Protein AF-0000000077059558 (afdb_homodimer)

Solvent-accessible surface area (backbone atoms only — not comparable to full-atom values): 51022 Å² total; per-residue (Å²): 130,69,37,33,35,37,26,33,56,51,40,51,47,21,34,26,40,52,25,42,34,49,65,66,68,50,71,65,43,84,39,86,35,49,63,92,79,44,44,34,67,33,67,66,40,24,75,73,60,31,78,82,40,58,65,29,32,37,37,53,89,90,45,66,40,44,49,44,67,25,50,49,53,38,53,24,60,75,68,68,37,75,42,48,50,79,54,63,68,56,27,29,54,43,41,23,50,48,48,42,26,61,52,48,52,34,58,54,34,43,52,33,35,43,35,49,38,50,28,46,76,72,72,46,71,59,55,63,69,60,52,61,64,41,46,64,58,40,50,53,55,46,48,55,52,18,51,44,23,57,74,46,67,59,27,75,60,73,64,95,58,72,34,49,50,50,40,55,57,42,26,50,46,71,51,37,75,69,22,61,56,81,49,85,84,29,63,46,42,49,53,34,52,53,55,52,58,66,33,67,36,45,51,72,46,42,62,50,28,38,62,71,70,34,70,49,57,80,41,40,47,68,34,65,42,20,15,24,75,80,63,78,85,56,65,34,40,48,68,57,53,94,49,88,75,71,57,94,62,40,57,77,44,75,36,67,42,79,41,63,34,28,42,33,69,90,50,41,85,73,41,31,46,54,54,35,10,28,28,68,44,82,43,78,69,87,62,60,75,86,50,71,82,36,65,68,53,38,60,68,56,37,43,58,52,50,40,53,47,46,30,68,75,70,59,33,77,41,63,45,76,79,50,57,32,37,25,36,64,87,25,47,84,48,63,91,55,52,78,86,52,70,38,46,37,42,85,54,63,40,40,25,22,77,29,34,93,64,40,45,60,49,48,44,37,70,75,35,61,92,52,24,70,68,52,65,72,36,48,36,31,30,40,32,43,38,30,36,58,38,61,33,41,38,52,50,64,32,38,32,31,28,82,41,49,60,73,83,39,48,45,69,29,37,36,36,48,93,88,47,75,47,46,23,25,30,29,43,84,57,91,66,50,43,31,33,26,57,83,63,37,40,43,54,33,28,36,40,38,24,29,31,35,68,46,83,90,36,34,30,58,22,40,32,25,27,35,67,52,79,81,38,55,94,83,42,58,70,40,28,33,38,38,36,36,31,40,34,32,87,131,72,38,34,36,38,25,33,57,50,42,51,48,20,34,27,41,53,24,41,33,49,66,66,68,52,71,67,44,83,39,86,36,48,64,92,79,43,44,33,66,32,66,67,40,25,74,73,61,32,78,82,39,58,67,28,34,35,37,54,87,90,45,66,39,44,48,43,68,25,49,48,52,39,52,24,60,75,70,65,35,75,41,46,50,80,52,62,68,56,28,32,55,42,40,24,50,49,49,42,28,60,53,47,51,34,59,55,34,44,52,33,37,41,34,49,39,50,28,47,76,71,73,47,72,61,54,64,69,59,50,61,65,41,45,64,58,41,50,53,56,46,47,55,52,18,50,44,23,58,73,45,66,60,28,75,60,72,62,94,58,74,35,51,50,49,41,56,57,43,27,50,47,72,49,38,73,68,23,59,57,83,48,85,84,30,64,45,44,50,52,35,51,52,56,51,60,65,33,67,36,45,50,69,46,42,62,48,28,37,63,70,70,33,70,47,58,80,40,39,48,67,35,65,41,23,16,23,74,80,66,77,85,56,65,35,40,47,69,56,52,94,50,88,74,69,58,92,64,40,58,76,43,73,36,69,42,77,41,63,35,28,44,36,70,90,50,42,85,73,40,30,46,54,54,35,11,27,29,68,43,83,44,78,68,88,61,61,74,86,49,72,84,38,66,67,53,38,60,68,57,37,43,56,53,51,40,53,48,46,31,68,74,71,60,32,77,43,62,46,77,80,48,59,32,37,24,38,67,87,26,48,82,50,65,93,56,54,78,89,54,71,37,46,37,43,85,55,61,41,38,26,23,77,29,34,93,65,41,45,60,50,48,44,35,69,76,35,61,92,53,25,70,68,52,64,72,37,48,35,32,29,40,32,44,36,30,37,59,36,60,33,41,39,54,50,62,32,38,32,31,28,83,41,47,61,74,85,38,48,44,68,30,38,39,36,48,93,88,47,76,47,46,23,26,30,30,43,84,58,90,65,48,43,32,35,28,56,83,65,38,42,44,54,34,29,36,40,37,23,29,31,35,69,46,81,91,34,34,30,58,23,40,32,27,29,34,68,54,78,82,39,57,94,80,42,57,70,39,29,32,38,37,36,37,32,40,34,33,85

Foldseek 3Di:
DAKEKEAQLQALLNVLLQLLCVVQVGGHHYDYQDVVVQRLVDPCNCVPANVVSDDIWIDDPVDTDDDSVVSSQVRCVVSVHPLQPPPPVLNVLLVVLLVCLVPQLLVLLVLLCCQQFVQVVVVHHHDVVSVVVSQVSNVVVLVVQLVQLVVQVAENRRDDDHHSSLSSNLSSCVPVPSSVRPCPVRVSSVRRNVVVCPDPSSVVSVVSNCVPTVVCVVFKFKFKAQFFDDPPPAAAEDELDDDPVPPPHRHGRPDIDIAIAGACPVVQVVDDCFFQNKHKDFDDFPPALVPVVDPVCCVVRVVVSVQVVCCVPPVFPGKDFDDKAKEAPVADPDDPSDPPCRRYHHFFRAWWFQADPPQVLVVLCVVPVVCSVVQLVAKKWKKKKKFWSAFDQWQFKKKWGLVQADPVQWDWYWYDYPVDIGIIIGGHDDRSTHIYTHHRDGRSMIMIGTRAIPDPSTRGHMTMGGTGGPPHDPPDHDIIMMMIIMMGGD/DAKEKEAQLQALLNVLLQLLCVVQVGGHHYDYQDVVVQSLVDPCNCVPANVVSDDIWIDDPVDTDDDSVVSSQVRCVVSVHPLQPPPPVLNVLLVVLLVCLVPQLLVLLVLLCCQQFVQVVVVHHHDVVSVVVSQVSNVVVLVVQLVQLVVQVAENRRDDDHHSSLSSNLSSCVPVPSSVRPCPVRVSSVRRNVVVCPDPSSVVSVVSNCVPGVVCVVFKFKFKAQFFDDPPPAAAEDELDDDPVPPPHRHGRPDIDIAIAGACPVVQVVDDCFFQNKHKDFDDFPPALVPVVDVVCCVVRVVVSVQVVCCVPPVFPGKDFDDKAKEAPVADPDDPSDPPCRRYHHFFRAWWFQADPPQVLVVLCVVPVVCSVVQLVAKKWKKKKKFWSAFDQWQFKKKWGLVQADPVQWDWYWYDYPVDIGIIIGGHDDRSTHIYTHHRDGRSMIMIGTRAIPDPSTRGHMTMGGTGGPPHDPPDHDIIMMMIIMMGGD

pLDDT: mean 92.4, std 8.96, range [49.38, 98.94]

Radius of gyration: 44.28 Å; Cα contacts (8 Å, |Δi|>4): 1927; chains: 2; bounding box: 68×135×94 Å

Secondary structure (DSSP, 8-state):
-PEEEEE-TTSHHHHHHHHHHHHTT--EEEEE--TTTTGGGSHHHHHHT-TT--S-EEEETTEEE-SHHHHHHHHHHHHT-TTS--SHHHHHHHHHHHHHIIIIIHHHHHHHHIIIIIHHHTT----HHHHHHHHHHHHHHHHHHHHHHHHHSSSSSSSSS--HHHHHHHGGGTTHHHHT--GGG-HHHHHHHHHHHTSHHHHTTHHHHHHHH-TTTTTEEEEEEEE----TTSPEEEESS--TT-SS-B-S--EEEEEEEEE-GGGGGG--TTTTSEEEEE---SS-TT-TT-HHHIIIIIHHHHHHHHHHHH--SEEEEEEEEEE-GGGTTS-TT--S-TTB-----S-EES--TTHHHHHHHHHSTTTHHHHHTS-EEEEEEEEESS---SS-EEEE-GGGS-GGGEEEEEEE-SS-EEEEEEE---TT--EEE-TT--TTEEEEEEEEES-TTS-----EEE---TTS-TTPPPP-EEEEEEEEE-/-PEEEEE-TTSHHHHHHHHHHHHTT--EEEEE--TTTTGGGSHHHHHHT-TT--S-EEEETTEEE-SHHHHHHHHHHHHT-TTS--SHHHHHHHHHHHHHIIIIIHHHHHHHHIIIIIHHHTT----HHHHHHHHHHHHHHHHHHHHHHHHHSSSSSSSSS--HHHHHHHGGGTTHHHHT--GGG-HHHHHHHHHHHTSHHHHTTHHHHHHHH-TTTTTEEEEEEEE----TTSPEEEESS--GGGSS-B-S--EEEEEEEEE-GGGGGG--TTTTSEEEEE---SS-TT-TT-HHHIIIIIHHHHHHHHHHHH--SEEEEEEEEEE-GGGTTS-TT--S-TTB-----S-EES--TTHHHHHHHHHSTTTHHHHHTS-EEEEEEEEESS---SS-EEEE-GGGS-GGGEEEEEEE-SS-EEEEEEE---TT--EEE-TT--TTEEEEEEEEES-TTS-----EEE---TTS-TTPPPP-EEEEEEEEE-

Organism: Zymoseptoria tritici (strain CBS 115943 / IPO323) (NCBI:txid336722)

InterPro domains:
  IPR004045 Glutathione S-transferase, N-terminal [PF02798] (13-76)
  IPR004045 Glutathione S-transferase, N-terminal [PS50404] (1-83)
  IPR004046 Glutathione S-transferase, C-terminal [PF00043] (125-200)
  IPR010987 Glutathione S-transferase, C-terminal-like [PS50405] (87-225)
  IPR036249 Thioredoxin-like superfamily [SSF52833] (2-82)
  IPR036282 Glutathione S-transferase, C-terminal domain superfamily [SSF47616] (84-210)
  IPR040079 Glutathione transferase family [SFLDS00019] (5-198)
  IPR044053 Hydroxylase/desaturase AsaB-like [NF041278] (223-490)
  IPR044053 Hydroxylase/desaturase AsaB-like [PTHR34598] (217-490)

Sequence (980 aa):
MVLQVYLDPCTINCRKVLAGLDMMDVKYEEHFVSFFKGEQKGEDYVKNINPHATVPAAVDGDLKLTESNSILMYAADVAGSDAYPKDLKLRADANRWLLWEASVWFGTNYTYLVENVVKELMGGQPDQSVLSAEEPKWNKAASILDARLGETGKWIIPGPNPTIVDIAVASPMHLHGAAKVPLDQHRNLKRWIADVEALPAWQKTQPAVDSALLPNKGKEVRASFNYTKDLGSKLTEIYFYEDPKAVNIHEPGDDPFEVAVHNGWDRVADFSVDKEGFAVKDFNPSFPNNAFNDDSAVREKFYPEVVEFLKKELGAKRVLVFDHTIRTKANQAKPITDQSNTSQRAPVALVHCDYTAESGPVRVKQLLPDEADDLLARRTAFINVWKPLNKVEEYPLAMCDVTSSPPEDFFKLYLRYQDRTGENYVMRRNEKHDWVYFPDMTPDKSILLKTYDSDKQRAQFVGHSAFVDPTSKPDAPARESVEIRTICFFMVLQVYLDPCTINCRKVLAGLDMMDVKYEEHFVSFFKGEQKGEDYVKNINPHATVPAAVDGDLKLTESNSILMYAADVAGSDAYPKDLKLRADANRWLLWEASVWFGTNYTYLVENVVKELMGGQPDQSVLSAEEPKWNKAASILDARLGETGKWIIPGPNPTIVDIAVASPMHLHGAAKVPLDQHRNLKRWIADVEALPAWQKTQPAVDSALLPNKGKEVRASFNYTKDLGSKLTEIYFYEDPKAVNIHEPGDDPFEVAVHNGWDRVADFSVDKEGFAVKDFNPSFPNNAFNDDSAVREKFYPEVVEFLKKELGAKRVLVFDHTIRTKANQAKPITDQSNTSQRAPVALVHCDYTAESGPVRVKQLLPDEADDLLARRTAFINVWKPLNKVEEYPLAMCDVTSSPPEDFFKLYLRYQDRTGENYVMRRNEKHDWVYFPDMTPDKSILLKTYDSDKQRAQFVGHSAFVDPTSKPDAPARESVEIRTICFF

Structure (mmCIF, N/CA/C/O backbone):
data_AF-0000000077059558-model_v1
#
loop_
_entity.id
_entity.type
_entity.pdbx_description
1 polymer 'Glutathione S-transferase'
#
loop_
_atom_site.group_PDB
_atom_site.id
_atom_site.type_symbol
_atom_site.label_atom_id
_atom_site.label_alt_id
_atom_site.label_comp_id
_atom_site.label_asym_id
_atom_site.label_entity_id
_atom_site.label_seq_id
_atom_site.pdbx_PDB_ins_code
_atom_site.Cartn_x
_atom_site.Cartn_y
_atom_site.Cartn_z
_atom_site.occupancy
_atom_site.B_iso_or_equiv
_atom_site.auth_seq_id
_atom_site.auth_comp_id
_atom_site.auth_asym_id
_atom_site.auth_atom_id
_atom_site.pdbx_PDB_model_num
ATOM 1 N N . MET A 1 1 ? 30.359 -14.133 12.047 1 67.38 1 MET A N 1
ATOM 2 C CA . MET A 1 1 ? 29.312 -15.047 12.5 1 67.38 1 MET A CA 1
ATOM 3 C C . MET A 1 1 ? 28.312 -15.344 11.391 1 67.38 1 MET A C 1
ATOM 5 O O . MET A 1 1 ? 28.188 -14.57 10.438 1 67.38 1 MET A O 1
ATOM 9 N N . VAL A 1 2 ? 27.781 -16.562 11.422 1 90.44 2 VAL A N 1
ATOM 10 C CA . VAL A 1 2 ? 26.844 -17.031 10.406 1 90.44 2 VAL A CA 1
ATOM 11 C C . VAL A 1 2 ? 25.516 -16.297 10.547 1 90.44 2 VAL A C 1
ATOM 13 O O . VAL A 1 2 ? 25.016 -16.109 11.656 1 90.44 2 VAL A O 1
ATOM 16 N N . LEU A 1 3 ? 25.016 -15.727 9.445 1 96.94 3 LEU A N 1
ATOM 17 C CA . LEU A 1 3 ? 23.75 -15 9.406 1 96.94 3 LEU A CA 1
ATOM 18 C C . LEU A 1 3 ? 22.594 -15.875 9.883 1 96.94 3 LEU A C 1
ATOM 20 O O . LEU A 1 3 ? 22.438 -17 9.398 1 96.94 3 LEU A O 1
ATOM 24 N N . GLN A 1 4 ? 21.906 -15.406 10.969 1 98.25 4 GLN A N 1
ATOM 25 C CA . GLN A 1 4 ? 20.703 -16.094 11.445 1 98.25 4 GLN A CA 1
ATOM 26 C C . GLN A 1 4 ? 19.453 -15.539 10.758 1 98.25 4 GLN A C 1
ATOM 28 O O . GLN A 1 4 ? 19.188 -14.344 10.812 1 98.25 4 GLN A O 1
ATOM 33 N N . VAL A 1 5 ? 18.703 -16.438 10.102 1 98.62 5 VAL A N 1
ATOM 34 C CA . VAL A 1 5 ? 17.531 -15.984 9.352 1 98.62 5 VAL A CA 1
ATOM 35 C C . VAL A 1 5 ? 16.266 -16.609 9.945 1 98.62 5 VAL A C 1
ATOM 37 O O . VAL A 1 5 ? 16.156 -17.828 10.047 1 98.62 5 VAL A O 1
ATOM 40 N N . TYR A 1 6 ? 15.336 -15.805 10.383 1 98.69 6 TYR A N 1
ATOM 41 C CA . TYR A 1 6 ? 14.039 -16.203 10.922 1 98.69 6 TYR A CA 1
ATOM 42 C C . TYR A 1 6 ? 12.945 -16.047 9.867 1 98.69 6 TYR A C 1
ATOM 44 O O . TYR A 1 6 ? 12.68 -14.945 9.391 1 98.69 6 TYR A O 1
ATOM 52 N N . LEU A 1 7 ? 12.312 -17.203 9.5 1 98.25 7 LEU A N 1
ATOM 53 C CA . LEU A 1 7 ? 11.438 -17.109 8.336 1 98.25 7 LEU A CA 1
ATOM 54 C C . LEU A 1 7 ? 10.523 -18.312 8.242 1 98.25 7 LEU A C 1
ATOM 56 O O . LEU A 1 7 ? 10.688 -19.297 8.977 1 98.25 7 LEU A O 1
ATOM 60 N N . ASP A 1 8 ? 9.492 -18.219 7.484 1 97.25 8 ASP A N 1
ATOM 61 C CA . ASP A 1 8 ? 8.68 -19.266 6.898 1 97.25 8 ASP A CA 1
ATOM 62 C C . ASP A 1 8 ? 8.945 -19.406 5.402 1 97.25 8 ASP A C 1
ATOM 64 O O . ASP A 1 8 ? 8.523 -18.562 4.613 1 97.25 8 ASP A O 1
ATOM 68 N N . PRO A 1 9 ? 9.57 -20.391 5 1 95.62 9 PRO A N 1
ATOM 69 C CA . PRO A 1 9 ? 10.117 -20.469 3.645 1 95.62 9 PRO A CA 1
ATOM 70 C C . PRO A 1 9 ? 9.039 -20.344 2.568 1 95.62 9 PRO A C 1
ATOM 72 O O . PRO A 1 9 ? 9.344 -20.047 1.412 1 95.62 9 PRO A O 1
ATOM 75 N N . CYS A 1 10 ? 7.82 -20.516 2.924 1 93.88 10 CYS A N 1
ATOM 76 C CA . CYS A 1 10 ? 6.766 -20.547 1.915 1 93.88 10 CYS A CA 1
ATOM 77 C C . CYS A 1 10 ? 6.293 -19.125 1.582 1 93.88 10 CYS A C 1
ATOM 79 O O . CYS A 1 10 ? 5.605 -18.922 0.581 1 93.88 10 CYS A O 1
ATOM 81 N N . THR A 1 11 ? 6.641 -18.141 2.439 1 96.69 11 THR A N 1
ATOM 82 C CA . THR A 1 11 ? 6.129 -16.797 2.219 1 96.69 11 THR A CA 1
ATOM 83 C C . THR A 1 11 ? 6.969 -16.062 1.179 1 96.69 11 THR A C 1
ATOM 85 O O . THR A 1 11 ? 8.148 -16.375 0.994 1 96.69 11 THR A O 1
ATOM 88 N N . ILE A 1 12 ? 6.426 -15.07 0.521 1 97.94 12 ILE A N 1
ATOM 89 C CA . ILE A 1 12 ? 7.012 -14.367 -0.617 1 97.94 12 ILE A CA 1
ATOM 90 C C . ILE A 1 12 ? 8.383 -13.828 -0.237 1 97.94 12 ILE A C 1
ATOM 92 O O . ILE A 1 12 ? 9.383 -14.141 -0.889 1 97.94 12 ILE A O 1
ATOM 96 N N . ASN A 1 13 ? 8.438 -13.062 0.844 1 98.56 13 ASN A N 1
ATOM 97 C CA . ASN A 1 13 ? 9.664 -12.352 1.194 1 98.56 13 ASN A CA 1
ATOM 98 C C . ASN A 1 13 ? 10.688 -13.281 1.83 1 98.56 13 ASN A C 1
ATOM 100 O O . ASN A 1 13 ? 11.891 -13.039 1.739 1 98.56 13 ASN A O 1
ATOM 104 N N . CYS A 1 14 ? 10.227 -14.359 2.426 1 98.44 14 CYS A N 1
ATOM 105 C CA . CYS A 1 14 ? 11.148 -15.352 2.953 1 98.44 14 CYS A CA 1
ATOM 106 C C . CYS A 1 14 ? 11.828 -16.125 1.823 1 98.44 14 CYS A C 1
ATOM 108 O O . CYS A 1 14 ? 13.039 -16.344 1.854 1 98.44 14 CYS A O 1
ATOM 110 N N . ARG A 1 15 ? 11 -16.516 0.871 1 97.94 15 ARG A N 1
ATOM 111 C CA . ARG A 1 15 ? 11.555 -17.156 -0.315 1 97.94 15 ARG A CA 1
ATOM 112 C C . ARG A 1 15 ? 12.586 -16.266 -0.99 1 97.94 15 ARG A C 1
ATOM 114 O O . ARG A 1 15 ? 13.625 -16.734 -1.457 1 97.94 15 ARG A O 1
ATOM 121 N N . LYS A 1 16 ? 12.32 -15 -1.058 1 98.62 16 LYS A N 1
ATOM 122 C CA . LYS A 1 16 ? 13.211 -13.984 -1.609 1 98.62 16 LYS A CA 1
ATOM 123 C C . LYS A 1 16 ? 14.586 -14.039 -0.944 1 98.62 16 LYS A C 1
ATOM 125 O O . LYS A 1 16 ? 15.609 -14.117 -1.627 1 98.62 16 LYS A O 1
ATOM 130 N N . VAL A 1 17 ? 14.57 -14.031 0.316 1 98.81 17 VAL A N 1
ATOM 131 C CA . VAL A 1 17 ? 15.812 -13.984 1.08 1 98.81 17 VAL A CA 1
ATOM 132 C C . VAL A 1 17 ? 16.578 -15.297 0.916 1 98.81 17 VAL A C 1
ATOM 134 O O . VAL A 1 17 ? 17.781 -15.297 0.681 1 98.81 17 VAL A O 1
ATOM 137 N N . LEU A 1 18 ? 15.859 -16.422 0.957 1 98.56 18 LEU A N 1
ATOM 138 C CA . LEU A 1 18 ? 16.516 -17.719 0.819 1 98.56 18 LEU A CA 1
ATOM 139 C C . LEU A 1 18 ? 17.141 -17.875 -0.564 1 98.56 18 LEU A C 1
ATOM 141 O O . LEU A 1 18 ? 18.312 -18.25 -0.684 1 98.56 18 LEU A O 1
ATOM 145 N N . ALA A 1 19 ? 16.375 -17.562 -1.565 1 98.62 19 ALA A N 1
ATOM 146 C CA . ALA A 1 19 ? 16.875 -17.688 -2.934 1 98.62 19 ALA A CA 1
ATOM 147 C C . ALA A 1 19 ? 18.047 -16.734 -3.168 1 98.62 19 ALA A C 1
ATOM 149 O O . ALA A 1 19 ? 19.031 -17.094 -3.809 1 98.62 19 ALA A O 1
ATOM 150 N N . GLY A 1 20 ? 17.938 -15.484 -2.643 1 98.81 20 GLY A N 1
ATOM 151 C CA . GLY A 1 20 ? 19.016 -14.523 -2.787 1 98.81 20 GLY A CA 1
ATOM 152 C C . GLY A 1 20 ? 20.297 -14.961 -2.102 1 98.81 20 GLY A C 1
ATOM 153 O O . GLY A 1 20 ? 21.391 -14.852 -2.678 1 98.81 20 GLY A O 1
ATOM 154 N N . LEU A 1 21 ? 20.188 -15.43 -0.905 1 98.69 21 LEU A N 1
ATOM 155 C CA . LEU A 1 21 ? 21.359 -15.891 -0.164 1 98.69 21 LEU A CA 1
ATOM 156 C C . LEU A 1 21 ? 22.016 -17.078 -0.868 1 98.69 21 LEU A C 1
ATOM 158 O O . LEU A 1 21 ? 23.234 -17.125 -0.987 1 98.69 21 LEU A O 1
ATO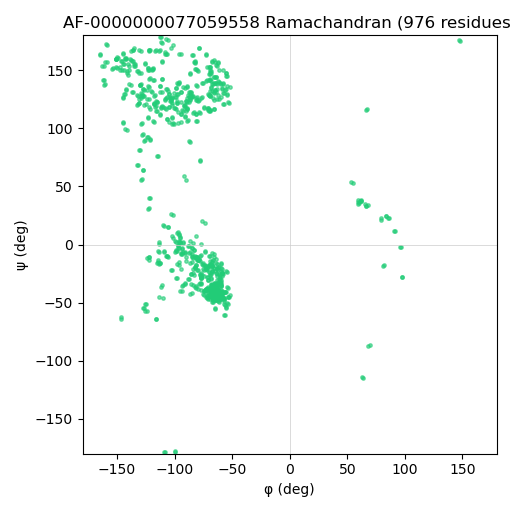M 162 N N . ASP A 1 22 ? 21.188 -18 -1.363 1 97.88 22 ASP A N 1
ATOM 163 C CA . ASP A 1 22 ? 21.719 -19.172 -2.061 1 97.88 22 ASP A CA 1
ATOM 164 C C . ASP A 1 22 ? 22.391 -18.781 -3.371 1 97.88 22 ASP A C 1
ATOM 166 O O . ASP A 1 22 ? 23.438 -19.328 -3.727 1 97.88 22 ASP A O 1
ATOM 170 N N . MET A 1 23 ? 21.766 -17.844 -4.043 1 98.25 23 MET A N 1
ATOM 171 C CA . MET A 1 23 ? 22.344 -17.375 -5.301 1 98.25 23 MET A CA 1
ATOM 172 C C . MET A 1 23 ? 23.719 -16.781 -5.074 1 98.25 23 MET A C 1
ATOM 174 O O . MET A 1 23 ? 24.594 -16.906 -5.93 1 98.25 23 MET A O 1
ATOM 178 N N . MET A 1 24 ? 23.938 -16.219 -3.896 1 98.06 24 MET A N 1
ATOM 179 C CA . MET A 1 24 ? 25.203 -15.555 -3.58 1 98.06 24 MET A CA 1
ATOM 180 C C . MET A 1 24 ? 26.125 -16.484 -2.812 1 98.06 24 MET A C 1
ATOM 182 O O . MET A 1 24 ? 27.234 -16.094 -2.414 1 98.06 24 MET A O 1
ATOM 186 N N . ASP A 1 25 ? 25.703 -17.656 -2.545 1 96.88 25 ASP A N 1
ATOM 187 C CA . ASP A 1 25 ? 26.453 -18.656 -1.801 1 96.88 25 ASP A CA 1
ATOM 188 C C . ASP A 1 25 ? 26.797 -18.156 -0.403 1 96.88 25 ASP A C 1
ATOM 190 O O . ASP A 1 25 ? 27.938 -18.312 0.052 1 96.88 25 ASP A O 1
ATOM 194 N N . VAL A 1 26 ? 25.906 -17.438 0.174 1 97.62 26 VAL A N 1
ATOM 195 C CA . VAL A 1 26 ? 26.062 -16.969 1.545 1 97.62 26 VAL A CA 1
ATOM 196 C C . VAL A 1 26 ? 25.547 -18.031 2.521 1 97.62 26 VAL A C 1
ATOM 198 O O . VAL A 1 26 ? 24.438 -18.516 2.373 1 97.62 26 VAL A O 1
ATOM 201 N N . LYS A 1 27 ? 26.359 -18.344 3.461 1 96.44 27 LYS A N 1
ATOM 202 C CA . LYS A 1 27 ? 25.953 -19.297 4.484 1 96.44 27 LYS A CA 1
ATOM 203 C C . LYS A 1 27 ? 25 -18.656 5.496 1 96.44 27 LYS A C 1
ATOM 205 O O . LYS A 1 27 ? 25.188 -17.5 5.879 1 96.44 27 LYS A O 1
ATOM 210 N N . TYR A 1 28 ? 24 -19.406 5.871 1 97.81 28 TYR A N 1
ATOM 211 C CA . TYR A 1 28 ? 23.031 -18.922 6.848 1 97.81 28 TYR A CA 1
ATOM 212 C C . TYR A 1 28 ? 22.438 -20.078 7.645 1 97.81 28 TYR A C 1
ATOM 214 O O . TYR A 1 28 ? 22.562 -21.234 7.258 1 97.81 28 TYR A O 1
ATOM 222 N N . GLU A 1 29 ? 21.891 -19.781 8.789 1 97.31 29 GLU A N 1
ATOM 223 C CA . GLU A 1 29 ? 21.109 -20.703 9.617 1 97.31 29 GLU A CA 1
ATOM 224 C C . GLU A 1 29 ? 19.641 -20.312 9.656 1 97.31 29 GLU A C 1
ATOM 226 O O . GLU A 1 29 ? 19.312 -19.141 9.898 1 97.31 29 GLU A O 1
ATOM 231 N N . GLU A 1 30 ? 18.828 -21.281 9.422 1 96.69 30 GLU A N 1
ATOM 232 C CA . GLU A 1 30 ? 17.391 -21.016 9.359 1 96.69 30 GLU A CA 1
ATOM 233 C C . GLU A 1 30 ? 16.719 -21.281 10.711 1 96.69 30 GLU A C 1
ATOM 235 O O . GLU A 1 30 ? 17.047 -22.266 11.383 1 96.69 30 GLU A O 1
ATOM 240 N N . HIS A 1 31 ? 15.93 -20.344 11.141 1 97 31 HIS A N 1
ATOM 241 C CA . HIS A 1 31 ? 15.016 -20.484 12.266 1 97 31 HIS A CA 1
ATOM 242 C C . HIS A 1 31 ? 13.562 -20.359 11.805 1 97 31 HIS A C 1
ATOM 244 O O . HIS A 1 31 ? 13.117 -19.281 11.422 1 97 31 HIS A O 1
ATOM 250 N N . PHE A 1 32 ? 12.883 -21.453 11.953 1 96.31 32 PHE A N 1
ATOM 251 C CA . PHE A 1 32 ? 11.523 -21.5 11.43 1 96.31 32 PHE A CA 1
ATOM 252 C C . PHE A 1 32 ? 10.562 -20.734 12.336 1 96.31 32 PHE A C 1
ATOM 254 O O . PHE A 1 32 ? 10.555 -20.938 13.547 1 96.31 32 PHE A O 1
ATOM 261 N N . VAL A 1 33 ? 9.836 -19.812 11.727 1 97.06 33 VAL A N 1
ATOM 262 C CA . VAL A 1 33 ? 8.734 -19.062 12.328 1 97.06 33 VAL A CA 1
ATOM 263 C C . VAL A 1 33 ? 7.469 -19.25 11.5 1 97.06 33 VAL A C 1
ATOM 265 O O . VAL A 1 33 ? 7.32 -18.656 10.43 1 97.06 33 VAL A O 1
ATOM 268 N N . SER A 1 34 ? 6.492 -19.969 12 1 92.44 34 SER A N 1
ATOM 269 C CA . SER A 1 34 ? 5.289 -20.266 11.234 1 92.44 34 SER A CA 1
ATOM 270 C C . SER A 1 34 ? 4.43 -19.031 11.039 1 92.44 34 SER A C 1
ATOM 272 O O . SER A 1 34 ? 3.916 -18.469 12.008 1 92.44 34 SER A O 1
ATOM 274 N N . PHE A 1 35 ? 4.301 -18.625 9.836 1 94.81 35 PHE A N 1
ATOM 275 C CA . PHE A 1 35 ? 3.48 -17.469 9.516 1 94.81 35 PHE A CA 1
ATOM 276 C C . PHE A 1 35 ? 2.002 -17.766 9.734 1 94.81 35 PHE A C 1
ATOM 278 O O . PHE A 1 35 ? 1.28 -16.969 10.336 1 94.81 35 PHE A O 1
ATOM 285 N N . PHE A 1 36 ? 1.571 -18.859 9.312 1 85.94 36 PHE A N 1
ATOM 286 C CA . PHE A 1 36 ? 0.155 -19.203 9.289 1 85.94 36 PHE A CA 1
ATOM 287 C C . PHE A 1 36 ? -0.345 -19.547 10.688 1 85.94 36 PHE A C 1
ATOM 289 O O . PHE A 1 36 ? -1.542 -19.453 10.961 1 85.94 36 PHE A O 1
ATOM 296 N N . LYS A 1 37 ? 0.563 -19.906 11.562 1 90.88 37 LYS A N 1
ATOM 297 C CA . LYS A 1 37 ? 0.182 -20.125 12.953 1 90.88 37 LYS A CA 1
ATOM 298 C C . LYS A 1 37 ? 0.328 -18.844 13.773 1 90.88 37 LYS A C 1
ATOM 300 O O . LYS A 1 37 ? 0.025 -18.828 14.969 1 90.88 37 LYS A O 1
ATOM 305 N N . GLY A 1 38 ? 0.869 -17.859 13.195 1 94.38 38 GLY A N 1
ATOM 306 C CA . GLY A 1 38 ? 0.961 -16.562 13.852 1 94.38 38 GLY A CA 1
ATOM 307 C C . GLY A 1 38 ? 2.154 -16.438 14.781 1 94.38 38 GLY A C 1
ATOM 308 O O . GLY A 1 38 ? 2.18 -15.586 15.664 1 94.38 38 GLY A O 1
ATOM 309 N N . GLU A 1 39 ? 3.17 -17.172 14.578 1 94.88 39 GLU A N 1
ATOM 310 C CA . GLU A 1 39 ? 4.32 -17.188 15.477 1 94.88 39 GLU A CA 1
ATOM 311 C C . GLU A 1 39 ? 5.094 -15.875 15.406 1 94.88 39 GLU A C 1
ATOM 313 O O . GLU A 1 39 ? 5.762 -15.484 16.359 1 94.88 39 GLU A O 1
ATOM 318 N N . GLN A 1 40 ? 5.027 -15.156 14.289 1 96.25 40 GLN A N 1
ATOM 319 C CA . GLN A 1 40 ? 5.707 -13.875 14.133 1 96.25 40 GLN A CA 1
ATOM 320 C C . GLN A 1 40 ? 5.062 -12.805 15.016 1 96.25 40 GLN A C 1
ATOM 322 O O . GLN A 1 40 ? 5.641 -11.734 15.219 1 96.25 40 GLN A O 1
ATOM 327 N N . LYS A 1 41 ? 3.9 -13.094 15.617 1 96.69 41 LYS A N 1
ATOM 328 C CA . LYS A 1 41 ? 3.199 -12.164 16.5 1 96.69 41 LYS A CA 1
ATOM 329 C C . LYS A 1 41 ? 3.475 -12.477 17.969 1 96.69 41 LYS A C 1
ATOM 331 O O . LYS A 1 41 ? 3.057 -11.727 18.859 1 96.69 41 LYS A O 1
ATOM 336 N N . GLY A 1 42 ? 4.168 -13.523 18.172 1 96.06 42 GLY A N 1
ATOM 337 C CA . GLY A 1 42 ? 4.48 -13.914 19.547 1 96.06 42 GLY A CA 1
ATOM 338 C C . GLY A 1 42 ? 5.352 -12.898 20.266 1 96.06 42 GLY A C 1
ATOM 339 O O . GLY A 1 42 ? 6.188 -12.242 19.641 1 96.06 42 GLY A O 1
ATOM 340 N N . GLU A 1 43 ? 5.285 -12.844 21.516 1 95.62 43 GLU A N 1
ATOM 341 C CA . GLU A 1 43 ? 5.965 -11.844 22.344 1 95.62 43 GLU A CA 1
ATOM 342 C C . GLU A 1 43 ? 7.48 -11.969 22.219 1 95.62 43 GLU A C 1
ATOM 344 O O . GLU A 1 43 ? 8.18 -10.961 22.109 1 95.62 43 GLU A O 1
ATOM 349 N N . ASP A 1 44 ? 7.945 -13.102 22.281 1 95.56 44 ASP A N 1
ATOM 350 C CA . ASP A 1 44 ? 9.391 -13.336 22.234 1 95.56 44 ASP A CA 1
ATOM 351 C C . ASP A 1 44 ? 9.969 -12.891 20.891 1 95.56 44 ASP A C 1
ATOM 353 O O . ASP A 1 44 ? 11.016 -12.242 20.844 1 95.56 44 ASP A O 1
ATOM 357 N N . TYR A 1 45 ? 9.281 -13.258 19.781 1 97.62 45 TYR A N 1
ATOM 358 C CA . TYR A 1 45 ? 9.742 -12.867 18.453 1 97.62 45 TYR A CA 1
ATOM 359 C C . TYR A 1 45 ? 9.711 -11.352 18.281 1 97.62 45 TYR A C 1
ATOM 361 O O . TYR A 1 45 ? 10.68 -10.75 17.828 1 97.62 45 TYR A O 1
ATOM 369 N N . VAL A 1 46 ? 8.641 -10.734 18.719 1 97.12 46 VAL A N 1
ATOM 370 C CA . VAL A 1 46 ? 8.453 -9.297 18.578 1 97.12 46 VAL A CA 1
ATOM 371 C C . VAL A 1 46 ? 9.469 -8.547 19.438 1 97.12 46 VAL A C 1
ATOM 373 O O . VAL A 1 46 ? 10.078 -7.578 18.969 1 97.12 46 VAL A O 1
ATOM 376 N N . LYS A 1 47 ? 9.758 -8.977 20.562 1 95.25 47 LYS A N 1
ATOM 377 C CA . LYS A 1 47 ? 10.648 -8.297 21.5 1 95.25 47 LYS A CA 1
ATOM 378 C C . LYS A 1 47 ? 12.109 -8.492 21.109 1 95.25 47 LYS A C 1
ATOM 380 O O . LYS A 1 47 ? 12.914 -7.559 21.219 1 95.25 47 LYS A O 1
ATOM 385 N N . ASN A 1 48 ? 12.406 -9.648 20.547 1 95.69 48 ASN A N 1
ATOM 386 C CA . ASN A 1 48 ? 13.82 -9.992 20.469 1 95.69 48 ASN A CA 1
ATOM 387 C C . ASN A 1 48 ? 14.312 -10.023 19.016 1 95.69 48 ASN A C 1
ATOM 389 O O . ASN A 1 48 ? 15.516 -9.992 18.766 1 95.69 48 ASN A O 1
ATOM 393 N N . ILE A 1 49 ? 13.336 -10.086 18.078 1 97.19 49 ILE A N 1
ATOM 394 C CA . ILE A 1 49 ? 13.781 -10.305 16.703 1 97.19 49 ILE A CA 1
ATOM 395 C C . ILE A 1 49 ? 13.25 -9.188 15.805 1 97.19 49 ILE A C 1
ATOM 397 O O . ILE A 1 49 ? 14.031 -8.461 15.18 1 97.19 49 ILE A O 1
ATOM 401 N N . ASN A 1 50 ? 11.93 -9.039 15.789 1 97.75 50 ASN A N 1
ATOM 402 C CA . ASN A 1 50 ? 11.328 -8.109 14.836 1 97.75 50 ASN A CA 1
ATOM 403 C C . ASN A 1 50 ? 10.102 -7.426 15.43 1 97.75 50 ASN A C 1
ATOM 405 O O . ASN A 1 50 ? 9 -7.977 15.391 1 97.75 50 ASN A O 1
ATOM 409 N N . PRO A 1 51 ? 10.203 -6.223 15.789 1 96.62 51 PRO A N 1
ATOM 410 C CA . PRO A 1 51 ? 9.086 -5.512 16.406 1 96.62 51 PRO A CA 1
ATOM 411 C C . PRO A 1 51 ? 7.922 -5.285 15.445 1 96.62 51 PRO A C 1
ATOM 413 O O . PRO A 1 51 ? 6.816 -4.945 15.875 1 96.62 51 PRO A O 1
ATOM 416 N N . HIS A 1 52 ? 8.148 -5.477 14.172 1 96.81 52 HIS A N 1
ATOM 417 C CA . HIS A 1 52 ? 7.094 -5.297 13.18 1 96.81 52 HIS A CA 1
ATOM 418 C C . HIS A 1 52 ? 6.207 -6.535 13.086 1 96.81 52 HIS A C 1
ATOM 420 O O . HIS A 1 52 ? 5.176 -6.512 12.414 1 96.81 52 HIS A O 1
ATOM 426 N N . ALA A 1 53 ? 6.605 -7.66 13.719 1 97.56 53 ALA A N 1
ATOM 427 C CA . ALA A 1 53 ? 5.852 -8.906 13.75 1 97.56 53 ALA A CA 1
ATOM 428 C C . ALA A 1 53 ? 5.676 -9.469 12.336 1 97.56 53 ALA A C 1
ATOM 430 O O . ALA A 1 53 ? 4.598 -9.961 11.992 1 97.56 53 ALA A O 1
ATOM 431 N N . THR A 1 54 ? 6.703 -9.312 11.523 1 97.38 54 THR A N 1
ATOM 432 C CA . THR A 1 54 ? 6.699 -9.859 10.172 1 97.38 54 THR A CA 1
ATOM 433 C C . THR A 1 54 ? 7.871 -10.812 9.969 1 97.38 54 THR A C 1
ATOM 435 O O . THR A 1 54 ? 8.742 -10.93 10.836 1 97.38 54 THR A O 1
ATOM 438 N N . VAL A 1 55 ? 7.887 -11.562 8.953 1 97.62 55 VAL A N 1
ATOM 439 C CA . VAL A 1 55 ? 9 -12.367 8.453 1 97.62 55 VAL A CA 1
ATOM 440 C C . VAL A 1 55 ? 9.312 -11.969 7.008 1 97.62 55 VAL A C 1
ATOM 442 O O . VAL A 1 55 ? 8.438 -11.508 6.277 1 97.62 55 VAL A O 1
ATOM 445 N N . PRO A 1 56 ? 10.586 -12.086 6.562 1 98.31 56 PRO A N 1
ATOM 446 C CA . PRO A 1 56 ? 11.75 -12.602 7.301 1 98.31 56 PRO A CA 1
ATOM 447 C C . PRO A 1 56 ? 12.414 -11.531 8.164 1 98.31 56 PRO A C 1
ATOM 449 O O . PRO A 1 56 ? 12.109 -10.344 8.023 1 98.31 56 PRO A O 1
ATOM 452 N N . ALA A 1 57 ? 13.234 -11.969 9.109 1 98.75 57 ALA A N 1
ATOM 453 C CA . ALA A 1 57 ? 14.211 -11.156 9.82 1 98.75 57 ALA A CA 1
ATOM 454 C C . ALA A 1 57 ? 15.555 -11.875 9.922 1 98.75 57 ALA A C 1
ATOM 456 O O . ALA A 1 57 ? 15.625 -13.094 9.789 1 98.75 57 ALA A O 1
ATOM 457 N N . ALA A 1 58 ? 16.578 -11.109 10.062 1 98.69 58 ALA A N 1
ATOM 458 C CA . ALA A 1 58 ? 17.922 -11.68 10.195 1 98.69 58 ALA A CA 1
ATOM 459 C C . ALA A 1 58 ? 18.672 -11.055 11.359 1 98.69 58 ALA A C 1
ATOM 461 O O . ALA A 1 58 ? 18.422 -9.906 11.727 1 98.69 58 ALA A O 1
ATOM 462 N N . VAL A 1 59 ? 19.531 -11.844 11.945 1 98.06 59 VAL A N 1
ATOM 463 C CA . VAL A 1 59 ? 20.359 -11.383 13.055 1 98.06 59 VAL A CA 1
ATOM 464 C C . VAL A 1 59 ? 21.828 -11.711 12.781 1 98.06 59 VAL A C 1
ATOM 466 O O . VAL A 1 59 ? 22.156 -12.836 12.391 1 98.06 59 VAL A O 1
ATOM 469 N N . ASP A 1 60 ? 22.688 -10.75 12.875 1 97.25 60 ASP A N 1
ATOM 470 C CA . ASP A 1 60 ? 24.141 -10.883 12.805 1 97.25 60 ASP A CA 1
ATOM 471 C C . ASP A 1 60 ? 24.812 -10.195 14 1 97.25 60 ASP A C 1
ATOM 473 O O . ASP A 1 60 ? 25.125 -9.008 13.938 1 97.25 60 ASP A O 1
ATOM 477 N N . GLY A 1 61 ? 25.078 -10.938 15.008 1 94.25 61 GLY A N 1
ATOM 478 C CA . GLY A 1 61 ? 25.578 -10.336 16.234 1 94.25 61 GLY A CA 1
ATOM 479 C C . GLY A 1 61 ? 24.562 -9.398 16.875 1 94.25 61 GLY A C 1
ATOM 480 O O . GLY A 1 61 ? 23.438 -9.805 17.188 1 94.25 61 GLY A O 1
ATOM 481 N N . ASP A 1 62 ? 24.875 -8.156 16.922 1 92.06 62 ASP A N 1
ATOM 482 C CA . ASP A 1 62 ? 24.016 -7.172 17.578 1 92.06 62 ASP A CA 1
ATOM 483 C C . ASP A 1 62 ? 23.062 -6.523 16.578 1 92.06 62 ASP A C 1
ATOM 485 O O . ASP A 1 62 ? 22.156 -5.785 16.953 1 92.06 62 ASP A O 1
ATOM 489 N N . LEU A 1 63 ? 23.234 -6.891 15.336 1 95.31 63 LEU A N 1
ATOM 490 C CA . LEU A 1 63 ? 22.391 -6.32 14.297 1 95.31 63 LEU A CA 1
ATOM 491 C C . LEU A 1 63 ? 21.125 -7.152 14.102 1 95.31 63 LEU A C 1
ATOM 493 O O . LEU A 1 63 ? 21.203 -8.352 13.828 1 95.31 63 LEU A O 1
ATOM 497 N N . LYS A 1 64 ? 20 -6.566 14.352 1 96.69 64 LYS A N 1
ATOM 498 C CA . LYS A 1 64 ? 18.703 -7.117 13.984 1 96.69 64 LYS A CA 1
ATOM 499 C C . LYS A 1 64 ? 18.141 -6.422 12.742 1 96.69 64 LYS A C 1
ATOM 501 O O . LYS A 1 64 ? 17.938 -5.203 12.75 1 96.69 64 LYS A O 1
ATOM 506 N N . LEU A 1 65 ? 17.906 -7.207 11.766 1 97.56 65 LEU A N 1
ATOM 507 C CA . LEU A 1 65 ? 17.609 -6.629 10.461 1 97.56 65 LEU A CA 1
ATOM 508 C C . LEU A 1 65 ? 16.266 -7.125 9.938 1 97.56 65 LEU A C 1
ATOM 510 O O . LEU A 1 65 ? 16.031 -8.328 9.883 1 97.56 65 LEU A O 1
ATOM 514 N N . THR A 1 66 ? 15.461 -6.129 9.633 1 97.5 66 THR A N 1
ATOM 515 C CA . THR A 1 66 ? 14.188 -6.414 8.992 1 97.5 66 THR A CA 1
ATOM 516 C C . THR A 1 66 ? 14.203 -5.969 7.531 1 97.5 66 THR A C 1
ATOM 518 O O . THR A 1 66 ? 15.234 -5.516 7.027 1 97.5 66 THR A O 1
ATOM 521 N N . GLU A 1 67 ? 13.078 -6.148 6.824 1 97.81 67 GLU A N 1
ATOM 522 C CA . GLU A 1 67 ? 12.969 -5.855 5.398 1 97.81 67 GLU A CA 1
ATOM 523 C C . GLU A 1 67 ? 13.828 -6.809 4.57 1 97.81 67 GLU A C 1
ATOM 525 O O . GLU A 1 67 ? 15.055 -6.773 4.648 1 97.81 67 GLU A O 1
ATOM 530 N N . SER A 1 68 ? 13.242 -7.578 3.773 1 98.69 68 SER A N 1
ATOM 531 C CA . SER A 1 68 ? 13.906 -8.633 3.014 1 98.69 68 SER A CA 1
ATOM 532 C C . SER A 1 68 ? 14.984 -8.062 2.1 1 98.69 68 SER A C 1
ATOM 534 O O . SER A 1 68 ? 16.078 -8.609 2.004 1 98.69 68 SER A O 1
ATOM 536 N N . ASN A 1 69 ? 14.719 -6.887 1.455 1 98.81 69 ASN A N 1
ATOM 537 C CA . ASN A 1 69 ? 15.703 -6.297 0.558 1 98.81 69 ASN A CA 1
ATOM 538 C C . ASN A 1 69 ? 16.922 -5.793 1.322 1 98.81 69 ASN A C 1
ATOM 540 O O . ASN A 1 69 ? 18.047 -5.84 0.81 1 98.81 69 ASN A O 1
ATOM 544 N N . SER A 1 70 ? 16.719 -5.293 2.541 1 98.75 70 SER A N 1
ATOM 545 C CA . SER A 1 70 ? 17.844 -4.863 3.361 1 98.75 70 SER A CA 1
ATOM 546 C C . SER A 1 70 ? 18.719 -6.047 3.758 1 98.75 70 SER A C 1
ATOM 548 O O . SER A 1 70 ? 19.953 -5.93 3.789 1 98.75 70 SER A O 1
ATOM 550 N N . ILE A 1 71 ? 18.125 -7.18 4.027 1 98.75 71 ILE A N 1
ATOM 551 C CA . ILE A 1 71 ? 18.859 -8.398 4.363 1 98.75 71 ILE A CA 1
ATOM 552 C C . ILE A 1 71 ? 19.734 -8.812 3.184 1 98.75 71 ILE A C 1
ATOM 554 O O . ILE A 1 71 ? 20.906 -9.109 3.355 1 98.75 71 ILE A O 1
ATOM 558 N N . LEU A 1 72 ? 19.172 -8.758 2.012 1 98.81 72 LEU A N 1
ATOM 559 C CA . LEU A 1 72 ? 19.906 -9.172 0.824 1 98.81 72 LEU A CA 1
ATOM 560 C C . LEU A 1 72 ? 21.047 -8.195 0.522 1 98.81 72 LEU A C 1
ATOM 562 O O . LEU A 1 72 ? 22.141 -8.609 0.167 1 98.81 72 LEU A O 1
ATOM 566 N N . MET A 1 73 ? 20.781 -6.895 0.637 1 98.81 73 MET A N 1
ATOM 567 C CA . MET A 1 73 ? 21.812 -5.887 0.429 1 98.81 73 MET A CA 1
ATOM 568 C C . MET A 1 73 ? 22.984 -6.105 1.378 1 98.81 73 MET A C 1
ATOM 570 O O . MET A 1 73 ? 24.141 -6.09 0.954 1 98.81 73 MET A O 1
ATOM 574 N N . TYR A 1 74 ? 22.656 -6.344 2.641 1 98.62 74 TYR A N 1
ATOM 575 C CA . TYR A 1 74 ? 23.672 -6.539 3.674 1 98.62 74 TYR A CA 1
ATOM 576 C C . TYR A 1 74 ? 24.5 -7.789 3.4 1 98.62 74 TYR A C 1
ATOM 578 O O . TYR A 1 74 ? 25.734 -7.738 3.42 1 98.62 74 TYR A O 1
ATOM 586 N N . ALA A 1 75 ? 23.844 -8.891 3.08 1 98.62 75 ALA A N 1
ATOM 587 C CA . ALA A 1 75 ? 24.531 -10.148 2.811 1 98.62 75 ALA A CA 1
ATOM 588 C C . ALA A 1 75 ? 25.453 -10.023 1.603 1 98.62 75 ALA A C 1
ATOM 590 O O . ALA A 1 75 ? 26.578 -10.531 1.618 1 98.62 75 ALA A O 1
ATOM 591 N N . ALA A 1 76 ? 24.953 -9.375 0.595 1 98.5 76 ALA A N 1
ATOM 592 C CA . ALA A 1 76 ? 25.766 -9.195 -0.612 1 98.5 76 ALA A CA 1
ATOM 593 C C . ALA A 1 76 ? 27.031 -8.391 -0.32 1 98.5 76 ALA A C 1
ATOM 595 O O . ALA A 1 76 ? 28.109 -8.734 -0.778 1 98.5 76 ALA A O 1
ATOM 596 N N . ASP A 1 77 ? 26.844 -7.293 0.43 1 97.88 77 ASP A N 1
ATOM 597 C CA . ASP A 1 77 ? 27.969 -6.418 0.749 1 97.88 77 ASP A CA 1
ATOM 598 C C . ASP A 1 77 ? 29 -7.141 1.616 1 97.88 77 ASP A C 1
ATOM 600 O O . ASP A 1 77 ? 30.203 -7.035 1.375 1 97.88 77 ASP A O 1
ATOM 604 N N . VAL A 1 78 ? 28.547 -7.863 2.562 1 97.38 78 VAL A N 1
ATOM 605 C CA . VAL A 1 78 ? 29.438 -8.586 3.471 1 97.38 78 VAL A CA 1
ATOM 606 C C . VAL A 1 78 ? 30.188 -9.672 2.703 1 97.38 78 VAL A C 1
ATOM 608 O O . VAL A 1 78 ? 31.391 -9.875 2.918 1 97.38 78 VAL A O 1
ATOM 611 N N . ALA A 1 79 ? 29.531 -10.328 1.777 1 97 79 ALA A N 1
ATOM 612 C CA . ALA A 1 79 ? 30.125 -11.422 1.01 1 97 79 ALA A CA 1
ATOM 613 C C . ALA A 1 79 ? 30.969 -10.883 -0.137 1 97 79 ALA A C 1
ATOM 615 O O . ALA A 1 79 ? 31.75 -11.625 -0.747 1 97 79 ALA A O 1
ATOM 616 N N . GLY A 1 80 ? 30.828 -9.578 -0.386 1 96.75 80 GLY A N 1
ATOM 617 C CA . GLY A 1 80 ? 31.5 -9.016 -1.55 1 96.75 80 GLY A CA 1
ATOM 618 C C . GLY A 1 80 ? 30.953 -9.539 -2.863 1 96.75 80 GLY A C 1
ATOM 619 O O . GLY A 1 80 ? 31.688 -9.703 -3.832 1 96.75 80 GLY A O 1
ATOM 620 N N . SER A 1 81 ? 29.672 -9.82 -2.891 1 97.25 81 SER A N 1
ATOM 621 C CA . SER A 1 81 ? 29.047 -10.422 -4.059 1 97.25 81 SER A CA 1
ATOM 622 C C . SER A 1 81 ? 28.75 -9.375 -5.129 1 97.25 81 SER A C 1
ATOM 624 O O . SER A 1 81 ? 28.344 -8.25 -4.812 1 97.25 81 SER A O 1
ATOM 626 N N . ASP A 1 82 ? 28.766 -9.773 -6.355 1 96.88 82 ASP A N 1
ATOM 627 C CA . ASP A 1 82 ? 28.453 -8.883 -7.473 1 96.88 82 ASP A CA 1
ATOM 628 C C . ASP A 1 82 ? 26.953 -8.875 -7.758 1 96.88 82 ASP A C 1
ATOM 630 O O . ASP A 1 82 ? 26.484 -8.117 -8.609 1 96.88 82 ASP A O 1
ATOM 634 N N . ALA A 1 83 ? 26.234 -9.656 -7 1 98.19 83 ALA A N 1
ATOM 635 C CA . ALA A 1 83 ? 24.781 -9.672 -7.152 1 98.19 83 ALA A CA 1
ATOM 636 C C . ALA A 1 83 ? 24.156 -8.359 -6.66 1 98.19 83 ALA A C 1
ATOM 638 O O . ALA A 1 83 ? 23 -8.078 -6.938 1 98.19 83 ALA A O 1
ATOM 639 N N . TYR A 1 84 ? 24.875 -7.66 -5.926 1 98.44 84 TYR A N 1
ATOM 640 C CA . TYR A 1 84 ? 24.578 -6.273 -5.598 1 98.44 84 TYR A CA 1
ATOM 641 C C . TYR A 1 84 ? 25.672 -5.344 -6.094 1 98.44 84 TYR A C 1
ATOM 643 O O . TYR A 1 84 ? 26.766 -5.285 -5.504 1 98.44 84 TYR A O 1
ATOM 651 N N . PRO A 1 85 ? 25.406 -4.613 -7.152 1 97.75 85 PRO A N 1
ATOM 652 C CA . PRO A 1 85 ? 26.484 -3.9 -7.852 1 97.75 85 PRO A CA 1
ATOM 653 C C . PRO A 1 85 ? 27.281 -2.975 -6.934 1 97.75 85 PRO A C 1
ATOM 655 O O . PRO A 1 85 ? 26.703 -2.344 -6.043 1 97.75 85 PRO A O 1
ATOM 658 N N . LYS A 1 86 ? 28.562 -2.871 -7.27 1 96.06 86 LYS A N 1
ATOM 659 C CA . LYS A 1 86 ? 29.453 -1.988 -6.516 1 96.06 86 LYS A CA 1
ATOM 660 C C . LYS A 1 86 ? 29.625 -0.65 -7.227 1 96.06 86 LYS A C 1
ATOM 662 O O . LYS A 1 86 ? 29.922 0.364 -6.59 1 96.06 86 LYS A O 1
ATOM 667 N N . ASP A 1 87 ? 29.5 -0.708 -8.57 1 97 87 ASP A N 1
ATOM 668 C CA . ASP A 1 87 ? 29.469 0.546 -9.312 1 97 87 ASP A CA 1
ATOM 669 C C . ASP A 1 87 ? 28.328 1.438 -8.828 1 97 87 ASP A C 1
ATOM 671 O O . ASP A 1 87 ? 27.188 0.992 -8.727 1 97 87 ASP A O 1
ATOM 675 N N . LEU A 1 88 ? 28.578 2.66 -8.547 1 96.81 88 LEU A N 1
ATOM 676 C CA . LEU A 1 88 ? 27.625 3.523 -7.871 1 96.81 88 LEU A CA 1
ATOM 677 C C . LEU A 1 88 ? 26.391 3.744 -8.734 1 96.81 88 LEU A C 1
ATOM 679 O O . LEU A 1 88 ? 25.266 3.83 -8.219 1 96.81 88 LEU A O 1
ATOM 683 N N . LYS A 1 89 ? 26.516 3.883 -10.008 1 97.25 89 LYS A N 1
ATOM 684 C CA . LYS A 1 89 ? 25.359 4.098 -10.883 1 97.25 89 LYS A CA 1
ATOM 685 C C . LYS A 1 89 ? 24.516 2.832 -11 1 97.25 89 LYS A C 1
ATOM 687 O O . LYS A 1 89 ? 23.297 2.895 -10.938 1 97.25 89 LYS A O 1
ATOM 692 N N . LEU A 1 90 ? 25.156 1.676 -11.133 1 97.62 90 LEU A N 1
ATOM 693 C CA . LEU A 1 90 ? 24.422 0.412 -11.195 1 97.62 90 LEU A CA 1
ATOM 694 C C . LEU A 1 90 ? 23.75 0.107 -9.859 1 97.62 90 LEU A C 1
ATOM 696 O O . LEU A 1 90 ? 22.656 -0.453 -9.828 1 97.62 90 LEU A O 1
ATOM 700 N N . ARG A 1 91 ? 24.453 0.465 -8.828 1 98.25 91 ARG A N 1
ATOM 701 C CA . ARG A 1 91 ? 23.875 0.261 -7.504 1 98.25 91 ARG A CA 1
ATOM 702 C C . ARG A 1 91 ? 22.641 1.139 -7.301 1 98.25 91 ARG A C 1
ATOM 704 O O . ARG A 1 91 ? 21.656 0.7 -6.719 1 98.25 91 ARG A O 1
ATOM 711 N N . ALA A 1 92 ? 22.719 2.377 -7.762 1 98.38 92 ALA A N 1
ATOM 712 C CA . ALA A 1 92 ? 21.562 3.266 -7.703 1 98.38 92 ALA A CA 1
ATOM 713 C C . ALA A 1 92 ? 20.391 2.697 -8.5 1 98.38 92 ALA A C 1
ATOM 715 O O . ALA A 1 92 ? 19.234 2.768 -8.062 1 98.38 92 ALA A O 1
ATOM 716 N N . ASP A 1 93 ? 20.703 2.186 -9.609 1 97.94 93 ASP A N 1
ATOM 717 C CA . ASP A 1 93 ? 19.703 1.535 -10.453 1 97.94 93 ASP A CA 1
ATOM 718 C C . ASP A 1 93 ? 19.094 0.329 -9.742 1 97.94 93 ASP A C 1
ATOM 720 O O . ASP A 1 93 ? 17.875 0.136 -9.773 1 97.94 93 ASP A O 1
ATOM 724 N N . ALA A 1 94 ? 19.906 -0.441 -9.125 1 98.69 94 ALA A N 1
ATOM 725 C CA . ALA A 1 94 ? 19.422 -1.573 -8.336 1 98.69 94 ALA A CA 1
ATOM 726 C C . ALA A 1 94 ? 18.516 -1.105 -7.207 1 98.69 94 ALA A C 1
ATOM 728 O O . ALA A 1 94 ? 17.438 -1.673 -6.988 1 98.69 94 ALA A O 1
ATOM 729 N N . ASN A 1 95 ? 18.938 -0.059 -6.535 1 98.75 95 ASN A N 1
ATOM 730 C CA . ASN A 1 95 ? 18.188 0.447 -5.391 1 98.75 95 ASN A CA 1
ATOM 731 C C . ASN A 1 95 ? 16.797 0.94 -5.797 1 98.75 95 ASN A C 1
ATOM 733 O O . ASN A 1 95 ? 15.828 0.727 -5.074 1 98.75 95 ASN A O 1
ATOM 737 N N . ARG A 1 96 ? 16.703 1.615 -6.93 1 98.19 96 ARG A N 1
ATOM 738 C CA . ARG A 1 96 ? 15.383 2.107 -7.32 1 98.19 96 ARG A CA 1
ATOM 739 C C . ARG A 1 96 ? 14.422 0.954 -7.602 1 98.19 96 ARG A C 1
ATOM 741 O O . ARG A 1 96 ? 13.234 1.041 -7.301 1 98.19 96 ARG A O 1
ATOM 748 N N . TRP A 1 97 ? 14.93 -0.164 -8.133 1 98.69 97 TRP A N 1
ATOM 749 C CA . TRP A 1 97 ? 14.078 -1.314 -8.422 1 98.69 97 TRP A CA 1
ATOM 750 C C . TRP A 1 97 ? 13.695 -2.037 -7.133 1 98.69 97 TRP A C 1
ATOM 752 O O . TRP A 1 97 ? 12.57 -2.529 -7.004 1 98.69 97 TRP A O 1
ATOM 762 N N . LEU A 1 98 ? 14.656 -2.146 -6.211 1 98.81 98 LEU A N 1
ATOM 763 C CA . LEU A 1 98 ? 14.359 -2.777 -4.93 1 98.81 98 LEU A CA 1
ATOM 764 C C . LEU A 1 98 ? 13.297 -1.988 -4.172 1 98.81 98 LEU A C 1
ATOM 766 O O . LEU A 1 98 ? 12.391 -2.574 -3.582 1 98.81 98 LEU A O 1
ATOM 770 N N . LEU A 1 99 ? 13.43 -0.69 -4.215 1 98.62 99 LEU A N 1
ATOM 771 C CA . LEU A 1 99 ? 12.461 0.176 -3.553 1 98.62 99 LEU A CA 1
ATOM 772 C C . LEU A 1 99 ? 11.109 0.117 -4.262 1 98.62 99 LEU A C 1
ATOM 774 O O . LEU A 1 99 ? 10.062 0.064 -3.607 1 98.62 99 LEU A O 1
ATOM 778 N N . TRP A 1 100 ? 11.109 0.163 -5.574 1 98.44 100 TRP A N 1
ATOM 779 C CA . TRP A 1 100 ? 9.883 0.067 -6.363 1 98.44 100 TRP A CA 1
ATOM 780 C C . TRP A 1 100 ? 9.172 -1.254 -6.102 1 98.44 100 TRP A C 1
ATOM 782 O O . TRP A 1 100 ? 7.945 -1.288 -5.969 1 98.44 100 TRP A O 1
ATOM 792 N N . GLU A 1 101 ? 9.977 -2.324 -6.07 1 98.56 101 GLU A N 1
ATOM 793 C CA . GLU A 1 101 ? 9.398 -3.631 -5.777 1 98.56 101 GLU A CA 1
ATOM 794 C C . GLU A 1 101 ? 8.664 -3.623 -4.441 1 98.56 101 GLU A C 1
ATOM 796 O O . GLU A 1 101 ? 7.527 -4.098 -4.348 1 98.56 101 GLU A O 1
ATOM 801 N N . ALA A 1 102 ? 9.242 -3.098 -3.434 1 97.69 102 ALA A N 1
ATOM 802 C CA . ALA A 1 102 ? 8.703 -3.125 -2.076 1 97.69 102 ALA A CA 1
ATOM 803 C C . ALA A 1 102 ? 7.484 -2.215 -1.95 1 97.69 102 ALA A C 1
ATOM 805 O O . ALA A 1 102 ? 6.551 -2.512 -1.198 1 97.69 102 ALA A O 1
ATOM 806 N N . SER A 1 103 ? 7.473 -1.146 -2.74 1 96.25 103 SER A N 1
ATOM 807 C CA . SER A 1 103 ? 6.473 -0.115 -2.486 1 96.25 103 SER A CA 1
ATOM 808 C C . SER A 1 103 ? 5.324 -0.2 -3.488 1 96.25 103 SER A C 1
ATOM 810 O O . SER A 1 103 ? 4.23 0.311 -3.232 1 96.25 103 SER A O 1
ATOM 812 N N . VAL A 1 104 ? 5.559 -0.802 -4.637 1 96.44 104 VAL A N 1
ATOM 813 C CA . VAL A 1 104 ? 4.547 -0.786 -5.688 1 96.44 104 VAL A CA 1
ATOM 814 C C . VAL A 1 104 ? 4.262 -2.213 -6.156 1 96.44 104 VAL A C 1
ATOM 816 O O . VAL A 1 104 ? 3.143 -2.707 -6.012 1 96.44 104 VAL A O 1
ATOM 819 N N . TRP A 1 105 ? 5.293 -2.91 -6.547 1 98.31 105 TRP A N 1
ATOM 820 C CA . TRP A 1 105 ? 5.188 -4.184 -7.254 1 98.31 105 TRP A CA 1
ATOM 821 C C . TRP A 1 105 ? 4.648 -5.273 -6.332 1 98.31 105 TRP A C 1
ATOM 823 O O . TRP A 1 105 ? 3.795 -6.07 -6.734 1 98.31 105 TRP A O 1
ATOM 833 N N . PHE A 1 106 ? 5.07 -5.234 -5.09 1 98.19 106 PHE A N 1
ATOM 834 C CA . PHE A 1 106 ? 4.641 -6.242 -4.129 1 98.19 106 PHE A CA 1
ATOM 835 C C . PHE A 1 106 ? 3.125 -6.211 -3.955 1 98.19 106 PHE A C 1
ATOM 837 O O . PHE A 1 106 ? 2.461 -7.246 -4.055 1 98.19 106 PHE A O 1
ATOM 844 N N . GLY A 1 107 ? 2.582 -5.047 -3.781 1 97 107 GLY A N 1
ATOM 845 C CA . GLY A 1 107 ? 1.17 -4.91 -3.463 1 97 107 GLY A CA 1
ATOM 846 C C . GLY A 1 107 ? 0.258 -5.398 -4.57 1 97 107 GLY A C 1
ATOM 847 O O . GLY A 1 107 ? -0.718 -6.105 -4.312 1 97 107 GLY A O 1
ATOM 848 N N . THR A 1 108 ? 0.565 -5.012 -5.789 1 97.25 108 THR A N 1
ATOM 849 C CA . THR A 1 108 ? -0.297 -5.367 -6.91 1 97.25 108 THR A CA 1
ATOM 850 C C . THR A 1 108 ? -0.259 -6.871 -7.168 1 97.25 108 THR A C 1
ATOM 852 O O . THR A 1 108 ? -1.277 -7.473 -7.516 1 97.25 108 THR A O 1
ATOM 855 N N . ASN A 1 109 ? 0.877 -7.531 -6.965 1 98.06 109 ASN A N 1
ATOM 856 C CA . ASN A 1 109 ? 0.966 -8.977 -7.102 1 98.06 109 ASN A CA 1
ATOM 857 C C . ASN A 1 109 ? 0.288 -9.695 -5.938 1 98.06 109 ASN A C 1
ATOM 859 O O . ASN A 1 109 ? -0.352 -10.734 -6.125 1 98.06 109 ASN A O 1
ATOM 863 N N . TYR A 1 110 ? 0.464 -9.148 -4.812 1 97.62 110 TYR A N 1
ATOM 864 C CA . TYR A 1 110 ? -0.12 -9.742 -3.613 1 97.62 110 TYR A CA 1
ATOM 865 C C . TYR A 1 110 ? -1.638 -9.82 -3.729 1 97.62 110 TYR A C 1
ATOM 867 O O . TYR A 1 110 ? -2.256 -10.773 -3.252 1 97.62 110 TYR A O 1
ATOM 875 N N . THR A 1 111 ? -2.23 -8.852 -4.375 1 97.81 111 THR A N 1
ATOM 876 C CA . THR A 1 111 ? -3.672 -8.852 -4.594 1 97.81 111 THR A CA 1
ATOM 877 C C . THR A 1 111 ? -4.098 -10.086 -5.387 1 97.81 111 THR A C 1
ATOM 879 O O . THR A 1 111 ? -5.059 -10.766 -5.023 1 97.81 111 THR A O 1
ATOM 882 N N . TYR A 1 112 ? -3.377 -10.43 -6.391 1 96.81 112 TYR A N 1
ATOM 883 C CA . TYR A 1 112 ? -3.68 -11.609 -7.191 1 96.81 112 TYR A CA 1
ATOM 884 C C . TYR A 1 112 ? -3.457 -12.883 -6.391 1 96.81 112 TYR A C 1
ATOM 886 O O . TYR A 1 112 ? -4.242 -13.828 -6.488 1 96.81 112 TYR A O 1
ATOM 894 N N . LEU A 1 113 ? -2.424 -12.938 -5.629 1 96.88 113 LEU A N 1
ATOM 895 C CA . LEU A 1 113 ? -2.109 -14.102 -4.809 1 96.88 113 LEU A CA 1
ATOM 896 C C . LEU A 1 113 ? -3.207 -14.352 -3.781 1 96.88 113 LEU A C 1
ATOM 898 O O . LEU A 1 113 ? -3.639 -15.492 -3.594 1 96.88 113 LEU A O 1
ATOM 902 N N . VAL A 1 114 ? -3.637 -13.312 -3.145 1 96.31 114 VAL A N 1
ATOM 903 C CA . VAL A 1 114 ? -4.652 -13.438 -2.107 1 96.31 114 VAL A CA 1
ATOM 904 C C . VAL A 1 114 ? -5.973 -13.898 -2.73 1 96.31 114 VAL A C 1
ATOM 906 O O . VAL A 1 114 ? -6.605 -14.836 -2.24 1 96.31 114 VAL A O 1
ATOM 909 N N . GLU A 1 115 ? -6.32 -13.305 -3.801 1 96.25 115 GLU A N 1
ATOM 910 C CA . GLU A 1 115 ? -7.621 -13.578 -4.406 1 96.25 115 GLU A CA 1
ATOM 911 C C . GLU A 1 115 ? -7.66 -14.977 -5.023 1 96.25 115 GLU A C 1
ATOM 913 O O . GLU A 1 115 ? -8.641 -15.703 -4.867 1 96.25 115 GLU A O 1
ATOM 918 N N . ASN A 1 116 ? -6.504 -15.367 -5.637 1 93.62 116 ASN A N 1
ATOM 919 C CA . ASN A 1 116 ? -6.605 -16.547 -6.484 1 93.62 116 ASN A CA 1
ATOM 920 C C . ASN A 1 116 ? -5.934 -17.766 -5.836 1 93.62 116 ASN A C 1
ATOM 922 O O . ASN A 1 116 ? -6.121 -18.891 -6.285 1 93.62 116 ASN A O 1
ATOM 926 N N . VAL A 1 117 ? -5.191 -17.547 -4.727 1 92.62 117 VAL A N 1
ATOM 927 C CA . VAL A 1 117 ? -4.508 -18.688 -4.109 1 92.62 117 VAL A CA 1
ATOM 928 C C . VAL A 1 117 ? -4.895 -18.781 -2.637 1 92.62 117 VAL A C 1
ATOM 930 O O . VAL A 1 117 ? -5.426 -19.797 -2.195 1 92.62 117 VAL A O 1
ATOM 933 N N . VAL A 1 118 ? -4.793 -17.75 -1.894 1 92.62 118 VAL A N 1
ATOM 934 C CA . VAL A 1 118 ? -4.941 -17.781 -0.443 1 92.62 118 VAL A CA 1
ATOM 935 C C . VAL A 1 118 ? -6.41 -18 -0.078 1 92.62 118 VAL A C 1
ATOM 937 O O . VAL A 1 118 ? -6.73 -18.812 0.79 1 92.62 118 VAL A O 1
ATOM 940 N N . LYS A 1 119 ? -7.27 -17.281 -0.729 1 92 119 LYS A N 1
ATOM 941 C CA . LYS A 1 119 ? -8.695 -17.406 -0.427 1 92 119 LYS A CA 1
ATOM 942 C C . LYS A 1 119 ? -9.172 -18.844 -0.68 1 92 119 LYS A C 1
ATOM 944 O O . LYS A 1 119 ? -9.961 -19.375 0.101 1 92 119 LYS A O 1
ATOM 949 N N . GLU A 1 120 ? -8.711 -19.375 -1.725 1 84.62 120 GLU A N 1
ATOM 950 C CA . GLU A 1 120 ? -9.086 -20.75 -2.012 1 84.62 120 GLU A CA 1
ATOM 951 C C . GLU A 1 120 ? -8.609 -21.703 -0.91 1 84.62 120 GLU A C 1
ATOM 953 O O . GLU A 1 120 ? -9.336 -22.609 -0.504 1 84.62 120 GLU A O 1
ATOM 958 N N . LEU A 1 121 ? -7.457 -21.5 -0.421 1 83.31 121 LEU A N 1
ATOM 959 C CA . LEU A 1 121 ? -6.895 -22.312 0.652 1 83.31 121 LEU A CA 1
ATOM 960 C C . LEU A 1 121 ? -7.707 -22.156 1.933 1 83.31 121 LEU A C 1
ATOM 962 O O . LEU A 1 121 ? -7.77 -23.078 2.746 1 83.31 121 LEU A O 1
ATOM 966 N N . MET A 1 122 ? -8.352 -21.047 1.996 1 85.06 122 MET A N 1
ATOM 967 C CA . MET A 1 122 ? -9.133 -20.766 3.195 1 85.06 122 MET A CA 1
ATOM 968 C C . MET A 1 122 ? -10.609 -21.078 2.963 1 85.06 122 MET A C 1
ATOM 970 O O . MET A 1 122 ? -11.453 -20.766 3.805 1 85.06 122 MET A O 1
ATOM 974 N N . GLY A 1 123 ? -10.906 -21.594 1.766 1 80.62 123 GLY A N 1
ATOM 975 C CA . GLY A 1 123 ? -12.266 -22.016 1.463 1 80.62 123 GLY A CA 1
ATOM 976 C C . GLY A 1 123 ? -13.109 -20.922 0.845 1 80.62 123 GLY A C 1
ATOM 977 O O . GLY A 1 123 ? -14.336 -21.031 0.778 1 80.62 123 GLY A O 1
ATOM 978 N N . GLY A 1 124 ? -12.445 -19.906 0.483 1 88.44 124 GLY A N 1
ATOM 979 C CA . GLY A 1 124 ? -13.141 -18.781 -0.138 1 88.44 124 GLY A CA 1
ATOM 980 C C . GLY A 1 124 ? -13.031 -18.781 -1.65 1 88.44 124 GLY A C 1
ATOM 981 O O . GLY A 1 124 ? -12.523 -19.734 -2.244 1 88.44 124 GLY A O 1
ATOM 982 N N . GLN A 1 125 ? -13.727 -17.594 -2.215 1 89.38 125 GLN A N 1
ATOM 983 C CA . GLN A 1 125 ? -13.68 -17.391 -3.658 1 89.38 125 GLN A CA 1
ATOM 984 C C . GLN A 1 125 ? -13.086 -16.031 -4 1 89.38 125 GLN A C 1
ATOM 986 O O . GLN A 1 125 ? -13.188 -15.086 -3.213 1 89.38 125 GLN A O 1
ATOM 991 N N . PRO A 1 126 ? -12.492 -16.031 -5.16 1 92.25 126 PRO A N 1
ATOM 992 C CA . PRO A 1 126 ? -11.945 -14.727 -5.562 1 92.25 126 PRO A CA 1
ATOM 993 C C . PRO A 1 126 ? -13.031 -13.664 -5.754 1 92.25 126 PRO A C 1
ATOM 995 O O . PRO A 1 126 ? -14.148 -13.992 -6.16 1 92.25 126 PRO A O 1
ATOM 998 N N . ASP A 1 127 ? -12.742 -12.477 -5.406 1 96 127 ASP A N 1
ATOM 999 C CA . ASP A 1 127 ? -13.594 -11.32 -5.691 1 96 127 ASP A CA 1
ATOM 1000 C C . ASP A 1 127 ? -13.211 -10.68 -7.023 1 96 127 ASP A C 1
ATOM 1002 O O . ASP A 1 127 ? -12.234 -9.938 -7.105 1 96 127 ASP A O 1
ATOM 1006 N N . GLN A 1 128 ? -14.055 -10.836 -7.934 1 93.5 128 GLN A N 1
ATOM 1007 C CA . GLN A 1 128 ? -13.75 -10.398 -9.289 1 93.5 128 GLN A CA 1
ATOM 1008 C C . GLN A 1 128 ? -13.672 -8.875 -9.375 1 93.5 128 GLN A C 1
ATOM 1010 O O . GLN A 1 128 ? -12.93 -8.328 -10.188 1 93.5 128 GLN A O 1
ATOM 1015 N N . SER A 1 129 ? -14.383 -8.234 -8.562 1 96.69 129 SER A N 1
ATOM 1016 C CA . SER A 1 129 ? -14.344 -6.777 -8.57 1 96.69 129 SER A CA 1
ATOM 1017 C C . SER A 1 129 ? -12.984 -6.258 -8.125 1 96.69 129 SER A C 1
ATOM 1019 O O . SER A 1 129 ? -12.484 -5.266 -8.656 1 96.69 129 SER A O 1
ATOM 1021 N N . VAL A 1 130 ? -12.406 -6.949 -7.195 1 96.19 130 VAL A N 1
ATOM 1022 C CA . VAL A 1 130 ? -11.078 -6.594 -6.707 1 96.19 130 VAL A CA 1
ATOM 1023 C C . VAL A 1 130 ? -10.047 -6.84 -7.805 1 96.19 130 VAL A C 1
ATOM 1025 O O . VAL A 1 130 ? -9.18 -5.996 -8.047 1 96.19 130 VAL A O 1
ATOM 1028 N N . LEU A 1 131 ? -10.148 -7.902 -8.445 1 95.94 131 LEU A N 1
ATOM 1029 C CA . LEU A 1 131 ? -9.219 -8.266 -9.508 1 95.94 131 LEU A CA 1
ATOM 1030 C C . LEU A 1 131 ? -9.344 -7.316 -10.695 1 95.94 131 LEU A C 1
ATOM 1032 O O . LEU A 1 131 ? -8.344 -6.883 -11.258 1 95.94 131 LEU A O 1
ATOM 1036 N N . SER A 1 132 ? -10.562 -6.941 -11.008 1 96.56 132 SER A N 1
ATOM 1037 C CA . SER A 1 132 ? -10.805 -6.035 -12.125 1 96.56 132 SER A CA 1
ATOM 1038 C C . SER A 1 132 ? -10.25 -4.645 -11.836 1 96.56 132 SER A C 1
ATOM 1040 O O . SER A 1 132 ? -9.734 -3.977 -12.742 1 96.56 132 SER A O 1
ATOM 1042 N N . ALA A 1 133 ? -10.375 -4.305 -10.648 1 96.75 133 ALA A N 1
ATOM 1043 C CA . ALA A 1 133 ? -9.859 -2.996 -10.25 1 96.75 133 ALA A CA 1
ATOM 1044 C C . ALA A 1 133 ? -8.336 -2.986 -10.242 1 96.75 133 ALA A C 1
ATOM 1046 O O . ALA A 1 133 ? -7.711 -1.958 -10.516 1 96.75 133 ALA A O 1
ATOM 1047 N N . GLU A 1 134 ? -7.746 -4.125 -10.008 1 97.19 134 GLU A N 1
ATOM 1048 C CA . GLU A 1 134 ? -6.297 -4.223 -9.867 1 97.19 134 GLU A CA 1
ATOM 1049 C C . GLU A 1 134 ? -5.617 -4.379 -11.219 1 97.19 134 GLU A C 1
ATOM 1051 O O . GLU A 1 134 ? -4.457 -3.994 -11.391 1 97.19 134 GLU A O 1
ATOM 1056 N N . GLU A 1 135 ? -6.262 -4.863 -12.125 1 96.62 135 GLU A N 1
ATOM 1057 C CA . GLU A 1 135 ? -5.676 -5.27 -13.406 1 96.62 135 GLU A CA 1
ATOM 1058 C C . GLU A 1 135 ? -4.992 -4.094 -14.094 1 96.62 135 GLU A C 1
ATOM 1060 O O . GLU A 1 135 ? -3.855 -4.215 -14.555 1 96.62 135 GLU A O 1
ATOM 1065 N N . PRO A 1 136 ? -5.656 -2.893 -14.164 1 96.62 136 PRO A N 1
ATOM 1066 C CA . PRO A 1 136 ? -4.961 -1.782 -14.82 1 96.62 136 PRO A CA 1
ATOM 1067 C C . PRO A 1 136 ? -3.688 -1.369 -14.086 1 96.62 136 PRO A C 1
ATOM 1069 O O . PRO A 1 136 ? -2.703 -0.979 -14.719 1 96.62 136 PRO A O 1
ATOM 1072 N N . LYS A 1 137 ? -3.678 -1.467 -12.82 1 96.56 137 LYS A N 1
ATOM 1073 C CA . LYS A 1 137 ? -2.506 -1.122 -12.023 1 96.56 137 LYS A CA 1
ATOM 1074 C C . LYS A 1 137 ? -1.365 -2.107 -12.273 1 96.56 137 LYS A C 1
ATOM 1076 O O . LYS A 1 137 ? -0.217 -1.7 -12.461 1 96.56 137 LYS A O 1
ATOM 1081 N N . TRP A 1 138 ? -1.727 -3.336 -12.289 1 97.69 138 TRP A N 1
ATOM 1082 C CA . TRP A 1 138 ? -0.735 -4.383 -12.523 1 97.69 138 TRP A CA 1
ATOM 1083 C C . TRP A 1 138 ? -0.129 -4.258 -13.914 1 97.69 138 TRP A C 1
ATOM 1085 O O . TRP A 1 138 ? 1.092 -4.336 -14.078 1 97.69 138 TRP A O 1
ATOM 1095 N N . ASN A 1 139 ? -0.953 -4.023 -14.852 1 97.62 139 ASN A N 1
ATOM 1096 C CA . ASN A 1 139 ? -0.488 -3.926 -16.234 1 97.62 139 ASN A CA 1
ATOM 1097 C C . ASN A 1 139 ? 0.429 -2.723 -16.438 1 97.62 139 ASN A C 1
ATOM 1099 O O . ASN A 1 139 ? 1.395 -2.793 -17.188 1 97.62 139 ASN A O 1
ATOM 1103 N N . LYS A 1 140 ? 0.097 -1.672 -15.781 1 96.94 140 LYS A N 1
ATOM 1104 C CA . LYS A 1 140 ? 0.962 -0.498 -15.859 1 96.94 140 LYS A CA 1
ATOM 1105 C C . LYS A 1 140 ? 2.354 -0.802 -15.312 1 96.94 140 LYS A C 1
ATOM 1107 O O . LYS A 1 140 ? 3.359 -0.505 -15.953 1 96.94 140 LYS A O 1
ATOM 1112 N N . ALA A 1 141 ? 2.393 -1.367 -14.18 1 98 141 ALA A N 1
ATOM 1113 C CA . ALA A 1 141 ? 3.664 -1.73 -13.555 1 98 141 ALA A CA 1
ATOM 1114 C C . ALA A 1 141 ? 4.406 -2.77 -14.391 1 98 141 ALA A C 1
ATOM 1116 O O . ALA A 1 141 ? 5.613 -2.656 -14.609 1 98 141 ALA A O 1
ATOM 1117 N N . ALA A 1 142 ? 3.701 -3.734 -14.906 1 98.38 142 ALA A N 1
ATOM 1118 C CA . ALA A 1 142 ? 4.277 -4.805 -15.711 1 98.38 142 ALA A CA 1
ATOM 1119 C C . ALA A 1 142 ? 4.852 -4.254 -17.016 1 98.38 142 ALA A C 1
ATOM 1121 O O . ALA A 1 142 ? 5.887 -4.727 -17.5 1 98.38 142 ALA A O 1
ATOM 1122 N N . SER A 1 143 ? 4.176 -3.295 -17.531 1 98 143 SER A N 1
ATOM 1123 C CA . SER A 1 143 ? 4.637 -2.705 -18.781 1 98 143 SER A CA 1
ATOM 1124 C C . SER A 1 143 ? 5.973 -1.991 -18.594 1 98 143 SER A C 1
ATOM 1126 O O . SER A 1 143 ? 6.828 -2.031 -19.484 1 98 143 SER A O 1
ATOM 1128 N N . ILE A 1 144 ? 6.102 -1.338 -17.531 1 98 144 ILE A N 1
ATOM 1129 C CA . ILE A 1 144 ? 7.348 -0.639 -17.234 1 98 144 ILE A CA 1
ATOM 1130 C C . ILE A 1 144 ? 8.484 -1.648 -17.078 1 98 144 ILE A C 1
ATOM 1132 O O . ILE A 1 144 ? 9.57 -1.46 -17.641 1 98 144 ILE A O 1
ATOM 1136 N N . LEU A 1 145 ? 8.227 -2.713 -16.359 1 98.44 145 LEU A N 1
ATOM 1137 C CA . LEU A 1 145 ? 9.211 -3.773 -16.172 1 98.44 145 LEU A CA 1
ATOM 1138 C C . LEU A 1 145 ? 9.516 -4.461 -17.5 1 98.44 145 LEU A C 1
ATOM 1140 O O . LEU A 1 145 ? 10.672 -4.77 -17.797 1 98.44 145 LEU A O 1
ATOM 1144 N N . ASP A 1 146 ? 8.484 -4.707 -18.25 1 98.44 146 ASP A N 1
ATOM 1145 C CA . ASP A 1 146 ? 8.633 -5.336 -19.562 1 98.44 146 ASP A CA 1
ATOM 1146 C C . ASP A 1 146 ? 9.531 -4.508 -20.469 1 98.44 146 ASP A C 1
ATOM 1148 O O . ASP A 1 146 ? 10.398 -5.051 -21.156 1 98.44 146 ASP A O 1
ATOM 1152 N N . ALA A 1 147 ? 9.297 -3.227 -20.469 1 97.62 147 ALA A N 1
ATOM 1153 C CA . ALA A 1 147 ? 10.117 -2.32 -21.266 1 97.62 147 ALA A CA 1
ATOM 1154 C C . ALA A 1 147 ? 11.57 -2.35 -20.812 1 97.62 147 ALA A C 1
ATOM 1156 O O . ALA A 1 147 ? 12.484 -2.375 -21.641 1 97.62 147 ALA A O 1
ATOM 1157 N N . ARG A 1 148 ? 11.797 -2.359 -19.547 1 97.62 148 ARG A N 1
ATOM 1158 C CA . ARG A 1 148 ? 13.141 -2.428 -19 1 97.62 148 ARG A CA 1
ATOM 1159 C C . ARG A 1 148 ? 13.844 -3.711 -19.422 1 97.62 148 ARG A C 1
ATOM 1161 O O . ARG A 1 148 ? 15.023 -3.684 -19.797 1 97.62 148 ARG A O 1
ATOM 1168 N N . LEU A 1 149 ? 13.156 -4.777 -19.328 1 98.31 149 LEU A N 1
ATOM 1169 C CA . LEU A 1 149 ? 13.719 -6.074 -19.688 1 98.31 149 LEU A CA 1
ATOM 1170 C C . LEU A 1 149 ? 14.016 -6.137 -21.188 1 98.31 149 LEU A C 1
ATOM 1172 O O . LEU A 1 149 ? 14.961 -6.805 -21.609 1 98.31 149 LEU A O 1
ATOM 1176 N N . GLY A 1 150 ? 13.188 -5.465 -21.922 1 97.25 150 GLY A N 1
ATOM 1177 C CA . GLY A 1 150 ? 13.492 -5.332 -23.344 1 97.25 150 GLY A CA 1
ATOM 1178 C C . GLY A 1 150 ? 14.766 -4.559 -23.609 1 97.25 150 GLY A C 1
ATOM 1179 O O . GLY A 1 150 ? 15.547 -4.922 -24.5 1 97.25 150 GLY A O 1
ATOM 1180 N N . GLU A 1 151 ? 15 -3.547 -22.875 1 95.62 151 GLU A N 1
ATOM 1181 C CA . GLU A 1 151 ? 16.172 -2.688 -23.016 1 95.62 151 GLU A CA 1
ATOM 1182 C C . GLU A 1 151 ? 17.453 -3.428 -22.625 1 95.62 151 GLU A C 1
ATOM 1184 O O . GLU A 1 151 ? 18.484 -3.289 -23.297 1 95.62 151 GLU A O 1
ATOM 1189 N N . THR A 1 152 ? 17.375 -4.207 -21.562 1 95.88 152 THR A N 1
ATOM 1190 C CA . THR A 1 152 ? 18.578 -4.828 -21 1 95.88 152 THR A CA 1
ATOM 1191 C C . THR A 1 152 ? 18.844 -6.18 -21.672 1 95.88 152 THR A C 1
ATOM 1193 O O . THR A 1 152 ? 19.969 -6.68 -21.641 1 95.88 152 THR A O 1
ATOM 1196 N N . GLY A 1 153 ? 17.734 -6.797 -22.094 1 93.81 153 GLY A N 1
ATOM 1197 C CA . GLY A 1 153 ? 17.859 -8.023 -22.875 1 93.81 153 GLY A CA 1
ATOM 1198 C C . GLY A 1 153 ? 17.703 -9.273 -22.031 1 93.81 153 GLY A C 1
ATOM 1199 O O . GLY A 1 153 ? 17.391 -10.344 -22.562 1 93.81 153 GLY A O 1
ATOM 1200 N N . LYS A 1 154 ? 18.016 -9.273 -20.797 1 95 154 LYS A N 1
ATOM 1201 C CA . LYS A 1 154 ? 17.906 -10.516 -20.047 1 95 154 LYS A CA 1
ATOM 1202 C C . LYS A 1 154 ? 17.5 -10.25 -18.594 1 95 154 LYS A C 1
ATOM 1204 O O . LYS A 1 154 ? 16.406 -10.641 -18.172 1 95 154 LYS A O 1
ATOM 1209 N N . TRP A 1 155 ? 18.375 -9.523 -17.891 1 98.25 155 TRP A N 1
ATOM 1210 C CA . TRP A 1 155 ? 18.141 -9.258 -16.469 1 98.25 155 TRP A CA 1
ATOM 1211 C C . TRP A 1 155 ? 17.766 -7.793 -16.25 1 98.25 155 TRP A C 1
ATOM 1213 O O . TRP A 1 155 ? 17.906 -6.965 -17.156 1 98.25 155 TRP A O 1
ATOM 1223 N N . ILE A 1 156 ? 17.234 -7.457 -15.125 1 98.62 156 ILE A N 1
ATOM 1224 C CA . ILE A 1 156 ? 16.734 -6.113 -14.867 1 98.62 156 ILE A CA 1
ATOM 1225 C C . ILE A 1 156 ? 17.891 -5.121 -14.844 1 98.62 156 ILE A C 1
ATOM 1227 O O . ILE A 1 156 ? 17.812 -4.047 -15.445 1 98.62 156 ILE A O 1
ATOM 1231 N N . ILE A 1 157 ? 18.922 -5.504 -14.07 1 98.19 157 ILE A N 1
ATOM 1232 C CA . ILE A 1 157 ? 20.172 -4.754 -14.133 1 98.19 157 ILE A CA 1
ATOM 1233 C C . ILE A 1 157 ? 21.031 -5.289 -15.266 1 98.19 157 ILE A C 1
ATOM 1235 O O . ILE A 1 157 ? 21.25 -6.5 -15.375 1 98.19 157 ILE A O 1
ATOM 1239 N N . PRO A 1 158 ? 21.531 -4.422 -16.109 1 96.31 158 PRO A N 1
ATOM 1240 C CA . PRO A 1 158 ? 22.328 -4.914 -17.234 1 96.31 158 PRO A CA 1
ATOM 1241 C C . PRO A 1 158 ? 23.547 -5.734 -16.781 1 96.31 158 PRO A C 1
ATOM 1243 O O . PRO A 1 158 ? 24.203 -5.383 -15.805 1 96.31 158 PRO A O 1
ATOM 1246 N N . GLY A 1 159 ? 23.828 -6.871 -17.484 1 94.5 159 GLY A N 1
ATOM 1247 C CA . GLY A 1 159 ? 24.953 -7.75 -17.188 1 94.5 159 GLY A CA 1
ATOM 1248 C C . GLY A 1 159 ? 24.656 -9.211 -17.5 1 94.5 159 GLY A C 1
ATOM 1249 O O . GLY A 1 159 ? 23.531 -9.562 -17.844 1 94.5 159 GLY A O 1
ATOM 1250 N N . PRO A 1 160 ? 25.594 -10 -17.359 1 95 160 PRO A N 1
ATOM 1251 C CA . PRO A 1 160 ? 25.453 -11.406 -17.734 1 95 160 PRO A CA 1
ATOM 1252 C C . PRO A 1 160 ? 24.781 -12.258 -16.656 1 95 160 PRO A C 1
ATOM 1254 O O . PRO A 1 160 ? 24.312 -13.359 -16.938 1 95 160 PRO A O 1
ATOM 1257 N N . ASN A 1 161 ? 24.828 -11.727 -15.453 1 97.19 161 ASN A N 1
ATOM 1258 C CA . ASN A 1 161 ? 24.312 -12.5 -14.328 1 97.19 161 ASN A CA 1
ATOM 1259 C C . ASN A 1 161 ? 23.141 -11.789 -13.648 1 97.19 161 ASN A C 1
ATOM 1261 O O . ASN A 1 161 ? 23.047 -10.562 -13.695 1 97.19 161 ASN A O 1
ATOM 1265 N N . PRO A 1 162 ? 22.219 -12.578 -13.039 1 98.31 162 PRO A N 1
ATOM 1266 C CA . PRO A 1 162 ? 21.156 -11.945 -12.25 1 98.31 162 PRO A CA 1
ATOM 1267 C C . PRO A 1 162 ? 21.672 -11.297 -10.969 1 98.31 162 PRO A C 1
ATOM 1269 O O . PRO A 1 162 ? 22.75 -11.672 -10.469 1 98.31 162 PRO A O 1
ATOM 1272 N N . THR A 1 163 ? 21.016 -10.336 -10.531 1 98.69 163 THR A N 1
ATOM 1273 C CA . THR A 1 163 ? 21.312 -9.664 -9.273 1 98.69 163 THR A CA 1
ATOM 1274 C C . THR A 1 163 ? 20.219 -9.922 -8.242 1 98.69 163 THR A C 1
ATOM 1276 O O . THR A 1 163 ? 19.234 -10.594 -8.539 1 98.69 163 THR A O 1
ATOM 1279 N N . ILE A 1 164 ? 20.375 -9.398 -7.039 1 98.81 164 ILE A N 1
ATOM 1280 C CA . ILE A 1 164 ? 19.344 -9.531 -6.004 1 98.81 164 ILE A CA 1
ATOM 1281 C C . ILE A 1 164 ? 18.062 -8.836 -6.449 1 98.81 164 ILE A C 1
ATOM 1283 O O . ILE A 1 164 ? 16.984 -9.133 -5.941 1 98.81 164 ILE A O 1
ATOM 1287 N N . VAL A 1 165 ? 18.172 -7.918 -7.41 1 98.94 165 VAL A N 1
ATOM 1288 C CA . VAL A 1 165 ? 17 -7.227 -7.945 1 98.94 165 VAL A CA 1
ATOM 1289 C C . VAL A 1 165 ? 16.078 -8.227 -8.641 1 98.94 165 VAL A C 1
ATOM 1291 O O . VAL A 1 165 ? 14.859 -8.172 -8.477 1 98.94 165 VAL A O 1
ATOM 1294 N N . ASP A 1 166 ? 16.672 -9.117 -9.375 1 98.88 166 ASP A N 1
ATOM 1295 C CA . ASP A 1 166 ? 15.883 -10.109 -10.086 1 98.88 166 ASP A CA 1
ATOM 1296 C C . ASP A 1 166 ? 15.125 -11.008 -9.109 1 98.88 166 ASP A C 1
ATOM 1298 O O . ASP A 1 166 ? 13.945 -11.297 -9.312 1 98.88 166 ASP A O 1
ATOM 1302 N N . ILE A 1 167 ? 15.758 -11.398 -8.102 1 98.88 167 ILE A N 1
ATOM 1303 C CA . ILE A 1 167 ? 15.141 -12.242 -7.086 1 98.88 167 ILE A CA 1
ATOM 1304 C C . ILE A 1 167 ? 14.023 -11.469 -6.387 1 98.88 167 ILE A C 1
ATOM 1306 O O . ILE A 1 167 ? 12.922 -12 -6.188 1 98.88 167 ILE A O 1
ATOM 1310 N N . ALA A 1 168 ? 14.312 -10.25 -6.012 1 98.88 168 ALA A N 1
ATOM 1311 C CA . ALA A 1 168 ? 13.359 -9.422 -5.281 1 98.88 168 ALA A CA 1
ATOM 1312 C C . ALA A 1 168 ? 12.102 -9.172 -6.105 1 98.88 168 ALA A C 1
ATOM 1314 O O . ALA A 1 168 ? 10.984 -9.281 -5.598 1 98.88 168 ALA A O 1
ATOM 1315 N N . VAL A 1 169 ? 12.266 -8.875 -7.359 1 98.81 169 VAL A N 1
ATOM 1316 C CA . VAL A 1 169 ? 11.141 -8.516 -8.227 1 98.81 169 VAL A CA 1
ATOM 1317 C C . VAL A 1 169 ? 10.375 -9.773 -8.617 1 98.81 169 VAL A C 1
ATOM 1319 O O . VAL A 1 169 ? 9.148 -9.742 -8.766 1 98.81 169 VAL A O 1
ATOM 1322 N N . ALA A 1 170 ? 11.016 -10.922 -8.68 1 98.69 170 ALA A N 1
ATOM 1323 C CA . ALA A 1 170 ? 10.367 -12.172 -9.062 1 98.69 170 ALA A CA 1
ATOM 1324 C C . ALA A 1 170 ? 9.531 -12.734 -7.918 1 98.69 170 ALA A C 1
ATOM 1326 O O . ALA A 1 170 ? 8.523 -13.406 -8.148 1 98.69 170 ALA A O 1
ATOM 1327 N N . SER A 1 171 ? 9.898 -12.461 -6.75 1 98.5 171 SER A N 1
ATOM 1328 C CA . SER A 1 171 ? 9.336 -13.125 -5.574 1 98.5 171 SER A CA 1
ATOM 1329 C C . SER A 1 171 ? 7.844 -12.836 -5.438 1 98.5 171 SER A C 1
ATOM 1331 O O . SER A 1 171 ? 7.051 -13.742 -5.199 1 98.5 171 SER A O 1
ATOM 1333 N N . PRO A 1 172 ? 7.422 -11.609 -5.625 1 98.12 172 PRO A N 1
ATOM 1334 C CA . PRO A 1 172 ? 5.98 -11.367 -5.539 1 98.12 172 PRO A CA 1
ATOM 1335 C C . PRO A 1 172 ? 5.195 -12.109 -6.617 1 98.12 172 PRO A C 1
ATOM 1337 O O . PRO A 1 172 ? 3.992 -12.344 -6.461 1 98.12 172 PRO A O 1
ATOM 1340 N N . MET A 1 173 ? 5.84 -12.578 -7.656 1 96.31 173 MET A N 1
ATOM 1341 C CA . MET A 1 173 ? 5.191 -13.258 -8.773 1 96.31 173 MET A CA 1
ATOM 1342 C C . MET A 1 173 ? 5.441 -14.758 -8.719 1 96.31 173 MET A C 1
ATOM 1344 O O . MET A 1 173 ? 5.191 -15.469 -9.695 1 96.31 173 MET A O 1
ATOM 1348 N N . HIS A 1 174 ? 5.871 -15.242 -7.668 1 93.94 174 HIS A N 1
ATOM 1349 C CA . HIS A 1 174 ? 6.41 -16.594 -7.582 1 93.94 174 HIS A CA 1
ATOM 1350 C C . HIS A 1 174 ? 5.352 -17.641 -7.93 1 93.94 174 HIS A C 1
ATOM 1352 O O . HIS A 1 174 ? 5.68 -18.766 -8.305 1 93.94 174 HIS A O 1
ATOM 1358 N N . LEU A 1 175 ? 4.082 -17.328 -7.879 1 94.94 175 LEU A N 1
ATOM 1359 C CA . LEU A 1 175 ? 2.973 -18.188 -8.25 1 94.94 175 LEU A CA 1
ATOM 1360 C C . LEU A 1 175 ? 2.125 -17.562 -9.344 1 94.94 175 LEU A C 1
ATOM 1362 O O . LEU A 1 175 ? 0.894 -17.609 -9.297 1 94.94 175 LEU A O 1
ATOM 1366 N N . HIS A 1 176 ? 2.832 -16.953 -10.258 1 95.31 176 HIS A N 1
ATOM 1367 C CA . HIS A 1 176 ? 2.145 -16.188 -11.289 1 95.31 176 HIS A CA 1
ATOM 1368 C C . HIS A 1 176 ? 1.094 -17.031 -12 1 95.31 176 HIS A C 1
ATOM 1370 O O . HIS A 1 176 ? 0.02 -16.531 -12.344 1 95.31 176 HIS A O 1
ATOM 1376 N N . GLY A 1 177 ? 1.317 -18.312 -12.258 1 90.81 177 GLY A N 1
ATOM 1377 C CA . GLY A 1 177 ? 0.334 -19.188 -12.883 1 90.81 177 GLY A CA 1
ATOM 1378 C C . GLY A 1 177 ? -0.897 -19.406 -12.023 1 90.81 177 GLY A C 1
ATOM 1379 O O . GLY A 1 177 ? -2.02 -19.141 -12.453 1 90.81 177 GLY A O 1
ATOM 1380 N N . ALA A 1 178 ? -0.669 -19.859 -10.789 1 89.5 178 ALA A N 1
ATOM 1381 C CA . ALA A 1 178 ? -1.758 -20.141 -9.859 1 89.5 178 ALA A CA 1
ATOM 1382 C C . ALA A 1 178 ? -2.525 -18.859 -9.523 1 89.5 178 ALA A C 1
ATOM 1384 O O . ALA A 1 178 ? -3.744 -18.891 -9.336 1 89.5 178 ALA A O 1
ATOM 1385 N N . ALA A 1 179 ? -1.804 -17.75 -9.461 1 94.94 179 ALA A N 1
ATOM 1386 C CA . ALA A 1 179 ? -2.414 -16.469 -9.117 1 94.94 179 ALA A CA 1
ATOM 1387 C C . ALA A 1 179 ? -3.107 -15.844 -10.328 1 94.94 179 ALA A C 1
ATOM 1389 O O . ALA A 1 179 ? -3.836 -14.859 -10.195 1 94.94 179 ALA A O 1
ATOM 1390 N N . LYS A 1 180 ? -2.887 -16.406 -11.516 1 92.44 180 LYS A N 1
ATOM 1391 C CA . LYS A 1 180 ? -3.537 -16.016 -12.758 1 92.44 180 LYS A CA 1
ATOM 1392 C C . LYS A 1 180 ? -3.217 -14.562 -13.102 1 92.44 180 LYS A C 1
ATOM 1394 O O . LYS A 1 180 ? -4.109 -13.797 -13.469 1 92.44 180 LYS A O 1
ATOM 1399 N N . VAL A 1 181 ? -1.954 -14.133 -12.828 1 94.88 181 VAL A N 1
ATOM 1400 C CA . VAL A 1 181 ? -1.569 -12.797 -13.25 1 94.88 181 VAL A CA 1
ATOM 1401 C C . VAL A 1 181 ? -1.557 -12.719 -14.781 1 94.88 181 VAL A C 1
ATOM 1403 O O . VAL A 1 181 ? -1.241 -13.703 -15.453 1 94.88 181 VAL A O 1
ATOM 1406 N N . PRO A 1 182 ? -1.936 -11.609 -15.359 1 93.38 182 PRO A N 1
ATOM 1407 C CA . PRO A 1 182 ? -2.039 -11.492 -16.812 1 93.38 182 PRO A CA 1
ATOM 1408 C C . PRO A 1 182 ? -0.682 -11.297 -17.484 1 93.38 182 PRO A C 1
ATOM 1410 O O . PRO A 1 182 ? -0.453 -10.273 -18.141 1 93.38 182 PRO A O 1
ATOM 1413 N N . LEU A 1 183 ? 0.057 -12.281 -17.531 1 93.38 183 LEU A N 1
ATOM 1414 C CA . LEU A 1 183 ? 1.449 -12.258 -17.969 1 93.38 183 LEU A CA 1
ATOM 1415 C C . LEU A 1 183 ? 1.54 -12.266 -19.484 1 93.38 183 LEU A C 1
ATOM 1417 O O . LEU A 1 183 ? 2.547 -11.836 -20.062 1 93.38 183 LEU A O 1
ATOM 1421 N N . ASP A 1 184 ? 0.589 -12.695 -20.203 1 90.44 184 ASP A N 1
ATOM 1422 C CA . ASP A 1 184 ? 0.646 -12.992 -21.625 1 90.44 184 ASP A CA 1
ATOM 1423 C C . ASP A 1 184 ? 0.844 -11.719 -22.453 1 90.44 184 ASP A C 1
ATOM 1425 O O . ASP A 1 184 ? 1.396 -11.766 -23.547 1 90.44 184 ASP A O 1
ATOM 1429 N N . GLN A 1 185 ? 0.484 -10.609 -21.891 1 90.81 185 GLN A N 1
ATOM 1430 C CA . GLN A 1 185 ? 0.598 -9.359 -22.625 1 90.81 185 GLN A CA 1
ATOM 1431 C C . GLN A 1 185 ? 1.999 -8.766 -22.5 1 90.81 185 GLN A C 1
ATOM 1433 O O . GLN A 1 185 ? 2.326 -7.773 -23.141 1 90.81 185 GLN A O 1
ATOM 1438 N N . HIS A 1 186 ? 2.873 -9.375 -21.734 1 97.25 186 HIS A N 1
ATOM 1439 C CA . HIS A 1 186 ? 4.203 -8.859 -21.438 1 97.25 186 HIS A CA 1
ATOM 1440 C C . HIS A 1 186 ? 5.281 -9.883 -21.766 1 97.25 186 HIS A C 1
ATOM 1442 O O . HIS A 1 186 ? 5.75 -10.609 -20.891 1 97.25 186 HIS A O 1
ATOM 1448 N N . ARG A 1 187 ? 5.75 -9.852 -22.953 1 96.25 187 ARG A N 1
ATOM 1449 C CA . ARG A 1 187 ? 6.578 -10.914 -23.531 1 96.25 187 ARG A CA 1
ATOM 1450 C C . ARG A 1 187 ? 7.93 -10.992 -22.828 1 96.25 187 ARG A C 1
ATOM 1452 O O . ARG A 1 187 ? 8.406 -12.086 -22.516 1 96.25 187 ARG A O 1
ATOM 1459 N N . ASN A 1 188 ? 8.57 -9.844 -22.625 1 98.06 188 ASN A N 1
ATOM 1460 C CA . ASN A 1 188 ? 9.883 -9.844 -21.984 1 98.06 188 ASN A CA 1
ATOM 1461 C C . ASN A 1 188 ? 9.789 -10.281 -20.531 1 98.06 188 ASN A C 1
ATOM 1463 O O . ASN A 1 188 ? 10.688 -10.961 -20.016 1 98.06 188 ASN A O 1
ATOM 1467 N N . LEU A 1 189 ? 8.727 -9.875 -19.953 1 98.19 189 LEU A N 1
ATOM 1468 C CA . LEU A 1 189 ? 8.484 -10.266 -18.562 1 98.19 189 LEU A CA 1
ATOM 1469 C C . LEU A 1 189 ? 8.273 -11.766 -18.438 1 98.19 189 LEU A C 1
ATOM 1471 O O . LEU A 1 189 ? 8.789 -12.406 -17.516 1 98.19 189 LEU A O 1
ATOM 1475 N N . LYS A 1 190 ? 7.5 -12.328 -19.344 1 96.31 190 LYS A N 1
ATOM 1476 C CA . LYS A 1 190 ? 7.242 -13.766 -19.375 1 96.31 190 LYS A CA 1
ATOM 1477 C C . LYS A 1 190 ? 8.539 -14.547 -19.578 1 96.31 190 LYS A C 1
ATOM 1479 O O . LYS A 1 190 ? 8.781 -15.539 -18.891 1 96.31 190 LYS A O 1
ATOM 1484 N N . ARG A 1 191 ? 9.32 -14.117 -20.469 1 96.56 191 ARG A N 1
ATOM 1485 C CA . ARG A 1 191 ? 10.617 -14.742 -20.688 1 96.56 191 ARG A CA 1
ATOM 1486 C C . ARG A 1 191 ? 11.5 -14.648 -19.438 1 96.56 191 ARG A C 1
ATOM 1488 O O . ARG A 1 191 ? 12.117 -15.633 -19.031 1 96.56 191 ARG A O 1
ATOM 1495 N N . TRP A 1 192 ? 11.57 -13.484 -18.875 1 98.19 192 TRP A N 1
ATOM 1496 C CA . TRP A 1 192 ? 12.422 -13.188 -17.719 1 98.19 192 TRP A CA 1
ATOM 1497 C C . TRP A 1 192 ? 12.055 -14.055 -16.531 1 98.19 192 TRP A C 1
ATOM 1499 O O . TRP A 1 192 ? 12.93 -14.602 -15.852 1 98.19 192 TRP A O 1
ATOM 1509 N N . ILE A 1 193 ? 10.773 -14.195 -16.266 1 97.94 193 ILE A N 1
ATOM 1510 C CA . ILE A 1 193 ? 10.375 -14.977 -15.102 1 97.94 193 ILE A CA 1
ATOM 1511 C C . ILE A 1 193 ? 10.727 -16.438 -15.312 1 97.94 193 ILE A C 1
ATOM 1513 O O . ILE A 1 193 ? 11.078 -17.141 -14.359 1 97.94 193 ILE A O 1
ATOM 1517 N N . ALA A 1 194 ? 10.641 -16.906 -16.5 1 94.81 194 ALA A N 1
ATOM 1518 C CA . ALA A 1 194 ? 11.086 -18.266 -16.812 1 94.81 194 ALA A CA 1
ATOM 1519 C C . ALA A 1 194 ? 12.578 -18.422 -16.562 1 94.81 194 ALA A C 1
ATOM 1521 O O . ALA A 1 194 ? 13.023 -19.469 -16.078 1 94.81 194 ALA A O 1
ATOM 1522 N N . ASP A 1 195 ? 13.375 -17.422 -16.891 1 96.69 195 ASP A N 1
ATOM 1523 C CA . ASP A 1 195 ? 14.812 -17.422 -16.641 1 96.69 195 ASP A CA 1
ATOM 1524 C C . ASP A 1 195 ? 15.102 -17.5 -15.148 1 96.69 195 ASP A C 1
ATOM 1526 O O . ASP A 1 195 ? 16.016 -18.203 -14.719 1 96.69 195 ASP A O 1
ATOM 1530 N N . VAL A 1 196 ? 14.375 -16.75 -14.375 1 98.06 196 VAL A N 1
ATOM 1531 C CA . VAL A 1 196 ? 14.562 -16.75 -12.93 1 98.06 196 VAL A CA 1
ATOM 1532 C C . VAL A 1 196 ? 14.188 -18.125 -12.359 1 98.06 196 VAL A C 1
ATOM 1534 O O . VAL A 1 196 ? 14.891 -18.656 -11.5 1 98.06 196 VAL A O 1
ATOM 1537 N N . GLU A 1 197 ? 13.109 -18.688 -12.875 1 95.44 197 GLU A N 1
ATOM 1538 C CA . GLU A 1 197 ? 12.617 -19.969 -12.398 1 95.44 197 GLU A CA 1
ATOM 1539 C C . GLU A 1 197 ? 13.602 -21.094 -12.711 1 95.44 197 GLU A C 1
ATOM 1541 O O . GLU A 1 197 ? 13.602 -22.125 -12.047 1 95.44 197 GLU A O 1
ATOM 1546 N N . ALA A 1 198 ? 14.453 -20.859 -13.641 1 95.06 198 ALA A N 1
ATOM 1547 C CA . ALA A 1 198 ? 15.445 -21.859 -14.039 1 95.06 198 ALA A CA 1
ATOM 1548 C C . ALA A 1 198 ? 16.672 -21.797 -13.141 1 95.06 198 ALA A C 1
ATOM 1550 O O . ALA A 1 198 ? 17.5 -22.703 -13.148 1 95.06 198 ALA A O 1
ATOM 1551 N N . LEU A 1 199 ? 16.797 -20.781 -12.32 1 96.62 199 LEU A N 1
ATOM 1552 C CA . LEU A 1 199 ? 17.938 -20.656 -11.422 1 96.62 199 LEU A CA 1
ATOM 1553 C C . LEU A 1 199 ? 17.891 -21.719 -10.336 1 96.62 199 LEU A C 1
ATOM 1555 O O . LEU A 1 199 ? 16.859 -21.922 -9.703 1 96.62 199 LEU A O 1
ATOM 1559 N N . PRO A 1 200 ? 19.016 -22.422 -10.094 1 96.31 200 PRO A N 1
ATOM 1560 C CA . PRO A 1 200 ? 19.047 -23.438 -9.047 1 96.31 200 PRO A CA 1
ATOM 1561 C C . PRO A 1 200 ? 18.641 -22.906 -7.68 1 96.31 200 PRO A C 1
ATOM 1563 O O . PRO A 1 200 ? 17.906 -23.562 -6.941 1 96.31 200 PRO A O 1
ATOM 1566 N N . ALA A 1 201 ? 19.094 -21.719 -7.348 1 97.06 201 ALA A N 1
ATOM 1567 C CA . ALA A 1 201 ? 18.781 -21.094 -6.062 1 97.06 201 ALA A CA 1
ATOM 1568 C C . ALA A 1 201 ? 17.281 -20.891 -5.902 1 97.06 201 ALA A C 1
ATOM 1570 O O . ALA A 1 201 ? 16.75 -21 -4.793 1 97.06 201 ALA A O 1
ATOM 1571 N N . TRP A 1 202 ? 16.578 -20.625 -6.996 1 97.69 202 TRP A N 1
ATOM 1572 C CA . TRP A 1 202 ? 15.133 -20.438 -6.988 1 97.69 202 TRP A CA 1
ATOM 1573 C C . TRP A 1 202 ? 14.414 -21.766 -6.852 1 97.69 202 TRP A C 1
ATOM 1575 O O . TRP A 1 202 ? 13.492 -21.906 -6.043 1 97.69 202 TRP A O 1
ATOM 1585 N N . GLN A 1 203 ? 14.875 -22.734 -7.551 1 94.31 203 GLN A N 1
ATOM 1586 C CA . GLN A 1 203 ? 14.258 -24.047 -7.555 1 94.31 203 GLN A CA 1
ATOM 1587 C C . GLN A 1 203 ? 14.352 -24.703 -6.18 1 94.31 203 GLN A C 1
ATOM 1589 O O . GLN A 1 203 ? 13.438 -25.422 -5.762 1 94.31 203 GLN A O 1
ATOM 1594 N N . LYS A 1 204 ? 15.398 -24.438 -5.527 1 92.94 204 LYS A N 1
ATOM 1595 C CA . LYS A 1 204 ? 15.648 -25.016 -4.211 1 92.94 204 LYS A CA 1
ATOM 1596 C C . LYS A 1 204 ? 14.57 -24.594 -3.217 1 92.94 204 LYS A C 1
ATOM 1598 O O . LYS A 1 204 ? 14.273 -25.328 -2.27 1 92.94 204 LYS A O 1
ATOM 1603 N N . THR A 1 205 ? 13.906 -23.438 -3.436 1 95.81 205 THR A N 1
ATOM 1604 C CA . THR A 1 205 ? 12.953 -22.891 -2.479 1 95.81 205 THR A CA 1
ATOM 1605 C C . THR A 1 205 ? 11.531 -23.328 -2.822 1 95.81 205 THR A C 1
ATOM 1607 O O . THR A 1 205 ? 10.609 -23.125 -2.035 1 95.81 205 THR A O 1
ATOM 1610 N N . GLN A 1 206 ? 11.312 -23.969 -3.92 1 92.12 206 GLN A N 1
ATOM 1611 C CA . GLN A 1 206 ? 9.992 -24.219 -4.477 1 92.12 206 GLN A CA 1
ATOM 1612 C C . GLN A 1 206 ? 9.242 -25.266 -3.654 1 92.12 206 GLN A C 1
ATOM 1614 O O . GLN A 1 206 ? 8.023 -25.156 -3.463 1 92.12 206 GLN A O 1
ATOM 1619 N N . PRO A 1 207 ? 9.914 -26.281 -3.146 1 87.88 207 PRO A N 1
ATOM 1620 C CA . PRO A 1 207 ? 9.18 -27.328 -2.434 1 87.88 207 PRO A CA 1
ATOM 1621 C C . PRO A 1 207 ? 8.391 -26.797 -1.241 1 87.88 207 PRO A C 1
ATOM 1623 O O . PRO A 1 207 ? 7.258 -27.219 -1.009 1 87.88 207 PRO A O 1
ATOM 1626 N N . ALA A 1 208 ? 8.977 -25.875 -0.487 1 89.75 208 ALA A N 1
ATOM 1627 C CA . ALA A 1 208 ? 8.281 -25.297 0.663 1 89.75 208 ALA A CA 1
ATOM 1628 C C . ALA A 1 208 ? 7.023 -24.547 0.228 1 89.75 208 ALA A C 1
ATOM 1630 O O . ALA A 1 208 ? 6 -24.594 0.911 1 89.75 208 ALA A O 1
ATOM 1631 N N . VAL A 1 209 ? 7.09 -23.875 -0.853 1 93.44 209 VAL A N 1
ATOM 1632 C CA . VAL A 1 209 ? 5.961 -23.141 -1.402 1 93.44 209 VAL A CA 1
ATOM 1633 C C . VAL A 1 209 ? 4.863 -24.109 -1.842 1 93.44 209 VAL A C 1
ATOM 1635 O O . VAL A 1 209 ? 3.695 -23.922 -1.491 1 93.44 209 VAL A O 1
ATOM 1638 N N . ASP A 1 210 ? 5.285 -25.109 -2.566 1 87.31 210 ASP A N 1
ATOM 1639 C CA . ASP A 1 210 ? 4.336 -26.094 -3.074 1 87.31 210 ASP A CA 1
ATOM 1640 C C . ASP A 1 210 ? 3.578 -26.766 -1.932 1 87.31 210 ASP A C 1
ATOM 1642 O O . ASP A 1 210 ? 2.359 -26.938 -1.998 1 87.31 210 ASP A O 1
ATOM 1646 N N . SER A 1 211 ? 4.289 -27.125 -0.988 1 82.62 211 SER A N 1
ATOM 1647 C CA . SER A 1 211 ? 3.713 -27.844 0.145 1 82.62 211 SER A CA 1
ATOM 1648 C C . SER A 1 211 ? 2.695 -26.984 0.884 1 82.62 211 SER A C 1
ATOM 1650 O O . SER A 1 211 ? 1.65 -27.484 1.312 1 82.62 211 SER A O 1
ATOM 1652 N N . ALA A 1 212 ? 2.955 -25.719 0.952 1 87 212 ALA A N 1
ATOM 1653 C CA . ALA A 1 212 ? 2.125 -24.844 1.781 1 87 212 ALA A CA 1
ATOM 1654 C C . ALA A 1 212 ? 0.997 -24.219 0.964 1 87 212 ALA A C 1
ATOM 1656 O O . ALA A 1 212 ? -0.114 -24.031 1.467 1 87 212 ALA A O 1
ATOM 1657 N N . LEU A 1 213 ? 1.315 -23.938 -0.264 1 89.56 213 LEU A N 1
ATOM 1658 C CA . LEU A 1 213 ? 0.388 -23.062 -0.979 1 89.56 213 LEU A CA 1
ATOM 1659 C C . LEU A 1 213 ? -0.266 -23.812 -2.141 1 89.56 213 LEU A C 1
ATOM 1661 O O . LEU A 1 213 ? -1.273 -23.344 -2.686 1 89.56 213 LEU A O 1
ATOM 1665 N N . LEU A 1 214 ? 0.277 -24.891 -2.496 1 83.12 214 LEU A N 1
ATOM 1666 C CA . LEU A 1 214 ? -0.279 -25.703 -3.58 1 83.12 214 LEU A CA 1
ATOM 1667 C C . LEU A 1 214 ? -0.456 -27.156 -3.148 1 83.12 214 LEU A C 1
ATOM 1669 O O . LEU A 1 214 ? 0.078 -28.062 -3.783 1 83.12 214 LEU A O 1
ATOM 1673 N N . PRO A 1 215 ? -1.191 -27.328 -2.084 1 69.62 215 PRO A N 1
ATOM 1674 C CA . PRO A 1 215 ? -1.289 -28.688 -1.523 1 69.62 215 PRO A CA 1
ATOM 1675 C C . PRO A 1 215 ? -1.843 -29.703 -2.521 1 69.62 215 PRO A C 1
ATOM 1677 O O . PRO A 1 215 ? -1.553 -30.891 -2.418 1 69.62 215 PRO A O 1
ATOM 1680 N N . ASN A 1 216 ? -2.561 -29.203 -3.424 1 63.94 216 ASN A N 1
ATOM 1681 C CA . ASN A 1 216 ? -3.15 -30.109 -4.398 1 63.94 216 ASN A CA 1
ATOM 1682 C C . ASN A 1 216 ? -2.27 -30.266 -5.633 1 63.94 216 ASN A C 1
ATOM 1684 O O . ASN A 1 216 ? -2.6 -31.016 -6.551 1 63.94 216 ASN A O 1
ATOM 1688 N N . LYS A 1 217 ? -1.178 -29.547 -5.469 1 64.38 217 LYS A N 1
ATOM 1689 C CA . LYS A 1 217 ? -0.26 -29.625 -6.602 1 64.38 217 LYS A CA 1
ATOM 1690 C C . LYS A 1 217 ? 0.263 -31.047 -6.801 1 64.38 217 LYS A C 1
ATOM 1692 O O . LYS A 1 217 ? 0.745 -31.672 -5.855 1 64.38 217 LYS A O 1
ATOM 1697 N N . GLY A 1 218 ? 0.238 -31.438 -7.891 1 61.03 218 GLY A N 1
ATOM 1698 C CA . GLY A 1 218 ? 0.634 -32.812 -8.234 1 61.03 218 GLY A CA 1
ATOM 1699 C C . GLY A 1 218 ? -0.454 -33.812 -7.973 1 61.03 218 GLY A C 1
ATOM 1700 O O . GLY A 1 218 ? -0.426 -34.938 -8.531 1 61.03 218 GLY A O 1
ATOM 1701 N N . LYS A 1 219 ? -1.436 -33.312 -7.086 1 71.38 219 LYS A N 1
ATOM 1702 C CA . LYS A 1 219 ? -2.5 -34.25 -6.758 1 71.38 219 LYS A CA 1
ATOM 1703 C C . LYS A 1 219 ? -3.672 -34.125 -7.727 1 71.38 219 LYS A C 1
ATOM 1705 O O . LYS A 1 219 ? -4.371 -35.094 -7.996 1 71.38 219 LYS A O 1
ATOM 1710 N N . GLU A 1 220 ? -3.818 -32.938 -8.117 1 80.69 220 GLU A N 1
ATOM 1711 C CA . GLU A 1 220 ? -4.898 -32.719 -9.07 1 80.69 220 GLU A CA 1
ATOM 1712 C C . GLU A 1 220 ? -4.625 -31.484 -9.93 1 80.69 220 GLU A C 1
ATOM 1714 O O . GLU A 1 220 ? -3.766 -30.672 -9.594 1 80.69 220 GLU A O 1
ATOM 1719 N N . VAL A 1 221 ? -5.098 -31.438 -11.094 1 84.38 221 VAL A N 1
ATOM 1720 C CA . VAL A 1 221 ? -5.129 -30.25 -11.945 1 84.38 221 VAL A CA 1
ATOM 1721 C C . VAL A 1 221 ? -6.574 -29.891 -12.289 1 84.38 221 VAL A C 1
ATOM 1723 O O . VAL A 1 221 ? -7.465 -30.75 -12.211 1 84.38 221 VAL A O 1
ATOM 1726 N N . ARG A 1 222 ? -6.824 -28.656 -12.5 1 85.5 222 ARG A N 1
ATOM 1727 C CA . ARG A 1 222 ? -8.133 -28.234 -12.984 1 85.5 222 ARG A CA 1
ATOM 1728 C C . ARG A 1 222 ? -8.094 -27.922 -14.477 1 85.5 222 ARG A C 1
ATOM 1730 O O . ARG A 1 222 ? -7.172 -27.25 -14.945 1 85.5 222 ARG A O 1
ATOM 1737 N N . ALA A 1 223 ? -8.977 -28.547 -15.242 1 88.06 223 ALA A N 1
ATOM 1738 C CA . ALA A 1 223 ? -9 -28.375 -16.688 1 88.06 223 ALA A CA 1
ATOM 1739 C C . ALA A 1 223 ? -10.43 -28.391 -17.234 1 88.06 223 ALA A C 1
ATOM 1741 O O . ALA A 1 223 ? -11.336 -28.891 -16.562 1 88.06 223 ALA A O 1
ATOM 1742 N N . SER A 1 224 ? -10.594 -27.781 -18.344 1 91.12 224 SER A N 1
ATOM 1743 C CA . SER A 1 224 ? -11.898 -27.75 -19.016 1 91.12 224 SER A CA 1
ATOM 1744 C C . SER A 1 224 ? -12.141 -29.031 -19.797 1 91.12 224 SER A C 1
ATOM 1746 O O . SER A 1 224 ? -11.312 -29.453 -20.609 1 91.12 224 SER A O 1
ATOM 1748 N N . PHE A 1 225 ? -13.25 -29.672 -19.547 1 95.38 225 PHE A N 1
ATOM 1749 C CA . PHE A 1 225 ? -13.68 -30.875 -20.25 1 95.38 225 PHE A CA 1
ATOM 1750 C C . PHE A 1 225 ? -14.93 -30.578 -21.078 1 95.38 225 PHE A C 1
ATOM 1752 O O . PHE A 1 225 ? -15.836 -29.875 -20.625 1 95.38 225 PHE A O 1
ATOM 1759 N N . ASN A 1 226 ? -14.938 -31.078 -22.312 1 94.31 226 ASN A N 1
ATOM 1760 C CA . ASN A 1 226 ? -16.031 -30.797 -23.25 1 94.31 226 ASN A CA 1
ATOM 1761 C C . ASN A 1 226 ? -17.172 -31.797 -23.078 1 94.31 226 ASN A C 1
ATOM 1763 O O . ASN A 1 226 ? -17.266 -32.781 -23.828 1 94.31 226 ASN A O 1
ATOM 1767 N N . TYR A 1 227 ? -18.078 -31.422 -22.156 1 96.56 227 TYR A N 1
ATOM 1768 C CA . TYR A 1 227 ? -19.312 -32.188 -21.984 1 96.56 227 TYR A CA 1
ATOM 1769 C C . TYR A 1 227 ? -20.328 -31.844 -23.062 1 96.56 227 TYR A C 1
ATOM 1771 O O . TYR A 1 227 ? -20.094 -30.953 -23.875 1 96.56 227 TYR A O 1
ATOM 1779 N N . THR A 1 228 ? -21.406 -32.656 -23.125 1 95.62 228 THR A N 1
ATOM 1780 C CA . THR A 1 228 ? -22.469 -32.438 -24.109 1 95.62 228 THR A CA 1
ATOM 1781 C C . THR A 1 228 ? -23.812 -32.188 -23.406 1 95.62 228 THR A C 1
ATOM 1783 O O . THR A 1 228 ? -24.156 -32.875 -22.453 1 95.62 228 THR A O 1
ATOM 1786 N N . LYS A 1 229 ? -24.516 -31.141 -23.812 1 95.38 229 LYS A N 1
ATOM 1787 C CA . LYS A 1 229 ? -25.859 -30.891 -23.297 1 95.38 229 LYS A CA 1
ATOM 1788 C C . LYS A 1 229 ? -26.844 -31.938 -23.797 1 95.38 229 LYS A C 1
ATOM 1790 O O . LYS A 1 229 ? -26.844 -32.312 -24.969 1 95.38 229 LYS A O 1
ATOM 1795 N N . ASP A 1 230 ? -27.547 -32.5 -22.844 1 93.69 230 ASP A N 1
ATOM 1796 C CA . ASP A 1 230 ? -28.656 -33.375 -23.234 1 93.69 230 ASP A CA 1
ATOM 1797 C C . ASP A 1 230 ? -29.906 -32.562 -23.578 1 93.69 230 ASP A C 1
ATOM 1799 O O . ASP A 1 230 ? -30.547 -32 -22.703 1 93.69 230 ASP A O 1
ATOM 1803 N N . LEU A 1 231 ? -30.25 -32.594 -24.797 1 91.69 231 LEU A N 1
ATOM 1804 C CA . LEU A 1 231 ? -31.375 -31.766 -25.25 1 91.69 231 LEU A CA 1
ATOM 1805 C C . LEU A 1 231 ? -32.656 -32.562 -25.312 1 91.69 231 LEU A C 1
ATOM 1807 O O . LEU A 1 231 ? -33.656 -32.156 -25.922 1 91.69 231 LEU A O 1
ATOM 1811 N N . GLY A 1 232 ? -32.625 -33.719 -24.781 1 86.69 232 GLY A N 1
ATOM 1812 C CA . GLY A 1 232 ? -33.812 -34.562 -24.703 1 86.69 232 GLY A CA 1
ATOM 1813 C C . GLY A 1 232 ? -34.281 -35.062 -26.062 1 86.69 232 GLY A C 1
ATOM 1814 O O . GLY A 1 232 ? -33.781 -36.094 -26.547 1 86.69 232 GLY A O 1
ATOM 1815 N N . SER A 1 233 ? -35.125 -34.25 -26.75 1 86.31 233 SER A N 1
ATOM 1816 C CA . SER A 1 233 ? -35.781 -34.75 -27.969 1 86.31 233 SER A CA 1
ATOM 1817 C C . SER A 1 233 ? -34.875 -34.594 -29.188 1 86.31 233 SER A C 1
ATOM 1819 O O . SER A 1 233 ? -35.031 -35.312 -30.172 1 86.31 233 SER A O 1
ATOM 1821 N N . LYS A 1 234 ? -34 -33.688 -29.109 1 90.56 234 LYS A N 1
ATOM 1822 C CA . LYS A 1 234 ? -33.094 -33.5 -30.234 1 90.56 234 LYS A CA 1
ATOM 1823 C C . LYS A 1 234 ? -31.891 -34.406 -30.141 1 90.56 234 LYS A C 1
ATOM 1825 O O . LYS A 1 234 ? -31.188 -34.406 -29.125 1 90.56 234 LYS A O 1
ATOM 1830 N N . LEU A 1 235 ? -31.641 -35.188 -31.172 1 90.75 235 LEU A N 1
ATOM 1831 C CA . LEU A 1 235 ? -30.562 -36.156 -31.188 1 90.75 235 LEU A CA 1
ATOM 1832 C C . LEU A 1 235 ? -29.203 -35.438 -31.312 1 90.75 235 LEU A C 1
ATOM 1834 O O . LEU A 1 235 ? -29.078 -34.438 -32.031 1 90.75 235 LEU A O 1
ATOM 1838 N N . THR A 1 236 ? -28.266 -35.938 -30.609 1 94.06 236 THR A N 1
ATOM 1839 C CA . THR A 1 236 ? -26.875 -35.531 -30.797 1 94.06 236 THR A CA 1
ATOM 1840 C C . THR A 1 236 ? -26.203 -36.375 -31.891 1 94.06 236 THR A C 1
ATOM 1842 O O . THR A 1 236 ? -26.219 -37.594 -31.828 1 94.06 236 THR A O 1
ATOM 1845 N N . GLU A 1 237 ? -25.688 -35.75 -32.906 1 93.25 237 GLU A N 1
ATOM 1846 C CA . GLU A 1 237 ? -25.172 -36.5 -34.062 1 93.25 237 GLU A CA 1
ATOM 1847 C C . GLU A 1 237 ? -24 -35.812 -34.719 1 93.25 237 GLU A C 1
ATOM 1849 O O . GLU A 1 237 ? -23.828 -34.594 -34.531 1 93.25 237 GLU A O 1
ATOM 1854 N N . ILE A 1 238 ? -23.156 -36.562 -35.281 1 87.56 238 ILE A N 1
ATOM 1855 C CA . ILE A 1 238 ? -22.047 -36.094 -36.125 1 87.56 238 ILE A CA 1
ATOM 1856 C C . ILE A 1 238 ? -22.125 -36.75 -37.469 1 87.56 238 ILE A C 1
ATOM 1858 O O . ILE A 1 238 ? -22.312 -37.969 -37.594 1 87.56 238 ILE A O 1
ATOM 1862 N N . TYR A 1 239 ? -21.984 -35.938 -38.5 1 85.5 239 TYR A N 1
ATOM 1863 C CA . TYR A 1 239 ? -21.969 -36.469 -39.875 1 85.5 239 TYR A CA 1
ATOM 1864 C C . TYR A 1 239 ? -20.562 -36.469 -40.438 1 85.5 239 TYR A C 1
ATOM 1866 O O . TYR A 1 239 ? -19.844 -35.469 -40.375 1 85.5 239 TYR A O 1
ATOM 1874 N N . PHE A 1 240 ? -20.109 -37.625 -41 1 78.88 240 PHE A N 1
ATOM 1875 C CA . PHE A 1 240 ? -18.781 -37.781 -41.562 1 78.88 240 PHE A CA 1
ATOM 1876 C C . PHE A 1 240 ? -18.828 -37.688 -43.094 1 78.88 240 PHE A C 1
ATOM 1878 O O . PHE A 1 240 ? -17.859 -38.031 -43.75 1 78.88 240 PHE A O 1
ATOM 1885 N N . TYR A 1 241 ? -20 -37.375 -43.594 1 78.12 241 TYR A N 1
ATOM 1886 C CA . TYR A 1 241 ? -20.234 -37.156 -45.031 1 78.12 241 TYR A CA 1
ATOM 1887 C C . TYR A 1 241 ? -21.219 -36.031 -45.25 1 78.12 241 TYR A C 1
ATOM 1889 O O . TYR A 1 241 ? -21.875 -35.562 -44.281 1 78.12 241 TYR A O 1
ATOM 1897 N N . GLU A 1 242 ? -21.141 -35.5 -46.5 1 77.38 242 GLU A N 1
ATOM 1898 C CA . GLU A 1 242 ? -22.062 -34.438 -46.812 1 77.38 242 GLU A CA 1
ATOM 1899 C C . GLU A 1 242 ? -23.5 -34.969 -46.938 1 77.38 242 GLU A C 1
ATOM 1901 O O . GLU A 1 242 ? -23.75 -35.938 -47.656 1 77.38 242 GLU A O 1
ATOM 1906 N N . ASP A 1 243 ? -24.312 -34.531 -46.094 1 80.12 243 ASP A N 1
ATOM 1907 C CA . ASP A 1 243 ? -25.719 -34.906 -46.094 1 80.12 243 ASP A CA 1
ATOM 1908 C C . ASP A 1 243 ? -26.609 -33.688 -45.844 1 80.12 243 ASP A C 1
ATOM 1910 O O . ASP A 1 243 ? -26.297 -32.844 -45.031 1 80.12 243 ASP A O 1
ATOM 1914 N N . PRO A 1 244 ? -27.641 -33.531 -46.688 1 78.25 244 PRO A N 1
ATOM 1915 C CA . PRO A 1 244 ? -28.562 -32.406 -46.469 1 78.25 244 PRO A CA 1
ATOM 1916 C C . PRO A 1 244 ? -29.156 -32.375 -45.062 1 78.25 244 PRO A C 1
ATOM 1918 O O . PRO A 1 244 ? -29.578 -31.297 -44.594 1 78.25 244 PRO A O 1
ATOM 1921 N N . LYS A 1 245 ? -29.188 -33.438 -44.438 1 77.31 245 LYS A N 1
ATOM 1922 C CA . LYS A 1 245 ? -29.75 -33.531 -43.094 1 77.31 245 LYS A CA 1
ATOM 1923 C C . LYS A 1 245 ? -28.781 -33 -42.031 1 77.31 245 LYS A C 1
ATOM 1925 O O . LYS A 1 245 ? -29.141 -32.812 -40.875 1 77.31 245 LYS A O 1
ATOM 1930 N N . ALA A 1 246 ? -27.625 -32.844 -42.406 1 78.44 246 ALA A N 1
ATOM 1931 C CA . ALA A 1 246 ? -26.578 -32.375 -41.5 1 78.44 246 ALA A CA 1
ATOM 1932 C C . ALA A 1 246 ? -26.734 -30.875 -41.188 1 78.44 246 ALA A C 1
ATOM 1934 O O . ALA A 1 246 ? -25.734 -30.188 -40.938 1 78.44 246 ALA A O 1
ATOM 1935 N N . VAL A 1 247 ? -27.969 -30.344 -41.438 1 77.69 247 VAL A N 1
ATOM 1936 C CA . VAL A 1 247 ? -28.234 -28.938 -41.156 1 77.69 247 VAL A CA 1
ATOM 1937 C C . VAL A 1 247 ? -28.938 -28.781 -39.812 1 77.69 247 VAL A C 1
ATOM 1939 O O . VAL A 1 247 ? -29.828 -29.578 -39.5 1 77.69 247 VAL A O 1
ATOM 1942 N N . ASN A 1 248 ? -28.562 -27.875 -38.969 1 84.5 248 ASN A N 1
ATOM 1943 C CA . ASN A 1 248 ? -29.125 -27.547 -37.656 1 84.5 248 ASN A CA 1
ATOM 1944 C C . ASN A 1 248 ? -29.062 -28.75 -36.688 1 84.5 248 ASN A C 1
ATOM 1946 O O . ASN A 1 248 ? -30.047 -29.047 -36 1 84.5 248 ASN A O 1
ATOM 1950 N N . ILE A 1 249 ? -28 -29.594 -36.75 1 88.31 249 ILE A N 1
ATOM 1951 C CA . ILE A 1 249 ? -27.844 -30.734 -35.844 1 88.31 249 ILE A CA 1
ATOM 1952 C C . ILE A 1 249 ? -27.234 -30.281 -34.531 1 88.31 249 ILE A C 1
ATOM 1954 O O . ILE A 1 249 ? -26.703 -29.172 -34.406 1 88.31 249 ILE A O 1
ATOM 1958 N N . HIS A 1 250 ? -27.5 -31.109 -33.531 1 92.88 250 HIS A N 1
ATOM 1959 C CA . HIS A 1 250 ? -26.844 -30.922 -32.25 1 92.88 250 HIS A CA 1
ATOM 1960 C C . HIS A 1 250 ? -25.516 -31.672 -32.188 1 92.88 250 HIS A C 1
ATOM 1962 O O . HIS A 1 250 ? -25.484 -32.906 -32.062 1 92.88 250 HIS A O 1
ATOM 1968 N N . GLU A 1 251 ? -24.422 -30.969 -32.25 1 90.75 251 GLU A N 1
ATOM 1969 C CA . GLU A 1 251 ? -23.094 -31.547 -32.188 1 90.75 251 GLU A CA 1
ATOM 1970 C C . GLU A 1 251 ? -22.625 -31.719 -30.75 1 90.75 251 GLU A C 1
ATOM 1972 O O . GLU A 1 251 ? -22.984 -30.938 -29.875 1 90.75 251 GLU A O 1
ATOM 1977 N N . PRO A 1 252 ? -21.906 -32.688 -30.516 1 93.25 252 PRO A N 1
ATOM 1978 C CA . PRO A 1 252 ? -21.438 -32.938 -29.141 1 93.25 252 PRO A CA 1
ATOM 1979 C C . PRO A 1 252 ? -20.359 -31.938 -28.719 1 93.25 252 PRO A C 1
ATOM 1981 O O . PRO A 1 252 ? -19.781 -31.234 -29.562 1 93.25 252 PRO A O 1
ATOM 1984 N N . GLY A 1 253 ? -20.078 -31.828 -27.391 1 92.75 253 GLY A N 1
ATOM 1985 C CA . GLY A 1 253 ? -19 -31.031 -26.844 1 92.75 253 GLY A CA 1
ATOM 1986 C C . GLY A 1 253 ? -19.375 -29.578 -26.625 1 92.75 253 GLY A C 1
ATOM 1987 O O . GLY A 1 253 ? -18.5 -28.719 -26.484 1 92.75 253 GLY A O 1
ATOM 1988 N N . ASP A 1 254 ? -20.625 -29.266 -26.5 1 91.31 254 ASP A N 1
ATOM 1989 C CA . ASP A 1 254 ? -21.094 -27.891 -26.453 1 91.31 254 ASP A CA 1
ATOM 1990 C C . ASP A 1 254 ? -21.25 -27.406 -25.016 1 91.31 254 ASP A C 1
ATOM 1992 O O . ASP A 1 254 ? -21.797 -26.328 -24.766 1 91.31 254 ASP A O 1
ATOM 1996 N N . ASP A 1 255 ? -20.844 -28.203 -24.047 1 93.25 255 ASP A N 1
ATOM 1997 C CA . ASP A 1 255 ? -20.984 -27.828 -22.641 1 93.25 255 ASP A CA 1
ATOM 1998 C C . ASP A 1 255 ? -19.641 -27.953 -21.906 1 93.25 255 ASP A C 1
ATOM 2000 O O . ASP A 1 255 ? -19.516 -28.75 -20.984 1 93.25 255 ASP A O 1
ATOM 2004 N N . PRO A 1 256 ? -18.656 -27.125 -22.312 1 92.75 256 PRO A N 1
ATOM 2005 C CA . PRO A 1 256 ? -17.391 -27.156 -21.594 1 92.75 256 PRO A CA 1
ATOM 2006 C C . PRO A 1 256 ? -17.531 -26.844 -20.109 1 92.75 256 PRO A C 1
ATOM 2008 O O . PRO A 1 256 ? -18.344 -26 -19.734 1 92.75 256 PRO A O 1
ATOM 2011 N N . PHE A 1 257 ? -16.906 -27.594 -19.281 1 92.06 257 PHE A N 1
ATOM 2012 C CA . PHE A 1 257 ? -17 -27.484 -17.844 1 92.06 257 PHE A CA 1
ATOM 2013 C C . PHE A 1 257 ? -15.656 -27.75 -17.172 1 92.06 257 PHE A C 1
ATOM 2015 O O . PHE A 1 257 ? -14.961 -28.703 -17.547 1 92.06 257 PHE A O 1
ATOM 2022 N N . GLU A 1 258 ? -15.242 -26.906 -16.219 1 90.56 258 GLU A N 1
ATOM 2023 C CA . GLU A 1 258 ? -13.984 -27.094 -15.516 1 90.56 258 GLU A CA 1
ATOM 2024 C C . GLU A 1 258 ? -14.117 -28.156 -14.422 1 90.56 258 GLU A C 1
ATOM 2026 O O . GLU A 1 258 ? -15.016 -28.078 -13.586 1 90.56 258 GLU A O 1
ATOM 2031 N N . VAL A 1 259 ? -13.273 -29.156 -14.516 1 91.94 259 VAL A N 1
ATOM 2032 C CA . VAL A 1 259 ? -13.305 -30.234 -13.531 1 91.94 259 VAL A CA 1
ATOM 2033 C C . VAL A 1 259 ? -11.914 -30.406 -12.914 1 91.94 259 VAL A C 1
ATOM 2035 O O . VAL A 1 259 ? -10.914 -29.969 -13.492 1 91.94 259 VAL A O 1
ATOM 2038 N N . ALA A 1 260 ? -11.93 -31 -11.633 1 89.25 260 ALA A N 1
ATOM 2039 C CA . ALA A 1 260 ? -10.68 -31.438 -11.023 1 89.25 260 ALA A CA 1
ATOM 2040 C C . ALA A 1 260 ? -10.258 -32.812 -11.562 1 89.25 260 ALA A C 1
ATOM 2042 O O . ALA A 1 260 ? -11.055 -33.75 -11.594 1 89.25 260 ALA A O 1
ATOM 2043 N N . VAL A 1 261 ? -9.062 -32.906 -12.086 1 93.56 261 VAL A N 1
ATOM 2044 C CA . VAL A 1 261 ? -8.5 -34.156 -12.547 1 93.56 261 VAL A CA 1
ATOM 2045 C C . VAL A 1 261 ? -7.402 -34.625 -11.586 1 93.56 261 VAL A C 1
ATOM 2047 O O . VAL A 1 261 ? -6.363 -33.969 -11.469 1 93.56 261 VAL A O 1
ATOM 2050 N N . HIS A 1 262 ? -7.602 -35.688 -10.992 1 92.94 262 HIS A N 1
ATOM 2051 C CA . HIS A 1 262 ? -6.727 -36.156 -9.922 1 92.94 262 HIS A CA 1
ATOM 2052 C C . HIS A 1 262 ? -5.574 -37 -10.469 1 92.94 262 HIS A C 1
ATOM 2054 O O . HIS A 1 262 ? -5.762 -37.781 -11.398 1 92.94 262 HIS A O 1
ATOM 2060 N N . ASN A 1 263 ? -4.402 -36.75 -9.984 1 91.62 263 ASN A N 1
ATOM 2061 C CA . ASN A 1 263 ? -3.258 -37.625 -10.219 1 91.62 263 ASN A CA 1
ATOM 2062 C C . ASN A 1 263 ? -3.451 -39 -9.57 1 91.62 263 ASN A C 1
ATOM 2064 O O . ASN A 1 263 ? -3.492 -39.094 -8.344 1 91.62 263 ASN A O 1
ATOM 2068 N N . GLY A 1 264 ? -3.496 -40.031 -10.406 1 92.62 264 GLY A N 1
ATOM 2069 C CA . GLY A 1 264 ? -3.871 -41.344 -9.922 1 92.62 264 GLY A CA 1
ATOM 2070 C C . GLY A 1 264 ? -2.678 -42.219 -9.562 1 92.62 264 GLY A C 1
ATOM 2071 O O . GLY A 1 264 ? -2.842 -43.375 -9.125 1 92.62 264 GLY A O 1
ATOM 2072 N N . TRP A 1 265 ? -1.462 -41.719 -9.672 1 90.94 265 TRP A N 1
ATOM 2073 C CA . TRP A 1 265 ? -0.285 -42.562 -9.492 1 90.94 265 TRP A CA 1
ATOM 2074 C C . TRP A 1 265 ? -0.226 -43.125 -8.078 1 90.94 265 TRP A C 1
ATOM 2076 O O . TRP A 1 265 ? 0.141 -44.281 -7.871 1 90.94 265 TRP A O 1
ATOM 2086 N N . ASP A 1 266 ? -0.675 -42.375 -7.094 1 85.44 266 ASP A N 1
ATOM 2087 C CA . ASP A 1 266 ? -0.599 -42.781 -5.695 1 85.44 266 ASP A CA 1
ATOM 2088 C C . ASP A 1 266 ? -1.555 -43.938 -5.406 1 85.44 266 ASP A C 1
ATOM 2090 O O . ASP A 1 266 ? -1.363 -44.688 -4.441 1 85.44 266 ASP A O 1
ATOM 2094 N N . ARG A 1 267 ? -2.549 -44.031 -6.234 1 89.06 267 ARG A N 1
ATOM 2095 C CA . ARG A 1 267 ? -3.539 -45.094 -6.047 1 89.06 267 ARG A CA 1
ATOM 2096 C C . ARG A 1 267 ? -3.648 -45.969 -7.289 1 89.06 267 ARG A C 1
ATOM 2098 O O . ARG A 1 267 ? -4.723 -46.5 -7.59 1 89.06 267 ARG A O 1
ATOM 2105 N N . VAL A 1 268 ? -2.553 -46.031 -7.922 1 92.94 268 VAL A N 1
ATOM 2106 C CA . VAL A 1 268 ? -2.574 -46.719 -9.227 1 92.94 268 VAL A CA 1
ATOM 2107 C C . VAL A 1 268 ? -3.023 -48.156 -9.062 1 92.94 268 VAL A C 1
ATOM 2109 O O . VAL A 1 268 ? -3.727 -48.688 -9.922 1 92.94 268 VAL A O 1
ATOM 2112 N N . ALA A 1 269 ? -2.746 -48.812 -7.977 1 90.62 269 ALA A N 1
ATOM 2113 C CA . ALA A 1 269 ? -3.053 -50.219 -7.734 1 90.62 269 ALA A CA 1
ATOM 2114 C C . ALA A 1 269 ? -4.535 -50.406 -7.426 1 90.62 269 ALA A C 1
ATOM 2116 O O . ALA A 1 269 ? -5.059 -51.5 -7.535 1 90.62 269 ALA A O 1
ATOM 2117 N N . ASP A 1 270 ? -5.184 -49.312 -7.086 1 91.38 270 ASP A N 1
ATOM 2118 C CA . ASP A 1 270 ? -6.582 -49.406 -6.672 1 91.38 270 ASP A CA 1
ATOM 2119 C C . ASP A 1 270 ? -7.512 -49.469 -7.883 1 91.38 270 ASP A C 1
ATOM 2121 O O . ASP A 1 270 ? -8.672 -49.875 -7.762 1 91.38 270 ASP A O 1
ATOM 2125 N N . PHE A 1 271 ? -7.043 -49.094 -8.984 1 95.44 271 PHE A N 1
ATOM 2126 C CA . PHE A 1 271 ? -7.914 -49 -10.148 1 95.44 271 PHE A CA 1
ATOM 2127 C C . PHE A 1 271 ? -8.008 -50.344 -10.867 1 95.44 271 PHE A C 1
ATOM 2129 O O . PHE A 1 271 ? -6.988 -50.938 -11.203 1 95.44 271 PHE A O 1
ATOM 2136 N N . SER A 1 272 ? -9.242 -50.75 -11.148 1 96.38 272 SER A N 1
ATOM 2137 C CA . SER A 1 272 ? -9.484 -51.969 -11.875 1 96.38 272 SER A CA 1
ATOM 2138 C C . SER A 1 272 ? -10.531 -51.781 -12.969 1 96.38 272 SER A C 1
ATOM 2140 O O . SER A 1 272 ? -11.43 -50.938 -12.836 1 96.38 272 SER A O 1
ATOM 2142 N N . VAL A 1 273 ? -10.414 -52.625 -13.977 1 97 273 VAL A N 1
ATOM 2143 C CA . VAL A 1 273 ? -11.336 -52.531 -15.102 1 97 273 VAL A CA 1
ATOM 2144 C C . VAL A 1 273 ? -12.742 -52.906 -14.656 1 97 273 VAL A C 1
ATOM 2146 O O . VAL A 1 273 ? -13.734 -52.469 -15.266 1 97 273 VAL A O 1
ATOM 2149 N N . A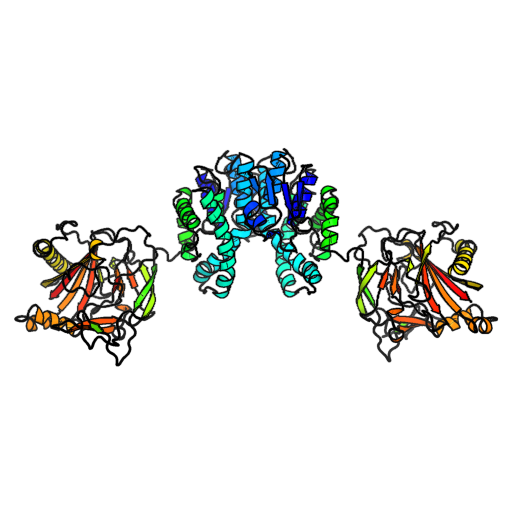SP A 1 274 ? -12.867 -53.562 -13.562 1 96.25 274 ASP A N 1
ATOM 2150 C CA . ASP A 1 274 ? -14.164 -54.125 -13.156 1 96.25 274 ASP A CA 1
ATOM 2151 C C . ASP A 1 274 ? -14.852 -53.188 -12.164 1 96.25 274 ASP A C 1
ATOM 2153 O O . ASP A 1 274 ? -16.062 -53.312 -11.922 1 96.25 274 ASP A O 1
ATOM 2157 N N . LYS A 1 275 ? -14.203 -52.281 -11.562 1 96.62 275 LYS A N 1
ATOM 2158 C CA . LYS A 1 275 ? -14.805 -51.406 -10.578 1 96.62 275 LYS A CA 1
ATOM 2159 C C . LYS A 1 275 ? -14.781 -49.938 -11.062 1 96.62 275 LYS A C 1
ATOM 2161 O O . LYS A 1 275 ? -15.805 -49.406 -11.484 1 96.62 275 LYS A O 1
ATOM 2166 N N . GLU A 1 276 ? -13.602 -49.406 -11.227 1 97 276 GLU A N 1
ATOM 2167 C CA . GLU A 1 276 ? -13.484 -48.031 -11.695 1 97 276 GLU A CA 1
ATOM 2168 C C . GLU A 1 276 ? -13.609 -47.938 -13.219 1 97 276 GLU A C 1
ATOM 2170 O O . GLU A 1 276 ? -13.844 -46.875 -13.773 1 97 276 GLU A O 1
ATOM 2175 N N . GLY A 1 277 ? -13.391 -49.094 -13.883 1 97.56 277 GLY A N 1
ATOM 2176 C CA . GLY A 1 277 ? -13.57 -49.188 -15.328 1 97.56 277 GLY A CA 1
ATOM 2177 C C . GLY A 1 277 ? -12.273 -49.031 -16.094 1 97.56 277 GLY A C 1
ATOM 2178 O O . GLY A 1 277 ? -12.258 -49.125 -17.328 1 97.56 277 GLY A O 1
ATOM 2179 N N . PHE A 1 278 ? -11.172 -48.781 -15.375 1 98.12 278 PHE A N 1
ATOM 2180 C CA . PHE A 1 278 ? -9.867 -48.656 -16 1 98.12 278 PHE A CA 1
ATOM 2181 C C . PHE A 1 278 ? -8.758 -49.125 -15.062 1 98.12 278 PHE A C 1
ATOM 2183 O O . PHE A 1 278 ? -8.969 -49.219 -13.852 1 98.12 278 PHE A O 1
ATOM 2190 N N . ALA A 1 279 ? -7.617 -49.438 -15.625 1 97.81 279 ALA A N 1
ATOM 2191 C CA . ALA A 1 279 ? -6.445 -49.875 -14.867 1 97.81 279 ALA A CA 1
ATOM 2192 C C . ALA A 1 279 ? -5.156 -49.469 -15.586 1 97.81 279 ALA A C 1
ATOM 2194 O O . ALA A 1 279 ? -5.152 -49.281 -16.797 1 97.81 279 ALA A O 1
ATOM 2195 N N . VAL A 1 280 ? -4.148 -49.281 -14.836 1 97.25 280 VAL A N 1
ATOM 2196 C CA . VAL A 1 280 ? -2.814 -49.062 -15.391 1 97.25 280 VAL A CA 1
ATOM 2197 C C . VAL A 1 280 ? -1.961 -50.312 -15.18 1 97.25 280 VAL A C 1
ATOM 2199 O O . VAL A 1 280 ? -1.918 -50.875 -14.07 1 97.25 280 VAL A O 1
ATOM 2202 N N . LYS A 1 281 ? -1.378 -50.812 -16.281 1 96.81 281 LYS A N 1
ATOM 2203 C CA . LYS A 1 281 ? -0.57 -52.031 -16.219 1 96.81 281 LYS A CA 1
ATOM 2204 C C . LYS A 1 281 ? 0.777 -51.844 -16.906 1 96.81 281 LYS A C 1
ATOM 2206 O O . LYS A 1 281 ? 0.888 -51.031 -17.844 1 96.81 281 LYS A O 1
ATOM 2211 N N . ASP A 1 282 ? 1.765 -52.531 -16.375 1 95.31 282 ASP A N 1
ATOM 2212 C CA . ASP A 1 282 ? 3.033 -52.625 -17.078 1 95.31 282 ASP A CA 1
ATOM 2213 C C . ASP A 1 282 ? 2.881 -53.406 -18.391 1 95.31 282 ASP A C 1
ATOM 2215 O O . ASP A 1 282 ? 2.299 -54.469 -18.406 1 95.31 282 ASP A O 1
ATOM 2219 N N . PHE A 1 283 ? 3.246 -52.844 -19.469 1 94.69 283 PHE A N 1
ATOM 2220 C CA . PHE A 1 283 ? 3.148 -53.469 -20.781 1 94.69 283 PHE A CA 1
ATOM 2221 C C . PHE A 1 283 ? 4.359 -53.125 -21.641 1 94.69 283 PHE A C 1
ATOM 2223 O O . PHE A 1 283 ? 4.418 -52.031 -22.234 1 94.69 283 PHE A O 1
ATOM 2230 N N . ASN A 1 284 ? 5.312 -54.031 -21.703 1 91.06 284 ASN A N 1
ATOM 2231 C CA . ASN A 1 284 ? 6.543 -53.875 -22.469 1 91.06 284 ASN A CA 1
ATOM 2232 C C . ASN A 1 284 ? 6.629 -54.875 -23.609 1 91.06 284 ASN A C 1
ATOM 2234 O O . ASN A 1 284 ? 7.387 -55.844 -23.531 1 91.06 284 ASN A O 1
ATOM 2238 N N . PRO A 1 285 ? 5.871 -54.594 -24.641 1 89.12 285 PRO A N 1
ATOM 2239 C CA . PRO A 1 285 ? 5.887 -55.531 -25.766 1 89.12 285 PRO A CA 1
ATOM 2240 C C . PRO A 1 285 ? 7.23 -55.562 -26.5 1 89.12 285 PRO A C 1
ATOM 2242 O O . PRO A 1 285 ? 8.031 -54.625 -26.359 1 89.12 285 PRO A O 1
ATOM 2245 N N . SER A 1 286 ? 7.492 -56.688 -27.219 1 89.44 286 SER A N 1
ATOM 2246 C CA . SER A 1 286 ? 8.703 -56.812 -28.031 1 89.44 286 SER A CA 1
ATOM 2247 C C . SER A 1 286 ? 8.648 -55.938 -29.266 1 89.44 286 SER A C 1
ATOM 2249 O O . SER A 1 286 ? 9.68 -55.562 -29.828 1 89.44 286 SER A O 1
ATOM 2251 N N . PHE A 1 287 ? 7.414 -55.594 -29.656 1 90.06 287 PHE A N 1
ATOM 2252 C CA . PHE A 1 287 ? 7.238 -54.75 -30.812 1 90.06 287 PHE A CA 1
ATOM 2253 C C . PHE A 1 287 ? 7.867 -53.375 -30.594 1 90.06 287 PHE A C 1
ATOM 2255 O O . PHE A 1 287 ? 7.586 -52.719 -29.578 1 90.06 287 PHE A O 1
ATOM 2262 N N . PRO A 1 288 ? 8.75 -52.938 -31.469 1 86.62 288 PRO A N 1
ATOM 2263 C CA . PRO A 1 288 ? 9.492 -51.719 -31.219 1 86.62 288 PRO A CA 1
ATOM 2264 C C . PRO A 1 288 ? 8.609 -50.469 -31.312 1 86.62 288 PRO A C 1
ATOM 2266 O O . PRO A 1 288 ? 7.711 -50.406 -32.156 1 86.62 288 PRO A O 1
ATOM 2269 N N . ASN A 1 289 ? 8.93 -49.5 -30.516 1 81.31 289 ASN A N 1
ATOM 2270 C CA . ASN A 1 289 ? 8.117 -48.281 -30.406 1 81.31 289 ASN A CA 1
ATOM 2271 C C . ASN A 1 289 ? 8.203 -47.438 -31.672 1 81.31 289 ASN A C 1
ATOM 2273 O O . ASN A 1 289 ? 7.344 -46.594 -31.922 1 81.31 289 ASN A O 1
ATOM 2277 N N . ASN A 1 290 ? 9.156 -47.594 -32.5 1 80.56 290 ASN A N 1
ATOM 2278 C CA . ASN A 1 290 ? 9.328 -46.781 -33.688 1 80.56 290 ASN A CA 1
ATOM 2279 C C . ASN A 1 290 ? 8.727 -47.469 -34.906 1 80.56 290 ASN A C 1
ATOM 2281 O O . ASN A 1 290 ? 8.867 -46.969 -36.031 1 80.56 290 ASN A O 1
ATOM 2285 N N . ALA A 1 291 ? 7.98 -48.594 -34.75 1 82.94 291 ALA A N 1
ATOM 2286 C CA . ALA A 1 291 ? 7.516 -49.375 -35.875 1 82.94 291 ALA A CA 1
ATOM 2287 C C . ALA A 1 291 ? 6.008 -49.25 -36.062 1 82.94 291 ALA A C 1
ATOM 2289 O O . ALA A 1 291 ? 5.402 -49.969 -36.875 1 82.94 291 ALA A O 1
ATOM 2290 N N . PHE A 1 292 ? 5.441 -48.281 -35.469 1 85.62 292 PHE A N 1
ATOM 2291 C CA . PHE A 1 292 ? 3.984 -48.219 -35.469 1 85.62 292 PHE A CA 1
ATOM 2292 C C . PHE A 1 292 ? 3.475 -47.5 -36.719 1 85.62 292 PHE A C 1
ATOM 2294 O O . PHE A 1 292 ? 2.264 -47.406 -36.906 1 85.62 292 PHE A O 1
ATOM 2301 N N . ASN A 1 293 ? 4.367 -47.156 -37.531 1 80.06 293 ASN A N 1
ATOM 2302 C CA . ASN A 1 293 ? 3.975 -46.562 -38.812 1 80.06 293 ASN A CA 1
ATOM 2303 C C . ASN A 1 293 ? 3.555 -47.625 -39.812 1 80.06 293 ASN A C 1
ATOM 2305 O O . ASN A 1 293 ? 2.938 -47.312 -40.844 1 80.06 293 ASN A O 1
ATOM 2309 N N . ASP A 1 294 ? 3.826 -48.812 -39.562 1 83.19 294 ASP A N 1
ATOM 2310 C CA . ASP A 1 294 ? 3.482 -49.938 -40.406 1 83.19 294 ASP A CA 1
ATOM 2311 C C . ASP A 1 294 ? 2.27 -50.688 -39.875 1 83.19 294 ASP A C 1
ATOM 2313 O O . ASP A 1 294 ? 2.398 -51.531 -39 1 83.19 294 ASP A O 1
ATOM 2317 N N . ASP A 1 295 ? 1.185 -50.5 -40.5 1 86.5 295 ASP A N 1
ATOM 2318 C CA . ASP A 1 295 ? -0.08 -51.094 -40.062 1 86.5 295 ASP A CA 1
ATOM 2319 C C . ASP A 1 295 ? -0.028 -52.625 -40.094 1 86.5 295 ASP A C 1
ATOM 2321 O O . ASP A 1 295 ? -0.542 -53.281 -39.188 1 86.5 295 ASP A O 1
ATOM 2325 N N . SER A 1 296 ? 0.555 -53.094 -41.156 1 89.81 296 SER A N 1
ATOM 2326 C CA . SER A 1 296 ? 0.624 -54.562 -41.312 1 89.81 296 SER A CA 1
ATOM 2327 C C . SER A 1 296 ? 1.483 -55.188 -40.219 1 89.81 296 SER A C 1
ATOM 2329 O O . SER A 1 296 ? 1.129 -56.219 -39.656 1 89.81 296 SER A O 1
ATOM 2331 N N . ALA A 1 297 ? 2.529 -54.5 -39.938 1 90.12 297 ALA A N 1
ATOM 2332 C CA . ALA A 1 297 ? 3.418 -55 -38.875 1 90.12 297 ALA A CA 1
ATOM 2333 C C . ALA A 1 297 ? 2.729 -54.969 -37.531 1 90.12 297 ALA A C 1
ATOM 2335 O O . ALA A 1 297 ? 2.914 -55.875 -36.688 1 90.12 297 ALA A O 1
ATOM 2336 N N . VAL A 1 298 ? 1.955 -53.969 -37.25 1 91.81 298 VAL A N 1
ATOM 2337 C CA . VAL A 1 298 ? 1.227 -53.875 -36 1 91.81 298 VAL A CA 1
ATOM 2338 C C . VAL A 1 298 ? 0.254 -55.031 -35.844 1 91.81 298 VAL A C 1
ATOM 2340 O O . VAL A 1 298 ? 0.201 -55.688 -34.812 1 91.81 298 VAL A O 1
ATOM 2343 N N . ARG A 1 299 ? -0.458 -55.344 -36.906 1 92.69 299 ARG A N 1
ATOM 2344 C CA . ARG A 1 299 ? -1.462 -56.406 -36.875 1 92.69 299 ARG A CA 1
ATOM 2345 C C . ARG A 1 299 ? -0.811 -57.781 -36.688 1 92.69 299 ARG A C 1
ATOM 2347 O O . ARG A 1 299 ? -1.297 -58.625 -35.938 1 92.69 299 ARG A O 1
ATOM 2354 N N . GLU A 1 300 ? 0.3 -57.906 -37.375 1 93.06 300 GLU A N 1
ATOM 2355 C CA . GLU A 1 300 ? 0.917 -59.219 -37.406 1 93.06 300 GLU A CA 1
ATOM 2356 C C . GLU A 1 300 ? 1.744 -59.5 -36.156 1 93.06 300 GLU A C 1
ATOM 2358 O O . GLU A 1 300 ? 1.77 -60.625 -35.656 1 93.06 300 GLU A O 1
ATOM 2363 N N . LYS A 1 301 ? 2.35 -58.469 -35.688 1 93.31 301 LYS A N 1
ATOM 2364 C CA . LYS A 1 301 ? 3.34 -58.719 -34.656 1 93.31 301 LYS A CA 1
ATOM 2365 C C . LYS A 1 301 ? 2.883 -58.156 -33.312 1 93.31 301 LYS A C 1
ATOM 2367 O O . LYS A 1 301 ? 3.152 -58.719 -32.281 1 93.31 301 LYS A O 1
ATOM 2372 N N . PHE A 1 302 ? 2.24 -57.062 -33.344 1 94.81 302 PHE A N 1
ATOM 2373 C CA . PHE A 1 302 ? 1.87 -56.406 -32.094 1 94.81 302 PHE A CA 1
ATOM 2374 C C . PHE A 1 302 ? 0.567 -56.969 -31.547 1 94.81 302 PHE A C 1
ATOM 2376 O O . PHE A 1 302 ? 0.435 -57.156 -30.344 1 94.81 302 PHE A O 1
ATOM 2383 N N . TYR A 1 303 ? -0.441 -57.219 -32.344 1 96.19 303 TYR A N 1
ATOM 2384 C CA . TYR A 1 303 ? -1.755 -57.688 -31.922 1 96.19 303 TYR A CA 1
ATOM 2385 C C . TYR A 1 303 ? -1.636 -58.938 -31.078 1 96.19 303 TYR A C 1
ATOM 2387 O O . TYR A 1 303 ? -2.242 -59.031 -30 1 96.19 303 TYR A O 1
ATOM 2395 N N . PRO A 1 304 ? -0.788 -59.875 -31.562 1 96.5 304 PRO A N 1
ATOM 2396 C CA . PRO A 1 304 ? -0.682 -61.094 -30.75 1 96.5 304 PRO A CA 1
ATOM 2397 C C . PRO A 1 304 ? -0.167 -60.812 -29.344 1 96.5 304 PRO A C 1
ATOM 2399 O O . PRO A 1 304 ? -0.592 -61.469 -28.391 1 96.5 304 PRO A O 1
ATOM 2402 N N . GLU A 1 305 ? 0.66 -59.906 -29.172 1 96.31 305 GLU A N 1
ATOM 2403 C CA . GLU A 1 305 ? 1.183 -59.562 -27.859 1 96.31 305 GLU A CA 1
ATOM 2404 C C . GLU A 1 305 ? 0.102 -58.938 -26.984 1 96.31 305 GLU A C 1
ATOM 2406 O O . GLU A 1 305 ? 0.055 -59.188 -25.766 1 96.31 305 GLU A O 1
ATOM 2411 N N . VAL A 1 306 ? -0.706 -58.188 -27.609 1 97.25 306 VAL A N 1
ATOM 2412 C CA . VAL A 1 306 ? -1.818 -57.562 -26.891 1 97.25 306 VAL A CA 1
ATOM 2413 C C . VAL A 1 306 ? -2.777 -58.656 -26.406 1 97.25 306 VAL A C 1
ATOM 2415 O O . VAL A 1 306 ? -3.252 -58.625 -25.266 1 97.25 306 VAL A O 1
ATOM 2418 N N . VAL A 1 307 ? -3.092 -59.594 -27.266 1 97.44 307 VAL A N 1
ATOM 2419 C CA . VAL A 1 307 ? -4.008 -60.688 -26.953 1 97.44 307 VAL A CA 1
ATOM 2420 C C . VAL A 1 307 ? -3.492 -61.438 -25.734 1 97.44 307 VAL A C 1
ATOM 2422 O O . VAL A 1 307 ? -4.23 -61.656 -24.766 1 97.44 307 VAL A O 1
ATOM 2425 N N . GLU A 1 308 ? -2.207 -61.781 -25.766 1 96.81 308 GLU A N 1
ATOM 2426 C CA . GLU A 1 308 ? -1.626 -62.531 -24.656 1 96.81 308 GLU A CA 1
ATOM 2427 C C . GLU A 1 308 ? -1.634 -61.688 -23.375 1 96.81 308 GLU A C 1
ATOM 2429 O O . GLU A 1 308 ? -1.886 -62.219 -22.281 1 96.81 308 GLU A O 1
ATOM 2434 N N . PHE A 1 309 ? -1.344 -60.5 -23.531 1 96.19 309 PHE A N 1
ATOM 2435 C CA . PHE A 1 309 ? -1.329 -59.562 -22.406 1 96.19 309 PHE A CA 1
ATOM 2436 C C . PHE A 1 309 ? -2.688 -59.531 -21.719 1 96.19 309 PHE A C 1
ATOM 2438 O O . PHE A 1 309 ? -2.768 -59.656 -20.5 1 96.19 309 PHE A O 1
ATOM 2445 N N . LEU A 1 310 ? -3.768 -59.344 -22.453 1 97.62 310 LEU A N 1
ATOM 2446 C CA . LEU A 1 310 ? -5.109 -59.219 -21.891 1 97.62 310 LEU A CA 1
ATOM 2447 C C . LEU A 1 310 ? -5.578 -60.531 -21.312 1 97.62 310 LEU A C 1
ATOM 2449 O O . LEU A 1 310 ? -6.289 -60.562 -20.297 1 97.62 310 LEU A O 1
ATOM 2453 N N . LYS A 1 311 ? -5.227 -61.656 -21.984 1 97.38 311 LYS A N 1
ATOM 2454 C CA . LYS A 1 311 ? -5.547 -62.969 -21.406 1 97.38 311 LYS A CA 1
ATOM 2455 C C . LYS A 1 311 ? -4.91 -63.125 -20.031 1 97.38 311 LYS A C 1
ATOM 2457 O O . LYS A 1 311 ? -5.559 -63.594 -19.094 1 97.38 311 LYS A O 1
ATOM 2462 N N . LYS A 1 312 ? -3.725 -62.688 -19.953 1 96.06 312 LYS A N 1
ATOM 2463 C CA . LYS A 1 312 ? -2.986 -62.812 -18.688 1 96.06 312 LYS A CA 1
ATOM 2464 C C . LYS A 1 312 ? -3.539 -61.875 -17.641 1 96.06 312 LYS A C 1
ATOM 2466 O O . LYS A 1 312 ? -3.793 -62.25 -16.5 1 96.06 312 LYS A O 1
ATOM 2471 N N . GLU A 1 313 ? -3.76 -60.625 -18 1 95.44 313 GLU A N 1
ATOM 2472 C CA . GLU A 1 313 ? -4.105 -59.594 -17.031 1 95.44 313 GLU A CA 1
ATOM 2473 C C . GLU A 1 313 ? -5.566 -59.688 -16.609 1 95.44 313 GLU A C 1
ATOM 2475 O O . GLU A 1 313 ? -5.91 -59.375 -15.469 1 95.44 313 GLU A O 1
ATOM 2480 N N . LEU A 1 314 ? -6.418 -60.125 -17.562 1 96.06 314 LEU A N 1
ATOM 2481 C CA . LEU A 1 314 ? -7.848 -60.031 -17.266 1 96.06 314 LEU A CA 1
ATOM 2482 C C . LEU A 1 314 ? -8.453 -61.438 -17.172 1 96.06 314 LEU A C 1
ATOM 2484 O O . LEU A 1 314 ? -9.609 -61.594 -16.75 1 96.06 314 LEU A O 1
ATOM 2488 N N . GLY A 1 315 ? -7.766 -62.469 -17.609 1 94.62 315 GLY A N 1
ATOM 2489 C CA . GLY A 1 315 ? -8.297 -63.812 -17.562 1 94.62 315 GLY A CA 1
ATOM 2490 C C . GLY A 1 315 ? -9.281 -64.125 -18.672 1 94.62 315 GLY A C 1
ATOM 2491 O O . GLY A 1 315 ? -10.164 -64.938 -18.531 1 94.62 315 GLY A O 1
ATOM 2492 N N . ALA A 1 316 ? -9.242 -63.406 -19.734 1 96.12 316 ALA A N 1
ATOM 2493 C CA . ALA A 1 316 ? -10.117 -63.656 -20.891 1 96.12 316 ALA A CA 1
ATOM 2494 C C . ALA A 1 316 ? -9.758 -64.938 -21.578 1 96.12 316 ALA A C 1
ATOM 2496 O O . ALA A 1 316 ? -8.578 -65.312 -21.688 1 96.12 316 ALA A O 1
ATOM 2497 N N . LYS A 1 317 ? -10.695 -65.688 -22.016 1 96.19 317 LYS A N 1
ATOM 2498 C CA . LYS A 1 317 ? -10.484 -66.938 -22.719 1 96.19 317 LYS A CA 1
ATOM 2499 C C . LYS A 1 317 ? -10.125 -66.688 -24.188 1 96.19 317 LYS A C 1
ATOM 2501 O O . LYS A 1 317 ? -9.336 -67.438 -24.766 1 96.19 317 LYS A O 1
ATOM 2506 N N . ARG A 1 318 ? -10.742 -65.75 -24.734 1 96.75 318 ARG A N 1
ATOM 2507 C CA . ARG A 1 318 ? -10.508 -65.312 -26.109 1 96.75 318 ARG A CA 1
ATOM 2508 C C . ARG A 1 318 ? -10.492 -63.812 -26.25 1 96.75 318 ARG A C 1
ATOM 2510 O O . ARG A 1 318 ? -11.273 -63.125 -25.594 1 96.75 318 ARG A O 1
ATOM 2517 N N . VAL A 1 319 ? -9.547 -63.344 -27.016 1 97.75 319 VAL A N 1
ATOM 2518 C CA . VAL A 1 319 ? -9.438 -61.906 -27.266 1 97.75 319 VAL A CA 1
ATOM 2519 C C . VAL A 1 319 ? -9.367 -61.656 -28.766 1 97.75 319 VAL A C 1
ATOM 2521 O O . VAL A 1 319 ? -8.594 -62.312 -29.484 1 97.75 319 VAL A O 1
ATOM 2524 N N . LEU A 1 320 ? -10.172 -60.781 -29.234 1 97.44 320 LEU A N 1
ATOM 2525 C CA . LEU A 1 320 ? -10.141 -60.344 -30.625 1 97.44 320 LEU A CA 1
ATOM 2526 C C . LEU A 1 320 ? -9.688 -58.906 -30.719 1 97.44 320 LEU A C 1
ATOM 2528 O O . LEU A 1 320 ? -10.305 -58 -30.141 1 97.44 320 LEU A O 1
ATOM 2532 N N . VAL A 1 321 ? -8.57 -58.656 -31.391 1 97.06 321 VAL A N 1
ATOM 2533 C CA . VAL A 1 321 ? -8.188 -57.281 -31.75 1 97.06 321 VAL A CA 1
ATOM 2534 C C . VAL A 1 321 ? -8.797 -56.938 -33.094 1 97.06 321 VAL A C 1
ATOM 2536 O O . VAL A 1 321 ? -8.586 -57.625 -34.094 1 97.06 321 VAL A O 1
ATOM 2539 N N . PHE A 1 322 ? -9.531 -55.812 -33.125 1 94.12 322 PHE A N 1
ATOM 2540 C CA . PHE A 1 322 ? -10.25 -55.594 -34.344 1 94.12 322 PHE A CA 1
ATOM 2541 C C . PHE A 1 322 ? -9.875 -54.219 -34.938 1 94.12 322 PHE A C 1
ATOM 2543 O O . PHE A 1 322 ? -10.211 -53.938 -36.094 1 94.12 322 PHE A O 1
ATOM 2550 N N . ASP A 1 323 ? -9.203 -53.406 -34.188 1 91.56 323 ASP A N 1
ATOM 2551 C CA . ASP A 1 323 ? -8.836 -52.094 -34.719 1 91.56 323 ASP A CA 1
ATOM 2552 C C . ASP A 1 323 ? -7.723 -51.469 -33.875 1 91.56 323 ASP A C 1
ATOM 2554 O O . ASP A 1 323 ? -7.473 -51.875 -32.75 1 91.56 323 ASP A O 1
ATOM 2558 N N . HIS A 1 324 ? -6.949 -50.594 -34.531 1 92.06 324 HIS A N 1
ATOM 2559 C CA . HIS A 1 324 ? -5.988 -49.75 -33.812 1 92.06 324 HIS A CA 1
ATOM 2560 C C . HIS A 1 324 ? -5.934 -48.344 -34.375 1 92.06 324 HIS A C 1
ATOM 2562 O O . HIS A 1 324 ? -6.266 -48.125 -35.531 1 92.06 324 HIS A O 1
ATOM 2568 N N . THR A 1 325 ? -5.715 -47.375 -33.5 1 89.56 325 THR A N 1
ATOM 2569 C CA . THR A 1 325 ? -5.527 -45.969 -33.875 1 89.56 325 THR A CA 1
ATOM 2570 C C . THR A 1 325 ? -4.207 -45.438 -33.312 1 89.56 325 THR A C 1
ATOM 2572 O O . THR A 1 325 ? -3.934 -45.562 -32.125 1 89.56 325 THR A O 1
ATOM 2575 N N . ILE A 1 326 ? -3.367 -45 -34.188 1 86.5 326 ILE A N 1
ATOM 2576 C CA . ILE A 1 326 ? -2.107 -44.406 -33.812 1 86.5 326 ILE A CA 1
ATOM 2577 C C . ILE A 1 326 ? -2.234 -42.875 -33.875 1 86.5 326 ILE A C 1
ATOM 2579 O O . ILE A 1 326 ? -2.703 -42.344 -34.906 1 86.5 326 ILE A O 1
ATOM 2583 N N . ARG A 1 327 ? -1.889 -42.219 -32.812 1 84.5 327 ARG A N 1
ATOM 2584 C CA . ARG A 1 327 ? -1.958 -40.781 -32.75 1 84.5 327 ARG A CA 1
ATOM 2585 C C . ARG A 1 327 ? -0.565 -40.156 -32.656 1 84.5 327 ARG A C 1
ATOM 2587 O O . ARG A 1 327 ? 0.162 -40.438 -31.688 1 84.5 327 ARG A O 1
ATOM 2594 N N . THR A 1 328 ? -0.124 -39.5 -33.625 1 78 328 THR A N 1
ATOM 2595 C CA . THR A 1 328 ? 1.176 -38.812 -33.688 1 78 328 THR A CA 1
ATOM 2596 C C . THR A 1 328 ? 1.021 -37.375 -34.125 1 78 328 THR A C 1
ATOM 2598 O O . THR A 1 328 ? -0.064 -36.938 -34.531 1 78 328 THR A O 1
ATOM 2601 N N . LYS A 1 329 ? 2.156 -36.5 -33.938 1 70.69 329 LYS A N 1
ATOM 2602 C CA . LYS A 1 329 ? 2.189 -35.125 -34.375 1 70.69 329 LYS A CA 1
ATOM 2603 C C . LYS A 1 329 ? 1.799 -35 -35.844 1 70.69 329 LYS A C 1
ATOM 2605 O O . LYS A 1 329 ? 1.07 -34.094 -36.25 1 70.69 329 LYS A O 1
ATOM 2610 N N . ALA A 1 330 ? 2.332 -35.875 -36.562 1 64.25 330 ALA A N 1
ATOM 2611 C CA . ALA A 1 330 ? 2.107 -35.844 -38.031 1 64.25 330 ALA A CA 1
ATOM 2612 C C . ALA A 1 330 ? 0.626 -36.031 -38.344 1 64.25 330 ALA A C 1
ATOM 2614 O O . ALA A 1 330 ? 0.131 -35.469 -39.312 1 64.25 330 ALA A O 1
ATOM 2615 N N . ASN A 1 331 ? -0.151 -36.594 -37.469 1 64.31 331 ASN A N 1
ATOM 2616 C CA . ASN A 1 331 ? -1.559 -36.875 -37.719 1 64.31 331 ASN A CA 1
ATOM 2617 C C . ASN A 1 331 ? -2.467 -35.812 -37.094 1 64.31 331 ASN A C 1
ATOM 2619 O O . ASN A 1 331 ? -3.686 -35.875 -37.281 1 64.31 331 ASN A O 1
ATOM 2623 N N . GLN A 1 332 ? -1.966 -34.906 -36.344 1 61.75 332 GLN A N 1
ATOM 2624 C CA . GLN A 1 332 ? -2.746 -33.875 -35.625 1 61.75 332 GLN A CA 1
ATOM 2625 C C . GLN A 1 332 ? -3.441 -32.938 -36.625 1 61.75 332 GLN A C 1
ATOM 2627 O O . GLN A 1 332 ? -4.473 -32.344 -36.281 1 61.75 332 GLN A O 1
ATOM 2632 N N . ALA A 1 333 ? -2.885 -32.875 -37.844 1 58.59 333 ALA A N 1
ATOM 2633 C CA . ALA A 1 333 ? -3.41 -31.922 -38.812 1 58.59 333 ALA A CA 1
ATOM 2634 C C . ALA A 1 333 ? -4.66 -32.469 -39.5 1 58.59 333 ALA A C 1
ATOM 2636 O O . ALA A 1 333 ? -5.363 -31.719 -40.188 1 58.59 333 ALA A O 1
ATOM 2637 N N . LYS A 1 334 ? -5.18 -33.625 -39.031 1 57.94 334 LYS A N 1
ATOM 2638 C CA . LYS A 1 334 ? -6.305 -34.219 -39.75 1 57.94 334 LYS A CA 1
ATOM 2639 C C . LYS A 1 334 ? -7.609 -34.031 -39 1 57.94 334 LYS A C 1
ATOM 2641 O O . LYS A 1 334 ? -7.621 -34.094 -37.75 1 57.94 334 LYS A O 1
ATOM 2646 N N . PRO A 1 335 ? -8.633 -33.594 -39.688 1 55.59 335 PRO A N 1
ATOM 2647 C CA . PRO A 1 335 ? -9.914 -33.438 -39 1 55.59 335 PRO A CA 1
ATOM 2648 C C . PRO A 1 335 ? -10.461 -34.75 -38.438 1 55.59 335 PRO A C 1
ATOM 2650 O O . PRO A 1 335 ? -10.195 -35.812 -39 1 55.59 335 PRO A O 1
ATOM 2653 N N . ILE A 1 336 ? -11.203 -34.719 -37.375 1 57.97 336 ILE A N 1
ATOM 2654 C CA . ILE A 1 336 ? -11.789 -35.875 -36.719 1 57.97 336 ILE A CA 1
ATOM 2655 C C . ILE A 1 336 ? -12.695 -36.625 -37.656 1 57.97 336 ILE A C 1
ATOM 2657 O O . ILE A 1 336 ? -12.852 -37.844 -37.562 1 57.97 336 ILE A O 1
ATOM 2661 N N . THR A 1 337 ? -13.188 -36.062 -38.719 1 53.41 337 THR A N 1
ATOM 2662 C CA . THR A 1 337 ? -14.172 -36.625 -39.625 1 53.41 337 THR A CA 1
ATOM 2663 C C . THR A 1 337 ? -13.484 -37.281 -40.844 1 53.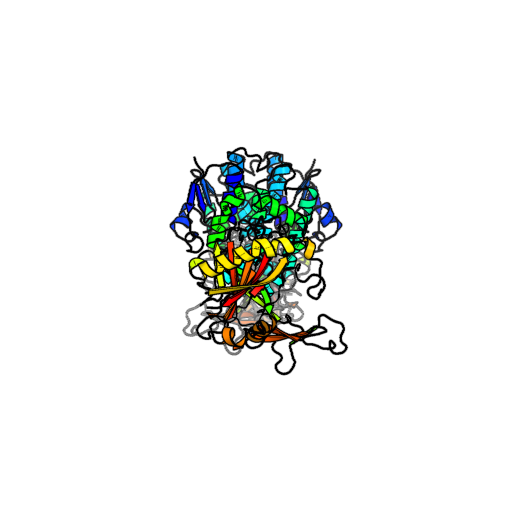41 337 THR A C 1
ATOM 2665 O O . THR A 1 337 ? -14.156 -37.781 -41.719 1 53.41 337 THR A O 1
ATOM 2668 N N . ASP A 1 338 ? -12.211 -37.281 -40.875 1 54.06 338 ASP A N 1
ATOM 2669 C CA . ASP A 1 338 ? -11.508 -37.844 -42 1 54.06 338 ASP A CA 1
ATOM 2670 C C . ASP A 1 338 ? -11.633 -39.375 -42.031 1 54.06 338 ASP A C 1
ATOM 2672 O O . ASP A 1 338 ? -11.18 -40.031 -41.094 1 54.06 338 ASP A O 1
ATOM 2676 N N . GLN A 1 339 ? -12.289 -40 -43.062 1 52.16 339 GLN A N 1
ATOM 2677 C CA . GLN A 1 339 ? -12.594 -41.438 -43.125 1 52.16 339 GLN A CA 1
ATOM 2678 C C . GLN A 1 339 ? -11.453 -42.188 -43.812 1 52.16 339 GLN A C 1
ATOM 2680 O O . GLN A 1 339 ? -11.445 -43.438 -43.812 1 52.16 339 GLN A O 1
ATOM 2685 N N . SER A 1 340 ? -10.492 -41.594 -44.438 1 50.22 340 SER A N 1
ATOM 2686 C CA . SER A 1 340 ? -9.539 -42.312 -45.312 1 50.22 340 SER A CA 1
ATOM 2687 C C . SER A 1 340 ? -8.492 -43.062 -44.469 1 50.22 340 SER A C 1
ATOM 2689 O O . SER A 1 340 ? -7.977 -44.062 -44.906 1 50.22 340 SER A O 1
ATOM 2691 N N . ASN A 1 341 ? -8.07 -42.406 -43.406 1 50.88 341 ASN A N 1
ATOM 2692 C CA . ASN A 1 341 ? -7.082 -43.094 -42.594 1 50.88 341 ASN A CA 1
ATOM 2693 C C . ASN A 1 341 ? -7.465 -43.062 -41.094 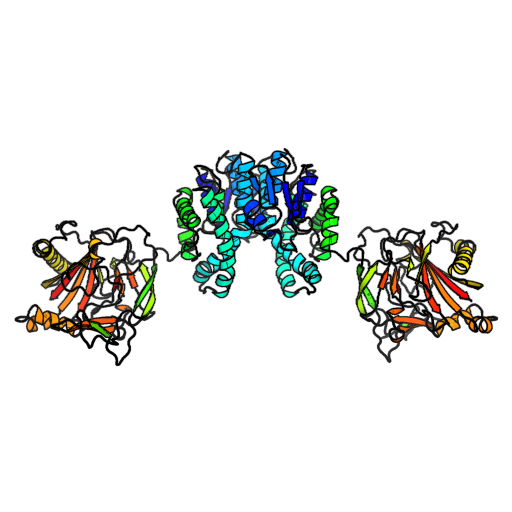1 50.88 341 ASN A C 1
ATOM 2695 O O . ASN A 1 341 ? -7.016 -42.188 -40.375 1 50.88 341 ASN A O 1
ATOM 2699 N N . THR A 1 342 ? -8.297 -43.906 -40.688 1 53.09 342 THR A N 1
ATOM 2700 C CA . THR A 1 342 ? -8.914 -43.938 -39.375 1 53.09 342 THR A CA 1
ATOM 2701 C C . THR A 1 342 ? -7.922 -44.406 -38.312 1 53.09 342 THR A C 1
ATOM 2703 O O . THR A 1 342 ? -8.188 -44.281 -37.125 1 53.09 342 THR A O 1
ATOM 2706 N N . SER A 1 343 ? -6.785 -44.781 -38.812 1 52.75 343 SER A N 1
ATOM 2707 C CA . SER A 1 343 ? -5.82 -45.312 -37.875 1 52.75 343 SER A CA 1
ATOM 2708 C C . SER A 1 343 ? -4.879 -44.219 -37.375 1 52.75 343 SER A C 1
ATOM 2710 O O . SER A 1 343 ? -4.105 -44.438 -36.438 1 52.75 343 SER A O 1
ATOM 2712 N N . GLN A 1 344 ? -4.902 -43.062 -37.906 1 54.25 344 GLN A N 1
ATOM 2713 C CA . GLN A 1 344 ? -4.004 -42 -37.5 1 54.25 344 GLN A CA 1
ATOM 2714 C C . GLN A 1 344 ? -4.781 -40.719 -37.188 1 54.25 344 GLN A C 1
ATOM 2716 O O . GLN A 1 344 ? -5.328 -40.094 -38.094 1 54.25 344 GLN A O 1
ATOM 2721 N N . ARG A 1 345 ? -4.992 -40.312 -35.906 1 66.38 345 ARG A N 1
ATOM 2722 C CA . ARG A 1 345 ? -5.855 -39.219 -35.5 1 66.38 345 ARG A CA 1
ATOM 2723 C C . ARG A 1 345 ? -5.227 -38.406 -34.375 1 66.38 345 ARG A C 1
ATOM 2725 O O . ARG A 1 345 ? -4.262 -38.844 -33.75 1 66.38 345 ARG A O 1
ATOM 2732 N N . ALA A 1 346 ? -5.602 -37.094 -34.25 1 72.69 346 ALA A N 1
ATOM 2733 C CA . ALA A 1 346 ? -5.262 -36.25 -33.125 1 72.69 346 ALA A CA 1
ATOM 2734 C C . ALA A 1 346 ? -6.027 -36.688 -31.875 1 72.69 346 ALA A C 1
ATOM 2736 O O . ALA A 1 346 ? -7.066 -37.344 -31.969 1 72.69 346 ALA A O 1
ATOM 2737 N N . PRO A 1 347 ? -5.469 -36.438 -30.672 1 76.69 347 PRO A N 1
ATOM 2738 C CA . PRO A 1 347 ? -6.211 -36.688 -29.438 1 76.69 347 PRO A CA 1
ATOM 2739 C C . PRO A 1 347 ? -7.586 -36.031 -29.422 1 76.69 347 PRO A C 1
ATOM 2741 O O . PRO A 1 347 ? -7.734 -34.906 -29.906 1 76.69 347 PRO A O 1
ATOM 2744 N N . VAL A 1 348 ? -8.594 -36.719 -29 1 81.81 348 VAL A N 1
ATOM 2745 C CA . VAL A 1 348 ? -9.977 -36.25 -29.016 1 81.81 348 VAL A CA 1
ATOM 2746 C C . VAL A 1 348 ? -10.32 -35.625 -27.656 1 81.81 348 VAL A C 1
ATOM 2748 O O . VAL A 1 348 ? -10.375 -36.344 -26.641 1 81.81 348 VAL A O 1
ATOM 2751 N N . ALA A 1 349 ? -10.523 -34.375 -27.609 1 89.75 349 ALA A N 1
ATOM 2752 C CA . ALA A 1 349 ? -10.906 -33.656 -26.391 1 89.75 349 ALA A CA 1
ATOM 2753 C C . ALA A 1 349 ? -12.422 -33.594 -26.25 1 89.75 349 ALA A C 1
ATOM 2755 O O . ALA A 1 349 ? -12.992 -32.5 -26.234 1 89.75 349 ALA A O 1
ATOM 2756 N N . LEU A 1 350 ? -13.102 -34.688 -26.266 1 93.75 350 LEU A N 1
ATOM 2757 C CA . LEU A 1 350 ? -14.539 -34.875 -26.094 1 93.75 350 LEU A CA 1
ATOM 2758 C C . LEU A 1 350 ? -14.828 -35.938 -25.031 1 93.75 350 LEU A C 1
ATOM 2760 O O . LEU A 1 350 ? -14.281 -37.031 -25.078 1 93.75 350 LEU A O 1
ATOM 2764 N N . VAL A 1 351 ? -15.617 -35.531 -24.094 1 97.12 351 VAL A N 1
ATOM 2765 C CA . VAL A 1 351 ? -16.031 -36.5 -23.078 1 97.12 351 VAL A CA 1
ATOM 2766 C C . VAL A 1 351 ? -16.969 -37.531 -23.703 1 97.12 351 VAL A C 1
ATOM 2768 O O . VAL A 1 351 ? -18.078 -37.188 -24.125 1 97.12 351 VAL A O 1
ATOM 2771 N N . HIS A 1 352 ? -16.516 -38.812 -23.734 1 96.94 352 HIS A N 1
ATOM 2772 C CA . HIS A 1 352 ? -17.328 -39.812 -24.422 1 96.94 352 HIS A CA 1
ATOM 2773 C C . HIS A 1 352 ? -16.969 -41.219 -23.953 1 96.94 352 HIS A C 1
ATOM 2775 O O . HIS A 1 352 ? -16.078 -41.375 -23.109 1 96.94 352 HIS A O 1
ATOM 2781 N N . CYS A 1 353 ? -17.719 -42.156 -24.375 1 97.38 353 CYS A N 1
ATOM 2782 C CA . CYS A 1 353 ? -17.469 -43.594 -24.328 1 97.38 353 CYS A CA 1
ATOM 2783 C C . CYS A 1 353 ? -17.703 -44.219 -25.703 1 97.38 353 CYS A C 1
ATOM 2785 O O . CYS A 1 353 ? -18.672 -43.906 -26.375 1 97.38 353 CYS A O 1
ATOM 2787 N N . ASP A 1 354 ? -16.906 -45.062 -26.125 1 95.06 354 ASP A N 1
ATOM 2788 C CA . ASP A 1 354 ? -16.812 -45.5 -27.516 1 95.06 354 ASP A CA 1
ATOM 2789 C C . ASP A 1 354 ? -18 -46.406 -27.891 1 95.06 354 ASP A C 1
ATOM 2791 O O . ASP A 1 354 ? -18.281 -46.594 -29.078 1 95.06 354 ASP A O 1
ATOM 2795 N N . TYR A 1 355 ? -18.688 -46.969 -26.953 1 96.69 355 TYR A N 1
ATOM 2796 C CA . TYR A 1 355 ? -19.781 -47.875 -27.25 1 96.69 355 TYR A CA 1
ATOM 2797 C C . TYR A 1 355 ? -20.969 -47.625 -26.328 1 96.69 355 TYR A C 1
ATOM 2799 O O . TYR A 1 355 ? -20.812 -47.062 -25.234 1 96.69 355 TYR A O 1
ATOM 2807 N N . THR A 1 356 ? -22.109 -48.062 -26.766 1 96.31 356 THR A N 1
ATOM 2808 C CA . THR A 1 356 ? -23.328 -48.062 -25.969 1 96.31 356 THR A CA 1
ATOM 2809 C C . THR A 1 356 ? -23.75 -49.5 -25.641 1 96.31 356 THR A C 1
ATOM 2811 O O . THR A 1 356 ? -23.125 -50.469 -26.109 1 96.31 356 THR A O 1
ATOM 2814 N N . ALA A 1 357 ? -24.781 -49.562 -24.812 1 95.06 357 ALA A N 1
ATOM 2815 C CA . ALA A 1 357 ? -25.344 -50.875 -24.484 1 95.06 357 ALA A CA 1
ATOM 2816 C C . ALA A 1 357 ? -25.828 -51.594 -25.75 1 95.06 357 ALA A C 1
ATOM 2818 O O . ALA A 1 357 ? -25.812 -52.812 -25.812 1 95.06 357 ALA A O 1
ATOM 2819 N N . GLU A 1 358 ? -26.156 -50.812 -26.797 1 94.19 358 GLU A N 1
ATOM 2820 C CA . GLU A 1 358 ? -26.688 -51.375 -28.047 1 94.19 358 GLU A CA 1
ATOM 2821 C C . GLU A 1 358 ? -25.578 -51.625 -29.062 1 94.19 358 GLU A C 1
ATOM 2823 O O . GLU A 1 358 ? -25.562 -52.625 -29.75 1 94.19 358 GLU A O 1
ATOM 2828 N N . SER A 1 359 ? -24.703 -50.75 -29.109 1 95.5 359 SER A N 1
ATOM 2829 C CA . SER A 1 359 ? -23.719 -50.812 -30.188 1 95.5 359 SER A CA 1
ATOM 2830 C C . SER A 1 359 ? -22.656 -51.875 -29.875 1 95.5 359 SER A C 1
ATOM 2832 O O . SER A 1 359 ? -22.062 -52.438 -30.797 1 95.5 359 SER A O 1
ATOM 2834 N N . GLY A 1 360 ? -22.375 -52.219 -28.656 1 95.31 360 GLY A N 1
ATOM 2835 C CA . GLY A 1 360 ? -21.422 -53.25 -28.297 1 95.31 360 GLY A CA 1
ATOM 2836 C C . GLY A 1 360 ? -21.75 -54.594 -28.906 1 95.31 360 GLY A C 1
ATOM 2837 O O . GLY A 1 360 ? -21 -55.094 -29.75 1 95.31 360 GLY A O 1
ATOM 2838 N N . PRO A 1 361 ? -22.906 -55.062 -28.547 1 95.69 361 PRO A N 1
ATOM 2839 C CA . PRO A 1 361 ? -23.312 -56.344 -29.109 1 95.69 361 PRO A CA 1
ATOM 2840 C C . PRO A 1 361 ? -23.406 -56.344 -30.625 1 95.69 361 PRO A C 1
ATOM 2842 O O . PRO A 1 361 ? -23.047 -57.312 -31.281 1 95.69 361 PRO A O 1
ATOM 2845 N N . VAL A 1 362 ? -23.828 -55.25 -31.188 1 94.25 362 VAL A N 1
ATOM 2846 C CA . VAL A 1 362 ? -23.938 -55.125 -32.625 1 94.25 362 VAL A CA 1
ATOM 2847 C C . VAL A 1 362 ? -22.562 -55.281 -33.281 1 94.25 362 VAL A C 1
ATOM 2849 O O . VAL A 1 362 ? -22.422 -55.938 -34.312 1 94.25 362 VAL A O 1
ATOM 2852 N N . ARG A 1 363 ? -21.625 -54.75 -32.688 1 94.62 363 ARG A N 1
ATOM 2853 C CA . ARG A 1 363 ? -20.281 -54.812 -33.25 1 94.62 363 ARG A CA 1
ATOM 2854 C C . ARG A 1 363 ? -19.766 -56.25 -33.219 1 94.62 363 ARG A C 1
ATOM 2856 O O . ARG A 1 363 ? -19.078 -56.688 -34.156 1 94.62 363 ARG A O 1
ATOM 2863 N N . VAL A 1 364 ? -20.078 -56.969 -32.156 1 95.94 364 VAL A N 1
ATOM 2864 C CA . VAL A 1 364 ? -19.688 -58.375 -32.094 1 95.94 364 VAL A CA 1
ATOM 2865 C C . VAL A 1 364 ? -20.312 -59.125 -33.25 1 95.94 364 VAL A C 1
ATOM 2867 O O . VAL A 1 364 ? -19.641 -59.938 -33.906 1 95.94 364 VAL A O 1
ATOM 2870 N N . LYS A 1 365 ? -21.516 -58.844 -33.562 1 95.19 365 LYS A N 1
ATOM 2871 C CA . LYS A 1 365 ? -22.219 -59.5 -34.656 1 95.19 365 LYS A CA 1
ATOM 2872 C C . LYS A 1 365 ? -21.609 -59.156 -36 1 95.19 365 LYS A C 1
ATOM 2874 O O . LYS A 1 365 ? -21.562 -59.969 -36.906 1 95.19 365 LYS A O 1
ATOM 2879 N N . GLN A 1 366 ? -21.156 -58 -36.094 1 92.94 366 GLN A N 1
ATOM 2880 C CA . GLN A 1 366 ? -20.547 -57.562 -37.344 1 92.94 366 GLN A CA 1
ATOM 2881 C C . GLN A 1 366 ? -19.188 -58.219 -37.531 1 92.94 366 GLN A C 1
ATOM 2883 O O . GLN A 1 366 ? -18.844 -58.594 -38.656 1 92.94 366 GLN A O 1
ATOM 2888 N N . LEU A 1 367 ? -18.438 -58.375 -36.531 1 93.81 367 LEU A N 1
ATOM 2889 C CA . LEU A 1 367 ? -17.078 -58.875 -36.625 1 93.81 367 LEU A CA 1
ATOM 2890 C C . LEU A 1 367 ? -17.047 -60.406 -36.656 1 93.81 367 LEU A C 1
ATOM 2892 O O . LEU A 1 367 ? -16.188 -61 -37.312 1 93.81 367 LEU A O 1
ATOM 2896 N N . LEU A 1 368 ? -17.984 -60.938 -35.906 1 94.69 368 LEU A N 1
ATOM 2897 C CA . LEU A 1 368 ? -18.062 -62.406 -35.812 1 94.69 368 LEU A CA 1
ATOM 2898 C C . LEU A 1 368 ? -19.484 -62.875 -36.031 1 94.69 368 LEU A C 1
ATOM 2900 O O . LEU A 1 368 ? -20.094 -63.469 -35.125 1 94.69 368 LEU A O 1
ATOM 2904 N N . PRO A 1 369 ? -19.938 -62.719 -37.25 1 93.19 369 PRO A N 1
ATOM 2905 C CA . PRO A 1 369 ? -21.359 -63 -37.531 1 93.19 369 PRO A CA 1
ATOM 2906 C C . PRO A 1 369 ? -21.75 -64.438 -37.219 1 93.19 369 PRO A C 1
ATOM 2908 O O . PRO A 1 369 ? -22.844 -64.688 -36.719 1 93.19 369 PRO A O 1
ATOM 2911 N N . ASP A 1 370 ? -20.906 -65.375 -37.562 1 94.75 370 ASP A N 1
ATOM 2912 C CA . ASP A 1 370 ? -21.266 -66.812 -37.469 1 94.75 370 ASP A CA 1
ATOM 2913 C C . ASP A 1 370 ? -21.25 -67.25 -36 1 94.75 370 ASP A C 1
ATOM 2915 O O . ASP A 1 370 ? -21.922 -68.25 -35.656 1 94.75 370 ASP A O 1
ATOM 2919 N N . GLU A 1 371 ? -20.484 -66.625 -35.125 1 94.62 371 GLU A N 1
ATOM 2920 C CA . GLU A 1 371 ? -20.297 -67.062 -33.781 1 94.62 371 GLU A CA 1
ATOM 2921 C C . GLU A 1 371 ? -20.891 -66.062 -32.781 1 94.62 371 GLU A C 1
ATOM 2923 O O . GLU A 1 371 ? -20.828 -66.312 -31.562 1 94.62 371 GLU A O 1
ATOM 2928 N N . ALA A 1 372 ? -21.469 -65.062 -33.156 1 94.25 372 ALA A N 1
ATOM 2929 C CA . ALA A 1 372 ? -21.844 -63.938 -32.344 1 94.25 372 ALA A CA 1
ATOM 2930 C C . ALA A 1 372 ? -22.828 -64.312 -31.25 1 94.25 372 ALA A C 1
ATOM 2932 O O . ALA A 1 372 ? -22.688 -63.938 -30.078 1 94.25 372 ALA A O 1
ATOM 2933 N N . ASP A 1 373 ? -23.797 -65.062 -31.562 1 93.31 373 ASP A N 1
ATOM 2934 C CA . ASP A 1 373 ? -24.844 -65.438 -30.609 1 93.31 373 ASP A CA 1
ATOM 2935 C C . ASP A 1 373 ? -24.266 -66.25 -29.453 1 93.31 373 ASP A C 1
ATOM 2937 O O . ASP A 1 373 ? -24.625 -66.062 -28.297 1 93.31 373 ASP A O 1
ATOM 2941 N N . ASP A 1 374 ? -23.453 -67.125 -29.781 1 94.38 374 ASP A N 1
ATOM 2942 C CA . ASP A 1 374 ? -22.812 -67.938 -28.75 1 94.38 374 ASP A CA 1
ATOM 2943 C C . ASP A 1 374 ? -21.891 -67.062 -27.875 1 94.38 374 ASP A C 1
ATOM 2945 O O . ASP A 1 374 ? -21.875 -67.25 -26.656 1 94.38 374 ASP A O 1
ATOM 2949 N N . LEU A 1 375 ? -21.156 -66.25 -28.484 1 94.19 375 LEU A N 1
ATOM 2950 C CA . LEU A 1 375 ? -20.188 -65.375 -27.781 1 94.19 375 LEU A CA 1
ATOM 2951 C C . LEU A 1 375 ? -20.906 -64.375 -26.875 1 94.19 375 LEU A C 1
ATOM 2953 O O . LEU A 1 375 ? -20.453 -64.125 -25.766 1 94.19 375 LEU A O 1
ATOM 2957 N N . LEU A 1 376 ? -22.031 -63.906 -27.312 1 94.75 376 LEU A N 1
ATOM 2958 C CA . LEU A 1 376 ? -22.781 -62.906 -26.578 1 94.75 376 LEU A CA 1
ATOM 2959 C C . LEU A 1 376 ? -23.578 -63.5 -25.438 1 94.75 376 LEU A C 1
ATOM 2961 O O . LEU A 1 376 ? -24.094 -62.812 -24.578 1 94.75 376 LEU A O 1
ATOM 2965 N N . ALA A 1 377 ? -23.641 -64.812 -25.531 1 93 377 ALA A N 1
ATOM 2966 C CA . ALA A 1 377 ? -24.297 -65.5 -24.422 1 93 377 ALA A CA 1
ATOM 2967 C C . ALA A 1 377 ? -23.422 -65.562 -23.188 1 93 377 ALA A C 1
ATOM 2969 O O . ALA A 1 377 ? -23.891 -65.812 -22.078 1 93 377 ALA A O 1
ATOM 2970 N N . ARG A 1 378 ? -22.172 -65.312 -23.359 1 93.31 378 ARG A N 1
ATOM 2971 C CA . ARG A 1 378 ? -21.219 -65.188 -22.266 1 93.31 378 ARG A CA 1
ATOM 2972 C C . ARG A 1 378 ? -20.812 -63.75 -22.016 1 93.31 378 ARG A C 1
ATOM 2974 O O . ARG A 1 378 ? -21.266 -62.844 -22.703 1 93.31 378 ARG A O 1
ATOM 2981 N N . ARG A 1 379 ? -20.031 -63.625 -21 1 96.5 379 ARG A N 1
ATOM 2982 C CA . ARG A 1 379 ? -19.578 -62.25 -20.719 1 96.5 379 ARG A CA 1
ATOM 2983 C C . ARG A 1 379 ? -18.625 -61.75 -21.797 1 96.5 379 ARG A C 1
ATOM 2985 O O . ARG A 1 379 ? -17.656 -62.438 -22.141 1 96.5 379 ARG A O 1
ATOM 2992 N N . THR A 1 380 ? -18.922 -60.656 -22.297 1 97.44 380 THR A N 1
ATOM 2993 C CA . THR A 1 380 ? -18.141 -59.969 -23.328 1 97.44 380 THR A CA 1
ATOM 2994 C C . THR A 1 380 ? -17.828 -58.562 -22.906 1 97.44 380 THR A C 1
ATOM 2996 O O . THR A 1 380 ? -18.703 -57.812 -22.453 1 97.44 380 THR A O 1
ATOM 2999 N N . ALA A 1 381 ? -16.578 -58.25 -22.984 1 98 381 ALA A N 1
ATOM 3000 C CA . ALA A 1 381 ? -16.172 -56.906 -22.625 1 98 381 ALA A CA 1
ATOM 3001 C C . ALA A 1 381 ? -15.281 -56.281 -23.703 1 98 381 ALA A C 1
ATOM 3003 O O . ALA A 1 381 ? -14.438 -56.969 -24.281 1 98 381 ALA A O 1
ATOM 3004 N N . PHE A 1 382 ? -15.508 -55.031 -24.031 1 98.12 382 PHE A N 1
ATOM 3005 C CA . PHE A 1 382 ? -14.633 -54.25 -24.906 1 98.12 382 PHE A CA 1
ATOM 3006 C C . PHE A 1 382 ? -13.578 -53.5 -24.094 1 98.12 382 PHE A C 1
ATOM 3008 O O . PHE A 1 382 ? -13.914 -52.688 -23.25 1 98.12 382 PHE A O 1
ATOM 3015 N N . ILE A 1 383 ? -12.32 -53.781 -24.297 1 98.38 383 ILE A N 1
ATOM 3016 C CA . ILE A 1 383 ? -11.203 -53.188 -23.578 1 98.38 383 ILE A CA 1
ATOM 3017 C C . ILE A 1 383 ? -10.273 -52.5 -24.578 1 98.38 383 ILE A C 1
ATOM 3019 O O . ILE A 1 383 ? -9.727 -53.156 -25.484 1 98.38 383 ILE A O 1
ATOM 3023 N N . ASN A 1 384 ? -10.133 -51.188 -24.469 1 97.62 384 ASN A N 1
ATOM 3024 C CA . ASN A 1 384 ? -9.102 -50.469 -25.203 1 97.62 384 ASN A CA 1
ATOM 3025 C C . ASN A 1 384 ? -7.766 -50.5 -24.453 1 97.62 384 ASN A C 1
ATOM 3027 O O . ASN A 1 384 ? -7.707 -50.188 -23.266 1 97.62 384 ASN A O 1
ATOM 3031 N N . VAL A 1 385 ? -6.762 -50.906 -25.094 1 97.75 385 VAL A N 1
ATOM 3032 C CA . VAL A 1 385 ? -5.402 -50.812 -24.562 1 97.75 385 VAL A CA 1
ATOM 3033 C C . VAL A 1 385 ? -4.73 -49.562 -25.109 1 97.75 385 VAL A C 1
ATOM 3035 O O . VAL A 1 385 ? -4.371 -49.5 -26.281 1 97.75 385 VAL A O 1
ATOM 3038 N N . TRP A 1 386 ? -4.641 -48.594 -24.234 1 97.06 386 TRP A N 1
ATOM 3039 C CA . TRP A 1 386 ? -4.008 -47.312 -24.594 1 97.06 386 TRP A CA 1
ATOM 3040 C C . TRP A 1 386 ? -2.555 -47.281 -24.125 1 97.06 386 TRP A C 1
ATOM 3042 O O . TRP A 1 386 ? -2.273 -47.469 -22.938 1 97.06 386 TRP A O 1
ATOM 3052 N N . LYS A 1 387 ? -1.639 -47.094 -25.047 1 95.5 387 LYS A N 1
ATOM 3053 C CA . LYS A 1 387 ? -0.207 -47.125 -24.75 1 95.5 387 LYS A CA 1
ATOM 3054 C C . LYS A 1 387 ? 0.495 -45.906 -25.344 1 95.5 387 LYS A C 1
ATOM 3056 O O . LYS A 1 387 ? 0.417 -45.656 -26.547 1 95.5 387 LYS A O 1
ATOM 3061 N N . PRO A 1 388 ? 1.131 -45.156 -24.422 1 94.56 388 PRO A N 1
ATOM 3062 C CA . PRO A 1 388 ? 1.962 -44.094 -24.969 1 94.56 388 PRO A CA 1
ATOM 3063 C C . PRO A 1 388 ? 3.205 -44.594 -25.688 1 94.56 388 PRO A C 1
ATOM 3065 O O . PRO A 1 388 ? 3.795 -45.594 -25.266 1 94.56 388 PRO A O 1
ATOM 3068 N N . LEU A 1 389 ? 3.553 -43.969 -26.766 1 91.88 389 LEU A N 1
ATOM 3069 C CA . LEU A 1 389 ? 4.75 -44.312 -27.531 1 91.88 389 LEU A CA 1
ATOM 3070 C C . LEU A 1 389 ? 5.93 -43.438 -27.109 1 91.88 389 LEU A C 1
ATOM 3072 O O . LEU A 1 389 ? 7.082 -43.781 -27.406 1 91.88 389 LEU A O 1
ATOM 3076 N N . ASN A 1 390 ? 5.727 -42.344 -26.531 1 91.69 390 ASN A N 1
ATOM 3077 C CA . ASN A 1 390 ? 6.672 -41.5 -25.812 1 91.69 390 ASN A CA 1
ATOM 3078 C C . ASN A 1 390 ? 6.086 -41 -24.516 1 91.69 390 ASN A C 1
ATOM 3080 O O . ASN A 1 390 ? 4.922 -41.25 -24.203 1 91.69 390 ASN A O 1
ATOM 3084 N N . LYS A 1 391 ? 6.945 -40.438 -23.656 1 93.5 391 LYS A N 1
ATOM 3085 C CA . LYS A 1 391 ? 6.449 -39.875 -22.406 1 93.5 391 LYS A CA 1
ATOM 3086 C C . LYS A 1 391 ? 5.336 -38.844 -22.656 1 93.5 391 LYS A C 1
ATOM 3088 O O . LYS A 1 391 ? 5.48 -37.969 -23.484 1 93.5 391 LYS A O 1
ATOM 3093 N N . VAL A 1 392 ? 4.219 -38.969 -22 1 93.81 392 VAL A N 1
ATOM 3094 C CA . VAL A 1 392 ? 3.07 -38.094 -22.203 1 93.81 392 VAL A CA 1
ATOM 3095 C C . VAL A 1 392 ? 3.299 -36.75 -21.484 1 93.81 392 VAL A C 1
ATOM 3097 O O . VAL A 1 392 ? 3.328 -36.719 -20.25 1 93.81 392 VAL A O 1
ATOM 3100 N N . GLU A 1 393 ? 3.432 -35.719 -22.25 1 91.31 393 GLU A N 1
ATOM 3101 C CA . GLU A 1 393 ? 3.689 -34.406 -21.672 1 91.31 393 GLU A CA 1
ATOM 3102 C C . GLU A 1 393 ? 2.611 -33.406 -22.078 1 91.31 393 GLU A C 1
ATOM 3104 O O . GLU A 1 393 ? 2.543 -32.312 -21.516 1 91.31 393 GLU A O 1
ATOM 3109 N N . GLU A 1 394 ? 1.836 -33.844 -23 1 90.44 394 GLU A N 1
ATOM 3110 C CA . GLU A 1 394 ? 0.677 -33.031 -23.391 1 90.44 394 GLU A CA 1
ATOM 3111 C C . GLU A 1 394 ? -0.504 -33.938 -23.766 1 90.44 394 GLU A C 1
ATOM 3113 O O . GLU A 1 394 ? -0.319 -35.062 -24.188 1 90.44 394 GLU A O 1
ATOM 3118 N N . TYR A 1 395 ? -1.708 -33.406 -23.531 1 91.5 395 TYR A N 1
ATOM 3119 C CA . TYR A 1 395 ? -2.977 -34.062 -23.859 1 91.5 395 TYR A CA 1
ATOM 3120 C C . TYR A 1 395 ? -3.045 -35.438 -23.234 1 91.5 395 TYR A C 1
ATOM 3122 O O . TYR A 1 395 ? -3.35 -36.406 -23.938 1 91.5 395 TYR A O 1
ATOM 3130 N N . PRO A 1 396 ? -2.822 -35.5 -21.984 1 94.62 396 PRO A N 1
ATOM 3131 C CA . PRO A 1 396 ? -3.006 -36.812 -21.344 1 94.62 396 PRO A CA 1
ATOM 3132 C C . PRO A 1 396 ? -4.445 -37.312 -21.438 1 94.62 396 PRO A C 1
ATOM 3134 O O . PRO A 1 396 ? -5.352 -36.531 -21.766 1 94.62 396 PRO A O 1
ATOM 3137 N N . LEU A 1 397 ? -4.559 -38.594 -21.344 1 96.31 397 LEU A N 1
ATOM 3138 C CA . LEU A 1 397 ? -5.871 -39.219 -21.297 1 96.31 397 LEU A CA 1
ATOM 3139 C C . LEU A 1 397 ? -6.426 -39.219 -19.875 1 96.31 397 LEU A C 1
ATOM 3141 O O . LEU A 1 397 ? -5.715 -39.562 -18.922 1 96.31 397 LEU A O 1
ATOM 3145 N N . ALA A 1 398 ? -7.582 -38.75 -19.719 1 97.38 398 ALA A N 1
ATOM 3146 C CA . ALA A 1 398 ? -8.281 -38.781 -18.438 1 97.38 398 ALA A CA 1
ATOM 3147 C C . ALA A 1 398 ? -9.469 -39.75 -18.484 1 97.38 398 ALA A C 1
ATOM 3149 O O . ALA A 1 398 ? -10.172 -39.812 -19.5 1 97.38 398 ALA A O 1
ATOM 3150 N N . MET A 1 399 ? -9.695 -40.438 -17.438 1 98 399 MET A N 1
ATOM 3151 C CA . MET A 1 399 ? -10.82 -41.375 -17.297 1 98 399 MET A CA 1
ATOM 3152 C C . MET A 1 399 ? -11.742 -40.938 -16.156 1 98 399 MET A C 1
ATOM 3154 O O . MET A 1 399 ? -11.273 -40.438 -15.133 1 98 399 MET A O 1
ATOM 3158 N N . CYS A 1 400 ? -12.945 -41.094 -16.359 1 97.88 400 CYS A N 1
ATOM 3159 C CA . CYS A 1 400 ? -13.938 -40.844 -15.32 1 97.88 400 CYS A CA 1
ATOM 3160 C C . CYS A 1 400 ? -14.258 -42.094 -14.539 1 97.88 400 CYS A C 1
ATOM 3162 O O . CYS A 1 400 ? -14.781 -43.062 -15.094 1 97.88 400 CYS A O 1
ATOM 3164 N N . ASP A 1 401 ? -13.93 -42.094 -13.297 1 96.5 401 ASP A N 1
ATOM 3165 C CA . ASP A 1 401 ? -14.211 -43.25 -12.43 1 96.5 401 ASP A CA 1
ATOM 3166 C C . ASP A 1 401 ? -15.688 -43.625 -12.5 1 96.5 401 ASP A C 1
ATOM 3168 O O . ASP A 1 401 ? -16.562 -42.812 -12.164 1 96.5 401 ASP A O 1
ATOM 3172 N N . VAL A 1 402 ? -15.953 -44.844 -12.875 1 96.44 402 VAL A N 1
ATOM 3173 C CA . VAL A 1 402 ? -17.312 -45.312 -13.109 1 96.44 402 VAL A CA 1
ATOM 3174 C C . VAL A 1 402 ? -18.125 -45.25 -11.812 1 96.44 402 VAL A C 1
ATOM 3176 O O . VAL A 1 402 ? -19.328 -45 -11.844 1 96.44 402 VAL A O 1
ATOM 3179 N N . THR A 1 403 ? -17.516 -45.344 -10.703 1 95.06 403 THR A N 1
ATOM 3180 C CA . THR A 1 403 ? -18.203 -45.281 -9.422 1 95.06 403 THR A CA 1
ATOM 3181 C C . THR A 1 403 ? -18.75 -43.875 -9.156 1 95.06 403 THR A C 1
ATOM 3183 O O . THR A 1 403 ? -19.609 -43.688 -8.289 1 95.06 403 THR A O 1
ATOM 3186 N N . SER A 1 404 ? -18.297 -42.938 -9.906 1 95.69 404 SER A N 1
ATOM 3187 C CA . SER A 1 404 ? -18.734 -41.531 -9.742 1 95.69 404 SER A CA 1
ATOM 3188 C C . SER A 1 404 ? -19.609 -41.094 -10.898 1 95.69 404 SER A C 1
ATOM 3190 O O . SER A 1 404 ? -20.094 -39.969 -10.922 1 95.69 404 SER A O 1
ATOM 3192 N N . SER A 1 405 ? -19.766 -41.906 -11.906 1 95.31 405 SER A N 1
ATOM 3193 C CA . SER A 1 405 ? -20.484 -41.531 -13.117 1 95.31 405 SER A CA 1
ATOM 3194 C C . SER A 1 405 ? -21.656 -42.469 -13.375 1 95.31 405 SER A C 1
ATOM 3196 O O . SER A 1 405 ? -21.531 -43.438 -14.156 1 95.31 405 SER A O 1
ATOM 3198 N N . PRO A 1 406 ? -22.766 -42.156 -12.875 1 94 406 PRO A N 1
ATOM 3199 C CA . PRO A 1 406 ? -23.938 -43.031 -13.055 1 94 406 PRO A CA 1
ATOM 3200 C C . PRO A 1 406 ? -24.375 -43.125 -14.508 1 94 406 PRO A C 1
ATOM 3202 O O . PRO A 1 406 ? -24.109 -42.219 -15.297 1 94 406 PRO A O 1
ATOM 3205 N N . PRO A 1 407 ? -25.094 -44.219 -14.859 1 93.44 407 PRO A N 1
ATOM 3206 C CA . PRO A 1 407 ? -25.516 -44.469 -16.234 1 93.44 407 PRO A CA 1
ATOM 3207 C C . PRO A 1 407 ? -26.391 -43.344 -16.797 1 93.44 407 PRO A C 1
ATOM 3209 O O . PRO A 1 407 ? -26.375 -43.094 -18 1 93.44 407 PRO A O 1
ATOM 3212 N N . GLU A 1 408 ? -27.078 -42.656 -15.945 1 93.88 408 GLU A N 1
ATOM 3213 C CA . GLU A 1 408 ? -28 -41.625 -16.375 1 93.88 408 GLU A CA 1
ATOM 3214 C C . GLU A 1 408 ? -27.234 -40.438 -16.953 1 93.88 408 GLU A C 1
ATOM 3216 O O . GLU A 1 408 ? -27.812 -39.562 -17.609 1 93.88 408 GLU A O 1
ATOM 3221 N N . ASP A 1 409 ? -25.984 -40.406 -16.656 1 96.44 409 ASP A N 1
ATOM 3222 C CA . ASP A 1 409 ? -25.188 -39.281 -17.156 1 96.44 409 ASP A CA 1
ATOM 3223 C C . ASP A 1 409 ? -24.766 -39.5 -18.609 1 96.44 409 ASP A C 1
ATOM 3225 O O . ASP A 1 409 ? -24.25 -38.594 -19.25 1 96.44 409 ASP A O 1
ATOM 3229 N N . PHE A 1 410 ? -24.969 -40.688 -19.078 1 96.56 410 PHE A N 1
ATOM 3230 C CA . PHE A 1 410 ? -24.609 -41.062 -20.453 1 96.56 410 PHE A CA 1
ATOM 3231 C C . PHE A 1 410 ? -25.828 -40.969 -21.359 1 96.56 410 PHE A C 1
ATOM 3233 O O . PHE A 1 410 ? -26.938 -41.312 -20.969 1 96.56 410 PHE A O 1
ATOM 3240 N N . PHE A 1 411 ? -25.609 -40.438 -22.531 1 96.12 411 PHE A N 1
ATOM 3241 C CA . PHE A 1 411 ? -26.641 -40.469 -23.562 1 96.12 411 PHE A CA 1
ATOM 3242 C C . PHE A 1 411 ? -26 -40.625 -24.938 1 96.12 411 PHE A C 1
ATOM 3244 O O . PHE A 1 411 ? -24.797 -40.438 -25.109 1 96.12 411 PHE A O 1
ATOM 3251 N N . LYS A 1 412 ? -26.797 -40.969 -25.906 1 96.06 412 LYS A N 1
ATOM 3252 C CA . LYS A 1 412 ? -26.297 -41.469 -27.172 1 96.06 412 LYS A CA 1
ATOM 3253 C C . LYS A 1 412 ? -25.844 -40.344 -28.094 1 96.06 412 LYS A C 1
ATOM 3255 O O . LYS A 1 412 ? -26.469 -39.281 -28.156 1 96.06 412 LYS A O 1
ATOM 3260 N N . LEU A 1 413 ? -24.734 -40.594 -28.672 1 95.88 413 LEU A N 1
ATOM 3261 C CA . LEU A 1 413 ? -24.219 -39.844 -29.812 1 95.88 413 LEU A CA 1
ATOM 3262 C C . LEU A 1 413 ? -24.297 -40.688 -31.078 1 95.88 413 LEU A C 1
ATOM 3264 O O . LEU A 1 413 ? -23.766 -41.812 -31.125 1 95.88 413 LEU A O 1
ATOM 3268 N N . TYR A 1 414 ? -24.922 -40.156 -32.062 1 93.94 414 TYR A N 1
ATOM 3269 C CA . TYR A 1 414 ? -25.062 -40.906 -33.312 1 93.94 414 TYR A CA 1
ATOM 3270 C C . TYR A 1 414 ? -23.984 -40.469 -34.312 1 93.94 414 TYR A C 1
ATOM 3272 O O . TYR A 1 414 ? -23.828 -39.281 -34.594 1 93.94 414 TYR A O 1
ATOM 3280 N N . LEU A 1 415 ? -23.234 -41.469 -34.75 1 91.31 415 LEU A N 1
ATOM 3281 C CA . LEU A 1 415 ? -22.234 -41.25 -35.781 1 91.31 415 LEU A CA 1
ATOM 3282 C C . LEU A 1 415 ? -22.766 -41.656 -37.125 1 91.31 415 LEU A C 1
ATOM 3284 O O . LEU A 1 415 ? -22.969 -42.844 -37.406 1 91.31 415 LEU A O 1
ATOM 3288 N N . ARG A 1 416 ? -22.859 -40.656 -37.969 1 89.94 416 ARG A N 1
ATOM 3289 C CA . ARG A 1 416 ? -23.5 -40.906 -39.25 1 89.94 416 ARG A CA 1
ATOM 3290 C C . ARG A 1 416 ? -22.453 -41.062 -40.344 1 89.94 416 ARG A C 1
ATOM 3292 O O . ARG A 1 416 ? -21.812 -40.062 -40.75 1 89.94 416 ARG A O 1
ATOM 3299 N N . TYR A 1 417 ? -22.328 -42.25 -40.781 1 83.75 417 TYR A N 1
ATOM 3300 C CA . TYR A 1 417 ? -21.5 -42.531 -41.969 1 83.75 417 TYR A CA 1
ATOM 3301 C C . TYR A 1 417 ? -22.359 -42.719 -43.219 1 83.75 417 TYR A C 1
ATOM 3303 O O . TYR A 1 417 ? -23.578 -42.812 -43.125 1 83.75 417 TYR A O 1
ATOM 3311 N N . GLN A 1 418 ? -21.703 -42.812 -44.406 1 81.19 418 GLN A N 1
ATOM 3312 C CA . GLN A 1 418 ? -22.453 -42.938 -45.656 1 81.19 418 GLN A CA 1
ATOM 3313 C C . GLN A 1 418 ? -23.234 -44.25 -45.688 1 81.19 418 GLN A C 1
ATOM 3315 O O . GLN A 1 418 ? -24.375 -44.312 -46.125 1 81.19 418 GLN A O 1
ATOM 3320 N N . ASP A 1 419 ? -22.656 -45.281 -45.125 1 83.38 419 ASP A N 1
ATOM 3321 C CA . ASP A 1 419 ? -23.219 -46.594 -45.281 1 83.38 419 ASP A CA 1
ATOM 3322 C C . ASP A 1 419 ? -23.75 -47.156 -43.969 1 83.38 419 ASP A C 1
ATOM 3324 O O . ASP A 1 419 ? -24.375 -48.219 -43.938 1 83.38 419 ASP A O 1
ATOM 3328 N N . ARG A 1 420 ? -23.484 -46.406 -42.844 1 84.94 420 ARG A N 1
ATOM 3329 C CA . ARG A 1 420 ? -23.906 -46.938 -41.562 1 84.94 420 ARG A CA 1
ATOM 3330 C C . ARG A 1 420 ? -24.031 -45.844 -40.5 1 84.94 420 ARG A C 1
ATOM 3332 O O . ARG A 1 420 ? -23.5 -44.75 -40.688 1 84.94 420 ARG A O 1
ATOM 3339 N N . THR A 1 421 ? -24.844 -46.188 -39.531 1 89.19 421 THR A N 1
ATOM 3340 C CA . THR A 1 421 ? -24.938 -45.344 -38.344 1 89.19 421 THR A CA 1
ATOM 3341 C C . THR A 1 421 ? -24.328 -46.031 -37.125 1 89.19 421 THR A C 1
ATOM 3343 O O . THR A 1 421 ? -24.656 -47.188 -36.812 1 89.19 421 THR A O 1
ATOM 3346 N N . GLY A 1 422 ? -23.312 -45.406 -36.594 1 89.69 422 GLY A N 1
ATOM 3347 C CA . GLY A 1 422 ? -22.734 -45.875 -35.312 1 89.69 422 GLY A CA 1
ATOM 3348 C C . GLY A 1 422 ? -23.297 -45.156 -34.125 1 89.69 422 GLY A C 1
ATOM 3349 O O . GLY A 1 422 ? -23.969 -44.125 -34.25 1 89.69 422 GLY A O 1
ATOM 3350 N N . GLU A 1 423 ? -23.094 -45.719 -32.938 1 94.31 423 GLU A N 1
ATOM 3351 C CA . GLU A 1 423 ? -23.547 -45.125 -31.688 1 94.31 423 GLU A CA 1
ATOM 3352 C C . GLU A 1 423 ? -22.453 -45.125 -30.641 1 94.31 423 GLU A C 1
ATOM 3354 O O . GLU A 1 423 ? -21.797 -46.156 -30.422 1 94.31 423 GLU A O 1
ATOM 3359 N N . ASN A 1 424 ? -22.188 -44 -30.047 1 95.56 424 ASN A N 1
ATOM 3360 C CA . ASN A 1 424 ? -21.344 -43.844 -28.859 1 95.56 424 ASN A CA 1
ATOM 3361 C C . ASN A 1 424 ? -22.109 -43.188 -27.719 1 95.56 424 ASN A C 1
ATOM 3363 O O . ASN A 1 424 ? -23.25 -42.75 -27.891 1 95.56 424 ASN A O 1
ATOM 3367 N N . TYR A 1 425 ? -21.562 -43.219 -26.547 1 97.06 425 TYR A N 1
ATOM 3368 C CA . TYR A 1 425 ? -22.094 -42.406 -25.469 1 97.06 425 TYR A CA 1
ATOM 3369 C C . TYR A 1 425 ? -21.328 -41.094 -25.344 1 97.06 425 TYR A C 1
ATOM 3371 O O . TYR A 1 425 ? -20.125 -41.031 -25.562 1 97.06 425 TYR A O 1
ATOM 3379 N N . VAL A 1 426 ? -22.016 -40.031 -25.109 1 97.31 426 VAL A N 1
ATOM 3380 C CA . VAL A 1 426 ? -21.469 -38.781 -24.547 1 97.31 426 VAL A CA 1
ATOM 3381 C C . VAL A 1 426 ? -22.047 -38.562 -23.156 1 97.31 426 VAL A C 1
ATOM 3383 O O . VAL A 1 426 ? -22.953 -39.281 -22.719 1 97.31 426 VAL A O 1
ATOM 3386 N N . MET A 1 427 ? -21.469 -37.656 -22.438 1 97.19 427 MET A N 1
ATOM 3387 C CA . MET A 1 427 ? -21.891 -37.469 -21.047 1 97.19 427 MET A CA 1
ATOM 3388 C C . MET A 1 427 ? -22.359 -36.062 -20.797 1 97.19 427 MET A C 1
ATOM 3390 O O . MET A 1 427 ? -21.797 -35.094 -21.344 1 97.19 427 MET A O 1
ATOM 3394 N N . ARG A 1 428 ? -23.375 -35.875 -20 1 96.44 428 ARG A N 1
ATOM 3395 C CA . ARG A 1 428 ? -23.734 -34.594 -19.453 1 96.44 428 ARG A CA 1
ATOM 3396 C C . ARG A 1 428 ? -22.875 -34.25 -18.234 1 96.44 428 ARG A C 1
ATOM 3398 O O . ARG A 1 428 ? -22.391 -35.125 -17.547 1 96.44 428 ARG A O 1
ATOM 3405 N N . ARG A 1 429 ? -22.656 -32.969 -18 1 94.56 429 ARG A N 1
ATOM 3406 C CA . ARG A 1 429 ? -21.781 -32.531 -16.906 1 94.56 429 ARG A CA 1
ATOM 3407 C C . ARG A 1 429 ? -22.375 -32.906 -15.555 1 94.56 429 ARG A C 1
ATOM 3409 O O . ARG A 1 429 ? -23.594 -32.906 -15.375 1 94.56 429 ARG A O 1
ATOM 3416 N N . ASN A 1 430 ? -21.609 -33.344 -14.688 1 94.38 430 ASN A N 1
ATOM 3417 C CA . ASN A 1 430 ? -21.906 -33.656 -13.297 1 94.38 430 ASN A CA 1
ATOM 3418 C C . ASN A 1 430 ? -20.734 -33.344 -12.375 1 94.38 430 ASN A C 1
ATOM 3420 O O . ASN A 1 430 ? -19.625 -33.844 -12.602 1 94.38 430 ASN A O 1
ATOM 3424 N N . GLU A 1 431 ? -20.984 -32.594 -11.352 1 89.81 431 GLU A N 1
ATOM 3425 C CA . GLU A 1 431 ? -19.953 -32.156 -10.43 1 89.81 431 GLU A CA 1
ATOM 3426 C C . GLU A 1 431 ? -19.375 -33.312 -9.633 1 89.81 431 GLU A C 1
ATOM 3428 O O . GLU A 1 431 ? -18.266 -33.219 -9.094 1 89.81 431 GLU A O 1
ATOM 3433 N N . LYS A 1 432 ? -20.062 -34.344 -9.602 1 91.44 432 LYS A N 1
ATOM 3434 C CA . LYS A 1 432 ? -19.641 -35.5 -8.805 1 91.44 432 LYS A CA 1
ATOM 3435 C C . LYS A 1 432 ? -18.672 -36.375 -9.586 1 91.44 432 LYS A C 1
ATOM 3437 O O . LYS A 1 432 ? -18.078 -37.312 -9.023 1 91.44 432 LYS A O 1
ATOM 3442 N N . HIS A 1 433 ? -18.5 -36.125 -10.852 1 95.88 433 HIS A N 1
ATOM 3443 C CA . HIS A 1 433 ? -17.578 -36.906 -11.656 1 95.88 433 HIS A CA 1
ATOM 3444 C C . HIS A 1 433 ? -16.156 -36.812 -11.109 1 95.88 433 HIS A C 1
ATOM 3446 O O . HIS A 1 433 ? -15.648 -35.719 -10.867 1 95.88 433 HIS A O 1
ATOM 3452 N N . ASP A 1 434 ? -15.539 -37.969 -10.867 1 95.62 434 ASP A N 1
ATOM 3453 C CA . ASP A 1 434 ? -14.148 -38.062 -10.422 1 95.62 434 ASP A CA 1
ATOM 3454 C C . ASP A 1 434 ? -13.219 -38.406 -11.57 1 95.62 434 ASP A C 1
ATOM 3456 O O . ASP A 1 434 ? -13.18 -39.562 -12.008 1 95.62 434 ASP A O 1
ATOM 3460 N N . TRP A 1 435 ? -12.531 -37.438 -12.039 1 97 435 TRP A N 1
ATOM 3461 C CA . TRP A 1 435 ? -11.609 -37.625 -13.156 1 97 435 TRP A CA 1
ATOM 3462 C C . TRP A 1 435 ? -10.203 -37.969 -12.648 1 97 435 TRP A C 1
ATOM 3464 O O . TRP A 1 435 ? -9.703 -37.344 -11.719 1 97 435 TRP A O 1
ATOM 3474 N N . VAL A 1 436 ? -9.602 -38.969 -13.289 1 96.81 436 VAL A N 1
ATOM 3475 C CA . VAL A 1 436 ? -8.258 -39.438 -12.93 1 96.81 436 VAL A CA 1
ATOM 3476 C C . VAL A 1 436 ? -7.375 -39.469 -14.172 1 96.81 436 VAL A C 1
ATOM 3478 O O . VAL A 1 436 ? -7.82 -39.875 -15.25 1 96.81 436 VAL A O 1
ATOM 3481 N N . TYR A 1 437 ? -6.219 -38.969 -14.055 1 96.19 437 TYR A N 1
ATOM 3482 C CA . TYR A 1 437 ? -5.207 -39.125 -15.094 1 96.19 437 TYR A CA 1
ATOM 3483 C C . TYR A 1 437 ? -3.854 -39.469 -14.492 1 96.19 437 TYR A C 1
ATOM 3485 O O . TYR A 1 437 ? -3.703 -39.531 -13.266 1 96.19 437 TYR A O 1
ATOM 3493 N N . PHE A 1 438 ? -2.924 -39.875 -15.281 1 95.5 438 PHE A N 1
ATOM 3494 C CA . PHE A 1 438 ? -1.593 -40.281 -14.852 1 95.5 438 PHE A CA 1
ATOM 3495 C C . PHE A 1 438 ? -0.52 -39.469 -15.547 1 95.5 438 PHE A C 1
ATOM 3497 O O . PHE A 1 438 ? -0.07 -39.812 -16.641 1 95.5 438 PHE A O 1
ATOM 3504 N N . PRO A 1 439 ? -0.163 -38.375 -14.82 1 92.06 439 PRO A N 1
ATOM 3505 C CA . PRO A 1 439 ? 0.803 -37.469 -15.438 1 92.06 439 PRO A CA 1
ATOM 3506 C C . PRO A 1 439 ? 2.146 -38.125 -15.719 1 92.06 439 PRO A C 1
ATOM 3508 O O . PRO A 1 439 ? 2.59 -39 -14.945 1 92.06 439 PRO A O 1
ATOM 3511 N N . ASP A 1 440 ? 2.811 -37.844 -16.891 1 91.31 440 ASP A N 1
ATOM 3512 C CA . ASP A 1 440 ? 4.156 -38.25 -17.281 1 91.31 440 ASP A CA 1
ATOM 3513 C C . ASP A 1 440 ? 4.238 -39.75 -17.5 1 91.31 440 ASP A C 1
ATOM 3515 O O . ASP A 1 440 ? 5.242 -40.375 -17.156 1 91.31 440 ASP A O 1
ATOM 3519 N N . MET A 1 441 ? 3.156 -40.25 -17.984 1 94.31 441 MET A N 1
ATOM 3520 C CA . MET A 1 441 ? 3.148 -41.688 -18.234 1 94.31 441 MET A CA 1
ATOM 3521 C C . MET A 1 441 ? 4.176 -42.062 -19.297 1 94.31 441 MET A C 1
ATOM 3523 O O . MET A 1 441 ? 4.328 -41.375 -20.297 1 94.31 441 MET A O 1
ATOM 3527 N N . THR A 1 442 ? 4.871 -43.156 -19.062 1 94.12 442 THR A N 1
ATOM 3528 C CA . THR A 1 442 ? 5.93 -43.594 -19.969 1 94.12 442 THR A CA 1
ATOM 3529 C C . THR A 1 442 ? 5.484 -44.844 -20.766 1 94.12 442 THR A C 1
ATOM 3531 O O . THR A 1 442 ? 4.5 -45.469 -20.406 1 94.12 442 THR A O 1
ATOM 3534 N N . PRO A 1 443 ? 6.215 -45.125 -21.844 1 93.94 443 PRO A N 1
ATOM 3535 C CA . PRO A 1 443 ? 5.801 -46.188 -22.781 1 93.94 443 PRO A CA 1
ATOM 3536 C C . PRO A 1 443 ? 5.832 -47.562 -22.172 1 93.94 443 PRO A C 1
ATOM 3538 O O . PRO A 1 443 ? 5.371 -48.531 -22.781 1 93.94 443 PRO A O 1
ATOM 3541 N N . ASP A 1 444 ? 6.34 -47.688 -21.016 1 93.62 444 ASP A N 1
ATOM 3542 C CA . ASP A 1 444 ? 6.359 -49 -20.359 1 93.62 444 ASP A CA 1
ATOM 3543 C C . ASP A 1 444 ? 5.027 -49.281 -19.672 1 93.62 444 ASP A C 1
ATOM 3545 O O . ASP A 1 444 ? 4.82 -50.375 -19.125 1 93.62 444 ASP A O 1
ATOM 3549 N N . LYS A 1 445 ? 4.137 -48.312 -19.688 1 96.06 445 LYS A N 1
ATOM 3550 C CA . LYS A 1 445 ? 2.818 -48.438 -19.078 1 96.06 445 LYS A CA 1
ATOM 3551 C C . LYS A 1 445 ? 1.719 -48.469 -20.141 1 96.06 445 LYS A C 1
ATOM 3553 O O . LYS A 1 445 ? 1.934 -48.062 -21.266 1 96.06 445 LYS A O 1
ATOM 3558 N N . SER A 1 446 ? 0.622 -49 -19.812 1 97.12 446 SER A N 1
ATOM 3559 C CA . SER A 1 446 ? -0.589 -48.969 -20.625 1 97.12 446 SER A CA 1
ATOM 3560 C C . SER A 1 446 ? -1.827 -48.75 -19.766 1 97.12 446 SER A C 1
ATOM 3562 O O . SER A 1 446 ? -1.811 -49.031 -18.562 1 97.12 446 SER A O 1
ATOM 3564 N N . ILE A 1 447 ? -2.768 -48.156 -20.297 1 98.06 447 ILE A N 1
ATOM 3565 C CA . ILE A 1 447 ? -4.074 -48 -19.672 1 98.06 447 ILE A CA 1
ATOM 3566 C C . ILE A 1 447 ? -5.062 -48.969 -20.312 1 98.06 447 ILE A C 1
ATOM 3568 O O . ILE A 1 447 ? -5.191 -49.031 -21.547 1 98.06 447 ILE A O 1
ATOM 3572 N N . LEU A 1 448 ? -5.68 -49.812 -19.531 1 98.38 448 LEU A N 1
ATOM 3573 C CA . LEU A 1 448 ? -6.832 -50.625 -19.938 1 98.38 448 LEU A CA 1
ATOM 3574 C C . LEU A 1 448 ? -8.133 -49.875 -19.656 1 98.38 448 LEU A C 1
ATOM 3576 O O . LEU A 1 448 ? -8.438 -49.562 -18.516 1 98.38 448 LEU A O 1
ATOM 3580 N N . LEU A 1 449 ? -8.797 -49.562 -20.656 1 97.31 449 LEU A N 1
ATOM 3581 C CA . LEU A 1 449 ? -10.016 -48.781 -20.578 1 97.31 449 LEU A CA 1
ATOM 3582 C C . LEU A 1 449 ? -11.219 -49.594 -21.047 1 97.31 449 LEU A C 1
ATOM 3584 O O . LEU A 1 449 ? -11.266 -50.031 -22.188 1 97.31 449 LEU A O 1
ATOM 3588 N N . LYS A 1 450 ? -12.242 -49.75 -20.172 1 97.81 450 LYS A N 1
ATOM 3589 C CA . LYS A 1 450 ? -13.422 -50.531 -20.547 1 97.81 450 LYS A CA 1
ATOM 3590 C C . LYS A 1 450 ? -14.5 -49.656 -21.172 1 97.81 450 LYS A C 1
ATOM 3592 O O . LYS A 1 450 ? -15.031 -48.75 -20.5 1 97.81 450 LYS A O 1
ATOM 3597 N N . THR A 1 451 ? -14.805 -50.031 -22.422 1 97.5 451 THR A N 1
ATOM 3598 C CA . THR A 1 451 ? -15.781 -49.188 -23.125 1 97.5 451 THR A CA 1
ATOM 3599 C C . THR A 1 451 ? -17.125 -49.906 -23.234 1 97.5 451 THR A C 1
ATOM 3601 O O . THR A 1 451 ? -18.125 -49.312 -23.609 1 97.5 451 THR A O 1
ATOM 3604 N N . TYR A 1 452 ? -17.172 -51.219 -22.891 1 97.62 452 TYR A N 1
ATOM 3605 C CA . TYR A 1 452 ? -18.391 -52 -22.812 1 97.62 452 TYR A CA 1
ATOM 3606 C C . TYR A 1 452 ? -18.188 -53.25 -22 1 97.62 452 TYR A C 1
ATOM 3608 O O . TYR A 1 452 ? -17.125 -53.906 -22.094 1 97.62 452 TYR A O 1
ATOM 3616 N N . ASP A 1 453 ? -19.125 -53.625 -21.234 1 97.5 453 ASP A N 1
ATOM 3617 C CA . ASP A 1 453 ? -19.188 -54.906 -20.547 1 97.5 453 ASP A CA 1
ATOM 3618 C C . ASP A 1 453 ? -20.625 -55.438 -20.484 1 97.5 453 ASP A C 1
ATOM 3620 O O . ASP A 1 453 ? -21.531 -54.688 -20.125 1 97.5 453 ASP A O 1
ATOM 3624 N N . SER A 1 454 ? -20.766 -56.656 -20.891 1 96.44 454 SER A N 1
ATOM 3625 C CA . SER A 1 454 ? -22.094 -57.25 -20.859 1 96.44 454 SER A CA 1
ATOM 3626 C C . SER A 1 454 ? -22.531 -57.562 -19.422 1 96.44 454 SER A C 1
ATOM 3628 O O . SER A 1 454 ? -23.719 -57.781 -19.172 1 96.44 454 SER A O 1
ATOM 3630 N N . ASP A 1 455 ? -21.625 -57.625 -18.5 1 95.94 455 ASP A N 1
ATOM 3631 C CA . ASP A 1 455 ? -21.922 -57.875 -17.078 1 95.94 455 ASP A CA 1
ATOM 3632 C C . ASP A 1 455 ? -22.297 -56.594 -16.375 1 95.94 455 ASP A C 1
ATOM 3634 O O . ASP A 1 455 ? -21.438 -55.75 -16.078 1 95.94 455 ASP A O 1
ATOM 3638 N N . LYS A 1 456 ? -23.484 -56.469 -15.961 1 93.38 456 LYS A N 1
ATOM 3639 C CA . LYS A 1 456 ? -24.031 -55.25 -15.367 1 93.38 456 LYS A CA 1
ATOM 3640 C C . LYS A 1 456 ? -23.562 -55.094 -13.922 1 93.38 456 LYS A C 1
ATOM 3642 O O . LYS A 1 456 ? -23.719 -54 -13.336 1 93.38 456 LYS A O 1
ATOM 3647 N N . GLN A 1 457 ? -22.938 -56.062 -13.352 1 93.19 457 GLN A N 1
ATOM 3648 C CA . GLN A 1 457 ? -22.438 -56 -11.984 1 93.19 457 GLN A CA 1
ATOM 3649 C C . GLN A 1 457 ? -21.031 -55.406 -11.938 1 93.19 457 GLN A C 1
ATOM 3651 O O . GLN A 1 457 ? -20.484 -55.188 -10.859 1 93.19 457 GLN A O 1
ATOM 3656 N N . ARG A 1 458 ? -20.453 -55.188 -13.062 1 95.5 458 ARG A N 1
ATOM 3657 C CA . ARG A 1 458 ? -19.125 -54.562 -13.203 1 95.5 458 ARG A CA 1
ATOM 3658 C C . ARG A 1 458 ? -19.219 -53.25 -13.93 1 95.5 458 ARG A C 1
ATOM 3660 O O . ARG A 1 458 ? -20.266 -52.875 -14.453 1 95.5 458 ARG A O 1
ATOM 3667 N N . ALA A 1 459 ? -18.141 -52.531 -13.859 1 96.75 459 ALA A N 1
ATOM 3668 C CA . ALA A 1 459 ? -18.094 -51.281 -14.648 1 96.75 459 ALA A CA 1
ATOM 3669 C C . ALA A 1 459 ? -18.344 -51.562 -16.125 1 96.75 459 ALA A C 1
ATOM 3671 O O . ALA A 1 459 ? -17.719 -52.469 -16.719 1 96.75 459 ALA A O 1
ATOM 3672 N N . GLN A 1 460 ? -19.203 -50.781 -16.703 1 96.62 460 GLN A N 1
ATOM 3673 C CA . GLN A 1 460 ? -19.609 -51.094 -18.062 1 96.62 460 GLN A CA 1
ATOM 3674 C C . GLN A 1 460 ? -19.062 -50.094 -19.062 1 96.62 460 GLN A C 1
ATOM 3676 O O . GLN A 1 460 ? -18.625 -50.438 -20.156 1 96.62 460 GLN A O 1
ATOM 3681 N N . PHE A 1 461 ? -19.203 -48.812 -18.688 1 97.06 461 PHE A N 1
ATOM 3682 C CA . PHE A 1 461 ? -18.875 -47.75 -19.609 1 97.06 461 PHE A CA 1
ATOM 3683 C C . PHE A 1 461 ? -18 -46.688 -18.938 1 97.06 461 PHE A C 1
ATOM 3685 O O . PHE A 1 461 ? -18.406 -46.094 -17.953 1 97.06 461 PHE A O 1
ATOM 3692 N N . VAL A 1 462 ? -16.859 -46.5 -19.453 1 97.5 462 VAL A N 1
ATOM 3693 C CA . VAL A 1 462 ? -15.945 -45.531 -18.875 1 97.5 462 VAL A CA 1
ATOM 3694 C C . VAL A 1 462 ? -15.922 -44.281 -19.766 1 97.5 462 VAL A C 1
ATOM 3696 O O . VAL A 1 462 ? -15.562 -44.344 -20.938 1 97.5 462 VAL A O 1
ATOM 3699 N N . GLY A 1 463 ? -16.359 -43.125 -19.141 1 97.62 463 GLY A N 1
ATOM 3700 C CA . GLY A 1 463 ? -16.109 -41.875 -19.812 1 97.62 463 GLY A CA 1
ATOM 3701 C C . GLY A 1 463 ? -14.633 -41.5 -19.859 1 97.62 463 GLY A C 1
ATOM 3702 O O . GLY A 1 463 ? -13.906 -41.719 -18.891 1 97.62 463 GLY A O 1
ATOM 3703 N N . HIS A 1 464 ? -14.148 -41.062 -20.984 1 97.81 464 HIS A N 1
ATOM 3704 C CA . HIS A 1 464 ? -12.75 -40.656 -21.094 1 97.81 464 HIS A CA 1
ATOM 3705 C C . HIS A 1 464 ? -12.594 -39.469 -22.078 1 97.81 464 HIS A C 1
ATOM 3707 O O . HIS A 1 464 ? -13.5 -39.188 -22.859 1 97.81 464 HIS A O 1
ATOM 3713 N N . SER A 1 465 ? -11.516 -38.719 -21.938 1 96.56 465 SER A N 1
ATOM 3714 C CA . SER A 1 465 ? -11.211 -37.562 -22.781 1 96.56 465 SER A CA 1
ATOM 3715 C C . SER A 1 465 ? -9.734 -37.219 -22.703 1 96.56 465 SER A C 1
ATOM 3717 O O . SER A 1 465 ? -9.133 -37.281 -21.625 1 96.56 465 SER A O 1
ATOM 3719 N N . ALA A 1 466 ? -9.18 -36.906 -23.844 1 94.44 466 ALA A N 1
ATOM 3720 C CA . ALA A 1 466 ? -7.953 -36.125 -23.766 1 94.44 466 ALA A CA 1
ATOM 3721 C C . ALA A 1 466 ? -8.242 -34.719 -23.281 1 94.44 466 ALA A C 1
ATOM 3723 O O . ALA A 1 466 ? -9.375 -34.219 -23.375 1 94.44 466 ALA A O 1
ATOM 3724 N N . PHE A 1 467 ? -7.301 -34.125 -22.562 1 93.5 467 PHE A N 1
ATOM 3725 C CA . PHE A 1 467 ? -7.531 -32.75 -22.078 1 93.5 467 PHE A CA 1
ATOM 3726 C C . PHE A 1 467 ? -6.246 -31.953 -22.125 1 93.5 467 PHE A C 1
ATOM 3728 O O . PHE A 1 467 ? -5.152 -32.5 -22.25 1 93.5 467 PHE A O 1
ATOM 3735 N N . VAL A 1 468 ? -6.469 -30.688 -22.109 1 90.56 468 VAL A N 1
ATOM 3736 C CA . VAL A 1 468 ? -5.336 -29.766 -22.031 1 90.56 468 VAL A CA 1
ATOM 3737 C C . VAL A 1 468 ? -4.871 -29.656 -20.578 1 90.56 468 VAL A C 1
ATOM 3739 O O . VAL A 1 468 ? -5.543 -29.031 -19.75 1 90.56 468 VAL A O 1
ATOM 3742 N N . ASP A 1 469 ? -3.785 -30.25 -20.281 1 87.94 469 ASP A N 1
ATOM 3743 C CA . ASP A 1 469 ? -3.186 -30.156 -18.953 1 87.94 469 ASP A CA 1
ATOM 3744 C C . ASP A 1 469 ? -2.545 -28.797 -18.734 1 87.94 469 ASP A C 1
ATOM 3746 O O . ASP A 1 469 ? -1.627 -28.406 -19.453 1 87.94 469 ASP A O 1
ATOM 3750 N N . PRO A 1 470 ? -3.088 -28.125 -17.75 1 81.94 470 PRO A N 1
ATOM 3751 C CA . PRO A 1 470 ? -2.551 -26.781 -17.531 1 81.94 470 PRO A CA 1
ATOM 3752 C C . PRO A 1 470 ? -1.09 -26.797 -17.078 1 81.94 470 PRO A C 1
ATOM 3754 O O . PRO A 1 470 ? -0.411 -25.766 -17.141 1 81.94 470 PRO A O 1
ATOM 3757 N N . THR A 1 471 ? -0.608 -27.984 -16.75 1 78.38 471 THR A N 1
ATOM 3758 C CA . THR A 1 471 ? 0.759 -28.094 -16.25 1 78.38 471 THR A CA 1
ATOM 3759 C C . THR A 1 471 ? 1.713 -28.484 -17.375 1 78.38 471 THR A C 1
ATOM 3761 O O . THR A 1 471 ? 2.926 -28.562 -17.156 1 78.38 471 THR A O 1
ATOM 3764 N N . SER A 1 472 ? 1.181 -28.719 -18.547 1 82.38 472 SER A N 1
ATOM 3765 C CA . SER A 1 472 ? 2.025 -29.047 -19.688 1 82.38 472 SER A CA 1
ATOM 3766 C C . SER A 1 472 ? 2.893 -27.844 -20.094 1 82.38 472 SER A C 1
ATOM 3768 O O . SER A 1 472 ? 2.428 -26.703 -20.094 1 82.38 472 SER A O 1
ATOM 3770 N N . LYS A 1 473 ? 4.129 -28.125 -20.391 1 74.88 473 LYS A N 1
ATOM 3771 C CA . LYS A 1 473 ? 5.031 -27.094 -20.891 1 74.88 473 LYS A CA 1
ATOM 3772 C C . LYS A 1 473 ? 4.633 -26.625 -22.281 1 74.88 473 LYS A C 1
ATOM 3774 O O . LYS A 1 473 ? 4.121 -27.422 -23.078 1 74.88 473 LYS A O 1
ATOM 3779 N N . PRO A 1 474 ? 4.895 -25.359 -22.625 1 73.94 474 PRO A N 1
ATOM 3780 C CA . PRO A 1 474 ? 4.531 -24.875 -23.953 1 73.94 474 PRO A CA 1
ATOM 3781 C C . PRO A 1 474 ? 5.258 -25.625 -25.078 1 73.94 474 PRO A C 1
ATOM 3783 O O . PRO A 1 474 ? 4.715 -25.781 -26.172 1 73.94 474 PRO A O 1
ATOM 3786 N N . ASP A 1 475 ? 6.449 -26.031 -24.75 1 78.25 475 ASP A N 1
ATOM 3787 C CA . ASP A 1 475 ? 7.246 -26.719 -25.766 1 78.25 475 ASP A CA 1
ATOM 3788 C C . ASP A 1 475 ? 7.234 -28.234 -25.547 1 78.25 475 ASP A C 1
ATOM 3790 O O . ASP A 1 475 ? 8.133 -28.938 -26.016 1 78.25 475 ASP A O 1
ATOM 3794 N N . ALA A 1 476 ? 6.234 -28.703 -24.938 1 85.19 476 ALA A N 1
ATOM 3795 C CA . ALA A 1 476 ? 6.148 -30.141 -24.688 1 85.19 476 ALA A CA 1
ATOM 3796 C C . ALA A 1 476 ? 6.043 -30.922 -25.984 1 85.19 476 ALA A C 1
ATOM 3798 O O . ALA A 1 476 ? 5.32 -30.516 -26.906 1 85.19 476 ALA A O 1
ATOM 3799 N N . PRO A 1 477 ? 6.836 -31.969 -26.109 1 87.06 477 PRO A N 1
ATOM 3800 C CA . PRO A 1 477 ? 6.688 -32.812 -27.281 1 87.06 477 PRO A CA 1
ATOM 3801 C C . PRO A 1 477 ? 5.262 -33.344 -27.469 1 87.06 477 PRO A C 1
ATOM 3803 O O . PRO A 1 477 ? 4.582 -33.625 -26.484 1 87.06 477 PRO A O 1
ATOM 3806 N N . ALA A 1 478 ? 4.922 -33.438 -28.734 1 86.94 478 ALA A N 1
ATOM 3807 C CA . ALA A 1 478 ? 3.584 -33.938 -29.031 1 86.94 478 ALA A CA 1
ATOM 3808 C C . ALA A 1 478 ? 3.398 -35.344 -28.5 1 86.94 478 ALA A C 1
ATOM 3810 O O . ALA A 1 478 ? 4.305 -36.188 -28.609 1 86.94 478 ALA A O 1
ATOM 3811 N N . ARG A 1 479 ? 2.277 -35.562 -27.969 1 90.12 479 ARG A N 1
ATOM 3812 C CA . ARG A 1 479 ? 1.942 -36.906 -27.484 1 90.12 479 ARG A CA 1
ATOM 3813 C C . ARG A 1 479 ? 1.841 -37.906 -28.641 1 90.12 479 ARG A C 1
ATOM 3815 O O . ARG A 1 479 ? 1.229 -37.594 -29.672 1 90.12 479 ARG A O 1
ATOM 3822 N N . GLU A 1 480 ? 2.475 -39 -28.547 1 89.62 480 GLU A N 1
ATOM 3823 C CA . GLU A 1 480 ? 2.314 -40.125 -29.438 1 89.62 480 GLU A CA 1
ATOM 3824 C C . GLU A 1 480 ? 1.78 -41.344 -28.672 1 89.62 480 GLU A C 1
ATOM 3826 O O . GLU A 1 480 ? 2.285 -41.688 -27.594 1 89.62 480 GLU A O 1
ATOM 3831 N N . SER A 1 481 ? 0.754 -41.875 -29.203 1 93 481 SER A N 1
ATOM 3832 C CA . SER A 1 481 ? 0.145 -43 -28.531 1 93 481 SER A CA 1
ATOM 3833 C C . SER A 1 481 ? -0.532 -43.938 -29.516 1 93 481 SER A C 1
ATOM 3835 O O . SER A 1 481 ? -0.771 -43.594 -30.672 1 93 481 SER A O 1
ATOM 3837 N N . VAL A 1 482 ? -0.747 -45.125 -29.141 1 92.5 482 VAL A N 1
ATOM 3838 C CA . VAL A 1 482 ? -1.533 -46.125 -29.875 1 92.5 482 VAL A CA 1
ATOM 3839 C C . VAL A 1 482 ? -2.682 -46.625 -29.016 1 92.5 482 VAL A C 1
ATOM 3841 O O . VAL A 1 482 ? -2.52 -46.812 -27.797 1 92.5 482 VAL A O 1
ATOM 3844 N N . GLU A 1 483 ? -3.787 -46.719 -29.578 1 94.81 483 GLU A N 1
ATOM 3845 C CA . GLU A 1 483 ? -4.953 -47.312 -28.938 1 94.81 483 GLU A CA 1
ATOM 3846 C C . GLU A 1 483 ? -5.402 -48.562 -29.688 1 94.81 483 GLU A C 1
ATOM 3848 O O . GLU A 1 483 ? -5.742 -48.5 -30.875 1 94.81 483 GLU A O 1
ATOM 3853 N N . ILE A 1 484 ? -5.363 -49.656 -29.016 1 95.62 484 ILE A N 1
ATOM 3854 C CA . ILE A 1 484 ? -5.793 -50.938 -29.578 1 95.62 484 ILE A CA 1
ATOM 3855 C C . ILE A 1 484 ? -7.172 -51.312 -29.031 1 95.62 484 ILE A C 1
ATOM 3857 O O . ILE A 1 484 ? -7.371 -51.375 -27.828 1 95.62 484 ILE A O 1
ATOM 3861 N N . ARG A 1 485 ? -8.062 -51.531 -29.906 1 96.62 485 ARG A N 1
ATOM 3862 C CA . ARG A 1 485 ? -9.422 -51.906 -29.516 1 96.62 485 ARG A CA 1
ATOM 3863 C C . ARG A 1 485 ? -9.625 -53.406 -29.562 1 96.62 485 ARG A C 1
ATOM 3865 O O . ARG A 1 485 ? -9.32 -54.031 -30.578 1 96.62 485 ARG A O 1
ATOM 3872 N N . THR A 1 486 ? -10.141 -53.938 -28.5 1 97.75 486 THR A N 1
ATOM 3873 C CA . THR A 1 486 ? -10.242 -55.375 -28.375 1 97.75 486 THR A CA 1
ATOM 3874 C C . THR A 1 486 ? -11.602 -55.781 -27.812 1 97.75 486 THR A C 1
ATOM 3876 O O . THR A 1 486 ? -12.297 -54.969 -27.219 1 97.75 486 THR A O 1
ATOM 3879 N N . ILE A 1 487 ? -11.961 -57.031 -28.094 1 97.81 487 ILE A N 1
ATOM 3880 C CA . ILE A 1 487 ? -13.094 -57.688 -27.438 1 97.81 487 ILE A CA 1
ATOM 3881 C C . ILE A 1 487 ? -12.594 -58.875 -26.625 1 97.81 487 ILE A C 1
ATOM 3883 O O . ILE A 1 487 ? -11.93 -59.781 -27.172 1 97.81 487 ILE A O 1
ATOM 3887 N N . CYS A 1 488 ? -12.891 -58.875 -25.406 1 98 488 CYS A N 1
ATOM 3888 C CA . CYS A 1 488 ? -12.547 -60 -24.516 1 98 488 CYS A CA 1
ATOM 3889 C C . CYS A 1 488 ? -13.758 -60.844 -24.219 1 98 488 CYS A C 1
ATOM 3891 O O . CYS A 1 488 ? -14.797 -60.344 -23.781 1 98 488 CYS A O 1
ATOM 3893 N N . PHE A 1 489 ? -13.562 -62.094 -24.5 1 97.38 489 PHE A N 1
ATOM 3894 C CA . PHE A 1 489 ? -14.602 -63.062 -24.172 1 97.38 489 PHE A CA 1
ATOM 3895 C C . PHE A 1 489 ? -14.195 -63.906 -22.984 1 97.38 489 PHE A C 1
ATOM 3897 O O . PHE A 1 489 ? -13.07 -64.375 -22.922 1 97.38 489 PHE A O 1
ATOM 3904 N N . PHE A 1 490 ? -15.117 -64.062 -22.078 1 95.81 490 PHE A N 1
ATOM 3905 C CA . PHE A 1 490 ? -14.789 -64.75 -20.844 1 95.81 490 PHE A CA 1
ATOM 3906 C C . PHE A 1 490 ? -15.547 -66.062 -20.734 1 95.81 490 PHE A C 1
ATOM 3908 O O . PHE A 1 490 ? -16.656 -66.188 -21.25 1 95.81 490 PHE A O 1
ATOM 3915 N N . MET B 1 1 ? 29.188 15.656 -13.305 1 67.69 1 MET B N 1
ATOM 3916 C CA . MET B 1 1 ? 28.078 16.5 -13.727 1 67.69 1 MET B CA 1
ATOM 3917 C C . MET B 1 1 ? 27.109 16.75 -12.578 1 67.69 1 MET B C 1
ATOM 3919 O O . MET B 1 1 ? 27.047 15.961 -11.625 1 67.69 1 MET B O 1
ATOM 3923 N N . VAL B 1 2 ? 26.5 17.938 -12.586 1 90.44 2 VAL B N 1
ATOM 3924 C CA . VAL B 1 2 ? 25.594 18.359 -11.539 1 90.44 2 VAL B CA 1
ATOM 3925 C C . VAL B 1 2 ? 24.297 17.562 -11.625 1 90.44 2 VAL B C 1
ATOM 3927 O O . VAL B 1 2 ? 23.766 17.344 -12.719 1 90.44 2 VAL B O 1
ATOM 3930 N N . LEU B 1 3 ? 23.859 16.984 -10.508 1 96.94 3 LEU B N 1
ATOM 3931 C CA . LEU B 1 3 ? 22.641 16.188 -10.43 1 96.94 3 LEU B CA 1
ATOM 3932 C C . LEU B 1 3 ? 21.422 17 -10.859 1 96.94 3 LEU B C 1
ATOM 3934 O O . LEU B 1 3 ? 21.219 18.125 -10.367 1 96.94 3 LEU B O 1
ATOM 3938 N N . GLN B 1 4 ? 20.719 16.5 -11.93 1 98.25 4 GLN B N 1
ATOM 3939 C CA . GLN B 1 4 ? 19.469 17.125 -12.359 1 98.25 4 GLN B CA 1
ATOM 3940 C C . GLN B 1 4 ? 18.266 16.516 -11.633 1 98.25 4 GLN B C 1
ATOM 3942 O O . GLN B 1 4 ? 18.062 15.305 -11.68 1 98.25 4 GLN B O 1
ATOM 3947 N N . VAL B 1 5 ? 17.5 17.375 -10.945 1 98.62 5 VAL B N 1
ATOM 3948 C CA . VAL B 1 5 ? 16.391 16.859 -10.148 1 98.62 5 VAL B CA 1
ATOM 3949 C C . VAL B 1 5 ? 15.07 17.422 -10.695 1 98.62 5 VAL B C 1
ATOM 3951 O O . VAL B 1 5 ? 14.898 18.641 -10.789 1 98.62 5 VAL B O 1
ATOM 3954 N N . TYR B 1 6 ? 14.164 16.578 -11.109 1 98.69 6 TYR B N 1
ATOM 3955 C CA . TYR B 1 6 ? 12.828 16.906 -11.602 1 98.69 6 TYR B CA 1
ATOM 3956 C C . TYR B 1 6 ? 11.781 16.703 -10.508 1 98.69 6 TYR B C 1
ATOM 3958 O O . TYR B 1 6 ? 11.594 15.594 -10.016 1 98.69 6 TYR B O 1
ATOM 3966 N N . LEU B 1 7 ? 11.109 17.828 -10.117 1 98.25 7 LEU B N 1
ATOM 3967 C CA . LEU B 1 7 ? 10.281 17.672 -8.93 1 98.25 7 LEU B CA 1
ATOM 3968 C C . LEU B 1 7 ? 9.312 18.844 -8.797 1 98.25 7 LEU B C 1
ATOM 3970 O O . LEU B 1 7 ? 9.398 19.828 -9.547 1 98.25 7 LEU B O 1
ATOM 3974 N N . ASP B 1 8 ? 8.312 18.703 -7.996 1 97.25 8 ASP B N 1
ATOM 3975 C CA . ASP B 1 8 ? 7.469 19.719 -7.379 1 97.25 8 ASP B CA 1
ATOM 3976 C C . ASP B 1 8 ? 7.781 19.859 -5.891 1 97.25 8 ASP B C 1
ATOM 3978 O O . ASP B 1 8 ? 7.422 19 -5.09 1 97.25 8 ASP B O 1
ATOM 3982 N N . PRO B 1 9 ? 8.367 20.875 -5.516 1 95.5 9 PRO B N 1
ATOM 3983 C CA . PRO B 1 9 ? 8.961 20.984 -4.18 1 95.5 9 PRO B CA 1
ATOM 3984 C C . PRO B 1 9 ? 7.93 20.812 -3.066 1 95.5 9 PRO B C 1
ATOM 3986 O O . PRO B 1 9 ? 8.297 20.531 -1.923 1 95.5 9 PRO B O 1
ATOM 3989 N N . CYS B 1 10 ? 6.695 20.906 -3.379 1 93.69 10 CYS B N 1
ATOM 3990 C CA . CYS B 1 10 ? 5.68 20.891 -2.33 1 93.69 10 CYS B CA 1
ATOM 3991 C C . CYS B 1 10 ? 5.289 19.453 -1.984 1 93.69 10 CYS B C 1
ATOM 3993 O O . CYS B 1 10 ? 4.652 19.203 -0.956 1 93.69 10 CYS B O 1
ATOM 3995 N N . THR B 1 11 ? 5.641 18.484 -2.85 1 96.62 11 THR B N 1
ATOM 3996 C CA . THR B 1 11 ? 5.203 17.125 -2.611 1 96.62 11 THR B CA 1
ATOM 3997 C C . THR B 1 11 ? 6.113 16.422 -1.602 1 96.62 11 THR B C 1
ATOM 3999 O O . THR B 1 11 ? 7.285 16.797 -1.463 1 96.62 11 THR B O 1
ATOM 4002 N N . ILE B 1 12 ? 5.641 15.406 -0.933 1 97.94 12 ILE B N 1
ATOM 4003 C CA . ILE B 1 12 ? 6.301 14.734 0.184 1 97.94 12 ILE B CA 1
ATOM 4004 C C . ILE B 1 12 ? 7.688 14.258 -0.243 1 97.94 12 ILE B C 1
ATOM 4006 O O . ILE B 1 12 ? 8.688 14.617 0.378 1 97.94 12 ILE B O 1
ATOM 4010 N N . ASN B 1 13 ? 7.75 13.508 -1.316 1 98.56 13 ASN B N 1
ATOM 4011 C CA . ASN B 1 13 ? 8.992 12.859 -1.707 1 98.56 13 ASN B CA 1
ATOM 4012 C C . ASN B 1 13 ? 9.953 13.836 -2.385 1 98.56 13 ASN B C 1
ATOM 4014 O O . ASN B 1 13 ? 11.172 13.648 -2.34 1 98.56 13 ASN B O 1
ATOM 4018 N N . CYS B 1 14 ? 9.414 14.891 -2.975 1 98.44 14 CYS B N 1
ATOM 4019 C CA . CYS B 1 14 ? 10.273 15.922 -3.535 1 98.44 14 CYS B CA 1
ATOM 4020 C C . CYS B 1 14 ? 10.945 16.734 -2.432 1 98.44 14 CYS B C 1
ATOM 4022 O O . CYS B 1 14 ? 12.141 17.016 -2.508 1 98.44 14 CYS B O 1
ATOM 4024 N N . ARG B 1 15 ? 10.133 17.078 -1.448 1 97.94 15 ARG B N 1
ATOM 4025 C CA . ARG B 1 15 ? 10.695 17.75 -0.283 1 97.94 15 ARG B CA 1
ATOM 4026 C C . ARG B 1 15 ? 11.797 16.906 0.355 1 97.94 15 ARG B C 1
ATOM 4028 O O . ARG B 1 15 ? 12.82 17.438 0.784 1 97.94 15 ARG B O 1
ATOM 4035 N N . LYS B 1 16 ? 11.594 15.633 0.428 1 98.62 16 LYS B N 1
ATOM 4036 C CA . LYS B 1 16 ? 12.555 14.672 0.95 1 98.62 16 LYS B CA 1
ATOM 4037 C C . LYS B 1 16 ? 13.898 14.789 0.237 1 98.62 16 LYS B C 1
ATOM 4039 O O . LYS B 1 16 ? 14.938 14.914 0.883 1 98.62 16 LYS B O 1
ATOM 4044 N N . VAL B 1 17 ? 13.836 14.773 -1.018 1 98.81 17 VAL B N 1
ATOM 4045 C CA . VAL B 1 17 ? 15.055 14.789 -1.823 1 98.81 17 VAL B CA 1
ATOM 4046 C C . VAL B 1 17 ? 15.75 16.141 -1.687 1 98.81 17 VAL B C 1
ATOM 4048 O O . VAL B 1 17 ? 16.969 16.203 -1.496 1 98.81 17 VAL B O 1
ATOM 4051 N N . LEU B 1 18 ? 14.992 17.234 -1.705 1 98.56 18 LEU B N 1
ATOM 4052 C CA . LEU B 1 18 ? 15.586 18.562 -1.589 1 98.56 18 LEU B CA 1
ATOM 4053 C C . LEU B 1 18 ? 16.25 18.75 -0.229 1 98.56 18 LEU B C 1
ATOM 4055 O O . LEU B 1 18 ? 17.406 19.188 -0.15 1 98.56 18 LEU B O 1
ATOM 4059 N N . ALA B 1 19 ? 15.531 18.391 0.799 1 98.62 19 ALA B N 1
ATOM 4060 C CA . ALA B 1 19 ? 16.078 18.531 2.148 1 98.62 19 ALA B CA 1
ATOM 4061 C C . ALA B 1 19 ? 17.297 17.641 2.34 1 98.62 19 ALA B C 1
ATOM 4063 O O . ALA B 1 19 ? 18.297 18.062 2.945 1 98.62 19 ALA B O 1
ATOM 4064 N N . GLY B 1 20 ? 17.25 16.391 1.818 1 98.81 20 GLY B N 1
ATOM 4065 C CA . GLY B 1 20 ? 18.375 15.492 1.923 1 98.81 20 GLY B CA 1
ATOM 4066 C C . GLY B 1 20 ? 19.609 15.984 1.19 1 98.81 20 GLY B C 1
ATOM 4067 O O . GLY B 1 20 ? 20.719 15.938 1.727 1 98.81 20 GLY B O 1
ATOM 4068 N N . LEU B 1 21 ? 19.422 16.453 0.001 1 98.69 21 LEU B N 1
ATOM 4069 C CA . LEU B 1 21 ? 20.547 16.969 -0.781 1 98.69 21 LEU B CA 1
ATOM 4070 C C . LEU B 1 21 ? 21.156 18.188 -0.098 1 98.69 21 LEU B C 1
ATOM 4072 O O . LEU B 1 21 ? 22.391 18.297 -0.027 1 98.69 21 LEU B O 1
ATOM 4076 N N . ASP B 1 22 ? 20.312 19.062 0.422 1 97.81 22 ASP B N 1
ATOM 4077 C CA . ASP B 1 22 ? 20.797 20.266 1.103 1 97.81 22 ASP B CA 1
ATOM 4078 C C . ASP B 1 22 ? 21.547 19.906 2.389 1 97.81 22 ASP B C 1
ATOM 4080 O O . ASP B 1 22 ? 22.578 20.5 2.705 1 97.81 22 ASP B O 1
ATOM 4084 N N . MET B 1 23 ? 20.984 18.938 3.084 1 98.25 23 MET B N 1
ATOM 4085 C CA . MET B 1 23 ? 21.625 18.5 4.32 1 98.25 23 MET B CA 1
ATOM 4086 C C . MET B 1 23 ? 23.031 17.984 4.043 1 98.25 23 MET B C 1
ATOM 4088 O O . MET B 1 23 ? 23.938 18.141 4.867 1 98.25 23 MET B O 1
ATOM 4092 N N . MET B 1 24 ? 23.234 17.422 2.857 1 98.06 24 MET B N 1
ATOM 4093 C CA . MET B 1 24 ? 24.516 16.812 2.498 1 98.06 24 MET B CA 1
ATOM 4094 C C . MET B 1 24 ? 25.375 17.797 1.699 1 98.06 24 MET B C 1
ATOM 4096 O O . MET B 1 24 ? 26.484 17.453 1.263 1 98.06 24 MET B O 1
ATOM 4100 N N . ASP B 1 25 ? 24.875 18.938 1.451 1 96.88 25 ASP B N 1
ATOM 4101 C CA . ASP B 1 25 ? 25.562 19.984 0.68 1 96.88 25 ASP B CA 1
ATOM 4102 C C . ASP B 1 25 ? 25.891 19.484 -0.729 1 96.88 25 ASP B C 1
ATOM 4104 O O . ASP B 1 25 ? 27 19.703 -1.223 1 96.88 25 ASP B O 1
ATOM 4108 N N . VAL B 1 26 ? 24.984 18.734 -1.278 1 97.62 26 VAL B N 1
ATOM 4109 C CA . VAL B 1 26 ? 25.125 18.266 -2.654 1 97.62 26 VAL B CA 1
ATOM 4110 C C . VAL B 1 26 ? 24.531 19.297 -3.609 1 97.62 26 VAL B C 1
ATOM 4112 O O . VAL B 1 26 ? 23.391 19.734 -3.424 1 97.62 26 VAL B O 1
ATOM 4115 N N . LYS B 1 27 ? 25.281 19.672 -4.574 1 96.38 27 LYS B N 1
ATOM 4116 C CA . LYS B 1 27 ? 24.797 20.594 -5.586 1 96.38 27 LYS B CA 1
ATOM 4117 C C . LYS B 1 27 ? 23.844 19.906 -6.559 1 96.38 27 LYS B C 1
ATOM 4119 O O . LYS B 1 27 ? 24.078 18.766 -6.945 1 96.38 27 LYS B O 1
ATOM 4124 N N . TYR B 1 28 ? 22.797 20.594 -6.898 1 97.81 28 TYR B N 1
ATOM 4125 C CA . TYR B 1 28 ? 21.812 20.062 -7.84 1 97.81 28 TYR B CA 1
ATOM 4126 C C . TYR B 1 28 ? 21.141 21.188 -8.617 1 97.81 28 TYR B C 1
ATOM 4128 O O . TYR B 1 28 ? 21.234 22.359 -8.234 1 97.81 28 TYR B O 1
ATOM 4136 N N . GLU B 1 29 ? 20.562 20.859 -9.742 1 97.25 29 GLU B N 1
ATOM 4137 C CA . GLU B 1 29 ? 19.734 21.75 -10.539 1 97.25 29 GLU B CA 1
ATOM 4138 C C . GLU B 1 29 ? 18.281 21.281 -10.531 1 97.25 29 GLU B C 1
ATOM 4140 O O . GLU B 1 29 ? 18 20.109 -10.766 1 97.25 29 GLU B O 1
ATOM 4145 N N . GLU B 1 30 ? 17.422 22.219 -10.266 1 96.62 30 GLU B N 1
ATOM 4146 C CA . GLU B 1 30 ? 16 21.891 -10.156 1 96.62 30 GLU B CA 1
ATOM 4147 C C . GLU B 1 30 ? 15.281 22.109 -11.477 1 96.62 30 GLU B C 1
ATOM 4149 O O . GLU B 1 30 ? 15.531 23.094 -12.164 1 96.62 30 GLU B O 1
ATOM 4154 N N . HIS B 1 31 ? 14.516 21.125 -11.875 1 96.94 31 HIS B N 1
A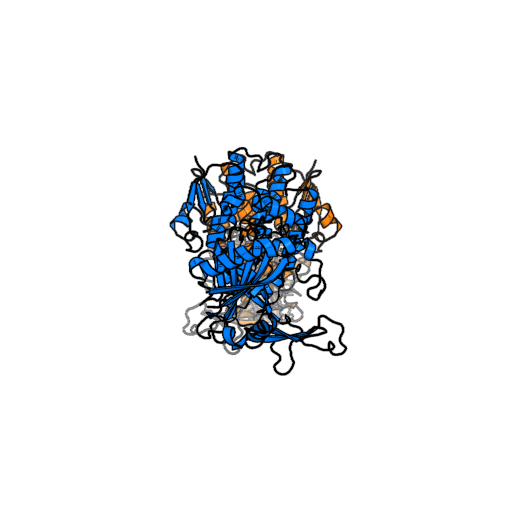TOM 4155 C CA . HIS B 1 31 ? 13.555 21.219 -12.961 1 96.94 31 HIS B CA 1
ATOM 4156 C C . HIS B 1 31 ? 12.125 21.047 -12.453 1 96.94 31 HIS B C 1
ATOM 4158 O O . HIS B 1 31 ? 11.75 19.938 -12.047 1 96.94 31 HIS B O 1
ATOM 4164 N N . PHE B 1 32 ? 11.383 22.094 -12.586 1 96.19 32 PHE B N 1
ATOM 4165 C CA . PHE B 1 32 ? 10.039 22.078 -12.016 1 96.19 32 PHE B CA 1
ATOM 4166 C C . PHE B 1 32 ? 9.094 21.266 -12.883 1 96.19 32 PHE B C 1
ATOM 4168 O O . PHE B 1 32 ? 9.023 21.469 -14.094 1 96.19 32 PHE B O 1
ATOM 4175 N N . VAL B 1 33 ? 8.43 20.297 -12.25 1 97 33 VAL B N 1
ATOM 4176 C CA . VAL B 1 33 ? 7.352 19.5 -12.812 1 97 33 VAL B CA 1
ATOM 4177 C C . VAL B 1 33 ? 6.105 19.625 -11.945 1 97 33 VAL B C 1
ATOM 4179 O O . VAL B 1 33 ? 6.027 19.016 -10.867 1 97 33 VAL B O 1
ATOM 4182 N N . SER B 1 34 ? 5.078 20.297 -12.406 1 92.12 34 SER B N 1
ATOM 4183 C CA . SER B 1 34 ? 3.889 20.531 -11.602 1 92.12 34 SER B CA 1
ATOM 4184 C C . SER B 1 34 ? 3.102 19.25 -11.375 1 92.12 34 SER B C 1
ATOM 4186 O O . SER B 1 34 ? 2.588 18.656 -12.328 1 92.12 34 SER B O 1
ATOM 4188 N N . PHE B 1 35 ? 3.029 18.828 -10.164 1 94.88 35 PHE B N 1
ATOM 4189 C CA . PHE B 1 35 ? 2.281 17.625 -9.82 1 94.88 35 PHE B CA 1
ATOM 4190 C C . PHE B 1 35 ? 0.783 17.859 -9.984 1 94.88 35 PHE B C 1
ATOM 4192 O O . PHE B 1 35 ? 0.082 17.031 -10.562 1 94.88 35 PHE B O 1
ATOM 4199 N N . PHE B 1 36 ? 0.308 18.922 -9.531 1 85.56 36 PHE B N 1
ATOM 4200 C CA . PHE B 1 36 ? -1.122 19.203 -9.453 1 85.56 36 PHE B CA 1
ATOM 4201 C C . PHE B 1 36 ? -1.689 19.516 -10.836 1 85.56 36 PHE B C 1
ATOM 4203 O O . PHE B 1 36 ? -2.889 19.359 -11.07 1 85.56 36 PHE B O 1
ATOM 4210 N N . LYS B 1 37 ? -0.833 19.922 -11.742 1 90.62 37 LYS B N 1
ATOM 4211 C CA . LYS B 1 37 ? -1.275 20.125 -13.125 1 90.62 37 LYS B CA 1
ATOM 4212 C C . LYS B 1 37 ? -1.093 18.859 -13.953 1 90.62 37 LYS B C 1
ATOM 4214 O O . LYS B 1 37 ? -1.439 18.828 -15.133 1 90.62 37 LYS B O 1
ATOM 4219 N N . GLY B 1 38 ? -0.482 17.891 -13.391 1 94.25 38 GLY B N 1
ATOM 4220 C CA . GLY B 1 38 ? -0.347 16.594 -14.055 1 94.25 38 GLY B CA 1
ATOM 4221 C C . GLY B 1 38 ? 0.818 16.547 -15.023 1 94.25 38 GLY B C 1
ATOM 4222 O O . GLY B 1 38 ? 0.858 15.688 -15.906 1 94.25 38 GLY B O 1
ATOM 4223 N N . GLU B 1 39 ? 1.801 17.344 -14.859 1 94.75 39 GLU B N 1
ATOM 4224 C CA . GLU B 1 39 ? 2.918 17.406 -15.797 1 94.75 39 GLU B CA 1
ATOM 4225 C C . GLU B 1 39 ? 3.76 16.141 -15.75 1 94.75 39 GLU B C 1
ATOM 4227 O O . GLU B 1 39 ? 4.406 15.773 -16.734 1 94.75 39 GLU B O 1
ATOM 4232 N N . GLN B 1 40 ? 3.768 15.406 -14.633 1 96.25 40 GLN B N 1
ATOM 4233 C CA . GLN B 1 40 ? 4.516 14.164 -14.508 1 96.25 40 GLN B CA 1
ATOM 4234 C C . GLN B 1 40 ? 3.898 13.055 -15.359 1 96.25 40 GLN B C 1
ATOM 4236 O O . GLN B 1 40 ? 4.52 12.016 -15.586 1 96.25 40 GLN B O 1
ATOM 4241 N N . LYS B 1 41 ? 2.701 13.297 -15.914 1 96.69 41 LYS B N 1
ATOM 4242 C CA . LYS B 1 41 ? 2.016 12.328 -16.766 1 96.69 41 LYS B CA 1
ATOM 4243 C C . LYS B 1 41 ? 2.223 12.648 -18.25 1 96.69 41 LYS B C 1
ATOM 4245 O O . LYS B 1 41 ? 1.807 11.883 -19.109 1 96.69 41 LYS B O 1
ATOM 4250 N N . GLY B 1 42 ? 2.85 13.734 -18.484 1 96 42 GLY B N 1
ATOM 4251 C CA . GLY B 1 42 ? 3.094 14.133 -19.859 1 96 42 GLY B CA 1
ATOM 4252 C C . GLY B 1 42 ? 3.984 13.164 -20.609 1 96 42 GLY B C 1
ATOM 4253 O O . GLY B 1 42 ? 4.875 12.547 -20.031 1 96 42 GLY B O 1
ATOM 4254 N N . GLU B 1 43 ? 3.879 13.086 -21.875 1 95.62 43 GLU B N 1
ATOM 4255 C CA . GLU B 1 43 ? 4.578 12.125 -22.719 1 95.62 43 GLU B CA 1
ATOM 4256 C C . GLU B 1 43 ? 6.09 12.32 -22.656 1 95.62 43 GLU B C 1
ATOM 4258 O O . GLU B 1 43 ? 6.844 11.352 -22.562 1 95.62 43 GLU B O 1
ATOM 4263 N N . ASP B 1 44 ? 6.496 13.484 -22.719 1 95.5 44 ASP B N 1
ATOM 4264 C CA . ASP B 1 44 ? 7.926 13.781 -22.734 1 95.5 44 ASP B CA 1
ATOM 4265 C C . ASP B 1 44 ? 8.578 13.367 -21.406 1 95.5 44 ASP B C 1
ATOM 4267 O O . ASP B 1 44 ? 9.656 12.773 -21.406 1 95.5 44 ASP B O 1
ATOM 4271 N N . TYR B 1 45 ? 7.914 13.711 -20.281 1 97.62 45 TYR B N 1
ATOM 4272 C CA . TYR B 1 45 ? 8.445 13.344 -18.969 1 97.62 45 TYR B CA 1
ATOM 4273 C C . TYR B 1 45 ? 8.492 11.828 -18.797 1 97.62 45 TYR B C 1
ATOM 4275 O O . TYR B 1 45 ? 9.508 11.281 -18.375 1 97.62 45 TYR B O 1
ATOM 4283 N N . VAL B 1 46 ? 7.441 11.164 -19.203 1 97.19 46 VAL B N 1
ATOM 4284 C CA . VAL B 1 46 ? 7.328 9.719 -19.047 1 97.19 46 VAL B CA 1
ATOM 4285 C C . VAL B 1 46 ? 8.344 9.016 -19.938 1 97.19 46 VAL B C 1
ATOM 4287 O O . VAL B 1 46 ? 9.023 8.078 -19.5 1 97.19 46 VAL B O 1
ATOM 4290 N N . LYS B 1 47 ? 8.57 9.461 -21.078 1 95.25 47 LYS B N 1
ATOM 4291 C CA . LYS B 1 47 ? 9.453 8.82 -22.047 1 95.25 47 LYS B CA 1
ATOM 4292 C C . LYS B 1 47 ? 10.922 9.086 -21.703 1 95.25 47 LYS B C 1
ATOM 4294 O O . LYS B 1 47 ? 11.758 8.195 -21.844 1 95.25 47 LYS B O 1
ATOM 4299 N N . ASN B 1 48 ? 11.188 10.258 -21.156 1 95.75 48 ASN B N 1
ATOM 4300 C CA . ASN B 1 48 ? 12.586 10.672 -21.125 1 95.75 48 ASN B CA 1
ATOM 4301 C C . ASN B 1 48 ? 13.125 10.727 -19.703 1 95.75 48 ASN B C 1
ATOM 4303 O O . ASN B 1 48 ? 14.336 10.758 -19.5 1 95.75 48 ASN B O 1
ATOM 4307 N N . ILE B 1 49 ? 12.188 10.734 -18.719 1 97.19 49 ILE B N 1
ATOM 4308 C CA . ILE B 1 49 ? 12.672 10.977 -17.375 1 97.19 49 ILE B CA 1
ATOM 4309 C C . ILE B 1 49 ? 12.219 9.844 -16.453 1 97.19 49 ILE B C 1
ATOM 4311 O O . ILE B 1 49 ? 13.055 9.148 -15.859 1 97.19 49 ILE B O 1
ATOM 4315 N N . ASN B 1 50 ? 10.906 9.625 -16.375 1 97.81 50 ASN B N 1
ATOM 4316 C CA . ASN B 1 50 ? 10.383 8.672 -15.406 1 97.81 50 ASN B CA 1
ATOM 4317 C C . ASN B 1 50 ? 9.164 7.93 -15.953 1 97.81 50 ASN B C 1
ATOM 4319 O O . ASN B 1 50 ? 8.039 8.43 -15.883 1 97.81 50 ASN B O 1
ATOM 4323 N N . PRO B 1 51 ? 9.32 6.73 -16.328 1 96.69 51 PRO B N 1
ATOM 4324 C CA . PRO B 1 51 ? 8.211 5.965 -16.906 1 96.69 51 PRO B CA 1
ATOM 4325 C C . PRO B 1 51 ? 7.098 5.68 -15.898 1 96.69 51 PRO B C 1
ATOM 4327 O O . PRO B 1 51 ? 6 5.281 -16.297 1 96.69 51 PRO B O 1
ATOM 4330 N N . HIS B 1 52 ? 7.348 5.887 -14.633 1 96.75 52 HIS B N 1
ATOM 4331 C CA . HIS B 1 52 ? 6.34 5.656 -13.609 1 96.75 52 HIS B CA 1
ATOM 4332 C C . HIS B 1 52 ? 5.398 6.848 -13.477 1 96.75 52 HIS B C 1
ATOM 4334 O O . HIS B 1 52 ? 4.395 6.777 -12.766 1 96.75 52 HIS B O 1
ATOM 4340 N N . ALA B 1 53 ? 5.723 7.996 -14.125 1 97.5 53 ALA B N 1
ATOM 4341 C CA . ALA B 1 53 ? 4.906 9.211 -14.125 1 97.5 53 ALA B CA 1
ATOM 4342 C C . ALA B 1 53 ? 4.762 9.766 -12.711 1 97.5 53 ALA B C 1
ATOM 4344 O O . ALA B 1 53 ? 3.674 10.195 -12.312 1 97.5 53 ALA B O 1
ATOM 4345 N N . THR B 1 54 ? 5.836 9.664 -11.938 1 97.44 54 THR B N 1
ATOM 4346 C CA . THR B 1 54 ? 5.855 10.203 -10.586 1 97.44 54 THR B CA 1
ATOM 4347 C C . THR B 1 54 ? 6.984 11.219 -10.43 1 97.44 54 THR B C 1
ATOM 4349 O O . THR B 1 54 ? 7.812 11.375 -11.328 1 97.44 54 THR B O 1
ATOM 4352 N N . VAL B 1 55 ? 6.992 11.984 -9.406 1 97.69 55 VAL B N 1
ATOM 4353 C CA . VAL B 1 55 ? 8.078 12.836 -8.945 1 97.69 55 VAL B CA 1
ATOM 4354 C C . VAL B 1 55 ? 8.469 12.469 -7.516 1 97.69 55 VAL B C 1
ATOM 4356 O O . VAL B 1 55 ? 7.637 11.961 -6.754 1 97.69 55 VAL B O 1
ATOM 4359 N N . PRO B 1 56 ? 9.742 12.648 -7.109 1 98.31 56 PRO B N 1
ATOM 4360 C CA . PRO B 1 56 ? 10.852 13.211 -7.891 1 98.31 56 PRO B CA 1
ATOM 4361 C C . PRO B 1 56 ? 11.531 12.172 -8.781 1 98.31 56 PRO B C 1
ATOM 4363 O O . PRO B 1 56 ? 11.289 10.969 -8.641 1 98.31 56 PRO B O 1
ATOM 4366 N N . ALA B 1 57 ? 12.289 12.641 -9.758 1 98.75 57 ALA B N 1
ATOM 4367 C CA . ALA B 1 57 ? 13.281 11.875 -10.508 1 98.75 57 ALA B CA 1
ATOM 4368 C C . ALA B 1 57 ? 14.586 12.656 -10.656 1 98.75 57 ALA B C 1
ATOM 4370 O O . ALA B 1 57 ? 14.594 13.883 -10.516 1 98.75 57 ALA B O 1
ATOM 4371 N N . ALA B 1 58 ? 15.648 11.945 -10.844 1 98.69 58 ALA B N 1
ATOM 4372 C CA . ALA B 1 58 ? 16.953 12.586 -11.016 1 98.69 58 ALA B CA 1
ATOM 4373 C C . ALA B 1 58 ? 17.688 11.992 -12.211 1 98.69 58 ALA B C 1
ATOM 4375 O O . ALA B 1 58 ? 17.484 10.836 -12.57 1 98.69 58 ALA B O 1
ATOM 4376 N N . VAL B 1 59 ? 18.484 12.82 -12.828 1 98.12 59 VAL B N 1
ATOM 4377 C CA . VAL B 1 59 ? 19.297 12.398 -13.961 1 98.12 59 VAL B CA 1
ATOM 4378 C C . VAL B 1 59 ? 20.75 12.789 -13.734 1 98.12 59 VAL B C 1
ATOM 4380 O O . VAL B 1 59 ? 21.047 13.93 -13.367 1 98.12 59 VAL B O 1
ATOM 4383 N N . ASP B 1 60 ? 21.656 11.875 -13.852 1 97.31 60 ASP B N 1
ATOM 4384 C CA . ASP B 1 60 ? 23.109 12.07 -13.844 1 97.31 60 ASP B CA 1
ATOM 4385 C C . ASP B 1 60 ? 23.75 11.422 -15.062 1 97.31 60 ASP B C 1
ATOM 4387 O O . ASP B 1 60 ? 24.141 10.25 -15.016 1 97.31 60 ASP B O 1
ATOM 4391 N N . GLY B 1 61 ? 23.953 12.18 -16.078 1 94.25 61 GLY B N 1
ATOM 4392 C CA . GLY B 1 61 ? 24.422 11.602 -17.328 1 94.25 61 GLY B CA 1
ATOM 4393 C C . GLY B 1 61 ? 23.438 10.617 -17.938 1 94.25 61 GLY B C 1
ATOM 4394 O O . GLY B 1 61 ? 22.297 10.969 -18.203 1 94.25 61 GLY B O 1
ATOM 4395 N N . ASP B 1 62 ? 23.828 9.391 -17.984 1 92.19 62 ASP B N 1
ATOM 4396 C CA . ASP B 1 62 ? 22.984 8.359 -18.609 1 92.19 62 ASP B CA 1
ATOM 4397 C C . ASP B 1 62 ? 22.109 7.668 -17.578 1 92.19 62 ASP B C 1
ATOM 4399 O O . ASP B 1 62 ? 21.219 6.887 -17.922 1 92.19 62 ASP B O 1
ATOM 4403 N N . LEU B 1 63 ? 22.297 8.047 -16.344 1 95.25 63 LEU B N 1
ATOM 4404 C CA . LEU B 1 63 ? 21.516 7.438 -15.273 1 95.25 63 LEU B CA 1
ATOM 4405 C C . LEU B 1 63 ? 20.219 8.203 -15.031 1 95.25 63 LEU B C 1
ATOM 4407 O O . LEU B 1 63 ? 20.25 9.406 -14.742 1 95.25 63 LEU B O 1
ATOM 4411 N N . LYS B 1 64 ? 19.125 7.566 -15.25 1 96.81 64 LYS B N 1
ATOM 4412 C CA . LYS B 1 64 ? 17.812 8.055 -14.836 1 96.81 64 LYS B CA 1
ATOM 4413 C C . LYS B 1 64 ? 17.328 7.336 -13.578 1 96.81 64 LYS B C 1
ATOM 4415 O O . LYS B 1 64 ? 17.188 6.109 -13.578 1 96.81 64 LYS B O 1
ATOM 4420 N N . LEU B 1 65 ? 17.109 8.109 -12.594 1 97.56 65 LEU B N 1
ATOM 4421 C CA . LEU B 1 65 ? 16.891 7.52 -11.281 1 97.56 65 LEU B CA 1
ATOM 4422 C C . LEU B 1 65 ? 15.539 7.949 -10.711 1 97.56 65 LEU B C 1
ATOM 4424 O O . LEU B 1 65 ? 15.234 9.141 -10.648 1 97.56 65 LEU B O 1
ATOM 4428 N N . THR B 1 66 ? 14.789 6.914 -10.375 1 97.5 66 THR B N 1
ATOM 4429 C CA . THR B 1 66 ? 13.523 7.141 -9.68 1 97.5 66 THR B CA 1
ATOM 4430 C C . THR B 1 66 ? 13.617 6.695 -8.227 1 97.5 66 THR B C 1
ATOM 4432 O O . THR B 1 66 ? 14.688 6.309 -7.758 1 97.5 66 THR B O 1
ATOM 4435 N N . GLU B 1 67 ? 12.508 6.812 -7.48 1 97.88 67 GLU B N 1
ATOM 4436 C CA . GLU B 1 67 ? 12.461 6.516 -6.055 1 97.88 67 GLU B CA 1
ATOM 4437 C C . GLU B 1 67 ? 13.305 7.504 -5.254 1 97.88 67 GLU B C 1
ATOM 4439 O O . GLU B 1 67 ? 14.531 7.52 -5.371 1 97.88 67 GLU B O 1
ATOM 4444 N N . SER B 1 68 ? 12.703 8.258 -4.43 1 98.69 68 SER B N 1
ATOM 4445 C CA . SER B 1 68 ? 13.344 9.344 -3.695 1 98.69 68 SER B CA 1
ATOM 4446 C C . SER B 1 68 ? 14.477 8.828 -2.818 1 98.69 68 SER B C 1
ATOM 4448 O O . SER B 1 68 ? 15.547 9.43 -2.758 1 98.69 68 SER B O 1
ATOM 4450 N N . ASN B 1 69 ? 14.289 7.637 -2.172 1 98.81 69 ASN B N 1
ATOM 4451 C CA . ASN B 1 69 ? 15.336 7.094 -1.311 1 98.81 69 ASN B CA 1
ATOM 4452 C C . ASN B 1 69 ? 16.547 6.656 -2.117 1 98.81 69 ASN B C 1
ATOM 4454 O O . ASN B 1 69 ? 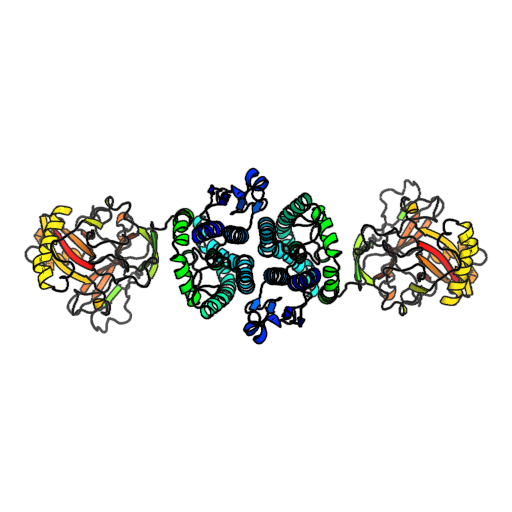17.688 6.762 -1.644 1 98.81 69 ASN B O 1
ATOM 4458 N N . SER B 1 70 ? 16.328 6.141 -3.322 1 98.75 70 SER B N 1
ATOM 4459 C CA . SER B 1 70 ? 17.438 5.766 -4.184 1 98.75 70 SER B CA 1
ATOM 4460 C C . SER B 1 70 ? 18.25 6.988 -4.605 1 98.75 70 SER B C 1
ATOM 4462 O O . SER B 1 70 ? 19.484 6.938 -4.684 1 98.75 70 SER B O 1
ATOM 4464 N N . ILE B 1 71 ? 17.594 8.094 -4.863 1 98.75 71 ILE B N 1
ATOM 4465 C CA . ILE B 1 71 ? 18.25 9.344 -5.227 1 98.75 71 ILE B CA 1
ATOM 4466 C C . ILE B 1 71 ? 19.141 9.812 -4.082 1 98.75 71 ILE B C 1
ATOM 4468 O O . ILE B 1 71 ? 20.297 10.164 -4.293 1 98.75 71 ILE B O 1
ATOM 4472 N N . LEU B 1 72 ? 18.625 9.727 -2.885 1 98.81 72 LEU B N 1
ATOM 4473 C CA . LEU B 1 72 ? 19.391 10.18 -1.725 1 98.81 72 LEU B CA 1
ATOM 4474 C C . LEU B 1 72 ? 20.578 9.258 -1.463 1 98.81 72 LEU B C 1
ATOM 4476 O O . LEU B 1 72 ? 21.672 9.734 -1.149 1 98.81 72 LEU B O 1
ATOM 4480 N N . MET B 1 73 ? 20.375 7.949 -1.562 1 98.81 73 MET B N 1
ATOM 4481 C CA . MET B 1 73 ? 21.453 6.992 -1.39 1 98.81 73 MET B CA 1
ATOM 4482 C C . MET B 1 73 ? 22.594 7.266 -2.381 1 98.81 73 MET B C 1
ATOM 4484 O O . MET B 1 73 ? 23.766 7.309 -2 1 98.81 73 MET B O 1
ATOM 4488 N N . TYR B 1 74 ? 22.219 7.484 -3.627 1 98.62 74 TYR B N 1
ATOM 4489 C CA . TYR B 1 74 ? 23.172 7.727 -4.695 1 98.62 74 TYR B CA 1
ATOM 4490 C C . TYR B 1 74 ? 23.953 9.016 -4.453 1 98.62 74 TYR B C 1
ATOM 4492 O O . TYR B 1 74 ? 25.188 9.031 -4.52 1 98.62 74 TYR B O 1
ATOM 4500 N N . ALA B 1 75 ? 23.25 10.086 -4.117 1 98.62 75 ALA B N 1
ATOM 4501 C CA . ALA B 1 75 ? 23.891 11.383 -3.873 1 98.62 75 ALA B CA 1
ATOM 4502 C C . ALA B 1 75 ? 24.859 11.305 -2.699 1 98.62 75 ALA B C 1
ATOM 4504 O O . ALA B 1 75 ? 25.953 11.867 -2.754 1 98.62 75 ALA B O 1
ATOM 4505 N N . ALA B 1 76 ? 24.438 10.625 -1.674 1 98.5 76 ALA B N 1
ATOM 4506 C CA . ALA B 1 76 ? 25.297 10.492 -0.498 1 98.5 76 ALA B CA 1
ATOM 4507 C C . ALA B 1 76 ? 26.578 9.742 -0.836 1 98.5 76 ALA B C 1
ATOM 4509 O O . ALA B 1 76 ? 27.672 10.148 -0.419 1 98.5 76 ALA B O 1
ATOM 4510 N N . ASP B 1 77 ? 26.422 8.648 -1.574 1 97.88 77 ASP B N 1
ATOM 4511 C CA . ASP B 1 77 ? 27.578 7.824 -1.933 1 97.88 77 ASP B CA 1
ATOM 4512 C C . ASP B 1 77 ? 28.547 8.594 -2.838 1 97.88 77 ASP B C 1
ATOM 4514 O O . ASP B 1 77 ? 29.75 8.547 -2.641 1 97.88 77 ASP B O 1
ATOM 4518 N N . VAL B 1 78 ? 28.031 9.289 -3.77 1 97.38 78 VAL B N 1
ATOM 4519 C CA . VAL B 1 78 ? 28.844 10.055 -4.711 1 97.38 78 VAL B CA 1
ATOM 4520 C C . VAL B 1 78 ? 29.578 11.172 -3.971 1 97.38 78 VAL B C 1
ATOM 4522 O O . VAL B 1 78 ? 30.75 11.438 -4.227 1 97.38 78 VAL B O 1
ATOM 4525 N N . ALA B 1 79 ? 28.906 11.805 -3.02 1 97 79 ALA B N 1
ATOM 4526 C CA . ALA B 1 79 ? 29.484 12.922 -2.277 1 97 79 ALA B CA 1
ATOM 4527 C C . ALA B 1 79 ? 30.406 12.43 -1.162 1 97 79 ALA B C 1
ATOM 4529 O O . ALA B 1 79 ? 31.156 13.211 -0.583 1 97 79 ALA B O 1
ATOM 4530 N N . GLY B 1 80 ? 30.328 11.117 -0.907 1 96.75 80 GLY B N 1
ATOM 4531 C CA . GLY B 1 80 ? 31.062 10.586 0.231 1 96.75 80 GLY B CA 1
ATOM 4532 C C . GLY B 1 80 ? 30.531 11.086 1.564 1 96.75 80 GLY B C 1
ATOM 4533 O O . GLY B 1 80 ? 31.297 11.281 2.508 1 96.75 80 GLY B O 1
ATOM 4534 N N . SER B 1 81 ? 29.25 11.312 1.634 1 97.25 81 SER B N 1
ATOM 4535 C CA . SER B 1 81 ? 28.625 11.883 2.824 1 97.25 81 SER B CA 1
ATOM 4536 C C . SER B 1 81 ? 28.422 10.82 3.902 1 97.25 81 SER B C 1
ATOM 4538 O O . SER B 1 81 ? 28.062 9.68 3.598 1 97.25 81 SER B O 1
ATOM 4540 N N . ASP B 1 82 ? 28.469 11.219 5.133 1 96.88 82 ASP B N 1
ATOM 4541 C CA . ASP B 1 82 ? 28.234 10.32 6.258 1 96.88 82 ASP B CA 1
ATOM 4542 C C . ASP B 1 82 ? 26.75 10.234 6.602 1 96.88 82 ASP B C 1
ATOM 4544 O O . ASP B 1 82 ? 26.344 9.461 7.469 1 96.88 82 ASP B O 1
ATOM 4548 N N . ALA B 1 83 ? 25.969 10.984 5.867 1 98.19 83 ALA B N 1
ATOM 4549 C CA . ALA B 1 83 ? 24.516 10.93 6.074 1 98.19 83 ALA B CA 1
ATOM 4550 C C . ALA B 1 83 ? 23.953 9.594 5.605 1 98.19 83 ALA B C 1
ATOM 4552 O O . ALA B 1 83 ? 22.812 9.25 5.922 1 98.19 83 ALA B O 1
ATOM 4553 N N . TYR B 1 84 ? 24.672 8.914 4.844 1 98.44 84 TYR B N 1
ATOM 4554 C CA . TYR B 1 84 ? 24.422 7.516 4.527 1 98.44 84 TYR B CA 1
ATOM 4555 C C . TYR B 1 84 ? 25.578 6.641 4.984 1 98.44 84 TYR B C 1
ATOM 4557 O O . TYR B 1 84 ? 26.641 6.641 4.359 1 98.44 84 TYR B O 1
ATOM 4565 N N . PRO B 1 85 ? 25.391 5.898 6.039 1 97.75 85 PRO B N 1
ATOM 4566 C CA . PRO B 1 85 ? 26.516 5.238 6.699 1 97.75 85 PRO B CA 1
ATOM 4567 C C . PRO B 1 85 ? 27.328 4.352 5.75 1 97.75 85 PRO B C 1
ATOM 4569 O O . PRO B 1 85 ? 26.75 3.695 4.879 1 97.75 85 PRO B O 1
ATOM 4572 N N . LYS B 1 86 ? 28.625 4.305 6.047 1 96 86 LYS B N 1
ATOM 4573 C CA . LYS B 1 86 ? 29.531 3.469 5.262 1 96 86 LYS B CA 1
ATOM 4574 C C . LYS B 1 86 ? 29.797 2.139 5.965 1 96 86 LYS B C 1
ATOM 4576 O O . LYS B 1 86 ? 30.109 1.141 5.316 1 96 86 LYS B O 1
ATOM 4581 N N . ASP B 1 87 ? 29.719 2.195 7.309 1 96.94 87 ASP B N 1
ATOM 4582 C CA . ASP B 1 87 ? 29.766 0.941 8.055 1 96.94 87 ASP B CA 1
ATOM 4583 C C . ASP B 1 87 ? 28.656 -0.006 7.613 1 96.94 87 ASP B C 1
ATOM 4585 O O . ASP B 1 87 ? 27.484 0.386 7.551 1 96.94 87 ASP B O 1
ATOM 4589 N N . LEU B 1 88 ? 28.953 -1.213 7.324 1 96.81 88 LEU B N 1
ATOM 4590 C CA . LEU B 1 88 ? 28.016 -2.123 6.684 1 96.81 88 LEU B CA 1
ATOM 4591 C C . LEU B 1 88 ? 26.828 -2.404 7.594 1 96.81 88 LEU B C 1
ATOM 4593 O O . LEU B 1 88 ? 25.703 -2.547 7.117 1 96.81 88 LEU B O 1
ATOM 4597 N N . LYS B 1 89 ? 27.016 -2.533 8.852 1 97.19 89 LYS B N 1
ATOM 4598 C CA . LYS B 1 89 ? 25.906 -2.805 9.773 1 97.19 89 LYS B CA 1
ATOM 4599 C C . LYS B 1 89 ? 25 -1.582 9.922 1 97.19 89 LYS B C 1
ATOM 4601 O O . LYS B 1 89 ? 23.781 -1.703 9.906 1 97.19 89 LYS B O 1
ATOM 4606 N N . LEU B 1 90 ? 25.594 -0.395 10.031 1 97.62 90 LEU B N 1
ATOM 4607 C CA . LEU B 1 90 ? 24.812 0.833 10.125 1 97.62 90 LEU B CA 1
ATOM 4608 C C . LEU B 1 90 ? 24.062 1.104 8.812 1 97.62 90 LEU B C 1
ATOM 4610 O O . LEU B 1 90 ? 22.938 1.612 8.828 1 97.62 90 LEU B O 1
ATOM 4614 N N . ARG B 1 91 ? 24.75 0.775 7.762 1 98.25 91 ARG B N 1
ATOM 4615 C CA . ARG B 1 91 ? 24.109 0.949 6.457 1 98.25 91 ARG B CA 1
ATOM 4616 C C . ARG B 1 91 ? 22.922 0.013 6.297 1 98.25 91 ARG B C 1
ATOM 4618 O O . ARG B 1 91 ? 21.891 0.403 5.754 1 98.25 91 ARG B O 1
ATOM 4625 N N . ALA B 1 92 ? 23.062 -1.215 6.75 1 98.38 92 ALA B N 1
ATOM 4626 C CA . ALA B 1 92 ? 21.953 -2.158 6.734 1 98.38 92 ALA B CA 1
ATOM 4627 C C . ALA B 1 92 ? 20.781 -1.646 7.574 1 98.38 92 ALA B C 1
ATOM 4629 O O . ALA B 1 92 ? 19.625 -1.773 7.184 1 98.38 92 ALA B O 1
ATOM 4630 N N . ASP B 1 93 ? 21.109 -1.122 8.672 1 98 93 ASP B N 1
ATOM 4631 C CA . ASP B 1 93 ? 20.094 -0.52 9.547 1 98 93 ASP B CA 1
ATOM 4632 C C . ASP B 1 93 ? 19.406 0.654 8.859 1 98 93 ASP B C 1
ATOM 4634 O O . ASP B 1 93 ? 18.188 0.788 8.938 1 98 93 ASP B O 1
ATOM 4638 N N . ALA B 1 94 ? 20.156 1.462 8.219 1 98.69 94 ALA B N 1
ATOM 4639 C CA . ALA B 1 94 ? 19.594 2.568 7.449 1 98.69 94 ALA B CA 1
ATOM 4640 C C . ALA B 1 94 ? 18.672 2.057 6.348 1 98.69 94 ALA B C 1
ATOM 4642 O O . ALA B 1 94 ? 17.562 2.57 6.172 1 98.69 94 ALA B O 1
ATOM 4643 N N . ASN B 1 95 ? 19.125 1.022 5.664 1 98.75 95 ASN B N 1
ATOM 4644 C CA . ASN B 1 95 ? 18.359 0.48 4.543 1 98.75 95 ASN B CA 1
ATOM 4645 C C . ASN B 1 95 ? 17.016 -0.08 5 1 98.75 95 ASN B C 1
ATOM 4647 O O . ASN B 1 95 ? 16 0.085 4.312 1 98.75 95 ASN B O 1
ATOM 4651 N N . ARG B 1 96 ? 16.984 -0.755 6.133 1 98.19 96 ARG B N 1
ATOM 4652 C CA . ARG B 1 96 ? 15.711 -1.312 6.57 1 98.19 96 ARG B CA 1
ATOM 4653 C C . ARG B 1 96 ? 14.711 -0.205 6.879 1 98.19 96 ARG B C 1
ATOM 4655 O O . ARG B 1 96 ? 13.516 -0.352 6.613 1 98.19 96 ARG B O 1
ATOM 4662 N N . TRP B 1 97 ? 15.172 0.937 7.398 1 98.69 97 TRP B N 1
ATOM 4663 C CA . TRP B 1 97 ? 14.273 2.045 7.711 1 98.69 97 TRP B CA 1
ATOM 4664 C C . TRP B 1 97 ? 13.812 2.748 6.441 1 98.69 97 TRP B C 1
ATOM 4666 O O . TRP B 1 97 ? 12.664 3.182 6.348 1 98.69 97 TRP B O 1
ATOM 4676 N N . LEU B 1 98 ? 14.742 2.904 5.484 1 98.81 98 LEU B N 1
ATOM 4677 C CA . LEU B 1 98 ? 14.367 3.518 4.215 1 98.81 98 LEU B CA 1
ATOM 4678 C C . LEU B 1 98 ? 13.32 2.676 3.49 1 98.81 98 LEU B C 1
ATOM 4680 O O . LEU B 1 98 ? 12.359 3.217 2.934 1 98.81 98 LEU B O 1
ATOM 4684 N N . LEU B 1 99 ? 13.516 1.389 3.535 1 98.62 99 LEU B N 1
ATOM 4685 C CA . LEU B 1 99 ? 12.562 0.474 2.908 1 98.62 99 LEU B CA 1
ATOM 4686 C C . LEU B 1 99 ? 11.242 0.468 3.66 1 98.62 99 LEU B C 1
ATOM 4688 O O . LEU B 1 99 ? 10.172 0.469 3.043 1 98.62 99 LEU B O 1
ATOM 4692 N N . TRP B 1 100 ? 11.281 0.426 4.973 1 98.44 100 TRP B N 1
ATOM 4693 C CA . TRP B 1 100 ? 10.086 0.46 5.805 1 98.44 100 TRP B CA 1
ATOM 4694 C C . TRP B 1 100 ? 9.297 1.743 5.57 1 98.44 100 TRP B C 1
ATOM 4696 O O . TRP B 1 100 ? 8.062 1.715 5.48 1 98.44 100 TRP B O 1
ATOM 4706 N N . GLU B 1 101 ? 10.047 2.854 5.504 1 98.56 101 GLU B N 1
ATOM 4707 C CA . GLU B 1 101 ? 9.398 4.133 5.234 1 98.56 101 GLU B CA 1
ATOM 4708 C C . GLU B 1 101 ? 8.609 4.086 3.926 1 98.56 101 GLU B C 1
ATOM 4710 O O . GLU B 1 101 ? 7.453 4.504 3.877 1 98.56 101 GLU B O 1
ATOM 4715 N N . ALA B 1 102 ? 9.18 3.588 2.902 1 97.75 102 ALA B N 1
ATOM 4716 C CA . ALA B 1 102 ? 8.594 3.59 1.564 1 97.75 102 ALA B CA 1
ATOM 4717 C C . ALA B 1 102 ? 7.418 2.619 1.48 1 97.75 102 ALA B C 1
ATOM 4719 O O . ALA B 1 102 ? 6.445 2.869 0.761 1 97.75 102 ALA B O 1
ATOM 4720 N N . SER B 1 103 ? 7.484 1.551 2.271 1 96.25 103 SER B N 1
ATOM 4721 C CA . SER B 1 103 ? 6.527 0.47 2.055 1 96.25 103 SER B CA 1
ATOM 4722 C C . SER B 1 103 ? 5.414 0.498 3.098 1 96.25 103 SER B C 1
ATOM 4724 O O . SER B 1 103 ? 4.344 -0.07 2.883 1 96.25 103 SER B O 1
ATOM 4726 N N . VAL B 1 104 ? 5.672 1.118 4.234 1 96.5 104 VAL B N 1
ATOM 4727 C CA . VAL B 1 104 ? 4.699 1.053 5.324 1 96.5 104 VAL B CA 1
ATOM 4728 C C . VAL B 1 104 ? 4.363 2.463 5.801 1 96.5 104 VAL B C 1
ATOM 4730 O O . VAL B 1 104 ? 3.213 2.9 5.699 1 96.5 104 VAL B O 1
ATOM 4733 N N . TRP B 1 105 ? 5.363 3.215 6.16 1 98.38 105 TRP B N 1
ATOM 4734 C CA . TRP B 1 105 ? 5.219 4.48 6.871 1 98.38 105 TRP B CA 1
ATOM 4735 C C . TRP B 1 105 ? 4.59 5.543 5.973 1 98.38 105 TRP B C 1
ATOM 4737 O O . TRP B 1 105 ? 3.713 6.293 6.41 1 98.38 105 TRP B O 1
ATOM 4747 N N . PHE B 1 106 ? 4.984 5.52 4.715 1 98.19 106 PHE B N 1
ATOM 4748 C CA . PHE B 1 106 ? 4.465 6.504 3.773 1 98.19 106 PHE B CA 1
ATOM 4749 C C . PHE B 1 106 ? 2.951 6.395 3.654 1 98.19 106 PHE B C 1
ATOM 4751 O O . PHE B 1 106 ? 2.24 7.395 3.77 1 98.19 106 PHE B O 1
ATOM 4758 N N . GLY B 1 107 ? 2.459 5.203 3.51 1 96.94 107 GLY B N 1
ATOM 4759 C CA . GLY B 1 107 ? 1.044 4.992 3.242 1 96.94 107 GLY B CA 1
ATOM 4760 C C . GLY B 1 107 ? 0.149 5.438 4.383 1 96.94 107 GLY B C 1
ATOM 4761 O O . GLY B 1 107 ? -0.869 6.098 4.16 1 96.94 107 GLY B O 1
ATOM 4762 N N . THR B 1 108 ? 0.517 5.074 5.582 1 97.25 108 THR B N 1
ATOM 4763 C CA . THR B 1 108 ? -0.325 5.391 6.73 1 97.25 108 THR B CA 1
ATOM 4764 C C . THR B 1 108 ? -0.352 6.895 6.984 1 97.25 108 THR B C 1
ATOM 4766 O O . THR B 1 108 ? -1.385 7.445 7.375 1 97.25 108 THR B O 1
ATOM 4769 N N . ASN B 1 109 ? 0.751 7.602 6.746 1 98.06 109 ASN B N 1
ATOM 4770 C CA . ASN B 1 109 ? 0.773 9.055 6.879 1 98.06 109 ASN B CA 1
ATOM 4771 C C . ASN B 1 109 ? 0.017 9.734 5.742 1 98.06 109 ASN B C 1
ATOM 4773 O O . ASN B 1 109 ? -0.666 10.742 5.957 1 98.06 109 ASN B O 1
ATOM 4777 N N . TYR B 1 110 ? 0.174 9.195 4.613 1 97.62 110 TYR B N 1
ATOM 4778 C CA . TYR B 1 110 ? -0.481 9.758 3.441 1 97.62 110 TYR B CA 1
ATOM 4779 C C . TYR B 1 110 ? -1.996 9.766 3.611 1 97.62 110 TYR B C 1
ATOM 4781 O O . TYR B 1 110 ? -2.674 10.695 3.16 1 97.62 110 TYR B O 1
ATOM 4789 N N . THR B 1 111 ? -2.516 8.781 4.281 1 97.75 111 THR B N 1
ATOM 4790 C CA . THR B 1 111 ? -3.947 8.711 4.551 1 97.75 111 THR B CA 1
ATOM 4791 C C . THR B 1 111 ? -4.402 9.922 5.359 1 97.75 111 THR B C 1
ATOM 4793 O O . THR B 1 111 ? -5.414 10.555 5.031 1 97.75 111 THR B O 1
ATOM 4796 N N . TYR B 1 112 ? -3.666 10.305 6.324 1 96.75 112 TYR B N 1
ATOM 4797 C CA . TYR B 1 112 ? -3.996 11.469 7.137 1 96.75 112 TYR B CA 1
ATOM 4798 C C . TYR B 1 112 ? -3.861 12.75 6.328 1 96.75 112 TYR B C 1
ATOM 4800 O O . TYR B 1 112 ? -4.684 13.664 6.453 1 96.75 112 TYR B O 1
ATOM 4808 N N . LEU B 1 113 ? -2.854 12.859 5.535 1 96.81 113 LEU B N 1
ATOM 4809 C CA . LEU B 1 113 ? -2.623 14.031 4.703 1 96.81 113 LEU B CA 1
ATOM 4810 C C . LEU B 1 113 ? -3.768 14.234 3.715 1 96.81 113 LEU B C 1
ATOM 4812 O O . LEU B 1 113 ? -4.258 15.352 3.541 1 96.81 113 LEU B O 1
ATOM 4816 N N . VAL B 1 114 ? -4.168 13.164 3.102 1 96.25 114 VAL B N 1
ATOM 4817 C CA . VAL B 1 114 ? -5.227 13.25 2.1 1 96.25 114 VAL B CA 1
ATOM 4818 C C . VAL B 1 114 ? -6.543 13.641 2.77 1 96.25 114 VAL B C 1
ATOM 4820 O O . VAL B 1 114 ? -7.238 14.547 2.303 1 96.25 114 VAL B O 1
ATOM 4823 N N . GLU B 1 115 ? -6.824 13.047 3.848 1 96.25 115 GLU B N 1
ATOM 4824 C CA . GLU B 1 115 ? -8.117 13.258 4.496 1 96.25 115 GLU B CA 1
ATOM 4825 C C . GLU B 1 115 ? -8.203 14.648 5.117 1 96.25 115 GLU B C 1
ATOM 4827 O O . GLU B 1 115 ? -9.227 15.32 5 1 96.25 115 GLU B O 1
ATOM 4832 N N . ASN B 1 116 ? -7.047 15.086 5.688 1 93.62 116 ASN B N 1
ATOM 4833 C CA . ASN B 1 116 ? -7.172 16.266 6.539 1 93.62 116 ASN B CA 1
ATOM 4834 C C . ASN B 1 116 ? -6.586 17.5 5.867 1 93.62 116 ASN B C 1
ATOM 4836 O O . ASN B 1 116 ? -6.809 18.625 6.32 1 93.62 116 ASN B O 1
ATOM 4840 N N . VAL B 1 117 ? -5.871 17.344 4.738 1 92.5 117 VAL B N 1
ATOM 4841 C CA . VAL B 1 117 ? -5.262 18.5 4.094 1 92.5 117 VAL B CA 1
ATOM 4842 C C . VAL B 1 117 ? -5.707 18.578 2.637 1 92.5 117 VAL B C 1
ATOM 4844 O O . VAL B 1 117 ? -6.301 19.578 2.215 1 92.5 117 VAL B O 1
ATOM 4847 N N . VAL B 1 118 ? -5.59 17.547 1.893 1 92.56 118 VAL B N 1
ATOM 4848 C CA . VAL B 1 118 ? -5.793 17.578 0.448 1 92.56 118 VAL B CA 1
ATOM 4849 C C . VAL B 1 118 ? -7.281 17.719 0.138 1 92.56 118 VAL B C 1
ATOM 4851 O O . VAL B 1 118 ? -7.672 18.516 -0.717 1 92.56 118 VAL B O 1
ATOM 4854 N N . LYS B 1 119 ? -8.086 16.953 0.817 1 92 119 LYS B N 1
ATOM 4855 C CA . LYS B 1 119 ? -9.523 17.016 0.567 1 92 119 LYS B CA 1
ATOM 4856 C C . LYS B 1 119 ? -10.055 18.422 0.837 1 92 119 LYS B C 1
ATOM 4858 O O . LYS B 1 119 ? -10.898 18.922 0.088 1 92 119 LYS B O 1
ATOM 4863 N N . GLU B 1 120 ? -9.586 18.984 1.854 1 84.44 120 GLU B N 1
ATOM 4864 C CA . GLU B 1 120 ? -10.016 20.344 2.154 1 84.44 120 GLU B CA 1
ATOM 4865 C C . GLU B 1 120 ? -9.625 21.312 1.036 1 84.44 120 GLU B C 1
ATOM 4867 O O . GLU B 1 120 ? -10.406 22.172 0.656 1 84.44 120 GLU B O 1
ATOM 4872 N N . LEU B 1 121 ? -8.477 21.172 0.507 1 83.06 121 LEU B N 1
ATOM 4873 C CA . LEU B 1 121 ? -7.992 22 -0.585 1 83.06 121 LEU B CA 1
ATOM 4874 C C . LEU B 1 121 ? -8.844 21.812 -1.837 1 83.06 121 LEU B C 1
ATOM 4876 O O . LEU B 1 121 ? -8.977 22.719 -2.648 1 83.06 121 LEU B O 1
ATOM 4880 N N . MET B 1 122 ? -9.438 20.656 -1.871 1 84.75 122 MET B N 1
ATOM 4881 C CA . MET B 1 122 ? -10.25 20.344 -3.041 1 84.75 122 MET B CA 1
ATOM 4882 C C . MET B 1 122 ? -11.727 20.594 -2.756 1 84.75 122 MET B C 1
ATOM 4884 O O . MET B 1 122 ? -12.586 20.25 -3.568 1 84.75 122 MET B O 1
ATOM 4888 N N . GLY B 1 123 ? -12 21.078 -1.557 1 80.31 123 GLY B N 1
ATOM 4889 C CA . GLY B 1 123 ? -13.367 21.438 -1.206 1 80.31 123 GLY B CA 1
ATOM 4890 C C . GLY B 1 123 ? -14.133 20.312 -0.554 1 80.31 123 GLY B C 1
ATOM 4891 O O . GLY B 1 123 ? -15.359 20.359 -0.442 1 80.31 123 GLY B O 1
ATOM 4892 N N . GLY B 1 124 ? -13.414 19.328 -0.209 1 88.25 124 GLY B N 1
ATOM 4893 C CA . GLY B 1 124 ? -14.039 18.188 0.437 1 88.25 124 GLY B CA 1
ATOM 4894 C C . GLY B 1 124 ? -13.875 18.188 1.945 1 88.25 124 GLY B C 1
ATOM 4895 O O . GLY B 1 124 ? -13.383 19.156 2.52 1 88.25 124 GLY B O 1
ATOM 4896 N N . GLN B 1 125 ? -14.477 16.984 2.535 1 89.12 125 GLN B N 1
ATOM 4897 C CA . GLN B 1 125 ? -14.367 16.781 3.977 1 89.12 125 GLN B CA 1
ATOM 4898 C C . GLN B 1 125 ? -13.703 15.445 4.301 1 89.12 125 GLN B C 1
ATOM 4900 O O . GLN B 1 125 ? -13.797 14.492 3.516 1 89.12 125 GLN B O 1
ATOM 4905 N N . PRO B 1 126 ? -13.07 15.453 5.441 1 92.12 126 PRO B N 1
ATOM 4906 C CA . PRO B 1 126 ? -12.453 14.18 5.82 1 92.12 126 PRO B CA 1
ATOM 4907 C C . PRO B 1 126 ? -13.477 13.078 6.055 1 92.12 126 PRO B C 1
ATOM 4909 O O . PRO B 1 126 ? -14.602 13.352 6.492 1 92.12 126 PRO B O 1
ATOM 4912 N N . ASP B 1 127 ? -13.148 11.906 5.703 1 95.94 127 ASP B N 1
ATOM 4913 C CA . ASP B 1 127 ? -13.93 10.719 6.023 1 95.94 127 ASP B CA 1
ATOM 4914 C C . ASP B 1 127 ? -13.469 10.094 7.34 1 95.94 127 ASP B C 1
ATOM 4916 O O . ASP B 1 127 ? -12.453 9.406 7.383 1 95.94 127 ASP B O 1
ATOM 4920 N N . GLN B 1 128 ? -14.281 10.203 8.273 1 93.31 128 GLN B N 1
ATOM 4921 C CA . GLN B 1 128 ? -13.914 9.781 9.617 1 93.31 128 GLN B CA 1
ATOM 4922 C C . GLN B 1 128 ? -13.758 8.266 9.695 1 93.31 128 GLN B C 1
ATOM 4924 O O . GLN B 1 128 ? -12.953 7.762 10.477 1 93.31 128 GLN B O 1
ATOM 4929 N N . SER B 1 129 ? -14.453 7.598 8.906 1 96.69 129 SER B N 1
ATOM 4930 C CA . SER B 1 129 ? -14.344 6.141 8.914 1 96.69 129 SER B CA 1
ATOM 4931 C C . SER B 1 129 ? -12.977 5.688 8.414 1 96.69 129 SER B C 1
ATOM 4933 O O . SER B 1 129 ? -12.414 4.723 8.93 1 96.69 129 SER B O 1
ATOM 4935 N N . VAL B 1 130 ? -12.492 6.406 7.469 1 96.12 130 VAL B N 1
ATOM 4936 C CA . VAL B 1 130 ? -11.164 6.113 6.934 1 96.12 130 VAL B CA 1
ATOM 4937 C C . VAL B 1 130 ? -10.102 6.406 7.988 1 96.12 130 VAL B C 1
ATOM 4939 O O . VAL B 1 130 ? -9.188 5.609 8.195 1 96.12 130 VAL B O 1
ATOM 4942 N N . LEU B 1 131 ? -10.234 7.465 8.633 1 95.81 131 LEU B N 1
ATOM 4943 C CA . LEU B 1 131 ? -9.281 7.875 9.656 1 95.81 131 LEU B CA 1
ATOM 4944 C C . LEU B 1 131 ? -9.312 6.918 10.844 1 95.81 131 LEU B C 1
ATOM 4946 O O . LEU B 1 131 ? -8.266 6.531 11.367 1 95.81 131 LEU B O 1
ATOM 4950 N N . SER B 1 132 ? -10.5 6.48 11.203 1 96.5 132 SER B N 1
ATOM 4951 C CA . SER B 1 132 ? -10.648 5.566 12.328 1 96.5 132 SER B CA 1
ATOM 4952 C C . SER B 1 132 ? -10.039 4.203 12.016 1 96.5 132 SER B C 1
ATOM 4954 O O . SER B 1 132 ? -9.461 3.561 12.898 1 96.5 132 SER B O 1
ATOM 4956 N N . ALA B 1 133 ? -10.195 3.857 10.836 1 96.75 133 ALA B N 1
ATOM 4957 C CA . ALA B 1 133 ? -9.641 2.572 10.422 1 96.75 133 ALA B CA 1
ATOM 4958 C C . ALA B 1 133 ? -8.117 2.633 10.352 1 96.75 133 ALA B C 1
ATOM 4960 O O . ALA B 1 133 ? -7.434 1.634 10.602 1 96.75 133 ALA B O 1
ATOM 4961 N N . GLU B 1 134 ? -7.594 3.801 10.094 1 97.19 134 GLU B N 1
ATOM 4962 C CA . GLU B 1 134 ? -6.156 3.967 9.898 1 97.19 134 GLU B CA 1
ATOM 4963 C C . GLU B 1 134 ? -5.434 4.152 11.227 1 97.19 134 GLU B C 1
ATOM 4965 O O . GLU B 1 134 ? -4.254 3.824 11.352 1 97.19 134 GLU B O 1
ATOM 4970 N N . GLU B 1 135 ? -6.062 4.598 12.156 1 96.62 135 GLU B N 1
ATOM 4971 C CA . GLU B 1 135 ? -5.453 5.031 13.406 1 96.62 135 GLU B CA 1
ATOM 4972 C C . GLU B 1 135 ? -4.688 3.893 14.07 1 96.62 135 GLU B C 1
ATOM 4974 O O . GLU B 1 135 ? -3.543 4.07 14.492 1 96.62 135 GLU B O 1
ATOM 4979 N N . PRO B 1 136 ? -5.285 2.67 14.164 1 96.56 136 PRO B N 1
ATOM 4980 C CA . PRO B 1 136 ? -4.512 1.594 14.789 1 96.56 136 PRO B CA 1
ATOM 4981 C C . PRO B 1 136 ? -3.246 1.244 14.008 1 96.56 136 PRO B C 1
ATOM 4983 O O . PRO B 1 136 ? -2.223 0.902 14.602 1 96.56 136 PRO B O 1
ATOM 4986 N N . LYS B 1 137 ? -3.293 1.334 12.758 1 96.56 137 LYS B N 1
ATOM 4987 C CA . LYS B 1 137 ? -2.135 1.048 11.914 1 96.56 137 LYS B CA 1
ATOM 4988 C C . LYS B 1 137 ? -1.036 2.088 12.125 1 96.56 137 LYS B C 1
ATOM 4990 O O . LYS B 1 137 ? 0.137 1.738 12.273 1 96.56 137 LYS B O 1
ATOM 4995 N N . TRP B 1 138 ? -1.455 3.307 12.148 1 97.69 138 TRP B N 1
ATOM 4996 C CA . TRP B 1 138 ? -0.508 4.398 12.352 1 97.69 138 TRP B CA 1
ATOM 4997 C C . TRP B 1 138 ? 0.154 4.301 13.719 1 97.69 138 TRP B C 1
ATOM 4999 O O . TRP B 1 138 ? 1.374 4.438 13.836 1 97.69 138 TRP B O 1
ATOM 5009 N N . ASN B 1 139 ? -0.631 4.016 14.688 1 97.62 139 ASN B N 1
ATOM 5010 C CA . ASN B 1 139 ? -0.11 3.941 16.047 1 97.62 139 ASN B CA 1
ATOM 5011 C C . ASN B 1 139 ? 0.868 2.781 16.219 1 97.62 139 ASN B C 1
ATOM 5013 O O . ASN B 1 139 ? 1.853 2.895 16.953 1 97.62 139 ASN B O 1
ATOM 5017 N N . LYS B 1 140 ? 0.562 1.722 15.562 1 96.94 140 LYS B N 1
ATOM 5018 C CA . LYS B 1 140 ? 1.484 0.591 15.609 1 96.94 140 LYS B CA 1
ATOM 5019 C C . LYS B 1 140 ? 2.84 0.963 15.008 1 96.94 140 LYS B C 1
ATOM 5021 O O . LYS B 1 140 ? 3.881 0.713 15.625 1 96.94 140 LYS B O 1
ATOM 5026 N N . ALA B 1 141 ? 2.812 1.532 13.883 1 98 141 ALA B N 1
ATOM 5027 C CA . ALA B 1 141 ? 4.043 1.958 13.219 1 98 141 ALA B CA 1
ATOM 5028 C C . ALA B 1 141 ? 4.762 3.029 14.031 1 98 141 ALA B C 1
ATOM 5030 O O . ALA B 1 141 ? 5.984 2.977 14.203 1 98 141 ALA B O 1
ATOM 5031 N N . ALA B 1 142 ? 4.027 3.963 14.578 1 98.38 142 ALA B N 1
ATOM 5032 C CA . ALA B 1 142 ? 4.582 5.059 15.367 1 98.38 142 ALA B CA 1
ATOM 5033 C C . ALA B 1 142 ? 5.23 4.535 16.641 1 98.38 142 ALA B C 1
ATOM 5035 O O . ALA B 1 142 ? 6.258 5.055 17.094 1 98.38 142 ALA B O 1
ATOM 5036 N N . SER B 1 143 ? 4.621 3.543 17.172 1 97.94 143 SER B N 1
ATOM 5037 C CA . SER B 1 143 ? 5.152 2.975 18.406 1 97.94 143 SER B CA 1
ATOM 5038 C C . SER B 1 143 ? 6.516 2.328 18.172 1 97.94 143 SER B C 1
ATOM 5040 O O . SER B 1 143 ? 7.398 2.406 19.031 1 97.94 143 SER B O 1
ATOM 5042 N N . ILE B 1 144 ? 6.637 1.688 17.109 1 98 144 ILE B N 1
ATOM 5043 C CA . ILE B 1 144 ? 7.902 1.051 16.766 1 98 144 ILE B CA 1
ATOM 5044 C C . ILE B 1 144 ? 8.984 2.115 16.578 1 98 144 ILE B C 1
ATOM 5046 O O . ILE B 1 144 ? 10.094 1.981 17.094 1 98 144 ILE B O 1
ATOM 5050 N N . LEU B 1 145 ? 8.648 3.164 15.852 1 98.44 145 LEU B N 1
ATOM 5051 C CA . LEU B 1 145 ? 9.578 4.273 15.648 1 98.44 145 LEU B CA 1
ATOM 5052 C C . LEU B 1 145 ? 9.891 4.973 16.969 1 98.44 145 LEU B C 1
ATOM 5054 O O . LEU B 1 145 ? 11.047 5.336 17.219 1 98.44 145 LEU B O 1
ATOM 5058 N N . ASP B 1 146 ? 8.875 5.168 17.75 1 98.44 146 ASP B N 1
ATOM 5059 C CA . ASP B 1 146 ? 9.039 5.801 19.047 1 98.44 146 ASP B CA 1
ATOM 5060 C C . ASP B 1 146 ? 10.016 5.02 19.922 1 98.44 146 ASP B C 1
ATOM 5062 O O . ASP B 1 146 ? 10.867 5.609 20.594 1 98.44 146 ASP B O 1
ATOM 5066 N N . ALA B 1 147 ? 9.844 3.725 19.938 1 97.62 147 ALA B N 1
ATOM 5067 C CA . ALA B 1 147 ? 10.734 2.859 20.703 1 97.62 147 ALA B CA 1
ATOM 5068 C C . ALA B 1 147 ? 12.172 2.965 20.203 1 97.62 147 ALA B C 1
ATOM 5070 O O . ALA B 1 147 ? 13.109 3.037 20.984 1 97.62 147 ALA B O 1
ATOM 5071 N N . ARG B 1 148 ? 12.344 2.984 18.922 1 97.62 148 ARG B N 1
ATOM 5072 C CA . ARG B 1 148 ? 13.664 3.123 18.328 1 97.62 148 ARG B CA 1
ATOM 5073 C C . ARG B 1 148 ? 14.32 4.438 18.734 1 97.62 148 ARG B C 1
ATOM 5075 O O . ARG B 1 148 ? 15.508 4.469 19.062 1 97.62 148 ARG B O 1
ATOM 5082 N N . LEU B 1 149 ? 13.586 5.473 18.656 1 98.31 149 LEU B N 1
ATOM 5083 C CA . LEU B 1 149 ? 14.094 6.793 19 1 98.31 149 LEU B CA 1
ATOM 5084 C C . LEU B 1 149 ? 14.438 6.875 20.484 1 98.31 149 LEU B C 1
ATOM 5086 O O . LEU B 1 149 ? 15.359 7.586 20.875 1 98.31 149 LEU B O 1
ATOM 5090 N N . GLY B 1 150 ? 13.664 6.16 21.25 1 97.19 150 GLY B N 1
ATOM 5091 C CA . GLY B 1 150 ? 14.016 6.043 22.656 1 97.19 150 GLY B CA 1
ATOM 5092 C C . GLY B 1 150 ? 15.336 5.332 22.891 1 97.19 150 GLY B C 1
ATOM 5093 O O . GLY B 1 150 ? 16.125 5.738 23.734 1 97.19 150 GLY B O 1
ATOM 5094 N N . GLU B 1 151 ? 15.609 4.34 22.141 1 95.62 151 GLU B N 1
ATOM 5095 C CA . GLU B 1 151 ? 16.828 3.539 22.25 1 95.62 151 GLU B CA 1
ATOM 5096 C C . GLU B 1 151 ? 18.047 4.34 21.812 1 95.62 151 GLU B C 1
ATOM 5098 O O . GLU B 1 151 ? 19.109 4.258 22.438 1 95.62 151 GLU B O 1
ATOM 5103 N N . THR B 1 152 ? 17.906 5.105 20.734 1 95.81 152 THR B N 1
ATOM 5104 C CA . THR B 1 152 ? 19.047 5.789 20.141 1 95.81 152 THR B CA 1
ATOM 5105 C C . THR B 1 152 ? 19.266 7.148 20.797 1 95.81 152 THR B C 1
ATOM 5107 O O . THR B 1 152 ? 20.359 7.707 20.734 1 95.81 152 THR B O 1
ATOM 5110 N N . GLY B 1 153 ? 18.156 7.715 21.266 1 93.75 153 GLY B N 1
ATOM 5111 C CA . GLY B 1 153 ? 18.25 8.945 22.047 1 93.75 153 GLY B CA 1
ATOM 5112 C C . GLY B 1 153 ? 18 10.188 21.219 1 93.75 153 GLY B C 1
ATOM 5113 O O . GLY B 1 153 ? 17.656 11.242 21.75 1 93.75 153 GLY B O 1
ATOM 5114 N N . LYS B 1 154 ? 18.266 10.203 19.953 1 94.94 154 LYS B N 1
ATOM 5115 C CA . LYS B 1 154 ? 18.078 11.438 19.203 1 94.94 154 LYS B CA 1
ATOM 5116 C C . LYS B 1 154 ? 17.625 11.148 17.781 1 94.94 154 LYS B C 1
ATOM 5118 O O . LYS B 1 154 ? 16.5 11.492 17.391 1 94.94 154 LYS B O 1
ATOM 5123 N N . TRP B 1 155 ? 18.516 10.469 17.031 1 98.25 155 TRP B N 1
ATOM 5124 C CA . TRP B 1 155 ? 18.234 10.188 15.633 1 98.25 155 TRP B CA 1
ATOM 5125 C C . TRP B 1 155 ? 17.922 8.711 15.422 1 98.25 155 TRP B C 1
ATOM 5127 O O . TRP B 1 155 ? 18.141 7.895 16.312 1 98.25 155 TRP B O 1
ATOM 5137 N N . ILE B 1 156 ? 17.375 8.352 14.312 1 98.62 156 ILE B N 1
ATOM 5138 C CA . ILE B 1 156 ? 16.922 6.98 14.07 1 98.62 156 ILE B CA 1
ATOM 5139 C C . ILE B 1 156 ? 18.125 6.047 14.008 1 98.62 156 ILE B C 1
ATOM 5141 O O . ILE B 1 156 ? 18.125 4.973 14.609 1 98.62 156 ILE B O 1
ATOM 5145 N N . ILE B 1 157 ? 19.109 6.477 13.188 1 98.19 157 ILE B N 1
ATOM 5146 C CA . ILE B 1 157 ? 20.391 5.785 13.211 1 98.19 157 ILE B CA 1
ATOM 5147 C C . ILE B 1 157 ? 21.266 6.363 14.32 1 98.19 157 ILE B C 1
ATOM 5149 O O . ILE B 1 157 ? 21.422 7.582 14.43 1 98.19 157 ILE B O 1
ATOM 5153 N N . PRO B 1 158 ? 21.844 5.523 15.141 1 96.25 158 PRO B N 1
ATOM 5154 C CA . PRO B 1 158 ? 22.656 6.051 16.234 1 96.25 158 PRO B CA 1
ATOM 5155 C C . PRO B 1 158 ? 23.797 6.934 15.75 1 96.25 158 PRO B C 1
ATOM 5157 O O . PRO B 1 158 ? 24.453 6.613 14.75 1 96.25 158 PRO B O 1
ATOM 5160 N N . GLY B 1 159 ? 24.062 8.078 16.453 1 94.38 159 GLY B N 1
ATOM 5161 C CA . GLY B 1 159 ? 25.125 9.016 16.109 1 94.38 159 GLY B CA 1
ATOM 5162 C C . GLY B 1 159 ? 24.781 10.453 16.438 1 94.38 159 GLY B C 1
ATOM 5163 O O . GLY B 1 159 ? 23.656 10.758 16.828 1 94.38 159 GLY B O 1
ATOM 5164 N N . PRO B 1 160 ? 25.672 11.297 16.25 1 95 160 PRO B N 1
ATOM 5165 C CA . PRO B 1 160 ? 25.484 12.695 16.641 1 95 160 PRO B CA 1
ATOM 5166 C C . PRO B 1 160 ? 24.734 13.508 15.578 1 95 160 PRO B C 1
ATOM 5168 O O . PRO B 1 160 ? 24.219 14.586 15.875 1 95 160 PRO B O 1
ATOM 5171 N N . ASN B 1 161 ? 24.766 12.992 14.375 1 97.19 161 ASN B N 1
ATOM 5172 C CA . ASN B 1 161 ? 24.156 13.742 13.273 1 97.19 161 ASN B CA 1
ATOM 5173 C C . ASN B 1 161 ? 23.016 12.969 12.633 1 97.19 161 ASN B C 1
ATOM 5175 O O . ASN B 1 161 ? 22.969 11.742 12.68 1 97.19 161 ASN B O 1
ATOM 5179 N N . PRO B 1 162 ? 22.031 13.711 12.055 1 98.31 162 PRO B N 1
ATOM 5180 C CA . PRO B 1 162 ? 20.969 13.023 11.305 1 98.31 162 PRO B CA 1
ATOM 5181 C C . PRO B 1 162 ? 21.469 12.406 10.008 1 98.31 162 PRO B C 1
ATOM 5183 O O . PRO B 1 162 ? 22.5 12.828 9.477 1 98.31 162 PRO B O 1
ATOM 5186 N N . THR B 1 163 ? 20.828 11.406 9.586 1 98.69 163 THR B N 1
ATOM 5187 C CA . THR B 1 163 ? 21.125 10.75 8.32 1 98.69 163 THR B CA 1
ATOM 5188 C C . THR B 1 163 ? 19.984 10.953 7.328 1 98.69 163 THR B C 1
ATOM 5190 O O . THR B 1 163 ? 18.969 11.578 7.656 1 98.69 163 THR B O 1
ATOM 5193 N N . ILE B 1 164 ? 20.109 10.438 6.121 1 98.81 164 ILE B N 1
ATOM 5194 C CA . ILE B 1 164 ? 19.062 10.516 5.125 1 98.81 164 ILE B CA 1
ATOM 5195 C C . ILE B 1 164 ? 17.828 9.758 5.613 1 98.81 164 ILE B C 1
ATOM 5197 O O . ILE B 1 164 ? 16.703 10.008 5.145 1 98.81 164 ILE B O 1
ATOM 5201 N N . VAL B 1 165 ? 18 8.844 6.566 1 98.94 165 VAL B N 1
ATOM 5202 C CA . VAL B 1 165 ? 16.891 8.094 7.137 1 98.94 165 VAL B CA 1
ATOM 5203 C C . VAL B 1 165 ? 15.945 9.047 7.871 1 98.94 165 VAL B C 1
ATOM 5205 O O . VAL B 1 165 ? 14.719 8.938 7.754 1 98.94 165 VAL B O 1
ATOM 5208 N N . ASP B 1 166 ? 16.531 9.961 8.586 1 98.88 166 ASP B N 1
ATOM 5209 C CA . ASP B 1 166 ? 15.711 10.914 9.328 1 98.88 166 ASP B CA 1
ATOM 5210 C C . ASP B 1 166 ? 14.883 11.781 8.383 1 98.88 166 ASP B C 1
ATOM 5212 O O . ASP B 1 166 ? 13.695 12.008 8.625 1 98.88 166 ASP B O 1
ATOM 5216 N N . ILE B 1 167 ? 15.461 12.203 7.348 1 98.88 167 ILE B N 1
ATOM 5217 C CA . ILE B 1 167 ? 14.766 13.023 6.359 1 98.88 167 ILE B CA 1
ATOM 5218 C C . ILE B 1 167 ? 13.664 12.195 5.699 1 98.88 167 ILE B C 1
ATOM 5220 O O . ILE B 1 167 ? 12.531 12.672 5.539 1 98.88 167 ILE B O 1
ATOM 5224 N N . ALA B 1 168 ? 13.992 10.977 5.309 1 98.88 168 ALA B N 1
ATOM 5225 C CA . ALA B 1 168 ? 13.055 10.109 4.609 1 98.88 168 ALA B CA 1
ATOM 5226 C C . ALA B 1 168 ? 11.844 9.797 5.484 1 98.88 168 ALA B C 1
ATOM 5228 O O . ALA B 1 168 ? 10.703 9.852 5.012 1 98.88 168 ALA B O 1
ATOM 5229 N N . VAL B 1 169 ? 12.055 9.516 6.727 1 98.81 169 VAL B N 1
ATOM 5230 C CA . VAL B 1 169 ? 10.984 9.109 7.633 1 98.81 169 VAL B CA 1
ATOM 5231 C C . VAL B 1 169 ? 10.172 10.328 8.047 1 98.81 169 VAL B C 1
ATOM 5233 O O . VAL B 1 169 ? 8.953 10.234 8.242 1 98.81 169 VAL B O 1
ATOM 5236 N N . ALA B 1 170 ? 10.766 11.5 8.094 1 98.69 170 ALA B N 1
ATOM 5237 C CA . ALA B 1 170 ? 10.07 12.719 8.508 1 98.69 170 ALA B CA 1
ATOM 5238 C C . ALA B 1 170 ? 9.172 13.242 7.391 1 98.69 170 ALA B C 1
ATOM 5240 O O . ALA B 1 170 ? 8.141 13.859 7.656 1 98.69 170 ALA B O 1
ATOM 5241 N N . SER B 1 171 ? 9.5 12.984 6.207 1 98.5 171 SER B N 1
ATOM 5242 C CA . SER B 1 171 ? 8.867 13.609 5.055 1 98.5 171 SER B CA 1
ATOM 5243 C C . SER B 1 171 ? 7.387 13.25 4.973 1 98.5 171 SER B C 1
ATOM 5245 O O . SER B 1 171 ? 6.543 14.125 4.766 1 98.5 171 SER B O 1
ATOM 5247 N N . PRO B 1 172 ? 7.031 12.008 5.184 1 98.12 172 PRO B N 1
ATOM 5248 C CA . PRO B 1 172 ? 5.602 11.695 5.148 1 98.12 172 PRO B CA 1
ATOM 5249 C C . PRO B 1 172 ? 4.82 12.398 6.254 1 98.12 172 PRO B C 1
ATOM 5251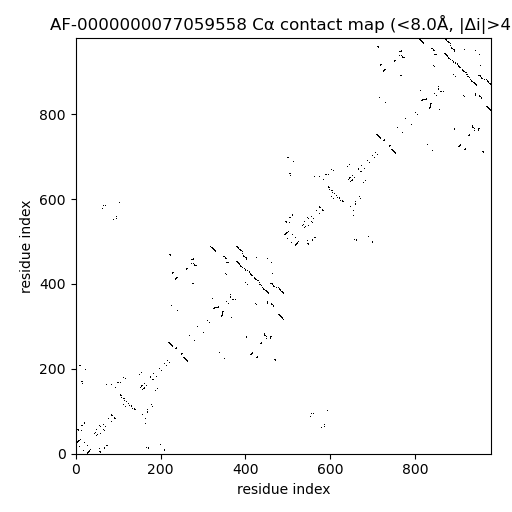 O O . PRO B 1 172 ? 3.602 12.562 6.145 1 98.12 172 PRO B O 1
ATOM 5254 N N . MET B 1 173 ? 5.48 12.906 7.262 1 96.31 173 MET B N 1
ATOM 5255 C CA . MET B 1 173 ? 4.836 13.555 8.398 1 96.31 173 MET B CA 1
ATOM 5256 C C . MET B 1 173 ? 5.012 15.062 8.336 1 96.31 173 MET B C 1
ATOM 5258 O O . MET B 1 173 ? 4.762 15.766 9.32 1 96.31 173 MET B O 1
ATOM 5262 N N . HIS B 1 174 ? 5.391 15.57 7.27 1 93.94 174 HIS B N 1
ATOM 5263 C CA . HIS B 1 174 ? 5.855 16.953 7.164 1 93.94 174 HIS B CA 1
ATOM 5264 C C . HIS B 1 174 ? 4.758 17.938 7.555 1 93.94 174 HIS B C 1
ATOM 5266 O O . HIS B 1 174 ? 5.043 19.078 7.926 1 93.94 174 HIS B O 1
ATOM 5272 N N . LEU B 1 175 ? 3.51 17.547 7.555 1 94.88 175 LEU B N 1
ATOM 5273 C CA . LEU B 1 175 ? 2.369 18.359 7.961 1 94.88 175 LEU B CA 1
ATOM 5274 C C . LEU B 1 175 ? 1.593 17.688 9.086 1 94.88 175 LEU B C 1
ATOM 5276 O O . LEU B 1 175 ? 0.36 17.672 9.078 1 94.88 175 LEU B O 1
ATOM 5280 N N . HIS B 1 176 ? 2.35 17.125 9.977 1 95.31 176 HIS B N 1
ATOM 5281 C CA . HIS B 1 176 ? 1.735 16.328 11.023 1 95.31 176 HIS B CA 1
ATOM 5282 C C . HIS B 1 176 ? 0.67 17.109 11.773 1 95.31 176 HIS B C 1
ATOM 5284 O O . HIS B 1 176 ? -0.363 16.562 12.156 1 95.31 176 HIS B O 1
ATOM 5290 N N . GLY B 1 177 ? 0.849 18.406 12.016 1 90.69 177 GLY B N 1
ATOM 5291 C CA . GLY B 1 177 ? -0.153 19.219 12.672 1 90.69 177 GLY B CA 1
ATOM 5292 C C . GLY B 1 177 ? -1.425 19.375 11.867 1 90.69 177 GLY B C 1
ATOM 5293 O O . GLY B 1 177 ? -2.514 19.047 12.336 1 90.69 177 GLY B O 1
ATOM 5294 N N . ALA B 1 178 ? -1.272 19.859 10.625 1 89.38 178 ALA B N 1
ATOM 5295 C CA . ALA B 1 178 ? -2.408 20.078 9.734 1 89.38 178 ALA B CA 1
ATOM 5296 C C . ALA B 1 178 ? -3.123 18.766 9.422 1 89.38 178 ALA B C 1
ATOM 5298 O O . ALA B 1 178 ? -4.348 18.734 9.281 1 89.38 178 ALA B O 1
ATOM 5299 N N . ALA B 1 179 ? -2.346 17.688 9.336 1 94.94 179 ALA B N 1
ATOM 5300 C CA . ALA B 1 179 ? -2.904 16.375 9.016 1 94.94 179 ALA B CA 1
ATOM 5301 C C . ALA B 1 179 ? -3.523 15.727 10.242 1 94.94 179 ALA B C 1
ATOM 5303 O O . ALA B 1 179 ? -4.211 14.703 10.141 1 94.94 179 ALA B O 1
ATOM 5304 N N . LYS B 1 180 ? -3.281 16.297 11.43 1 92.31 180 LYS B N 1
ATOM 5305 C CA . LYS B 1 180 ? -3.867 15.867 12.695 1 92.31 180 LYS B CA 1
ATOM 5306 C C . LYS B 1 180 ? -3.463 14.438 13.023 1 92.31 180 LYS B C 1
ATOM 5308 O O . LYS B 1 180 ? -4.305 13.625 13.422 1 92.31 180 LYS B O 1
ATOM 5313 N N . VAL B 1 181 ? -2.189 14.07 12.711 1 94.81 181 VAL B N 1
ATOM 5314 C CA . VAL B 1 181 ? -1.726 12.75 13.117 1 94.81 181 VAL B CA 1
ATOM 5315 C C . VAL B 1 181 ? -1.657 12.672 14.641 1 94.81 181 VAL B C 1
ATOM 5317 O O . VAL B 1 181 ? -1.37 13.672 15.312 1 94.81 181 VAL B O 1
ATOM 5320 N N . PRO B 1 182 ? -1.955 11.562 15.242 1 93.25 182 PRO B N 1
ATOM 5321 C CA . PRO B 1 182 ? -1.999 11.438 16.703 1 93.25 182 PRO B CA 1
ATOM 5322 C C . PRO B 1 182 ? -0.611 11.312 17.328 1 93.25 182 PRO B C 1
ATOM 5324 O O . PRO B 1 182 ? -0.308 10.297 17.953 1 93.25 182 PRO B O 1
ATOM 5327 N N . LEU B 1 183 ? 0.077 12.336 17.328 1 93.44 183 LEU B N 1
ATOM 5328 C CA . LEU B 1 183 ? 1.483 12.375 17.719 1 93.44 183 LEU B CA 1
ATOM 5329 C C . LEU B 1 183 ? 1.631 12.391 19.234 1 93.44 183 LEU B C 1
ATOM 5331 O O . LEU B 1 183 ? 2.676 12.008 19.766 1 93.44 183 LEU B O 1
ATOM 5335 N N . ASP B 1 184 ? 0.688 12.773 19.969 1 90.25 184 ASP B N 1
ATOM 5336 C CA . ASP B 1 184 ? 0.786 13.07 21.406 1 90.25 184 ASP B CA 1
ATOM 5337 C C . ASP B 1 184 ? 1.066 11.805 22.203 1 90.25 184 ASP B C 1
ATOM 5339 O O . ASP B 1 184 ? 1.653 11.875 23.281 1 90.25 184 ASP B O 1
ATOM 5343 N N . GLN B 1 185 ? 0.739 10.688 21.672 1 90.81 185 GLN B N 1
ATOM 5344 C CA . GLN B 1 185 ? 0.934 9.43 22.391 1 90.81 185 GLN B CA 1
ATOM 5345 C C . GLN B 1 185 ? 2.355 8.914 22.203 1 90.81 185 GLN B C 1
ATOM 5347 O O . GLN B 1 185 ? 2.75 7.938 22.859 1 90.81 185 GLN B O 1
ATOM 5352 N N . HIS B 1 186 ? 3.176 9.562 21.422 1 97.19 186 HIS B N 1
ATOM 5353 C CA . HIS B 1 186 ? 4.52 9.109 21.078 1 97.19 186 HIS B CA 1
ATOM 5354 C C . HIS B 1 186 ? 5.559 10.188 21.375 1 97.19 186 HIS B C 1
ATOM 5356 O O . HIS B 1 186 ? 5.949 10.938 20.484 1 97.19 186 HIS B O 1
ATOM 5362 N N . ARG B 1 187 ? 6.066 10.18 22.547 1 96.19 187 ARG B N 1
ATOM 5363 C CA . ARG B 1 187 ? 6.859 11.273 23.094 1 96.19 187 ARG B CA 1
ATOM 5364 C C . ARG B 1 187 ? 8.18 11.422 22.344 1 96.19 187 ARG B C 1
ATOM 5366 O O . ARG B 1 187 ? 8.594 12.531 22.016 1 96.19 187 ARG B O 1
ATOM 5373 N N . ASN B 1 188 ? 8.875 10.305 22.125 1 98 188 ASN B N 1
ATOM 5374 C CA . ASN B 1 188 ? 10.156 10.367 21.422 1 98 188 ASN B CA 1
ATOM 5375 C C . ASN B 1 188 ? 9.992 10.805 19.969 1 98 188 ASN B C 1
ATOM 5377 O O . ASN B 1 188 ? 10.844 11.516 19.438 1 98 188 ASN B O 1
ATOM 5381 N N . LEU B 1 189 ? 8.938 10.344 19.438 1 98.19 189 LEU B N 1
ATOM 5382 C CA . LEU B 1 189 ? 8.625 10.719 18.062 1 98.19 189 LEU B CA 1
ATOM 5383 C C . LEU B 1 189 ? 8.336 12.211 17.953 1 98.19 189 LEU B C 1
ATOM 5385 O O . LEU B 1 189 ? 8.789 12.875 17.016 1 98.19 189 LEU B O 1
ATOM 5389 N N . LYS B 1 190 ? 7.566 12.742 18.875 1 96.25 190 LYS B N 1
ATOM 5390 C CA . LYS B 1 190 ? 7.242 14.164 18.922 1 96.25 190 LYS B CA 1
ATOM 5391 C C . LYS B 1 190 ? 8.5 15.008 19.078 1 96.25 190 LYS B C 1
ATOM 5393 O O . LYS B 1 190 ? 8.672 16.016 18.375 1 96.25 190 LYS B O 1
ATOM 5398 N N . ARG B 1 191 ? 9.344 14.609 19.938 1 96.56 191 ARG B N 1
ATOM 5399 C CA . ARG B 1 191 ? 10.617 15.297 20.109 1 96.56 191 ARG B CA 1
ATOM 5400 C C . ARG B 1 191 ? 11.453 15.25 18.828 1 96.56 191 ARG B C 1
ATOM 5402 O O . ARG B 1 191 ? 12.008 16.266 18.406 1 96.56 191 ARG B O 1
ATOM 5409 N N . TRP B 1 192 ? 11.555 14.094 18.25 1 98.19 192 TRP B N 1
ATOM 5410 C CA . TRP B 1 192 ? 12.391 13.836 17.078 1 98.19 192 TRP B CA 1
ATOM 5411 C C . TRP B 1 192 ? 11.93 14.688 15.898 1 98.19 192 TRP B C 1
ATOM 5413 O O . TRP B 1 192 ? 12.758 15.273 15.195 1 98.19 192 TRP B O 1
ATOM 5423 N N . ILE B 1 193 ? 10.641 14.766 15.68 1 97.94 193 ILE B N 1
ATOM 5424 C CA . ILE B 1 193 ? 10.156 15.516 14.531 1 97.94 193 ILE B CA 1
ATOM 5425 C C . ILE B 1 193 ? 10.445 17 14.727 1 97.94 193 ILE B C 1
ATOM 5427 O O . ILE B 1 193 ? 10.727 17.719 13.766 1 97.94 193 ILE B O 1
ATOM 5431 N N . ALA B 1 194 ? 10.383 17.469 15.922 1 94.69 194 ALA B N 1
ATOM 5432 C CA . ALA B 1 194 ? 10.766 18.844 16.219 1 94.69 194 ALA B CA 1
ATOM 5433 C C . ALA B 1 194 ? 12.242 19.078 15.922 1 94.69 194 ALA B C 1
ATOM 5435 O O . ALA B 1 194 ? 12.617 20.141 15.422 1 94.69 194 ALA B O 1
ATOM 5436 N N . ASP B 1 195 ? 13.086 18.109 16.219 1 96.69 195 ASP B N 1
ATOM 5437 C CA . ASP B 1 195 ? 14.516 18.188 15.922 1 96.69 195 ASP B CA 1
ATOM 5438 C C . ASP B 1 195 ? 14.75 18.266 14.414 1 96.69 195 ASP B C 1
ATOM 5440 O O . ASP B 1 195 ? 15.609 19.031 13.953 1 96.69 195 ASP B O 1
ATOM 5444 N N . VAL B 1 196 ? 14.047 17.484 13.664 1 98.06 196 VAL B N 1
ATOM 5445 C CA . VAL B 1 196 ? 14.18 17.5 12.211 1 98.06 196 VAL B CA 1
ATOM 5446 C C . VAL B 1 196 ? 13.719 18.844 11.664 1 98.06 196 VAL B C 1
ATOM 5448 O O . VAL B 1 196 ? 14.367 19.406 10.781 1 98.06 196 VAL B O 1
ATOM 5451 N N . GLU B 1 197 ? 12.617 19.344 12.219 1 95.44 197 GLU B N 1
ATOM 5452 C CA . GLU B 1 197 ? 12.047 20.609 11.75 1 95.44 197 GLU B CA 1
ATOM 5453 C C . GLU B 1 197 ? 12.984 21.781 12.031 1 95.44 197 GLU B C 1
ATOM 5455 O O . GLU B 1 197 ? 12.906 22.828 11.375 1 95.44 197 GLU B O 1
ATOM 5460 N N . ALA B 1 198 ? 13.883 21.594 12.938 1 95 198 ALA B N 1
ATOM 5461 C CA . ALA B 1 198 ? 14.836 22.641 13.305 1 95 198 ALA B CA 1
ATOM 5462 C C . ALA B 1 198 ? 16.031 22.641 12.359 1 95 198 ALA B C 1
ATOM 5464 O O . ALA B 1 198 ? 16.812 23.594 12.344 1 95 198 ALA B O 1
ATOM 5465 N N . LEU B 1 199 ? 16.188 21.625 11.539 1 96.62 199 LEU B N 1
ATOM 5466 C CA . LEU B 1 199 ? 17.297 21.562 10.602 1 96.62 199 LEU B CA 1
ATOM 5467 C C . LEU B 1 199 ? 17.156 22.641 9.516 1 96.62 199 LEU B C 1
ATOM 5469 O O . LEU B 1 199 ? 16.094 22.781 8.922 1 96.62 199 LEU B O 1
ATOM 5473 N N . PRO B 1 200 ? 18.234 23.391 9.234 1 96.19 200 PRO B N 1
ATOM 5474 C CA . PRO B 1 200 ? 18.172 24.406 8.188 1 96.19 200 PRO B CA 1
ATOM 5475 C C . PRO B 1 200 ? 17.75 23.844 6.832 1 96.19 200 PRO B C 1
ATOM 5477 O O . PRO B 1 200 ? 16.969 24.469 6.117 1 96.19 200 PRO B O 1
ATOM 5480 N N . ALA B 1 201 ? 18.25 22.688 6.492 1 97.06 201 ALA B N 1
ATOM 5481 C CA . ALA B 1 201 ? 17.922 22.047 5.215 1 97.06 201 ALA B CA 1
ATOM 5482 C C . ALA B 1 201 ? 16.438 21.766 5.109 1 97.06 201 ALA B C 1
ATOM 5484 O O . ALA B 1 201 ? 15.859 21.844 4.02 1 97.06 201 ALA B O 1
ATOM 5485 N N . TRP B 1 202 ? 15.789 21.453 6.223 1 97.69 202 TRP B N 1
ATOM 5486 C CA . TRP B 1 202 ? 14.352 21.203 6.27 1 97.69 202 TRP B CA 1
ATOM 5487 C C . TRP B 1 202 ? 13.562 22.5 6.156 1 97.69 202 TRP B C 1
ATOM 5489 O O . TRP B 1 202 ? 12.609 22.594 5.383 1 97.69 202 TRP B O 1
ATOM 5499 N N . GLN B 1 203 ? 14.008 23.469 6.84 1 94.19 203 GLN B N 1
ATOM 5500 C CA . GLN B 1 203 ? 13.328 24.766 6.867 1 94.19 203 GLN B CA 1
ATOM 5501 C C . GLN B 1 203 ? 13.344 25.422 5.488 1 94.19 203 GLN B C 1
ATOM 5503 O O . GLN B 1 203 ? 12.383 26.094 5.105 1 94.19 203 GLN B O 1
ATOM 5508 N N . LYS B 1 204 ? 14.383 25.219 4.793 1 92.81 204 LYS B N 1
ATOM 5509 C CA . LYS B 1 204 ? 14.555 25.797 3.469 1 92.81 204 LYS B CA 1
ATOM 5510 C C . LYS B 1 204 ? 13.461 25.328 2.51 1 92.81 204 LYS B C 1
ATOM 5512 O O . LYS B 1 204 ? 13.094 26.047 1.576 1 92.81 204 LYS B O 1
ATOM 5517 N N . THR B 1 205 ? 12.867 24.141 2.758 1 95.88 205 THR B N 1
ATOM 5518 C CA . THR B 1 205 ? 11.906 23.547 1.835 1 95.88 205 THR B CA 1
ATOM 5519 C C . THR B 1 205 ? 10.477 23.922 2.232 1 95.88 205 THR B C 1
ATOM 5521 O O . THR B 1 205 ? 9.531 23.672 1.477 1 95.88 205 THR B O 1
ATOM 5524 N N . GLN B 1 206 ? 10.266 24.531 3.334 1 91.94 206 GLN B N 1
ATOM 5525 C CA . GLN B 1 206 ? 8.953 24.719 3.941 1 91.94 206 GLN B CA 1
ATOM 5526 C C . GLN B 1 206 ? 8.117 25.734 3.148 1 91.94 206 GLN B C 1
ATOM 5528 O O . GLN B 1 206 ? 6.906 25.562 2.998 1 91.94 206 GLN B O 1
ATOM 5533 N N . PRO B 1 207 ? 8.727 26.781 2.613 1 87.62 207 PRO B N 1
ATOM 5534 C CA . PRO B 1 207 ? 7.918 27.797 1.931 1 87.62 207 PRO B CA 1
ATOM 5535 C C . PRO B 1 207 ? 7.113 27.219 0.766 1 87.62 207 PRO B C 1
ATOM 5537 O O . PRO B 1 207 ? 5.949 27.578 0.577 1 87.62 207 PRO B O 1
ATOM 5540 N N . ALA B 1 208 ? 7.711 26.312 0 1 89.75 208 ALA B N 1
ATOM 5541 C CA . ALA B 1 208 ? 7.004 25.703 -1.126 1 89.75 208 ALA B CA 1
ATOM 5542 C C . ALA B 1 208 ? 5.801 24.906 -0.647 1 89.75 208 ALA B C 1
ATOM 5544 O O . ALA B 1 208 ? 4.75 24.891 -1.296 1 89.75 208 ALA B O 1
ATOM 5545 N N . VAL B 1 209 ? 5.93 24.234 0.429 1 93.5 209 VAL B N 1
ATOM 5546 C CA . VAL B 1 209 ? 4.859 23.438 1.016 1 93.5 209 VAL B CA 1
ATOM 5547 C C . VAL B 1 209 ? 3.736 24.344 1.498 1 93.5 209 VAL B C 1
ATOM 5549 O O . VAL B 1 209 ? 2.564 24.109 1.19 1 93.5 209 VAL B O 1
ATOM 5552 N N . ASP B 1 210 ? 4.133 25.375 2.211 1 87.25 210 ASP B N 1
ATOM 5553 C CA . ASP B 1 210 ? 3.154 26.312 2.756 1 87.25 210 ASP B CA 1
ATOM 5554 C C . ASP B 1 210 ? 2.328 26.953 1.643 1 87.25 210 ASP B C 1
ATOM 5556 O O . ASP B 1 210 ? 1.104 27.062 1.754 1 87.25 210 ASP B O 1
ATOM 5560 N N . SER B 1 211 ? 2.984 27.344 0.672 1 82.44 211 SER B N 1
ATOM 5561 C CA . SER B 1 211 ? 2.336 28.031 -0.439 1 82.44 211 SER B CA 1
ATOM 5562 C C . SER B 1 211 ? 1.333 27.125 -1.143 1 82.44 211 SER B C 1
ATOM 5564 O O . SER B 1 211 ? 0.252 27.562 -1.535 1 82.44 211 SER B O 1
ATOM 5566 N N . ALA B 1 212 ? 1.651 25.859 -1.212 1 86.88 212 ALA B N 1
ATOM 5567 C CA . ALA B 1 212 ? 0.835 24.953 -2.012 1 86.88 212 ALA B CA 1
ATOM 5568 C C . ALA B 1 212 ? -0.232 24.281 -1.156 1 86.88 212 ALA B C 1
ATOM 5570 O O . ALA B 1 212 ? -1.351 24.047 -1.619 1 86.88 212 ALA B O 1
ATOM 5571 N N . LEU B 1 213 ? 0.147 24 0.056 1 89.56 213 LEU B N 1
ATOM 5572 C CA . LEU B 1 213 ? -0.71 23.078 0.804 1 89.56 213 LEU B CA 1
ATOM 5573 C C . LEU B 1 213 ? -1.355 23.797 1.99 1 89.56 213 LEU B C 1
ATOM 5575 O O . LEU B 1 213 ? -2.322 23.297 2.566 1 89.56 213 LEU B O 1
ATOM 5579 N N . LEU B 1 214 ? -0.862 24.906 2.32 1 83.31 214 LEU B N 1
ATOM 5580 C CA . LEU B 1 214 ? -1.418 25.688 3.424 1 83.31 214 LEU B CA 1
ATOM 5581 C C . LEU B 1 214 ? -1.673 27.125 3.002 1 83.31 214 LEU B C 1
ATOM 5583 O O . LEU B 1 214 ? -1.166 28.062 3.627 1 83.31 214 LEU B O 1
ATOM 5587 N N . PRO B 1 215 ? -2.434 27.266 1.96 1 69.44 215 PRO B N 1
ATOM 5588 C CA . PRO B 1 215 ? -2.609 28.609 1.405 1 69.44 215 PRO B CA 1
ATOM 5589 C C . PRO B 1 215 ? -3.182 29.594 2.42 1 69.44 215 PRO B C 1
ATOM 5591 O O . PRO B 1 215 ? -2.953 30.797 2.309 1 69.44 215 PRO B O 1
ATOM 5594 N N . ASN B 1 216 ? -3.85 29.078 3.33 1 63.66 216 ASN B N 1
ATOM 5595 C CA . ASN B 1 216 ? -4.453 29.969 4.316 1 63.66 216 ASN B CA 1
ATOM 5596 C C . ASN B 1 216 ? -3.545 30.156 5.527 1 63.66 216 ASN B C 1
ATOM 5598 O O . ASN B 1 216 ? -3.883 30.906 6.453 1 63.66 216 ASN B O 1
ATOM 5602 N N . LYS B 1 217 ? -2.443 29.5 5.32 1 64.25 217 LYS B N 1
ATOM 5603 C CA . LYS B 1 217 ? -1.496 29.625 6.422 1 64.25 217 LYS B CA 1
ATOM 5604 C C . LYS B 1 217 ? -1.034 31.062 6.598 1 64.25 217 LYS B C 1
ATOM 5606 O O . LYS B 1 217 ? -0.604 31.703 5.637 1 64.25 217 LYS B O 1
ATOM 5611 N N . GLY B 1 218 ? -1.072 31.469 7.676 1 60.78 218 GLY B N 1
ATOM 5612 C CA . GLY B 1 218 ? -0.738 32.844 7.996 1 60.78 218 GLY B CA 1
ATOM 5613 C C . GLY B 1 218 ? -1.885 33.812 7.758 1 60.78 218 GLY B C 1
ATOM 5614 O O . GLY B 1 218 ? -1.894 34.938 8.297 1 60.78 218 GLY B O 1
ATOM 5615 N N . LYS B 1 219 ? -2.859 33.25 6.914 1 71 219 LYS B N 1
ATOM 5616 C CA . LYS B 1 219 ? -3.98 34.125 6.609 1 71 219 LYS B CA 1
ATOM 5617 C C . LYS B 1 219 ? -5.117 33.938 7.609 1 71 219 LYS B C 1
ATOM 5619 O O . LYS B 1 219 ? -5.867 34.875 7.891 1 71 219 LYS B O 1
ATOM 5624 N N . GLU B 1 220 ? -5.184 32.75 7.984 1 80.5 220 GLU B N 1
ATOM 5625 C CA . GLU B 1 220 ? -6.223 32.5 8.969 1 80.5 220 GLU B CA 1
ATOM 5626 C C . GLU B 1 220 ? -5.859 31.281 9.836 1 80.5 220 GLU B C 1
ATOM 5628 O O . GLU B 1 220 ? -4.961 30.516 9.484 1 80.5 220 GLU B O 1
ATOM 5633 N N . VAL B 1 221 ? -6.301 31.219 11.008 1 84.25 221 VAL B N 1
ATOM 5634 C CA . VAL B 1 221 ? -6.242 30.047 11.875 1 84.25 221 VAL B CA 1
ATOM 5635 C C . VAL B 1 221 ? -7.656 29.609 12.266 1 84.25 221 VAL B C 1
ATOM 5637 O O . VAL B 1 221 ? -8.594 30.406 12.195 1 84.25 221 VAL B O 1
ATOM 5640 N N . ARG B 1 222 ? -7.836 28.359 12.492 1 85.38 222 ARG B N 1
ATOM 5641 C CA . ARG B 1 222 ? -9.102 27.875 13.016 1 85.38 222 ARG B CA 1
ATOM 5642 C C . ARG B 1 222 ? -9 27.578 14.508 1 85.38 222 ARG B C 1
ATOM 5644 O O . ARG B 1 222 ? -8.031 26.969 14.961 1 85.38 222 ARG B O 1
ATOM 5651 N N . ALA B 1 223 ? -9.906 28.156 15.297 1 87.81 223 ALA B N 1
ATOM 5652 C CA . ALA B 1 223 ? -9.875 28 16.75 1 87.81 223 ALA B CA 1
ATOM 5653 C C . ALA B 1 223 ? -11.289 27.953 17.328 1 87.81 223 ALA B C 1
ATOM 5655 O O . ALA B 1 223 ? -12.242 28.391 16.688 1 87.81 223 ALA B O 1
ATOM 5656 N N . SER B 1 224 ? -11.391 27.344 18.453 1 91.12 224 SER B N 1
ATOM 5657 C CA . SER B 1 224 ? -12.672 27.25 19.156 1 91.12 224 SER B CA 1
ATOM 5658 C C . SER B 1 224 ? -12.969 28.531 19.922 1 91.12 224 SER B C 1
ATOM 5660 O O . SER B 1 224 ? -12.141 29 20.719 1 91.12 224 SER B O 1
ATOM 5662 N N . PHE B 1 225 ? -14.109 29.109 19.703 1 95.31 225 PHE B N 1
ATOM 5663 C CA . PHE B 1 225 ? -14.586 30.281 20.422 1 95.31 225 PHE B CA 1
ATOM 5664 C C . PHE B 1 225 ? -15.789 29.938 21.297 1 95.31 225 PHE B C 1
ATOM 5666 O O . PHE B 1 225 ? -16.656 29.188 20.875 1 95.31 225 PHE B O 1
ATOM 5673 N N . ASN B 1 226 ? -15.789 30.453 22.516 1 94.31 226 ASN B N 1
ATOM 5674 C CA . ASN B 1 226 ? -16.844 30.125 23.469 1 94.31 226 ASN B CA 1
ATOM 5675 C C . ASN B 1 226 ? -18.047 31.062 23.344 1 94.31 226 ASN B C 1
ATOM 5677 O O . ASN B 1 226 ? -18.172 32.031 24.094 1 94.31 226 ASN B O 1
ATOM 5681 N N . TYR B 1 227 ? -18.953 30.625 22.453 1 96.56 227 TYR B N 1
ATOM 5682 C CA . TYR B 1 227 ? -20.219 31.312 22.297 1 96.56 227 TYR B CA 1
ATOM 5683 C C . TYR B 1 227 ? -21.188 30.922 23.406 1 96.56 227 TYR B C 1
ATOM 5685 O O . TYR B 1 227 ? -20.891 30.062 24.234 1 96.56 227 TYR B O 1
ATOM 5693 N N . THR B 1 228 ? -22.312 31.656 23.5 1 95.62 228 THR B N 1
ATOM 5694 C CA . THR B 1 228 ? -23.328 31.391 24.516 1 95.62 228 THR B CA 1
ATOM 5695 C C . THR B 1 228 ? -24.672 31.062 23.859 1 95.62 228 THR B C 1
ATOM 5697 O O . THR B 1 228 ? -25.094 31.734 22.922 1 95.62 228 THR B O 1
ATOM 5700 N N . LYS B 1 229 ? -25.328 30 24.297 1 95.12 229 LYS B N 1
ATOM 5701 C CA . LYS B 1 229 ? -26.672 29.656 23.812 1 95.12 229 LYS B CA 1
ATOM 5702 C C . LYS B 1 229 ? -27.703 30.656 24.328 1 95.12 229 LYS B C 1
ATOM 5704 O O . LYS B 1 229 ? -27.688 31.031 25.5 1 95.12 229 LYS B O 1
ATOM 5709 N N . ASP B 1 230 ? -28.453 31.156 23.391 1 93.69 230 ASP B N 1
ATOM 5710 C CA . ASP B 1 230 ? -29.594 31.984 23.797 1 93.69 230 ASP B CA 1
ATOM 5711 C C . ASP B 1 230 ? -30.781 31.109 24.203 1 93.69 230 ASP B C 1
ATOM 5713 O O . ASP B 1 230 ? -31.406 30.484 23.344 1 93.69 230 ASP B O 1
ATOM 5717 N N . LEU B 1 231 ? -31.109 31.125 25.422 1 91.62 231 LEU B N 1
ATOM 5718 C CA . LEU B 1 231 ? -32.156 30.234 25.922 1 91.62 231 LEU B CA 1
ATOM 5719 C C . LEU B 1 231 ? -33.5 30.984 26 1 91.62 231 LEU B C 1
ATOM 5721 O O . LEU B 1 231 ? -34.438 30.5 26.641 1 91.62 231 LEU B O 1
ATOM 5725 N N . GLY B 1 232 ? -33.562 32.125 25.469 1 86.75 232 GLY B N 1
ATOM 5726 C CA . GLY B 1 232 ? -34.781 32.875 25.406 1 86.75 232 GLY B CA 1
ATOM 5727 C C . GLY B 1 232 ? -35.25 33.375 26.766 1 86.75 232 GLY B C 1
ATOM 5728 O O . GLY B 1 232 ? -34.781 34.438 27.219 1 86.75 232 GLY B O 1
ATOM 5729 N N . SER B 1 233 ? -36 32.531 27.484 1 85.81 233 SER B N 1
ATOM 5730 C CA . SER B 1 233 ? -36.656 32.969 28.719 1 85.81 233 SER B CA 1
ATOM 5731 C C . SER B 1 233 ? -35.719 32.906 29.906 1 85.81 233 SER B C 1
ATOM 5733 O O . SER B 1 233 ? -35.875 33.625 30.891 1 85.81 233 SER B O 1
ATOM 5735 N N . LYS B 1 234 ? -34.781 32.062 29.828 1 90.5 234 LYS B N 1
ATOM 5736 C CA . LYS B 1 234 ? -33.844 31.938 30.938 1 90.5 234 LYS B CA 1
ATOM 5737 C C . LYS B 1 234 ? -32.688 32.938 30.797 1 90.5 234 LYS B C 1
ATOM 5739 O O . LYS B 1 234 ? -32.031 32.969 29.766 1 90.5 234 LYS B O 1
ATOM 5744 N N . LEU B 1 235 ? -32.438 33.719 31.812 1 90.75 235 LEU B N 1
ATOM 5745 C CA . LEU B 1 235 ? -31.406 34.719 31.797 1 90.75 235 LEU B CA 1
ATOM 5746 C C . LEU B 1 235 ? -30.016 34.094 31.859 1 90.75 235 LEU B C 1
ATOM 5748 O O . LEU B 1 235 ? -29.828 33.125 32.562 1 90.75 235 LEU B O 1
ATOM 5752 N N . THR B 1 236 ? -29.125 34.656 31.141 1 93.94 236 THR B N 1
ATOM 5753 C CA . THR B 1 236 ? -27.719 34.312 31.297 1 93.94 236 THR B CA 1
ATOM 5754 C C . THR B 1 236 ? -27.062 35.219 32.344 1 93.94 236 THR B C 1
ATOM 5756 O O . THR B 1 236 ? -27.156 36.438 32.281 1 93.94 236 THR B O 1
ATOM 5759 N N . GLU B 1 237 ? -26.469 34.625 33.375 1 93.12 237 GLU B N 1
ATOM 5760 C CA . GLU B 1 237 ? -25.984 35.438 34.469 1 93.12 237 GLU B CA 1
ATOM 5761 C C . GLU B 1 237 ? -24.734 34.812 35.094 1 93.12 237 GLU B C 1
ATOM 5763 O O . GLU B 1 237 ? -24.5 33.625 34.938 1 93.12 237 GLU B O 1
ATOM 5768 N N . ILE B 1 238 ? -23.938 35.656 35.656 1 87.56 238 ILE B N 1
ATOM 5769 C CA . ILE B 1 238 ? -22.781 35.25 36.469 1 87.56 238 ILE B CA 1
ATOM 5770 C C . ILE B 1 238 ? -22.844 35.906 37.812 1 87.56 238 ILE B C 1
ATOM 5772 O O . ILE B 1 238 ? -23.109 37.125 37.906 1 87.56 238 ILE B O 1
ATOM 5776 N N . TYR B 1 239 ? -22.625 35.125 38.844 1 85.31 239 TYR B N 1
ATOM 5777 C CA . TYR B 1 239 ? -22.609 35.656 40.188 1 85.31 239 TYR B CA 1
ATOM 5778 C C . TYR B 1 239 ? -21.172 35.75 40.719 1 85.31 239 TYR B C 1
ATOM 5780 O O . TYR B 1 239 ? -20.422 34.781 40.656 1 85.31 239 TYR B O 1
ATOM 5788 N N . PHE B 1 240 ? -20.781 36.938 41.25 1 78.75 240 PHE B N 1
ATOM 5789 C CA . PHE B 1 240 ? -19.438 37.156 41.781 1 78.75 240 PHE B CA 1
ATOM 5790 C C . PHE B 1 240 ? -19.453 37.094 43.312 1 78.75 240 PHE B C 1
ATOM 5792 O O . PHE B 1 240 ? -18.484 37.5 43.969 1 78.75 240 PHE B O 1
ATOM 5799 N N . TYR B 1 241 ? -20.578 36.719 43.875 1 78.06 241 TYR B N 1
ATOM 5800 C CA . TYR B 1 241 ? -20.75 36.5 45.312 1 78.06 241 TYR B CA 1
ATOM 5801 C C . TYR B 1 241 ? -21.672 35.312 45.562 1 78.06 241 TYR B C 1
ATOM 5803 O O . TYR B 1 241 ? -22.328 34.812 44.656 1 78.06 241 TYR B O 1
ATOM 5811 N N . GLU B 1 242 ? -21.531 34.812 46.812 1 77.19 242 GLU B N 1
ATOM 5812 C CA . GLU B 1 242 ? -22.391 33.688 47.156 1 77.19 242 GLU B CA 1
ATOM 5813 C C . GLU B 1 242 ? -23.844 34.156 47.312 1 77.19 242 GLU B C 1
ATOM 5815 O O . GLU B 1 242 ? -24.125 35.094 48.031 1 77.19 242 GLU B O 1
ATOM 5820 N N . ASP B 1 243 ? -24.641 33.656 46.5 1 80.12 243 ASP B N 1
ATOM 5821 C CA . ASP B 1 243 ? -26.078 33.938 46.531 1 80.12 243 ASP B CA 1
ATOM 5822 C C . ASP B 1 243 ? -26.891 32.688 46.344 1 80.12 243 ASP B C 1
ATOM 5824 O O . ASP B 1 243 ? -26.547 31.828 45.531 1 80.12 243 ASP B O 1
ATOM 5828 N N . PRO B 1 244 ? -27.906 32.438 47.188 1 78.38 244 PRO B N 1
ATOM 5829 C CA . PRO B 1 244 ? -28.75 31.266 47.031 1 78.38 244 PRO B CA 1
ATOM 5830 C C . PRO B 1 244 ? -29.391 31.172 45.656 1 78.38 244 PRO B C 1
ATOM 5832 O O . PRO B 1 244 ? -29.75 30.078 45.219 1 78.38 244 PRO B O 1
ATOM 5835 N N . LYS B 1 245 ? -29.5 32.25 45 1 77.25 245 LYS B N 1
ATOM 5836 C CA . LYS B 1 245 ? -30.109 32.281 43.656 1 77.25 245 LYS B CA 1
ATOM 5837 C C . LYS B 1 245 ? -29.125 31.797 42.594 1 77.25 245 LYS B C 1
ATOM 5839 O O . LYS B 1 245 ? -29.516 31.578 41.438 1 77.25 245 LYS B O 1
ATOM 5844 N N . ALA B 1 246 ? -27.953 31.688 42.938 1 78.12 246 ALA B N 1
ATOM 5845 C CA . ALA B 1 246 ? -26.922 31.297 42 1 78.12 246 ALA B CA 1
ATOM 5846 C C . ALA B 1 246 ? -26.984 29.797 41.719 1 78.12 246 ALA B C 1
ATOM 5848 O O . ALA B 1 246 ? -25.984 29.188 41.312 1 78.12 246 ALA B O 1
ATOM 5849 N N . VAL B 1 247 ? -28.156 29.188 42 1 78 247 VAL B N 1
ATOM 5850 C CA . VAL B 1 247 ? -28.359 27.766 41.75 1 78 247 VAL B CA 1
ATOM 5851 C C . VAL B 1 247 ? -29.094 27.562 40.438 1 78 247 VAL B C 1
ATOM 5853 O O . VAL B 1 247 ? -30.031 28.281 40.125 1 78 247 VAL B O 1
ATOM 5856 N N . ASN B 1 248 ? -28.703 26.656 39.562 1 84.25 248 ASN B N 1
ATOM 5857 C CA . ASN B 1 248 ? -29.281 26.297 38.281 1 84.25 248 ASN B CA 1
ATOM 5858 C C . ASN B 1 248 ? -29.328 27.469 37.312 1 84.25 248 ASN B C 1
ATOM 5860 O O . ASN B 1 248 ? -30.344 27.719 36.656 1 84.25 248 ASN B O 1
ATOM 5864 N N . ILE B 1 249 ? -28.312 28.375 37.344 1 88.25 249 ILE B N 1
ATOM 5865 C CA . ILE B 1 249 ? -28.25 29.531 36.438 1 88.25 249 ILE B CA 1
ATOM 5866 C C . ILE B 1 249 ? -27.672 29.094 35.094 1 88.25 249 ILE B C 1
ATOM 5868 O O . ILE B 1 249 ? -27.078 28.016 34.969 1 88.25 249 ILE B O 1
ATOM 5872 N N . HIS B 1 250 ? -28 29.906 34.094 1 92.88 250 HIS B N 1
ATOM 5873 C CA . HIS B 1 250 ? -27.375 29.75 32.781 1 92.88 250 HIS B CA 1
ATOM 5874 C C . HIS B 1 250 ? -26.094 30.562 32.688 1 92.88 250 HIS B C 1
ATOM 5876 O O . HIS B 1 250 ? -26.141 31.797 32.531 1 92.88 250 HIS B O 1
ATOM 5882 N N . GLU B 1 251 ? -24.969 29.922 32.719 1 90.69 251 GLU B N 1
ATOM 5883 C CA . GLU B 1 251 ? -23.672 30.578 32.625 1 90.69 251 GLU B CA 1
ATOM 5884 C C . GLU B 1 251 ? -23.266 30.766 31.156 1 90.69 251 GLU B C 1
ATOM 5886 O O . GLU B 1 251 ? -23.609 29.953 30.297 1 90.69 251 GLU B O 1
ATOM 5891 N N . PRO B 1 252 ? -22.594 31.781 30.891 1 93.25 252 PRO B N 1
ATOM 5892 C CA . PRO B 1 252 ? -22.172 32.031 29.516 1 93.25 252 PRO B CA 1
ATOM 5893 C C . PRO B 1 252 ? -21.062 31.094 29.062 1 93.25 252 PRO B C 1
ATOM 5895 O O . PRO B 1 252 ? -20.422 30.438 29.891 1 93.25 252 PRO B O 1
ATOM 5898 N N . GLY B 1 253 ? -20.828 30.984 27.719 1 92.69 253 GLY B N 1
ATOM 5899 C CA . GLY B 1 253 ? -19.703 30.25 27.156 1 92.69 253 GLY B CA 1
ATOM 5900 C C . GLY B 1 253 ? -20 28.781 26.969 1 92.69 253 GLY B C 1
ATOM 5901 O O . GLY B 1 253 ? -19.094 27.969 26.828 1 92.69 253 GLY B O 1
ATOM 5902 N N . ASP B 1 254 ? -21.25 28.391 26.875 1 91.25 254 ASP B N 1
ATOM 5903 C CA . ASP B 1 254 ? -21.641 26.984 26.859 1 91.25 254 ASP B CA 1
ATOM 5904 C C . ASP B 1 254 ? -21.812 26.484 25.422 1 91.25 254 ASP B C 1
ATOM 5906 O O . ASP B 1 254 ? -22.312 25.375 25.203 1 91.25 254 ASP B O 1
ATOM 5910 N N . ASP B 1 255 ? -21.469 27.281 24.438 1 93.19 255 ASP B N 1
ATOM 5911 C CA . ASP B 1 255 ? -21.625 26.891 23.047 1 93.19 255 ASP B CA 1
ATOM 5912 C C . ASP B 1 255 ? -20.328 27.062 22.281 1 93.19 255 ASP B C 1
ATOM 5914 O O . ASP B 1 255 ? -20.25 27.859 21.344 1 93.19 255 ASP B O 1
ATOM 5918 N N . PRO B 1 256 ? -19.281 26.297 22.656 1 92.62 256 PRO B N 1
ATOM 5919 C CA . PRO B 1 256 ? -18.031 26.391 21.891 1 92.62 256 PRO B CA 1
ATOM 5920 C C . PRO B 1 256 ? -18.203 26.047 20.422 1 92.62 256 PRO B C 1
ATOM 5922 O O . PRO B 1 256 ? -18.984 25.156 20.062 1 92.62 256 PRO B O 1
ATOM 5925 N N . PHE B 1 257 ? -17.656 26.844 19.578 1 92 257 PHE B N 1
ATOM 5926 C CA . PHE B 1 257 ? -17.781 26.703 18.141 1 92 257 PHE B CA 1
ATOM 5927 C C . PHE B 1 257 ? -16.484 27.047 17.438 1 92 257 PHE B C 1
ATOM 5929 O O . PHE B 1 257 ? -15.82 28.031 17.781 1 92 257 PHE B O 1
ATOM 5936 N N . GLU B 1 258 ? -16.047 26.203 16.469 1 90.25 258 GLU B N 1
ATOM 5937 C CA . GLU B 1 258 ? -14.812 26.453 15.727 1 90.25 258 GLU B CA 1
ATOM 5938 C C . GLU B 1 258 ? -15.039 27.5 14.633 1 90.25 258 GLU B C 1
ATOM 5940 O O . GLU B 1 258 ? -15.961 27.359 13.82 1 90.25 258 GLU B O 1
ATOM 5945 N N . VAL B 1 259 ? -14.242 28.547 14.688 1 91.81 259 VAL B N 1
ATOM 5946 C CA . VAL B 1 259 ? -14.359 29.609 13.695 1 91.81 259 VAL B CA 1
ATOM 5947 C C . VAL B 1 259 ? -13 29.859 13.039 1 91.81 259 VAL B C 1
ATOM 5949 O O . VAL B 1 259 ? -11.961 29.469 13.586 1 91.81 259 VAL B O 1
ATOM 5952 N N . ALA B 1 260 ? -13.078 30.422 11.75 1 89 260 ALA B N 1
ATOM 5953 C CA . ALA B 1 260 ? -11.875 30.922 11.094 1 89 260 ALA B CA 1
ATOM 5954 C C . ALA B 1 260 ? -11.516 32.312 11.609 1 89 260 ALA B C 1
ATOM 5956 O O . ALA B 1 260 ? -12.367 33.219 11.664 1 89 260 ALA B O 1
ATOM 5957 N N . VAL B 1 261 ? -10.305 32.469 12.094 1 93.5 261 VAL B N 1
ATOM 5958 C CA . VAL B 1 261 ? -9.805 33.781 12.531 1 93.5 261 VAL B CA 1
ATOM 5959 C C . VAL B 1 261 ? -8.766 34.281 11.531 1 93.5 261 VAL B C 1
ATOM 5961 O O . VAL B 1 261 ? -7.695 33.688 11.383 1 93.5 261 VAL B O 1
ATOM 5964 N N . HIS B 1 262 ? -9.039 35.344 10.93 1 92.81 262 HIS B N 1
ATOM 5965 C CA . HIS B 1 262 ? -8.227 35.844 9.836 1 92.81 262 HIS B CA 1
ATOM 5966 C C . HIS B 1 262 ? -7.105 36.75 10.352 1 92.81 262 HIS B C 1
ATOM 5968 O O . HIS B 1 262 ? -7.309 37.531 11.273 1 92.81 262 HIS B O 1
ATOM 5974 N N . ASN B 1 263 ? -5.934 36.562 9.82 1 91.69 263 ASN B N 1
ATOM 5975 C CA . ASN B 1 263 ? -4.832 37.5 10.016 1 91.69 263 ASN B CA 1
ATOM 5976 C C . ASN B 1 263 ? -5.117 38.844 9.367 1 91.69 263 ASN B C 1
ATOM 5978 O O . ASN B 1 263 ? -5.203 38.938 8.141 1 91.69 263 ASN B O 1
ATOM 5982 N N . GLY B 1 264 ? -5.207 39.906 10.18 1 92.5 264 GLY B N 1
ATOM 5983 C CA . GLY B 1 264 ? -5.668 41.188 9.703 1 92.5 264 GLY B CA 1
ATOM 5984 C C . GLY B 1 264 ? -4.539 42.125 9.297 1 92.5 264 GLY B C 1
ATOM 5985 O O . GLY B 1 264 ? -4.777 43.25 8.859 1 92.5 264 GLY B O 1
ATOM 5986 N N . TRP B 1 265 ? -3.289 41.688 9.383 1 90.94 265 TRP B N 1
ATOM 5987 C CA . TRP B 1 265 ? -2.164 42.594 9.164 1 90.94 265 TRP B CA 1
ATOM 5988 C C . TRP B 1 265 ? -2.178 43.125 7.738 1 90.94 265 TRP B C 1
ATOM 5990 O O . TRP B 1 265 ? -1.872 44.312 7.508 1 90.94 265 TRP B O 1
ATOM 6000 N N . ASP B 1 266 ? -2.611 42.344 6.777 1 85.38 266 ASP B N 1
ATOM 6001 C CA . ASP B 1 266 ? -2.596 42.719 5.371 1 85.38 266 ASP B CA 1
ATOM 6002 C C . ASP B 1 266 ? -3.621 43.844 5.094 1 85.38 266 ASP B C 1
ATOM 6004 O O . ASP B 1 266 ? -3.492 44.562 4.121 1 85.38 266 ASP B O 1
ATOM 6008 N N . ARG B 1 267 ? -4.598 43.875 5.949 1 88.94 267 ARG B N 1
ATOM 6009 C CA . ARG B 1 267 ? -5.648 44.875 5.773 1 88.94 267 ARG B CA 1
ATOM 6010 C C . ARG B 1 267 ? -5.773 45.75 7.008 1 88.94 267 ARG B C 1
ATOM 6012 O O . ARG B 1 267 ? -6.863 46.25 7.328 1 88.94 267 ARG B O 1
ATOM 6019 N N . VAL B 1 268 ? -4.676 45.906 7.613 1 92.94 268 VAL B N 1
ATOM 6020 C CA . VAL B 1 268 ? -4.695 46.594 8.906 1 92.94 268 VAL B CA 1
ATOM 6021 C C . VAL B 1 268 ? -5.227 48 8.742 1 92.94 268 VAL B C 1
ATOM 6023 O O . VAL B 1 268 ? -5.922 48.531 9.625 1 92.94 268 VAL B O 1
ATOM 6026 N N . ALA B 1 269 ? -5.016 48.656 7.648 1 90.44 269 ALA B N 1
ATOM 6027 C CA . ALA B 1 269 ? -5.402 50.031 7.395 1 90.44 269 ALA B CA 1
ATOM 6028 C C . ALA B 1 269 ? -6.902 50.156 7.129 1 90.44 269 ALA B C 1
ATOM 6030 O O . ALA B 1 269 ? -7.484 51.219 7.254 1 90.44 269 ALA B O 1
ATOM 6031 N N . ASP B 1 270 ? -7.504 49.031 6.816 1 91.25 270 ASP B N 1
ATOM 6032 C CA . ASP B 1 270 ? -8.914 49.031 6.441 1 91.25 270 ASP B CA 1
ATOM 6033 C C . ASP B 1 270 ? -9.812 49.062 7.68 1 91.25 270 ASP B C 1
ATOM 6035 O O . ASP B 1 270 ? -10.992 49.406 7.59 1 91.25 270 ASP B O 1
ATOM 6039 N N . PHE B 1 271 ? -9.297 48.75 8.766 1 95.44 271 PHE B N 1
ATOM 6040 C CA . PHE B 1 271 ? -10.125 48.594 9.953 1 95.44 271 PHE B CA 1
ATOM 6041 C C . PHE B 1 271 ? -10.281 49.938 10.664 1 95.44 271 PHE B C 1
ATOM 6043 O O . PHE B 1 271 ? -9.281 50.625 10.953 1 95.44 271 PHE B O 1
ATOM 6050 N N . SER B 1 272 ? -11.523 50.25 10.977 1 96.38 272 SER B N 1
ATOM 6051 C CA . SER B 1 272 ? -11.828 51.5 11.695 1 96.38 272 SER B CA 1
ATOM 6052 C C . SER B 1 272 ? -12.828 51.25 12.82 1 96.38 272 SER B C 1
ATOM 6054 O O . SER B 1 272 ? -13.68 50.375 12.719 1 96.38 272 SER B O 1
ATOM 6056 N N . VAL B 1 273 ? -12.727 52.125 13.812 1 97 273 VAL B N 1
ATOM 6057 C CA . VAL B 1 273 ? -13.609 51.969 14.969 1 97 273 VAL B CA 1
ATOM 6058 C C . VAL B 1 273 ? -15.047 52.281 14.562 1 97 273 VAL B C 1
ATOM 6060 O O . VAL B 1 273 ? -15.992 51.812 15.203 1 97 273 VAL B O 1
ATOM 6063 N N . ASP B 1 274 ? -15.242 52.938 13.461 1 96.25 274 ASP B N 1
ATOM 6064 C CA . ASP B 1 274 ? -16.578 53.375 13.086 1 96.25 274 ASP B CA 1
ATOM 6065 C C . ASP B 1 274 ? -17.234 52.406 12.125 1 96.25 274 ASP B C 1
ATOM 6067 O O . ASP B 1 274 ? -18.453 52.438 11.922 1 96.25 274 ASP B O 1
ATOM 6071 N N . LYS B 1 275 ? -16.547 51.531 11.523 1 96.69 275 LYS B N 1
ATOM 6072 C CA . LYS B 1 275 ? -17.125 50.594 10.562 1 96.69 275 LYS B CA 1
ATOM 6073 C C . LYS B 1 275 ? -17.016 49.156 11.055 1 96.69 275 LYS B C 1
ATOM 6075 O O . LYS B 1 275 ? -18 48.562 11.516 1 96.69 275 LYS B O 1
ATOM 6080 N N . GLU B 1 276 ? -15.797 48.688 11.188 1 97 276 GLU B N 1
ATOM 6081 C CA . GLU B 1 276 ? -15.586 47.312 11.672 1 97 276 GLU B CA 1
ATOM 6082 C C . GLU B 1 276 ? -15.664 47.25 13.195 1 97 276 GLU B C 1
ATOM 6084 O O . GLU B 1 276 ? -15.828 46.188 13.773 1 97 276 GLU B O 1
ATOM 6089 N N . GLY B 1 277 ? -15.5 48.438 13.844 1 97.62 277 GLY B N 1
ATOM 6090 C CA . GLY B 1 277 ? -15.641 48.531 15.289 1 97.62 277 GLY B CA 1
ATOM 6091 C C . GLY B 1 277 ? -14.32 48.438 16.016 1 97.62 277 GLY B C 1
ATOM 6092 O O . GLY B 1 277 ? -14.273 48.562 17.25 1 97.62 277 GLY B O 1
ATOM 6093 N N . PHE B 1 278 ? -13.227 48.25 15.266 1 98.12 278 PHE B N 1
ATOM 6094 C CA . PHE B 1 278 ? -11.898 48.219 15.867 1 98.12 278 PHE B CA 1
ATOM 6095 C C . PHE B 1 278 ? -10.844 48.719 14.891 1 98.12 278 PHE B C 1
ATOM 6097 O O . PHE B 1 278 ? -11.094 48.781 13.68 1 98.12 278 PHE B O 1
ATOM 6104 N N . ALA B 1 279 ? -9.703 49.094 15.422 1 97.81 279 ALA B N 1
ATOM 6105 C CA . ALA B 1 279 ? -8.578 49.594 14.625 1 97.81 279 ALA B CA 1
ATOM 6106 C C . ALA B 1 279 ? -7.246 49.281 15.312 1 97.81 279 ALA B C 1
ATOM 6108 O O . ALA B 1 279 ? -7.199 49.094 16.531 1 97.81 279 ALA B O 1
ATOM 6109 N N . VAL B 1 280 ? -6.246 49.156 14.531 1 97.31 280 VAL B N 1
ATOM 6110 C CA . VAL B 1 280 ? -4.891 49.031 15.055 1 97.31 280 VAL B CA 1
ATOM 6111 C C . VAL B 1 280 ? -4.117 50.312 14.805 1 97.31 280 VAL B C 1
ATOM 6113 O O . VAL B 1 280 ? -4.137 50.844 13.695 1 97.31 280 VAL B O 1
ATOM 6116 N N . LYS B 1 281 ? -3.539 50.875 15.875 1 96.81 281 LYS B N 1
ATOM 6117 C CA . LYS B 1 281 ? -2.801 52.125 15.789 1 96.81 281 LYS B CA 1
ATOM 6118 C C . LYS B 1 281 ? -1.425 52 16.438 1 96.81 281 LYS B C 1
ATOM 6120 O O . LYS B 1 281 ? -1.242 51.219 17.375 1 96.81 281 LYS B O 1
ATOM 6125 N N . ASP B 1 282 ? -0.492 52.75 15.859 1 95.25 282 ASP B N 1
ATOM 6126 C CA . ASP B 1 282 ? 0.789 52.906 16.547 1 95.25 282 ASP B CA 1
ATOM 6127 C C . ASP B 1 282 ? 0.627 53.688 17.844 1 95.25 282 ASP B C 1
ATOM 6129 O O . ASP B 1 282 ? -0.024 54.719 17.859 1 95.25 282 ASP B O 1
ATOM 6133 N N . PHE B 1 283 ? 1.059 53.188 18.906 1 94.56 283 PHE B N 1
ATOM 6134 C CA . PHE B 1 283 ? 0.964 53.812 20.219 1 94.56 283 PHE B CA 1
ATOM 6135 C C . PHE B 1 283 ? 2.217 53.531 21.047 1 94.56 283 PHE B C 1
ATOM 6137 O O . PHE B 1 283 ? 2.357 52.469 21.641 1 94.56 283 PHE B O 1
ATOM 6144 N N . ASN B 1 284 ? 3.104 54.5 21.078 1 90.88 284 ASN B N 1
ATOM 6145 C CA . ASN B 1 284 ? 4.363 54.438 21.812 1 90.88 284 ASN B CA 1
ATOM 6146 C C . ASN B 1 284 ? 4.426 55.469 22.938 1 90.88 284 ASN B C 1
ATOM 6148 O O . ASN B 1 284 ? 5.141 56.469 22.828 1 90.88 284 ASN B O 1
ATOM 6152 N N . PRO B 1 285 ? 3.725 55.156 23.984 1 89 285 PRO B N 1
ATOM 6153 C CA . PRO B 1 285 ? 3.715 56.094 25.109 1 89 285 PRO B CA 1
ATOM 6154 C C . PRO B 1 285 ? 5.07 56.188 25.797 1 89 285 PRO B C 1
ATOM 6156 O O . PRO B 1 285 ? 5.918 55.312 25.641 1 89 285 PRO B O 1
ATOM 6159 N N . SER B 1 286 ? 5.289 57.344 26.5 1 89.06 286 SER B N 1
ATOM 6160 C CA . SER B 1 286 ? 6.512 57.531 27.281 1 89.06 286 SER B CA 1
ATOM 6161 C C . SER B 1 286 ? 6.527 56.688 28.531 1 89.06 286 SER B C 1
ATOM 6163 O O . SER B 1 286 ? 7.594 56.375 29.062 1 89.06 286 SER B O 1
ATOM 6165 N N . PHE B 1 287 ? 5.332 56.281 28.953 1 89.94 287 PHE B N 1
ATOM 6166 C CA . PHE B 1 287 ? 5.23 55.406 30.125 1 89.94 287 PHE B CA 1
ATOM 6167 C C . PHE B 1 287 ? 5.93 54.094 29.891 1 89.94 287 PHE B C 1
ATOM 6169 O O . PHE B 1 287 ? 5.66 53.406 28.906 1 89.94 287 PHE B O 1
ATOM 6176 N N . PRO B 1 288 ? 6.855 53.719 30.766 1 86.56 288 PRO B N 1
ATOM 6177 C CA . PRO B 1 288 ? 7.652 52.531 30.516 1 86.56 288 PRO B CA 1
ATOM 6178 C C . PRO B 1 288 ? 6.84 51.219 30.625 1 86.56 288 PRO B C 1
ATOM 6180 O O . PRO B 1 288 ? 5.973 51.125 31.5 1 86.56 288 PRO B O 1
ATOM 6183 N N . ASN B 1 289 ? 7.191 50.25 29.844 1 81.06 289 ASN B N 1
ATOM 6184 C CA . ASN B 1 289 ? 6.449 49 29.766 1 81.06 289 ASN B CA 1
ATOM 6185 C C . ASN B 1 289 ? 6.617 48.188 31.047 1 81.06 289 ASN B C 1
ATOM 6187 O O . ASN B 1 289 ? 5.805 47.312 31.328 1 81.06 289 ASN B O 1
ATOM 6191 N N . ASN B 1 290 ? 7.57 48.438 31.828 1 80.56 290 ASN B N 1
ATOM 6192 C CA . ASN B 1 290 ? 7.816 47.656 33.031 1 80.56 290 ASN B CA 1
ATOM 6193 C C . ASN B 1 290 ? 7.215 48.312 34.25 1 80.56 290 ASN B C 1
ATOM 6195 O O . ASN B 1 290 ? 7.418 47.844 35.375 1 80.56 290 ASN B O 1
ATOM 6199 N N . ALA B 1 291 ? 6.41 49.406 34.094 1 82.5 291 ALA B N 1
ATOM 6200 C CA . ALA B 1 291 ? 5.934 50.156 35.25 1 82.5 291 ALA B CA 1
ATOM 6201 C C . ALA B 1 291 ? 4.441 49.938 35.469 1 82.5 291 ALA B C 1
ATOM 6203 O O . ALA B 1 291 ? 3.816 50.625 36.281 1 82.5 291 ALA B O 1
ATOM 6204 N N . PHE B 1 292 ? 3.914 48.969 34.875 1 85.5 292 PHE B N 1
ATOM 6205 C CA . PHE B 1 292 ? 2.465 48.812 34.906 1 85.5 292 PHE B CA 1
ATOM 6206 C C . PHE B 1 292 ? 2.025 48.094 36.188 1 85.5 292 PHE B C 1
ATOM 6208 O O . PHE B 1 292 ? 0.83 47.906 36.438 1 85.5 292 PHE B O 1
ATOM 6215 N N . ASN B 1 293 ? 2.967 47.781 37 1 80 293 ASN B N 1
ATOM 6216 C CA . ASN B 1 293 ? 2.641 47.156 38.281 1 80 293 ASN B CA 1
ATOM 6217 C C . ASN B 1 293 ? 2.188 48.219 39.312 1 80 293 ASN B C 1
ATOM 6219 O O . ASN B 1 293 ? 1.597 47.875 40.344 1 80 293 ASN B O 1
ATOM 6223 N N . ASP B 1 294 ? 2.373 49.438 39 1 83.12 294 ASP B N 1
ATOM 6224 C CA . ASP B 1 294 ? 1.988 50.531 39.875 1 83.12 294 ASP B CA 1
ATOM 6225 C C . ASP B 1 294 ? 0.719 51.219 39.375 1 83.12 294 ASP B C 1
ATOM 6227 O O . ASP B 1 294 ? 0.779 52.094 38.5 1 83.12 294 ASP B O 1
ATOM 6231 N N . ASP B 1 295 ? -0.329 50.969 40.031 1 86.44 295 ASP B N 1
ATOM 6232 C CA . ASP B 1 295 ? -1.637 51.469 39.625 1 86.44 295 ASP B CA 1
ATOM 6233 C C . ASP B 1 295 ? -1.668 53 39.625 1 86.44 295 ASP B C 1
ATOM 6235 O O . ASP B 1 295 ? -2.258 53.625 38.75 1 86.44 295 ASP B O 1
ATOM 6239 N N . SER B 1 296 ? -1.088 53.531 40.656 1 89.75 296 SER B N 1
ATOM 6240 C CA . SER B 1 296 ? -1.095 55 40.812 1 89.75 296 SER B CA 1
ATOM 6241 C C . SER B 1 296 ? -0.303 55.656 39.688 1 89.75 296 SER B C 1
ATOM 6243 O O . SER B 1 296 ? -0.722 56.688 39.125 1 89.75 296 SER B O 1
ATOM 6245 N N . ALA B 1 297 ? 0.772 55.031 39.375 1 90.12 297 ALA B N 1
ATOM 6246 C CA . ALA B 1 297 ? 1.603 55.562 38.281 1 90.12 297 ALA B CA 1
ATOM 6247 C C . ALA B 1 297 ? 0.881 55.469 36.938 1 90.12 297 ALA B C 1
ATOM 6249 O O . ALA B 1 297 ? 1.006 56.375 36.125 1 90.12 297 ALA B O 1
ATOM 6250 N N . VAL B 1 298 ? 0.163 54.438 36.719 1 91.88 298 VAL B N 1
ATOM 6251 C CA . VAL B 1 298 ? -0.591 54.281 35.5 1 91.88 298 VAL B CA 1
ATOM 6252 C C . VAL B 1 298 ? -1.631 55.375 35.344 1 91.88 298 VAL B C 1
ATOM 6254 O O . VAL B 1 298 ? -1.758 56 34.281 1 91.88 298 VAL B O 1
ATOM 6257 N N . ARG B 1 299 ? -2.332 55.688 36.406 1 92.75 299 ARG B N 1
ATOM 6258 C CA . ARG B 1 299 ? -3.396 56.688 36.406 1 92.75 299 ARG B CA 1
ATOM 6259 C C . ARG B 1 299 ? -2.828 58.094 36.219 1 92.75 299 ARG B C 1
ATOM 6261 O O . ARG B 1 299 ? -3.389 58.875 35.438 1 92.75 299 ARG B O 1
ATOM 6268 N N . GLU B 1 300 ? -1.714 58.281 36.844 1 93 300 GLU B N 1
ATOM 6269 C CA . GLU B 1 300 ? -1.173 59.625 36.844 1 93 300 GLU B CA 1
ATOM 6270 C C . GLU B 1 300 ? -0.396 59.938 35.562 1 93 300 GLU B C 1
ATOM 6272 O O . GLU B 1 300 ? -0.438 61.062 35.062 1 93 300 GLU B O 1
ATOM 6277 N N . LYS B 1 301 ? 0.256 58.938 35.125 1 93.25 301 LYS B N 1
ATOM 6278 C CA . LYS B 1 301 ? 1.202 59.219 34.031 1 93.25 301 LYS B CA 1
ATOM 6279 C C . LYS B 1 301 ? 0.743 58.594 32.719 1 93.25 301 LYS B C 1
ATOM 6281 O O . LYS B 1 301 ? 0.957 59.188 31.656 1 93.25 301 LYS B O 1
ATOM 6286 N N . PHE B 1 302 ? 0.164 57.5 32.781 1 94.75 302 PHE B N 1
ATOM 6287 C CA . PHE B 1 302 ? -0.199 56.812 31.547 1 94.75 302 PHE B CA 1
ATOM 6288 C C . PHE B 1 302 ? -1.547 57.281 31.031 1 94.75 302 PHE B C 1
ATOM 6290 O O . PHE B 1 302 ? -1.728 57.438 29.812 1 94.75 302 PHE B O 1
ATOM 6297 N N . TYR B 1 303 ? -2.549 57.469 31.844 1 96.25 303 TYR B N 1
ATOM 6298 C CA . TYR B 1 303 ? -3.898 57.875 31.453 1 96.25 303 TYR B CA 1
ATOM 6299 C C . TYR B 1 303 ? -3.871 59.125 30.594 1 96.25 303 TYR B C 1
ATOM 6301 O O . TYR B 1 303 ? -4.52 59.188 29.547 1 96.25 303 TYR B O 1
ATOM 6309 N N . PRO B 1 304 ? -3.061 60.094 31.031 1 96.44 304 PRO B N 1
ATOM 6310 C CA . PRO B 1 304 ? -3.045 61.312 30.219 1 96.44 304 PRO B CA 1
ATOM 6311 C C . PRO B 1 304 ? -2.553 61.062 28.797 1 96.44 304 PRO B C 1
ATOM 6313 O O . PRO B 1 304 ? -3.037 61.688 27.844 1 96.44 304 PRO B O 1
ATOM 6316 N N . GLU B 1 305 ? -1.683 60.188 28.609 1 96.31 305 GLU B N 1
ATOM 6317 C CA . GLU B 1 305 ? -1.178 59.844 27.281 1 96.31 305 GLU B CA 1
ATOM 6318 C C . GLU B 1 305 ? -2.246 59.156 26.438 1 96.31 305 GLU B C 1
ATOM 6320 O O . GLU B 1 305 ? -2.34 59.406 25.234 1 96.31 305 GLU B O 1
ATOM 6325 N N . VAL B 1 306 ? -2.996 58.375 27.094 1 97.31 306 VAL B N 1
ATOM 6326 C CA . VAL B 1 306 ? -4.09 57.688 26.406 1 97.31 306 VAL B CA 1
ATOM 6327 C C . VAL B 1 306 ? -5.125 58.719 25.938 1 97.31 306 VAL B C 1
ATOM 6329 O O . VAL B 1 306 ? -5.641 58.625 24.828 1 97.31 306 VAL B O 1
ATOM 6332 N N . VAL B 1 307 ? -5.461 59.656 26.812 1 97.44 307 VAL B N 1
ATOM 6333 C CA . VAL B 1 307 ? -6.445 60.688 26.5 1 97.44 307 VAL B CA 1
ATOM 6334 C C . VAL B 1 307 ? -6.008 61.469 25.266 1 97.44 307 VAL B C 1
ATOM 6336 O O . VAL B 1 307 ? -6.793 61.625 24.328 1 97.44 307 VAL B O 1
ATOM 6339 N N . GLU B 1 308 ? -4.754 61.844 25.25 1 96.81 308 GLU B N 1
ATOM 6340 C CA . GLU B 1 308 ? -4.246 62.625 24.109 1 96.81 308 GLU B CA 1
ATOM 6341 C C . GLU B 1 308 ? -4.238 61.75 22.844 1 96.81 308 GLU B C 1
ATOM 6343 O O . GLU B 1 308 ? -4.535 62.25 21.766 1 96.81 308 GLU B O 1
ATOM 6348 N N . PHE B 1 309 ? -3.877 60.625 23.016 1 96.19 309 PHE B N 1
ATOM 6349 C CA . PHE B 1 309 ? -3.838 59.656 21.906 1 96.19 309 PHE B CA 1
ATOM 6350 C C . PHE B 1 309 ? -5.207 59.531 21.25 1 96.19 309 PHE B C 1
ATOM 6352 O O . PHE B 1 309 ? -5.324 59.625 20.031 1 96.19 309 PHE B O 1
ATOM 6359 N N . LEU B 1 310 ? -6.258 59.281 22.016 1 97.62 310 LEU B N 1
ATOM 6360 C CA . LEU B 1 310 ? -7.605 59.094 21.5 1 97.62 310 LEU B CA 1
ATOM 6361 C C . LEU B 1 310 ? -8.164 60.375 20.906 1 97.62 310 LEU B C 1
ATOM 6363 O O . LEU B 1 310 ? -8.906 60.344 19.922 1 97.62 310 LEU B O 1
ATOM 6367 N N . LYS B 1 311 ? -7.859 61.5 21.547 1 97.38 311 LYS B N 1
ATOM 6368 C CA . LYS B 1 311 ? -8.266 62.781 20.969 1 97.38 311 LYS B CA 1
ATOM 6369 C C . LYS B 1 311 ? -7.68 62.969 19.578 1 97.38 311 LYS B C 1
ATOM 6371 O O . LYS B 1 311 ? -8.375 63.406 18.656 1 97.38 311 LYS B O 1
ATOM 6376 N N . LYS B 1 312 ? -6.469 62.625 19.469 1 96.06 312 LYS B N 1
ATOM 6377 C CA . LYS B 1 312 ? -5.77 62.75 18.188 1 96.06 312 LYS B CA 1
ATOM 6378 C C . LYS B 1 312 ? -6.297 61.75 17.156 1 96.06 312 LYS B C 1
ATOM 6380 O O . LYS B 1 312 ? -6.59 62.125 16.031 1 96.06 312 LYS B O 1
ATOM 6385 N N . GLU B 1 313 ? -6.441 60.531 17.531 1 95.56 313 GLU B N 1
ATOM 6386 C CA . GLU B 1 313 ? -6.75 59.469 16.594 1 95.56 313 GLU B CA 1
ATOM 6387 C C . GLU B 1 313 ? -8.227 59.469 16.219 1 95.56 313 GLU B C 1
ATOM 6389 O O . GLU B 1 313 ? -8.578 59.125 15.086 1 95.56 313 GLU B O 1
ATOM 6394 N N . LEU B 1 314 ? -9.07 59.844 17.172 1 96.06 314 LEU B N 1
ATOM 6395 C CA . LEU B 1 314 ? -10.5 59.688 16.938 1 96.06 314 LEU B CA 1
ATOM 6396 C C . LEU B 1 314 ? -11.188 61.062 16.828 1 96.06 314 LEU B C 1
ATOM 6398 O O . LEU B 1 314 ? -12.352 61.125 16.422 1 96.06 314 LEU B O 1
ATOM 6402 N N . GLY B 1 315 ? -10.562 62.094 17.234 1 94.56 315 GLY B N 1
ATOM 6403 C CA . GLY B 1 315 ? -11.172 63.438 17.188 1 94.56 315 GLY B CA 1
ATOM 6404 C C . GLY B 1 315 ? -12.141 63.688 18.328 1 94.56 315 GLY B C 1
ATOM 6405 O O . GLY B 1 315 ? -13.07 64.5 18.188 1 94.56 315 GLY B O 1
ATOM 6406 N N . ALA B 1 316 ? -12.023 63 19.406 1 96.06 316 ALA B N 1
ATOM 6407 C CA . ALA B 1 316 ? -12.883 63.219 20.562 1 96.06 316 ALA B CA 1
ATOM 6408 C C . ALA B 1 316 ? -12.578 64.562 21.234 1 96.06 316 ALA B C 1
ATOM 6410 O O . ALA B 1 316 ? -11.422 65 21.297 1 96.06 316 ALA B O 1
ATOM 6411 N N . LYS B 1 317 ? -13.57 65.188 21.688 1 96.12 317 LYS B N 1
ATOM 6412 C CA . LYS B 1 317 ? -13.414 66.5 22.375 1 96.12 317 LYS B CA 1
ATOM 6413 C C . LYS B 1 317 ? -13 66.312 23.828 1 96.12 317 LYS B C 1
ATOM 6415 O O . LYS B 1 317 ? -12.25 67.062 24.375 1 96.12 317 LYS B O 1
ATOM 6420 N N . ARG B 1 318 ? -13.539 65.312 24.406 1 96.69 318 ARG B N 1
ATOM 6421 C CA . ARG B 1 318 ? -13.234 64.938 25.781 1 96.69 318 ARG B CA 1
ATOM 6422 C C . ARG B 1 318 ? -13.125 63.438 25.938 1 96.69 318 ARG B C 1
ATOM 6424 O O . ARG B 1 318 ? -13.875 62.688 25.297 1 96.69 318 ARG B O 1
ATOM 6431 N N . VAL B 1 319 ? -12.141 63.031 26.688 1 97.75 319 VAL B N 1
ATOM 6432 C CA . VAL B 1 319 ? -11.945 61.594 26.953 1 97.75 319 VAL B CA 1
ATOM 6433 C C . VAL B 1 319 ? -11.812 61.375 28.453 1 97.75 319 VAL B C 1
ATOM 6435 O O . VAL B 1 319 ? -11.062 62.094 29.141 1 97.75 319 VAL B O 1
ATOM 6438 N N . LEU B 1 320 ? -12.547 60.469 28.953 1 97.5 320 LEU B N 1
ATOM 6439 C CA . LEU B 1 320 ? -12.445 60.031 30.344 1 97.5 320 LEU B CA 1
ATOM 6440 C C . LEU B 1 320 ? -11.914 58.625 30.453 1 97.5 320 LEU B C 1
ATOM 6442 O O . LEU B 1 320 ? -12.492 57.688 29.891 1 97.5 320 LEU B O 1
ATOM 6446 N N . VAL B 1 321 ? -10.773 58.438 31.078 1 97.06 321 VAL B N 1
ATOM 6447 C CA . VAL B 1 321 ? -10.305 57.125 31.453 1 97.06 321 VAL B CA 1
ATOM 6448 C C . VAL B 1 321 ? -10.859 56.719 32.812 1 97.06 321 VAL B C 1
ATOM 6450 O O . VAL B 1 321 ? -10.656 57.438 33.812 1 97.06 321 VAL B O 1
ATOM 6453 N N . PHE B 1 322 ? -11.523 55.594 32.875 1 94.06 322 PHE B N 1
ATOM 6454 C CA . PHE B 1 322 ? -12.195 55.312 34.156 1 94.06 322 PHE B CA 1
ATOM 6455 C C . PHE B 1 322 ? -11.727 54 34.75 1 94.06 322 PHE B C 1
ATOM 6457 O O . PHE B 1 322 ? -12.016 53.688 35.906 1 94.06 322 PHE B O 1
ATOM 6464 N N . ASP B 1 323 ? -11.031 53.188 33.969 1 91.56 323 ASP B N 1
ATOM 6465 C CA . ASP B 1 323 ? -10.57 51.906 34.469 1 91.56 323 ASP B CA 1
ATOM 6466 C C . ASP B 1 323 ? -9.445 51.344 33.625 1 91.56 323 ASP B C 1
ATOM 6468 O O . ASP B 1 323 ? -9.227 51.781 32.5 1 91.56 323 ASP B O 1
ATOM 6472 N N . HIS B 1 324 ? -8.617 50.5 34.281 1 92.06 324 HIS B N 1
ATOM 6473 C CA . HIS B 1 324 ? -7.625 49.719 33.531 1 92.06 324 HIS B CA 1
ATOM 6474 C C . HIS B 1 324 ? -7.477 48.312 34.094 1 92.06 324 HIS B C 1
ATOM 6476 O O . HIS B 1 324 ? -7.758 48.094 35.281 1 92.06 324 HIS B O 1
ATOM 6482 N N . THR B 1 325 ? -7.203 47.375 33.25 1 89.69 325 THR B N 1
ATOM 6483 C CA . THR B 1 325 ? -6.926 46 33.625 1 89.69 325 THR B CA 1
ATOM 6484 C C . THR B 1 325 ? -5.59 45.531 33.031 1 89.69 325 THR B C 1
ATOM 6486 O O . THR B 1 325 ? -5.359 45.625 31.844 1 89.69 325 THR B O 1
ATOM 6489 N N . ILE B 1 326 ? -4.695 45.156 33.906 1 86.5 326 ILE B N 1
ATOM 6490 C CA . ILE B 1 326 ? -3.416 44.594 33.5 1 86.5 326 ILE B CA 1
ATOM 6491 C C . ILE B 1 326 ? -3.459 43.062 33.594 1 86.5 326 ILE B C 1
ATOM 6493 O O . ILE B 1 326 ? -3.855 42.5 34.625 1 86.5 326 ILE B O 1
ATOM 6497 N N . ARG B 1 327 ? -3.109 42.438 32.531 1 84.31 327 ARG B N 1
ATOM 6498 C CA . ARG B 1 327 ? -3.1 40.969 32.469 1 84.31 327 ARG B CA 1
ATOM 6499 C C . ARG B 1 327 ? -1.68 40.438 32.344 1 84.31 327 ARG B C 1
ATOM 6501 O O . ARG B 1 327 ? -0.992 40.75 31.359 1 84.31 327 ARG B O 1
ATOM 6508 N N . THR B 1 328 ? -1.169 39.781 33.312 1 77.75 328 THR B N 1
ATOM 6509 C CA . THR B 1 328 ? 0.164 39.188 33.344 1 77.75 328 THR B CA 1
ATOM 6510 C C . THR B 1 328 ? 0.1 37.719 33.812 1 77.75 328 THR B C 1
ATOM 6512 O O . THR B 1 328 ? -0.949 37.25 34.25 1 77.75 328 THR B O 1
ATOM 6515 N N . LYS B 1 329 ? 1.275 36.938 33.625 1 70 329 LYS B N 1
ATOM 6516 C CA . LYS B 1 329 ? 1.397 35.562 34.062 1 70 329 LYS B CA 1
ATOM 6517 C C . LYS B 1 329 ? 1.052 35.438 35.562 1 70 329 LYS B C 1
ATOM 6519 O O . LYS B 1 329 ? 0.391 34.469 35.969 1 70 329 LYS B O 1
ATOM 6524 N N . ALA B 1 330 ? 1.58 36.312 36.25 1 62.16 330 ALA B N 1
ATOM 6525 C CA . ALA B 1 330 ? 1.398 36.281 37.688 1 62.16 330 ALA B CA 1
ATOM 6526 C C . ALA B 1 330 ? -0.079 36.375 38.062 1 62.16 330 ALA B C 1
ATOM 6528 O O . ALA B 1 330 ? -0.516 35.781 39.062 1 62.16 330 ALA B O 1
ATOM 6529 N N . ASN B 1 331 ? -0.911 36.906 37.219 1 63.25 331 ASN B N 1
ATOM 6530 C CA . ASN B 1 331 ? -2.324 37.125 37.5 1 63.25 331 ASN B CA 1
ATOM 6531 C C . ASN B 1 331 ? -3.191 36 36.906 1 63.25 331 ASN B C 1
ATOM 6533 O O . ASN B 1 331 ? -4.402 35.969 37.156 1 63.25 331 ASN B O 1
ATOM 6537 N N . GLN B 1 332 ? -2.627 35.125 36.188 1 59.72 332 GLN B N 1
ATOM 6538 C CA . GLN B 1 332 ? -3.373 34.094 35.531 1 59.72 332 GLN B CA 1
ATOM 6539 C C . GLN B 1 332 ? -3.986 33.125 36.531 1 59.72 332 GLN B C 1
ATOM 6541 O O . GLN B 1 332 ? -5 32.469 36.25 1 59.72 332 GLN B O 1
ATOM 6546 N N . ALA B 1 333 ? -3.434 33.031 37.688 1 56.59 333 ALA B N 1
ATOM 6547 C CA . ALA B 1 333 ? -3.895 32.094 38.719 1 56.59 333 ALA B CA 1
ATOM 6548 C C . ALA B 1 333 ? -5.152 32.594 39.406 1 56.59 333 ALA B C 1
ATOM 6550 O O . ALA B 1 333 ? -5.801 31.875 40.156 1 56.59 333 ALA B O 1
ATOM 6551 N N . LYS B 1 334 ? -5.656 33.75 39 1 56.91 334 LYS B N 1
ATOM 6552 C CA . LYS B 1 334 ? -6.797 34.281 39.75 1 56.91 334 LYS B CA 1
ATOM 6553 C C . LYS B 1 334 ? -8.102 34 39.031 1 56.91 334 LYS B C 1
ATOM 6555 O O . LYS B 1 334 ? -8.164 34.062 37.812 1 56.91 334 LYS B O 1
ATOM 6560 N N . PRO B 1 335 ? -9.109 33.438 39.75 1 54.47 335 PRO B N 1
ATOM 6561 C CA . PRO B 1 335 ? -10.406 33.219 39.094 1 54.47 335 PRO B CA 1
ATOM 6562 C C . PRO B 1 335 ? -11.031 34.469 38.531 1 54.47 335 PRO B C 1
ATOM 6564 O O . PRO B 1 335 ? -10.805 35.562 39.062 1 54.47 335 PRO B O 1
ATOM 6567 N N . ILE B 1 336 ? -11.789 34.406 37.5 1 57.22 336 ILE B N 1
ATOM 6568 C CA . ILE B 1 336 ? -12.461 35.531 36.812 1 57.22 336 ILE B CA 1
ATOM 6569 C C . ILE B 1 336 ? -13.383 36.25 37.781 1 57.22 336 ILE B C 1
ATOM 6571 O O . ILE B 1 336 ? -13.617 37.469 37.625 1 57.22 336 ILE B O 1
ATOM 6575 N N . THR B 1 337 ? -13.836 35.688 38.875 1 52.25 337 THR B N 1
ATOM 6576 C CA . THR B 1 337 ? -14.828 36.219 39.781 1 52.25 337 THR B CA 1
ATOM 6577 C C . THR B 1 337 ? -14.148 36.938 40.969 1 52.25 337 THR B C 1
ATOM 6579 O O . THR B 1 337 ? -14.82 37.438 41.844 1 52.25 337 THR B O 1
ATOM 6582 N N . ASP B 1 338 ? -12.867 37 40.938 1 53.28 338 ASP B N 1
ATOM 6583 C CA . ASP B 1 338 ? -12.18 37.656 42.062 1 53.28 338 ASP B CA 1
ATOM 6584 C C . ASP B 1 338 ? -12.406 39.156 42.031 1 53.28 338 ASP B C 1
ATOM 6586 O O . ASP B 1 338 ? -12.016 39.844 41.094 1 53.28 338 ASP B O 1
ATOM 6590 N N . GLN B 1 339 ? -13.062 39.781 43.062 1 51.22 339 GLN B N 1
ATOM 6591 C CA . GLN B 1 339 ? -13.453 41.188 43.125 1 51.22 339 GLN B CA 1
ATOM 6592 C C . GLN B 1 339 ? -12.336 42.031 43.75 1 51.22 339 GLN B C 1
ATOM 6594 O O . GLN B 1 339 ? -12.398 43.25 43.719 1 51.22 339 GLN B O 1
ATOM 6599 N N 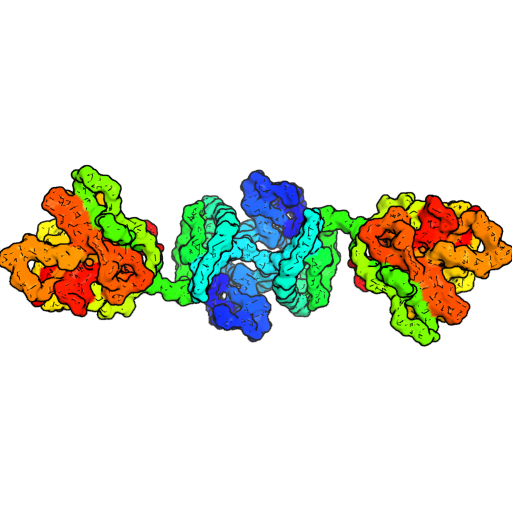. SER B 1 340 ? -11.328 41.5 44.406 1 49.38 340 SER B N 1
ATOM 6600 C CA . SER B 1 340 ? -10.391 42.281 45.219 1 49.38 340 SER B CA 1
ATOM 6601 C C . SER B 1 340 ? -9.422 43.062 44.344 1 49.38 340 SER B C 1
ATOM 6603 O O . SER B 1 340 ? -8.953 44.125 44.75 1 49.38 340 SER B O 1
ATOM 6605 N N . ASN B 1 341 ? -8.977 42.406 43.281 1 50.44 341 ASN B N 1
ATOM 6606 C CA . ASN B 1 341 ? -8.047 43.156 42.406 1 50.44 341 ASN B CA 1
ATOM 6607 C C . ASN B 1 341 ? -8.469 43.094 40.938 1 50.44 341 ASN B C 1
ATOM 6609 O O . ASN B 1 341 ? -7.984 42.25 40.188 1 50.44 341 ASN B O 1
ATOM 6613 N N . THR B 1 342 ? -9.359 43.875 40.531 1 52.25 342 THR B N 1
ATOM 6614 C CA . THR B 1 342 ? -10.016 43.844 39.219 1 52.25 342 THR B CA 1
ATOM 6615 C C . THR B 1 342 ? -9.078 44.344 38.156 1 52.25 342 THR B C 1
ATOM 6617 O O . THR B 1 342 ? -9.367 44.219 36.938 1 52.25 342 THR B O 1
ATOM 6620 N N . SER B 1 343 ? -7.945 44.812 38.625 1 51.06 343 SER B N 1
ATOM 6621 C CA . SER B 1 343 ? -7.039 45.375 37.625 1 51.06 343 SER B CA 1
ATOM 6622 C C . SER B 1 343 ? -6.051 44.312 37.125 1 51.06 343 SER B C 1
ATOM 6624 O O . SER B 1 343 ? -5.309 44.594 36.156 1 51.06 343 SER B O 1
ATOM 6626 N N . GLN B 1 344 ? -6.012 43.188 37.656 1 53.16 344 GLN B N 1
ATOM 6627 C CA . GLN B 1 344 ? -5.066 42.156 37.25 1 53.16 344 GLN B CA 1
ATOM 6628 C C . GLN B 1 344 ? -5.781 40.844 36.969 1 53.16 344 GLN B C 1
ATOM 6630 O O . GLN B 1 344 ? -6.273 40.188 37.875 1 53.16 344 GLN B O 1
ATOM 6635 N N . ARG B 1 345 ? -6.016 40.406 35.688 1 65.25 345 ARG B N 1
ATOM 6636 C CA . ARG B 1 345 ? -6.824 39.25 35.344 1 65.25 345 ARG B CA 1
ATOM 6637 C C . ARG B 1 345 ? -6.18 38.469 34.188 1 65.25 345 ARG B C 1
ATOM 6639 O O . ARG B 1 345 ? -5.254 38.938 33.531 1 65.25 345 ARG B O 1
ATOM 6646 N N . ALA B 1 346 ? -6.492 37.156 34.094 1 72.62 346 ALA B N 1
ATOM 6647 C CA . ALA B 1 346 ? -6.133 36.312 32.969 1 72.62 346 ALA B CA 1
ATOM 6648 C C . ALA B 1 346 ? -6.957 36.656 31.734 1 72.62 346 ALA B C 1
ATOM 6650 O O . ALA B 1 346 ? -8.031 37.25 31.859 1 72.62 346 ALA B O 1
ATOM 6651 N N . PRO B 1 347 ? -6.406 36.406 30.531 1 76.56 347 PRO B N 1
ATOM 6652 C CA . PRO B 1 347 ? -7.199 36.625 29.328 1 76.56 347 PRO B CA 1
ATOM 6653 C C . PRO B 1 347 ? -8.531 35.875 29.359 1 76.56 347 PRO B C 1
ATOM 6655 O O . PRO B 1 347 ? -8.602 34.75 29.859 1 76.56 347 PRO B O 1
ATOM 6658 N N . VAL B 1 348 ? -9.586 36.5 28.969 1 81.62 348 VAL B N 1
ATOM 6659 C CA . VAL B 1 348 ? -10.938 35.938 29.016 1 81.62 348 VAL B CA 1
ATOM 6660 C C . VAL B 1 348 ? -11.289 35.312 27.672 1 81.62 348 VAL B C 1
ATOM 6662 O O . VAL B 1 348 ? -11.422 36 26.656 1 81.62 348 VAL B O 1
ATOM 6665 N N . ALA B 1 349 ? -11.414 34.031 27.641 1 89.62 349 ALA B N 1
ATOM 6666 C CA . ALA B 1 349 ? -11.789 33.312 26.438 1 89.62 349 ALA B CA 1
ATOM 6667 C C . ALA B 1 349 ? -13.305 33.125 26.359 1 89.62 349 ALA B C 1
ATOM 6669 O O . ALA B 1 349 ? -13.812 32 26.359 1 89.62 349 ALA B O 1
ATOM 6670 N N . LEU B 1 350 ? -14.047 34.219 26.359 1 93.75 350 LEU B N 1
ATOM 6671 C CA . LEU B 1 350 ? -15.492 34.312 26.234 1 93.75 350 LEU B CA 1
ATOM 6672 C C . LEU B 1 350 ? -15.883 35.344 25.172 1 93.75 350 LEU B C 1
ATOM 6674 O O . LEU B 1 350 ? -15.391 36.469 25.188 1 93.75 350 LEU B O 1
ATOM 6678 N N . VAL B 1 351 ? -16.672 34.875 24.25 1 97.19 351 VAL B N 1
ATOM 6679 C CA . VAL B 1 351 ? -17.172 35.812 23.25 1 97.19 351 VAL B CA 1
ATOM 6680 C C . VAL B 1 351 ? -18.141 36.781 23.891 1 97.19 351 VAL B C 1
ATOM 6682 O O . VAL B 1 351 ? -19.219 36.406 24.344 1 97.19 351 VAL B O 1
ATOM 6685 N N . HIS B 1 352 ? -17.766 38.094 23.906 1 96.94 352 HIS B N 1
ATOM 6686 C CA . HIS B 1 352 ? -18.609 39.062 24.609 1 96.94 352 HIS B CA 1
ATOM 6687 C C . HIS B 1 352 ? -18.344 40.469 24.109 1 96.94 352 HIS B C 1
ATOM 6689 O O . HIS B 1 352 ? -17.5 40.688 23.234 1 96.94 352 HIS B O 1
ATOM 6695 N N . CYS B 1 353 ? -19.141 41.375 24.531 1 97.38 353 CYS B N 1
ATOM 6696 C CA . CYS B 1 353 ? -18.969 42.812 24.469 1 97.38 353 CYS B CA 1
ATOM 6697 C C . CYS B 1 353 ? -19.203 43.438 25.828 1 97.38 353 CYS B C 1
ATOM 6699 O O . CYS B 1 353 ? -20.141 43.062 26.547 1 97.38 353 CYS B O 1
ATOM 6701 N N . ASP B 1 354 ? -18.453 44.344 26.219 1 95.12 354 ASP B N 1
ATOM 6702 C CA . ASP B 1 354 ? -18.344 44.812 27.594 1 95.12 354 ASP B CA 1
ATOM 6703 C C . ASP B 1 354 ? -19.562 45.625 28 1 95.12 354 ASP B C 1
ATOM 6705 O O . ASP B 1 354 ? -19.844 45.812 29.188 1 95.12 354 ASP B O 1
ATOM 6709 N N . TYR B 1 355 ? -20.312 46.156 27.078 1 96.75 355 TYR B N 1
ATOM 6710 C CA . TYR B 1 355 ? -21.453 47 27.406 1 96.75 355 TYR B CA 1
ATOM 6711 C C . TYR B 1 355 ? -22.641 46.688 26.516 1 96.75 355 TYR B C 1
ATOM 6713 O O . TYR B 1 355 ? -22.484 46.125 25.422 1 96.75 355 TYR B O 1
ATOM 6721 N N . THR B 1 356 ? -23.797 47.062 26.969 1 96.44 356 THR B N 1
ATOM 6722 C CA . THR B 1 356 ? -25.031 47 26.219 1 96.44 356 THR B CA 1
ATOM 6723 C C . THR B 1 356 ? -25.547 48.375 25.875 1 96.44 356 THR B C 1
ATOM 6725 O O . THR B 1 356 ? -24.969 49.375 26.312 1 96.44 356 THR B O 1
ATOM 6728 N N . ALA B 1 357 ? -26.609 48.375 25.062 1 95.06 357 ALA B N 1
ATOM 6729 C CA . ALA B 1 357 ? -27.266 49.656 24.75 1 95.06 357 ALA B CA 1
ATOM 6730 C C . ALA B 1 357 ? -27.75 50.344 26 1 95.06 357 ALA B C 1
ATOM 6732 O O . ALA B 1 357 ? -27.812 51.562 26.062 1 95.06 357 ALA B O 1
ATOM 6733 N N . GLU B 1 358 ? -28 49.594 27.094 1 94.31 358 GLU B N 1
ATOM 6734 C CA . GLU B 1 358 ? -28.531 50.125 28.344 1 94.31 358 GLU B CA 1
ATOM 6735 C C . GLU B 1 358 ? -27.406 50.438 29.328 1 94.31 358 GLU B C 1
ATOM 6737 O O . GLU B 1 358 ? -27.438 51.469 30 1 94.31 358 GLU B O 1
ATOM 6742 N N . SER B 1 359 ? -26.5 49.625 29.359 1 95.56 359 SER B N 1
ATOM 6743 C CA . SER B 1 359 ? -25.484 49.75 30.406 1 95.56 359 SER B CA 1
ATOM 6744 C C . SER B 1 359 ? -24.484 50.875 30.062 1 95.56 359 SER B C 1
ATOM 6746 O O . SER B 1 359 ? -23.891 51.469 30.953 1 95.56 359 SER B O 1
ATOM 6748 N N . GLY B 1 360 ? -24.266 51.188 28.812 1 95.38 360 GLY B N 1
ATOM 6749 C CA . GLY B 1 360 ? -23.375 52.281 28.422 1 95.38 360 GLY B CA 1
ATOM 6750 C C . GLY B 1 360 ? -23.766 53.594 29.031 1 95.38 360 GLY B C 1
ATOM 6751 O O . GLY B 1 360 ? -23.031 54.156 29.844 1 95.38 360 GLY B O 1
ATOM 6752 N N . PRO B 1 361 ? -24.953 54 28.688 1 95.75 361 PRO B N 1
ATOM 6753 C CA . PRO B 1 361 ? -25.422 55.281 29.234 1 95.75 361 PRO B CA 1
ATOM 6754 C C . PRO B 1 361 ? -25.469 55.281 30.766 1 95.75 361 PRO B C 1
ATOM 6756 O O . PRO B 1 361 ? -25.156 56.281 31.406 1 95.75 361 PRO B O 1
ATOM 6759 N N . VAL B 1 362 ? -25.812 54.188 31.359 1 94.31 362 VAL B N 1
ATOM 6760 C CA . VAL B 1 362 ? -25.875 54.062 32.812 1 94.31 362 VAL B CA 1
ATOM 6761 C C . VAL B 1 362 ? -24.484 54.312 33.406 1 94.31 362 VAL B C 1
ATOM 6763 O O . VAL B 1 362 ? -24.359 54.969 34.438 1 94.31 362 VAL B O 1
ATOM 6766 N N . ARG B 1 363 ? -23.547 53.812 32.812 1 94.69 363 ARG B N 1
ATOM 6767 C CA . ARG B 1 363 ? -22.188 53.969 33.312 1 94.69 363 ARG B CA 1
ATOM 6768 C C . ARG B 1 363 ? -21.75 55.438 33.25 1 94.69 363 ARG B C 1
ATOM 6770 O O . ARG B 1 363 ? -21.062 55.938 34.156 1 94.69 363 ARG B O 1
ATOM 6777 N N . VAL B 1 364 ? -22.141 56.125 32.188 1 96 364 VAL B N 1
ATOM 6778 C CA . VAL B 1 364 ? -21.844 57.531 32.094 1 96 364 VAL B CA 1
ATOM 6779 C C . VAL B 1 364 ? -22.484 58.281 33.281 1 96 364 VAL B C 1
ATOM 6781 O O . VAL B 1 364 ? -21.844 59.125 33.875 1 96 364 VAL B O 1
ATOM 6784 N N . LYS B 1 365 ? -23.641 57.938 33.594 1 95.19 365 LYS B N 1
ATOM 6785 C CA . LYS B 1 365 ? -24.359 58.562 34.719 1 95.19 365 LYS B CA 1
ATOM 6786 C C . LYS B 1 365 ? -23.688 58.25 36.031 1 95.19 365 LYS B C 1
ATOM 6788 O O . LYS B 1 365 ? -23.688 59.094 36.938 1 95.19 365 LYS B O 1
ATOM 6793 N N . GLN B 1 366 ? -23.172 57.156 36.125 1 93.06 366 GLN B N 1
ATOM 6794 C CA . GLN B 1 366 ? -22.5 56.75 37.375 1 93.06 366 GLN B CA 1
ATOM 6795 C C . GLN B 1 366 ? -21.172 57.5 37.531 1 93.06 366 GLN B C 1
ATOM 6797 O O . GLN B 1 366 ? -20.812 57.875 38.625 1 93.06 366 GLN B O 1
ATOM 6802 N N . LEU B 1 367 ? -20.484 57.688 36.5 1 93.88 367 LEU B N 1
ATOM 6803 C CA . LEU B 1 367 ? -19.141 58.25 36.562 1 93.88 367 LEU B CA 1
ATOM 6804 C C . LEU B 1 367 ? -19.203 59.781 36.562 1 93.88 367 LEU B C 1
ATOM 6806 O O . LEU B 1 367 ? -18.359 60.438 37.188 1 93.88 367 LEU B O 1
ATOM 6810 N N . LEU B 1 368 ? -20.188 60.25 35.844 1 94.81 368 LEU B N 1
ATOM 6811 C CA . LEU B 1 368 ? -20.344 61.688 35.719 1 94.81 368 LEU B CA 1
ATOM 6812 C C . LEU B 1 368 ? -21.797 62.094 35.969 1 94.81 368 LEU B C 1
ATOM 6814 O O . LEU B 1 368 ? -22.453 62.656 35.062 1 94.81 368 LEU B O 1
ATOM 6818 N N . PRO B 1 369 ? -22.219 61.938 37.219 1 93.31 369 PRO B N 1
ATOM 6819 C CA . PRO B 1 369 ? -23.641 62.125 37.5 1 93.31 369 PRO B CA 1
ATOM 6820 C C . PRO B 1 369 ? -24.125 63.531 37.219 1 93.31 369 PRO B C 1
ATOM 6822 O O . PRO B 1 369 ? -25.234 63.719 36.719 1 93.31 369 PRO B O 1
ATOM 6825 N N . ASP B 1 370 ? -23.344 64.562 37.5 1 94.75 370 ASP B N 1
ATOM 6826 C CA . ASP B 1 370 ? -23.781 65.938 37.406 1 94.75 370 ASP B CA 1
ATOM 6827 C C . ASP B 1 370 ? -23.828 66.375 35.938 1 94.75 370 ASP B C 1
ATOM 6829 O O . ASP B 1 370 ? -24.547 67.312 35.594 1 94.75 370 ASP B O 1
ATOM 6833 N N . GLU B 1 371 ? -23.031 65.75 35.062 1 94.5 371 GLU B N 1
ATOM 6834 C CA . GLU B 1 371 ? -22.922 66.188 33.688 1 94.5 371 GLU B CA 1
ATOM 6835 C C . GLU B 1 371 ? -23.484 65.188 32.719 1 94.5 371 GLU B C 1
ATOM 6837 O O . GLU B 1 371 ? -23.453 65.375 31.5 1 94.5 371 GLU B O 1
ATOM 6842 N N . ALA B 1 372 ? -23.984 64.125 33.125 1 94.31 372 ALA B N 1
ATOM 6843 C CA . ALA B 1 372 ? -24.312 62.969 32.312 1 94.31 372 ALA B CA 1
ATOM 6844 C C . ALA B 1 372 ? -25.344 63.312 31.266 1 94.31 372 ALA B C 1
ATOM 6846 O O . ALA B 1 372 ? -25.219 62.875 30.109 1 94.31 372 ALA B O 1
ATOM 6847 N N . ASP B 1 373 ? -26.359 64 31.609 1 93.31 373 ASP B N 1
ATOM 6848 C CA . ASP B 1 373 ? -27.438 64.312 30.672 1 93.31 373 ASP B CA 1
ATOM 6849 C C . ASP B 1 373 ? -26.922 65.125 29.484 1 93.31 373 ASP B C 1
ATOM 6851 O O . ASP B 1 373 ? -27.328 64.875 28.344 1 93.31 373 ASP B O 1
ATOM 6855 N N . ASP B 1 374 ? -26.172 66.062 29.781 1 94.25 374 ASP B N 1
ATOM 6856 C CA . ASP B 1 374 ? -25.594 66.875 28.734 1 94.25 374 ASP B CA 1
ATOM 6857 C C . ASP B 1 374 ? -24.656 66.062 27.844 1 94.25 374 ASP B C 1
ATOM 6859 O O . ASP B 1 374 ? -24.688 66.188 26.609 1 94.25 374 ASP B O 1
ATOM 6863 N N . LEU B 1 375 ? -23.859 65.25 28.438 1 94.31 375 LEU B N 1
ATOM 6864 C CA . LEU B 1 375 ? -22.875 64.438 27.719 1 94.31 375 LEU B CA 1
ATOM 6865 C C . LEU B 1 375 ? -23.547 63.406 26.844 1 94.31 375 LEU B C 1
ATOM 6867 O O . LEU B 1 375 ? -23.109 63.125 25.734 1 94.31 375 LEU B O 1
ATOM 6871 N N . LEU B 1 376 ? -24.641 62.875 27.312 1 94.75 376 LEU B N 1
ATOM 6872 C CA . LEU B 1 376 ? -25.344 61.812 26.625 1 94.75 376 LEU B CA 1
ATOM 6873 C C . LEU B 1 376 ? -26.203 62.375 25.5 1 94.75 376 LEU B C 1
ATOM 6875 O O . LEU B 1 376 ? -26.688 61.625 24.641 1 94.75 376 LEU B O 1
ATOM 6879 N N . ALA B 1 377 ? -26.344 63.656 25.562 1 92.81 377 ALA B N 1
ATOM 6880 C CA . ALA B 1 377 ? -27.062 64.312 24.484 1 92.81 377 ALA B CA 1
ATOM 6881 C C . ALA B 1 377 ? -26.219 64.375 23.219 1 92.81 377 ALA B C 1
ATOM 6883 O O . ALA B 1 377 ? -26.75 64.562 22.125 1 92.81 377 ALA B O 1
ATOM 6884 N N . ARG B 1 378 ? -24.953 64.188 23.375 1 93.25 378 ARG B N 1
ATOM 6885 C CA . ARG B 1 378 ? -24.031 64.125 22.25 1 93.25 378 ARG B CA 1
ATOM 6886 C C . ARG B 1 378 ? -23.547 62.719 22 1 93.25 378 ARG B C 1
ATOM 6888 O O . ARG B 1 378 ? -23.938 61.781 22.719 1 93.25 378 ARG B O 1
ATOM 6895 N N . ARG B 1 379 ? -22.781 62.625 20.984 1 96.56 379 ARG B N 1
ATOM 6896 C CA . ARG B 1 379 ? -22.25 61.281 20.703 1 96.56 379 ARG B CA 1
ATOM 6897 C C . ARG B 1 379 ? -21.234 60.844 21.766 1 96.56 379 ARG B C 1
ATOM 6899 O O . ARG B 1 379 ? -20.297 61.594 22.062 1 96.56 379 ARG B O 1
ATOM 6906 N N . THR B 1 380 ? -21.469 59.75 22.266 1 97.5 380 THR B N 1
ATOM 6907 C CA . THR B 1 380 ? -20.625 59.125 23.297 1 97.5 380 THR B CA 1
ATOM 6908 C C . THR B 1 380 ? -20.234 57.719 22.875 1 97.5 380 THR B C 1
ATOM 6910 O O . THR B 1 380 ? -21.078 56.906 22.453 1 97.5 380 THR B O 1
ATOM 6913 N N . ALA B 1 381 ? -18.984 57.469 22.922 1 98.06 381 ALA B N 1
ATOM 6914 C CA . ALA B 1 381 ? -18.5 56.156 22.578 1 98.06 381 ALA B CA 1
ATOM 6915 C C . ALA B 1 381 ? -17.547 55.594 23.641 1 98.06 381 ALA B C 1
ATOM 6917 O O . ALA B 1 381 ? -16.734 56.344 24.188 1 98.06 381 ALA B O 1
ATOM 6918 N N . PHE B 1 382 ? -17.688 54.344 23.969 1 98.12 382 PHE B N 1
ATOM 6919 C CA . PHE B 1 382 ? -16.734 53.625 24.828 1 98.12 382 PHE B CA 1
ATOM 6920 C C . PHE B 1 382 ? -15.672 52.938 23.984 1 98.12 382 PHE B C 1
ATOM 6922 O O . PHE B 1 382 ? -15.977 52.094 23.156 1 98.12 382 PHE B O 1
ATOM 6929 N N . ILE B 1 383 ? -14.422 53.281 24.172 1 98.38 383 ILE B N 1
ATOM 6930 C CA . ILE B 1 383 ? -13.289 52.719 23.438 1 98.38 383 ILE B CA 1
ATOM 6931 C C . ILE B 1 383 ? -12.297 52.094 24.422 1 98.38 383 ILE B C 1
ATOM 6933 O O . ILE B 1 383 ? -11.766 52.812 25.297 1 98.38 383 ILE B O 1
ATOM 6937 N N . ASN B 1 384 ? -12.086 50.812 24.297 1 97.62 384 ASN B N 1
ATOM 6938 C CA . ASN B 1 384 ? -11 50.188 25.016 1 97.62 384 ASN B CA 1
ATOM 6939 C C . ASN B 1 384 ? -9.688 50.25 24.234 1 97.62 384 ASN B C 1
ATOM 6941 O O . ASN B 1 384 ? -9.641 49.938 23.047 1 97.62 384 ASN B O 1
ATOM 6945 N N . VAL B 1 385 ? -8.68 50.75 24.844 1 97.75 385 VAL B N 1
ATOM 6946 C CA . VAL B 1 385 ? -7.336 50.719 24.281 1 97.75 385 VAL B CA 1
ATOM 6947 C C . VAL B 1 385 ? -6.578 49.5 24.812 1 97.75 385 VAL B C 1
ATOM 6949 O O . VAL B 1 385 ? -6.184 49.469 25.969 1 97.75 385 VAL B O 1
ATOM 6952 N N . TRP B 1 386 ? -6.453 48.531 23.938 1 97.12 386 TRP B N 1
ATOM 6953 C CA . TRP B 1 386 ? -5.738 47.312 24.297 1 97.12 386 TRP B CA 1
ATOM 6954 C C . TRP B 1 386 ? -4.301 47.344 23.797 1 97.12 386 TRP B C 1
ATOM 6956 O O . TRP B 1 386 ? -4.062 47.531 22.594 1 97.12 386 TRP B O 1
ATOM 6966 N N . LYS B 1 387 ? -3.346 47.219 24.688 1 95.44 387 LYS B N 1
ATOM 6967 C CA . LYS B 1 387 ? -1.928 47.312 24.359 1 95.44 387 LYS B CA 1
ATOM 6968 C C . LYS B 1 387 ? -1.144 46.156 24.938 1 95.44 387 LYS B C 1
ATOM 6970 O O . LYS B 1 387 ? -1.19 45.906 26.141 1 95.44 387 LYS B O 1
ATOM 6975 N N . PRO B 1 388 ? -0.488 45.438 24 1 94.56 388 PRO B N 1
ATOM 6976 C CA . PRO B 1 388 ? 0.417 44.406 24.531 1 94.56 388 PRO B CA 1
ATOM 6977 C C . PRO B 1 388 ? 1.646 45 25.219 1 94.56 388 PRO B C 1
ATOM 6979 O O . PRO B 1 388 ? 2.174 46.031 24.766 1 94.56 388 PRO B O 1
ATOM 6982 N N . LEU B 1 389 ? 2.055 44.375 26.312 1 91.88 389 LEU B N 1
ATOM 6983 C CA . LEU B 1 389 ? 3.248 44.812 27.016 1 91.88 389 LEU B CA 1
ATOM 6984 C C . LEU B 1 389 ? 4.465 44 26.594 1 91.88 389 LEU B C 1
ATOM 6986 O O . LEU B 1 389 ? 5.605 44.406 26.844 1 91.88 389 LEU B O 1
ATOM 6990 N N . ASN B 1 390 ? 4.297 42.906 26.016 1 91.81 390 ASN B N 1
ATOM 6991 C CA . ASN B 1 390 ? 5.273 42.094 25.297 1 91.81 390 ASN B CA 1
ATOM 6992 C C . ASN B 1 390 ? 4.684 41.531 24 1 91.81 390 ASN B C 1
ATOM 6994 O O . ASN B 1 390 ? 3.506 41.75 23.703 1 91.81 390 ASN B O 1
ATOM 6998 N N . LYS B 1 391 ? 5.566 41 23.125 1 93.56 391 LYS B N 1
ATOM 6999 C CA . LYS B 1 391 ? 5.07 40.406 21.891 1 93.56 391 LYS B CA 1
ATOM 7000 C C . LYS B 1 391 ? 4.023 39.344 22.188 1 93.56 391 LYS B C 1
ATOM 7002 O O . LYS B 1 391 ? 4.246 38.469 23.016 1 93.56 391 LYS B O 1
ATOM 7007 N N . VAL B 1 392 ? 2.893 39.375 21.578 1 93.81 392 VAL B N 1
ATOM 7008 C CA . VAL B 1 392 ? 1.801 38.438 21.828 1 93.81 392 VAL B CA 1
ATOM 7009 C C . VAL B 1 392 ? 2.078 37.125 21.109 1 93.81 392 VAL B C 1
ATOM 7011 O O . VAL B 1 392 ? 2.066 37.062 19.875 1 93.81 392 VAL B O 1
ATOM 7014 N N . GLU B 1 393 ? 2.291 36.094 21.875 1 91.38 393 GLU B N 1
ATOM 7015 C CA . GLU B 1 393 ? 2.604 34.781 21.297 1 91.38 393 GLU B CA 1
ATOM 7016 C C . GLU B 1 393 ? 1.592 33.75 21.75 1 91.38 393 GLU B C 1
ATOM 7018 O O . GLU B 1 393 ? 1.562 32.625 21.203 1 91.38 393 GLU B O 1
ATOM 7023 N N . GLU B 1 394 ? 0.817 34.125 22.688 1 90.31 394 GLU B N 1
ATOM 7024 C CA . GLU B 1 394 ? -0.284 33.281 23.125 1 90.31 394 GLU B CA 1
ATOM 7025 C C . GLU B 1 394 ? -1.503 34.094 23.516 1 90.31 394 GLU B C 1
ATOM 7027 O O . GLU B 1 394 ? -1.369 35.25 23.922 1 90.31 394 GLU B O 1
ATOM 7032 N N . TYR B 1 395 ? -2.682 33.5 23.328 1 91.5 395 TYR B N 1
ATOM 7033 C CA . TYR B 1 395 ? -3.973 34.094 23.672 1 91.5 395 TYR B CA 1
ATOM 7034 C C . TYR B 1 395 ? -4.137 35.469 23.062 1 91.5 395 TYR B C 1
ATOM 7036 O O . TYR B 1 395 ? -4.465 36.438 23.75 1 91.5 395 TYR B O 1
ATOM 7044 N N . PRO B 1 396 ? -3.957 35.531 21.781 1 94.62 396 PRO B N 1
ATOM 7045 C CA . PRO B 1 396 ? -4.23 36.812 21.141 1 94.62 396 PRO B CA 1
ATOM 7046 C C . PRO B 1 396 ? -5.691 37.25 21.266 1 94.62 396 PRO B C 1
ATOM 7048 O O . PRO B 1 396 ? -6.547 36.438 21.625 1 94.62 396 PRO B O 1
ATOM 7051 N N . LEU B 1 397 ? -5.879 38.5 21.156 1 96.31 397 LEU B N 1
ATOM 7052 C CA . LEU B 1 397 ? -7.227 39.062 21.141 1 96.31 397 LEU B CA 1
ATOM 7053 C C . LEU B 1 397 ? -7.82 39.031 19.75 1 96.31 397 LEU B C 1
ATOM 7055 O O . LEU B 1 397 ? -7.156 39.406 18.766 1 96.31 397 LEU B O 1
ATOM 7059 N N . ALA B 1 398 ? -8.953 38.5 19.625 1 97.38 398 ALA B N 1
ATOM 7060 C CA . ALA B 1 398 ? -9.688 38.469 18.359 1 97.38 398 ALA B CA 1
ATOM 7061 C C . ALA B 1 398 ? -10.93 39.375 18.438 1 97.38 398 ALA B C 1
ATOM 7063 O O . ALA B 1 398 ? -11.602 39.406 19.469 1 97.38 398 ALA B O 1
ATOM 7064 N N . MET B 1 399 ? -11.227 40.031 17.391 1 98 399 MET B N 1
ATOM 7065 C CA . MET B 1 399 ? -12.398 40.906 17.266 1 98 399 MET B CA 1
ATOM 7066 C C . MET B 1 399 ? -13.328 40.406 16.172 1 98 399 MET B C 1
ATOM 7068 O O . MET B 1 399 ? -12.859 39.938 15.125 1 98 399 MET B O 1
ATOM 7072 N N . CYS B 1 400 ? -14.539 40.5 16.391 1 97.88 400 CYS B N 1
ATOM 7073 C CA . CYS B 1 400 ? -15.539 40.156 15.383 1 97.88 400 CYS B CA 1
ATOM 7074 C C . CYS B 1 400 ? -15.953 41.406 14.594 1 97.88 400 CYS B C 1
ATOM 7076 O O . CYS B 1 400 ? -16.516 42.344 15.156 1 97.88 400 CYS B O 1
ATOM 7078 N N . ASP B 1 401 ? -15.664 41.406 13.352 1 96.5 401 ASP B N 1
ATOM 7079 C CA . ASP B 1 401 ? -16.031 42.5 12.477 1 96.5 401 ASP B CA 1
ATOM 7080 C C . ASP B 1 401 ? -17.531 42.812 12.594 1 96.5 401 ASP B C 1
ATOM 7082 O O . ASP B 1 401 ? -18.375 41.969 12.281 1 96.5 401 ASP B O 1
ATOM 7086 N N . VAL B 1 402 ? -17.859 44.031 12.961 1 96.5 402 VAL B N 1
ATOM 7087 C CA . VAL B 1 402 ? -19.234 44.438 13.227 1 96.5 402 VAL B CA 1
ATOM 7088 C C . VAL B 1 402 ? -20.062 44.281 11.961 1 96.5 402 VAL B C 1
ATOM 7090 O O . VAL B 1 402 ? -21.266 43.969 12.023 1 96.5 402 VAL B O 1
ATOM 7093 N N . THR B 1 403 ? -19.5 44.406 10.828 1 95 403 THR B N 1
ATOM 7094 C CA . THR B 1 403 ? -20.219 44.281 9.57 1 95 403 THR B CA 1
ATOM 7095 C C . THR B 1 403 ? -20.688 42.875 9.336 1 95 403 THR B C 1
ATOM 7097 O O . THR B 1 403 ? -21.562 42.625 8.508 1 95 403 THR B O 1
ATOM 7100 N N . SER B 1 404 ? -20.156 41.938 10.086 1 95.75 404 SER B N 1
ATOM 7101 C CA . SER B 1 404 ? -20.531 40.531 9.945 1 95.75 404 SER B CA 1
ATOM 7102 C C . SER B 1 404 ? -21.344 40.062 11.141 1 95.75 404 SER B C 1
ATOM 7104 O O . SER B 1 404 ? -21.75 38.875 11.195 1 95.75 404 SER B O 1
ATOM 7106 N N . SER B 1 405 ? -21.5 40.875 12.133 1 95.31 405 SER B N 1
ATOM 7107 C CA . SER B 1 405 ? -22.172 40.469 13.367 1 95.31 405 SER B CA 1
ATOM 7108 C C . SER B 1 405 ? -23.391 41.344 13.656 1 95.31 405 SER B C 1
ATOM 7110 O O . SER B 1 405 ? -23.297 42.312 14.422 1 95.31 405 SER B O 1
ATOM 7112 N N . PRO B 1 406 ? -24.5 40.938 13.18 1 94.06 406 PRO B N 1
ATOM 7113 C CA . PRO B 1 406 ? -25.703 41.75 13.383 1 94.06 406 PRO B CA 1
ATOM 7114 C C . PRO B 1 406 ? -26.109 41.844 14.852 1 94.06 406 PRO B C 1
ATOM 7116 O O . PRO B 1 406 ? -25.781 40.969 15.641 1 94.06 406 PRO B O 1
ATOM 7119 N N . PRO B 1 407 ? -26.891 42.875 15.211 1 93.44 407 PRO B N 1
ATOM 7120 C CA . PRO B 1 407 ? -27.281 43.125 16.609 1 93.44 407 PRO B CA 1
ATOM 7121 C C . PRO B 1 407 ? -28.062 41.969 17.203 1 93.44 407 PRO B C 1
ATOM 7123 O O . PRO B 1 407 ? -28 41.719 18.406 1 93.44 407 PRO B O 1
ATOM 7126 N N . GLU B 1 408 ? -28.75 41.25 16.375 1 93.88 408 GLU B N 1
ATOM 7127 C CA . GLU B 1 408 ? -29.594 40.156 16.844 1 93.88 408 GLU B CA 1
ATOM 7128 C C . GLU B 1 408 ? -28.75 39.031 17.406 1 93.88 408 GLU B C 1
ATOM 7130 O O . GLU B 1 408 ? -29.266 38.156 18.109 1 93.88 408 GLU B O 1
ATOM 7135 N N . ASP B 1 409 ? -27.516 39.031 17.078 1 96.44 409 ASP B N 1
ATOM 7136 C CA . ASP B 1 409 ? -26.625 38 17.562 1 96.44 409 ASP B CA 1
ATOM 7137 C C . ASP B 1 409 ? -26.188 38.25 19 1 96.44 409 ASP B C 1
ATOM 7139 O O . ASP B 1 409 ? -25.609 37.375 19.641 1 96.44 409 ASP B O 1
ATOM 7143 N N . PHE B 1 410 ? -26.438 39.438 19.469 1 96.56 410 PHE B N 1
ATOM 7144 C CA . PHE B 1 410 ? -26.078 39.812 20.828 1 96.56 410 PHE B CA 1
ATOM 7145 C C . PHE B 1 410 ? -27.25 39.688 21.766 1 96.56 410 PHE B C 1
ATOM 7147 O O . PHE B 1 410 ? -28.391 39.969 21.406 1 96.56 410 PHE B O 1
ATOM 7154 N N . PHE B 1 411 ? -26.969 39.188 22.938 1 96.12 411 PHE B N 1
ATOM 7155 C CA . PHE B 1 411 ? -27.969 39.156 24 1 96.12 411 PHE B CA 1
ATOM 7156 C C . PHE B 1 411 ? -27.312 39.375 25.359 1 96.12 411 PHE B C 1
ATOM 7158 O O . PHE B 1 411 ? -26.094 39.281 25.484 1 96.12 411 PHE B O 1
ATOM 7165 N N . LYS B 1 412 ? -28.094 39.688 26.344 1 96.12 412 LYS B N 1
ATOM 7166 C CA . LYS B 1 412 ? -27.578 40.25 27.578 1 96.12 412 LYS B CA 1
ATOM 7167 C C . LYS B 1 412 ? -27.031 39.156 28.5 1 96.12 412 LYS B C 1
ATOM 7169 O O . LYS B 1 412 ? -27.609 38.062 28.594 1 96.12 412 LYS B O 1
ATOM 7174 N N . LEU B 1 413 ? -25.938 39.469 29.047 1 95.94 413 LEU B N 1
ATOM 7175 C CA . LEU B 1 413 ? -25.344 38.781 30.188 1 95.94 413 LEU B CA 1
ATOM 7176 C C . LEU B 1 413 ? -25.438 39.625 31.438 1 95.94 413 LEU B C 1
ATOM 7178 O O . LEU B 1 413 ? -25 40.781 31.453 1 95.94 413 LEU B O 1
ATOM 7182 N N . TYR B 1 414 ? -26.016 39.094 32.438 1 93.88 414 TYR B N 1
ATOM 7183 C CA . TYR B 1 414 ? -26.141 39.812 33.688 1 93.88 414 TYR B CA 1
ATOM 7184 C C . TYR B 1 414 ? -25.016 39.469 34.656 1 93.88 414 TYR B C 1
ATOM 7186 O O . TYR B 1 414 ? -24.797 38.281 34.938 1 93.88 414 TYR B O 1
ATOM 7194 N N . LEU B 1 415 ? -24.312 40.5 35.062 1 91.38 415 LEU B N 1
ATOM 7195 C CA . LEU B 1 415 ? -23.266 40.375 36.062 1 91.38 415 LEU B CA 1
ATOM 7196 C C . LEU B 1 415 ? -23.781 40.75 37.438 1 91.38 415 LEU B C 1
ATOM 7198 O O . LEU B 1 415 ? -24.047 41.938 37.688 1 91.38 415 LEU B O 1
ATOM 7202 N N . ARG B 1 416 ? -23.812 39.781 38.281 1 89.94 416 ARG B N 1
ATOM 7203 C CA . ARG B 1 416 ? -24.406 40 39.594 1 89.94 416 ARG B CA 1
ATOM 7204 C C . ARG B 1 416 ? -23.344 40.188 40.656 1 89.94 416 ARG B C 1
ATOM 7206 O O . ARG B 1 416 ? -22.625 39.281 41 1 89.94 416 ARG B O 1
ATOM 7213 N N . TYR B 1 417 ? -23.281 41.406 41.094 1 83.69 417 TYR B N 1
ATOM 7214 C CA . TYR B 1 417 ? -22.438 41.75 42.219 1 83.69 417 TYR B CA 1
ATOM 7215 C C . TYR B 1 417 ? -23.266 41.938 43.5 1 83.69 417 TYR B C 1
ATOM 7217 O O . TYR B 1 417 ? -24.5 41.938 43.438 1 83.69 417 TYR B O 1
ATOM 7225 N N . GLN B 1 418 ? -22.578 42.031 44.688 1 80.94 418 GLN B N 1
ATOM 7226 C CA . GLN B 1 418 ? -23.312 42.156 45.938 1 80.94 418 GLN B CA 1
ATOM 7227 C C . GLN B 1 418 ? -24.172 43.438 45.969 1 80.94 418 GLN B C 1
ATOM 7229 O O . GLN B 1 418 ? -25.281 43.406 46.5 1 80.94 418 GLN B O 1
ATOM 7234 N N . ASP B 1 419 ? -23.656 44.469 45.375 1 83.19 419 ASP B N 1
ATOM 7235 C CA . ASP B 1 419 ? -24.297 45.75 45.562 1 83.19 419 ASP B CA 1
ATOM 7236 C C . ASP B 1 419 ? -24.891 46.25 44.219 1 83.19 419 ASP B C 1
ATOM 7238 O O . ASP B 1 419 ? -25.578 47.281 44.219 1 83.19 419 ASP B O 1
ATOM 7242 N N . ARG B 1 420 ? -24.625 45.5 43.125 1 84.88 420 ARG B N 1
ATOM 7243 C CA . ARG B 1 420 ? -25.125 46.031 41.844 1 84.88 420 ARG B CA 1
ATOM 7244 C C . ARG B 1 420 ? -25.203 44.906 40.812 1 84.88 420 ARG B C 1
ATOM 7246 O O . ARG B 1 420 ? -24.609 43.844 40.969 1 84.88 420 ARG B O 1
ATOM 7253 N N . THR B 1 421 ? -26.062 45.188 39.844 1 89.19 421 THR B N 1
ATOM 7254 C CA . THR B 1 421 ? -26.141 44.312 38.656 1 89.19 421 THR B CA 1
ATOM 7255 C C . THR B 1 421 ? -25.594 45.031 37.406 1 89.19 421 THR B C 1
ATOM 7257 O O . THR B 1 421 ? -26.031 46.125 37.094 1 89.19 421 THR B O 1
ATOM 7260 N N . GLY B 1 422 ? -24.562 44.438 36.875 1 89.69 422 GLY B N 1
ATOM 7261 C CA . GLY B 1 422 ? -24.062 44.938 35.594 1 89.69 422 GLY B CA 1
ATOM 7262 C C . GLY B 1 422 ? -24.609 44.156 34.406 1 89.69 422 GLY B C 1
ATOM 7263 O O . GLY B 1 422 ? -25.219 43.094 34.562 1 89.69 422 GLY B O 1
ATOM 7264 N N . GLU B 1 423 ? -24.484 44.719 33.219 1 94.31 423 GLU B N 1
ATOM 7265 C CA . GLU B 1 423 ? -24.938 44.094 31.984 1 94.31 423 GLU B CA 1
ATOM 7266 C C . GLU B 1 423 ? -23.859 44.156 30.891 1 94.31 423 GLU B C 1
ATOM 7268 O O . GLU B 1 423 ? -23.281 45.219 30.656 1 94.31 423 GLU B O 1
ATOM 7273 N N . ASN B 1 424 ? -23.562 43.031 30.312 1 95.62 424 ASN B N 1
ATOM 7274 C CA . ASN B 1 424 ? -22.75 42.906 29.109 1 95.62 424 ASN B CA 1
ATOM 7275 C C . ASN B 1 424 ? -23.5 42.188 27.984 1 95.62 424 ASN B C 1
ATOM 7277 O O . ASN B 1 424 ? -24.594 41.688 28.203 1 95.62 424 ASN B O 1
ATOM 7281 N N . TYR B 1 425 ? -22.969 42.25 26.812 1 97.12 425 TYR B N 1
ATOM 7282 C CA . TYR B 1 425 ? -23.484 41.375 25.75 1 97.12 425 TYR B CA 1
ATOM 7283 C C . TYR B 1 425 ? -22.656 40.125 25.625 1 97.12 425 TYR B C 1
ATOM 7285 O O . TYR B 1 425 ? -21.438 40.156 25.797 1 97.12 425 TYR B O 1
ATOM 7293 N N . VAL B 1 426 ? -23.281 39 25.406 1 97.31 426 VAL B N 1
ATOM 7294 C CA . VAL B 1 426 ? -22.688 37.812 24.844 1 97.31 426 VAL B CA 1
ATOM 7295 C C . VAL B 1 426 ? -23.297 37.531 23.469 1 97.31 426 VAL B C 1
ATOM 7297 O O . VAL B 1 426 ? -24.266 38.156 23.062 1 97.31 426 VAL B O 1
ATOM 7300 N N . MET B 1 427 ? -22.672 36.656 22.75 1 97.19 427 MET B N 1
ATOM 7301 C CA . MET B 1 427 ? -23.125 36.438 21.375 1 97.19 427 MET B CA 1
ATOM 7302 C C . MET B 1 427 ? -23.531 34.969 21.156 1 97.19 427 MET B C 1
ATOM 7304 O O . MET B 1 427 ? -22.891 34.062 21.703 1 97.19 427 MET B O 1
ATOM 7308 N N . ARG B 1 428 ? -24.547 34.75 20.391 1 96.44 428 ARG B N 1
ATOM 7309 C CA . ARG B 1 428 ? -24.859 33.406 19.875 1 96.44 428 ARG B CA 1
ATOM 7310 C C . ARG B 1 428 ? -24.016 33.094 18.641 1 96.44 428 ARG B C 1
ATOM 7312 O O . ARG B 1 428 ? -23.609 34.031 17.906 1 96.44 428 ARG B O 1
ATOM 7319 N N . ARG B 1 429 ? -23.719 31.844 18.406 1 94.56 429 ARG B N 1
ATOM 7320 C CA . ARG B 1 429 ? -22.859 31.453 17.297 1 94.56 429 ARG B CA 1
ATOM 7321 C C . ARG B 1 429 ? -23.5 31.781 15.953 1 94.56 429 ARG B C 1
ATOM 7323 O O . ARG B 1 429 ? -24.719 31.688 15.805 1 94.56 429 ARG B O 1
ATOM 7330 N N . ASN B 1 430 ? -22.781 32.25 15.062 1 94.44 430 ASN B N 1
ATOM 7331 C CA . ASN B 1 430 ? -23.156 32.562 13.688 1 94.44 430 ASN B CA 1
ATOM 7332 C C . ASN B 1 430 ? -21.984 32.281 12.727 1 94.44 430 ASN B C 1
ATOM 7334 O O . ASN B 1 430 ? -20.891 32.812 12.93 1 94.44 430 ASN B O 1
ATOM 7338 N N . GLU B 1 431 ? -22.219 31.5 11.703 1 89.75 431 GLU B N 1
ATOM 7339 C CA . GLU B 1 431 ? -21.172 31.109 10.758 1 89.75 431 GLU B CA 1
ATOM 7340 C C . GLU B 1 431 ? -20.688 32.281 9.938 1 89.75 431 GLU B C 1
ATOM 7342 O O . GLU B 1 431 ? -19.594 32.25 9.375 1 89.75 431 GLU B O 1
ATOM 7347 N N . LYS B 1 432 ? -21.453 33.281 9.922 1 91.31 432 LYS B N 1
ATOM 7348 C CA . LYS B 1 432 ? -21.125 34.438 9.102 1 91.31 432 LYS B CA 1
ATOM 7349 C C . LYS B 1 432 ? -20.172 35.406 9.844 1 91.31 432 LYS B C 1
ATOM 7351 O O . LYS B 1 432 ? -19.641 36.344 9.25 1 91.31 432 LYS B O 1
ATOM 7356 N N . HIS B 1 433 ? -19.953 35.125 11.109 1 95.88 433 HIS B N 1
ATOM 7357 C CA . HIS B 1 433 ? -19.047 36 11.867 1 95.88 433 HIS B CA 1
ATOM 7358 C C . HIS B 1 433 ? -17.641 35.969 11.281 1 95.88 433 HIS B C 1
ATOM 7360 O O . HIS B 1 433 ? -17.094 34.906 11.023 1 95.88 433 HIS B O 1
ATOM 7366 N N . ASP B 1 434 ? -17.094 37.156 11.023 1 95.5 434 ASP B N 1
ATOM 7367 C CA . ASP B 1 434 ? -15.734 37.312 10.531 1 95.5 434 ASP B CA 1
ATOM 7368 C C . ASP B 1 434 ? -14.789 37.75 11.648 1 95.5 434 ASP B C 1
ATOM 7370 O O . ASP B 1 434 ? -14.789 38.906 12.062 1 95.5 434 ASP B O 1
ATOM 7374 N N . TRP B 1 435 ? -14.031 36.812 12.109 1 96.94 435 TRP B N 1
ATOM 7375 C CA . TRP B 1 435 ? -13.094 37.094 13.195 1 96.94 435 TRP B CA 1
ATOM 7376 C C . TRP B 1 435 ? -11.727 37.469 12.648 1 96.94 435 TRP B C 1
ATOM 7378 O O . TRP B 1 435 ? -11.219 36.875 11.703 1 96.94 435 TRP B O 1
ATOM 7388 N N . VAL B 1 436 ? -11.156 38.531 13.258 1 96.81 436 VAL B N 1
ATOM 7389 C CA . VAL B 1 436 ? -9.859 39.062 12.859 1 96.81 436 VAL B CA 1
ATOM 7390 C C . VAL B 1 436 ? -8.938 39.156 14.07 1 96.81 436 VAL B C 1
ATOM 7392 O O . VAL B 1 436 ? -9.375 39.531 15.164 1 96.81 436 VAL B O 1
ATOM 7395 N N . TYR B 1 437 ? -7.754 38.719 13.914 1 96.12 437 TYR B N 1
ATOM 7396 C CA . TYR B 1 437 ? -6.723 38.938 14.93 1 96.12 437 TYR B CA 1
ATOM 7397 C C . TYR B 1 437 ? -5.41 39.375 14.281 1 96.12 437 TYR B C 1
ATOM 7399 O O . TYR B 1 437 ? -5.297 39.406 13.055 1 96.12 437 TYR B O 1
ATOM 7407 N N . PHE B 1 438 ? -4.484 39.812 15.047 1 95.5 438 PHE B N 1
ATOM 7408 C CA . PHE B 1 438 ? -3.188 40.281 14.578 1 95.5 438 PHE B CA 1
ATOM 7409 C C . PHE B 1 438 ? -2.053 39.531 15.25 1 95.5 438 PHE B C 1
ATOM 7411 O O . PHE B 1 438 ? -1.581 39.938 16.312 1 95.5 438 PHE B O 1
ATOM 7418 N N . PRO B 1 439 ? -1.665 38.469 14.531 1 92 439 PRO B N 1
ATOM 7419 C CA . PRO B 1 439 ? -0.633 37.594 15.133 1 92 439 PRO B CA 1
ATOM 7420 C C . PRO B 1 439 ? 0.679 38.344 15.367 1 92 439 PRO B C 1
ATOM 7422 O O . PRO B 1 439 ? 1.061 39.219 14.57 1 92 439 PRO B O 1
ATOM 7425 N N . ASP B 1 440 ? 1.393 38.094 16.516 1 91.31 440 ASP B N 1
ATOM 7426 C CA . ASP B 1 440 ? 2.725 38.594 16.875 1 91.31 440 ASP B CA 1
ATOM 7427 C C . ASP B 1 440 ? 2.725 40.094 17.062 1 91.31 440 ASP B C 1
ATOM 7429 O O . ASP B 1 440 ? 3.682 40.781 16.688 1 91.31 440 ASP B O 1
ATOM 7433 N N . MET B 1 441 ? 1.628 40.562 17.578 1 94.38 441 MET B N 1
ATOM 7434 C CA . MET B 1 441 ? 1.548 42 17.812 1 94.38 441 MET B CA 1
ATOM 7435 C C . MET B 1 441 ? 2.582 42.438 18.844 1 94.38 441 MET B C 1
ATOM 7437 O O . MET B 1 441 ? 2.807 41.75 19.844 1 94.38 441 MET B O 1
ATOM 7441 N N . THR B 1 442 ? 3.201 43.562 18.578 1 94.19 442 THR B N 1
ATOM 7442 C CA . THR B 1 442 ? 4.258 44.094 19.438 1 94.19 442 THR B CA 1
ATOM 7443 C C . THR B 1 442 ? 3.768 45.281 20.234 1 94.19 442 THR B C 1
ATOM 7445 O O . THR B 1 442 ? 2.736 45.875 19.906 1 94.19 442 THR B O 1
ATOM 7448 N N . PRO B 1 443 ? 4.516 45.656 21.281 1 94 443 PRO B N 1
ATOM 7449 C CA . PRO B 1 443 ? 4.07 46.688 22.219 1 94 443 PRO B CA 1
ATOM 7450 C C . PRO B 1 443 ? 4.012 48.062 21.594 1 94 443 PRO B C 1
ATOM 7452 O O . PRO B 1 443 ? 3.5 49.031 22.203 1 94 443 PRO B O 1
ATOM 7455 N N . ASP B 1 444 ? 4.469 48.188 20.438 1 93.69 444 ASP B N 1
ATOM 7456 C CA . ASP B 1 444 ? 4.398 49.5 19.75 1 93.69 444 ASP B CA 1
ATOM 7457 C C . ASP B 1 444 ? 3.031 49.688 19.109 1 93.69 444 ASP B C 1
ATOM 7459 O O . ASP B 1 444 ? 2.752 50.781 18.562 1 93.69 444 ASP B O 1
ATOM 7463 N N . LYS B 1 445 ? 2.197 48.719 19.156 1 96.06 445 LYS B N 1
ATOM 7464 C CA . LYS B 1 445 ? 0.858 48.75 18.578 1 96.06 445 LYS B CA 1
ATOM 7465 C C . LYS B 1 445 ? -0.213 48.75 19.672 1 96.06 445 LYS B C 1
ATOM 7467 O O . LYS B 1 445 ? 0.051 48.312 20.797 1 96.06 445 LYS B O 1
ATOM 7472 N N . SER B 1 446 ? -1.346 49.188 19.391 1 97.19 446 SER B N 1
ATOM 7473 C CA . SER B 1 446 ? -2.529 49.094 20.234 1 97.19 446 SER B CA 1
ATOM 7474 C C . SER B 1 446 ? -3.775 48.812 19.406 1 97.19 446 SER B C 1
ATOM 7476 O O . SER B 1 446 ? -3.814 49.094 18.203 1 97.19 446 SER B O 1
ATOM 7478 N N . ILE B 1 447 ? -4.668 48.156 19.969 1 98.06 447 ILE B N 1
ATOM 7479 C CA . ILE B 1 447 ? -5.98 47.938 19.375 1 98.06 447 ILE B CA 1
ATOM 7480 C C . ILE B 1 447 ? -7.004 48.844 20.031 1 98.06 447 ILE B C 1
ATOM 7482 O O . ILE B 1 447 ? -7.098 48.906 21.266 1 98.06 447 ILE B O 1
ATOM 7486 N N . LEU B 1 448 ? -7.684 49.656 19.266 1 98.38 448 LEU B N 1
ATOM 7487 C CA . LEU B 1 448 ? -8.867 50.375 19.703 1 98.38 448 LEU B CA 1
ATOM 7488 C C . LEU B 1 448 ? -10.133 49.562 19.469 1 98.38 448 LEU B C 1
ATOM 7490 O O . LEU B 1 448 ? -10.453 49.219 18.328 1 98.38 448 LEU B O 1
ATOM 7494 N N . LEU B 1 449 ? -10.75 49.25 20.469 1 97.38 449 LEU B N 1
ATOM 7495 C CA . LEU B 1 449 ? -11.922 48.375 20.438 1 97.38 449 LEU B CA 1
ATOM 7496 C C . LEU B 1 449 ? -13.164 49.125 20.938 1 97.38 449 LEU B C 1
ATOM 7498 O O . LEU B 1 449 ? -13.195 49.562 22.078 1 97.38 449 LEU B O 1
ATOM 7502 N N . LYS B 1 450 ? -14.219 49.219 20.094 1 97.88 450 LYS B N 1
ATOM 7503 C CA . LYS B 1 450 ? -15.422 49.938 20.484 1 97.88 450 LYS B CA 1
ATOM 7504 C C . LYS B 1 450 ? -16.438 49 21.141 1 97.88 450 LYS B C 1
ATOM 7506 O O . LYS B 1 450 ? -16.938 48.062 20.516 1 97.88 450 LYS B O 1
ATOM 7511 N N . THR B 1 451 ? -16.719 49.375 22.406 1 97.56 451 THR B N 1
ATOM 7512 C CA . THR B 1 451 ? -17.625 48.5 23.141 1 97.56 451 THR B CA 1
ATOM 7513 C C . THR B 1 451 ? -19.016 49.125 23.281 1 97.56 451 THR B C 1
ATOM 7515 O O . THR B 1 451 ? -19.969 48.469 23.688 1 97.56 451 THR B O 1
ATOM 7518 N N . TYR B 1 452 ? -19.141 50.438 22.922 1 97.62 452 TYR B N 1
ATOM 7519 C CA . TYR B 1 452 ? -20.422 51.125 22.875 1 97.62 452 TYR B CA 1
ATOM 7520 C C . TYR B 1 452 ? -20.297 52.406 22.031 1 97.62 452 TYR B C 1
ATOM 7522 O O . TYR B 1 452 ? -19.281 53.094 22.078 1 97.62 452 TYR B O 1
ATOM 7530 N N . ASP B 1 453 ? -21.281 52.688 21.297 1 97.56 453 ASP B N 1
ATOM 7531 C CA . ASP B 1 453 ? -21.438 53.969 20.594 1 97.56 453 ASP B CA 1
ATOM 7532 C C . ASP B 1 453 ? -22.906 54.406 20.562 1 97.56 453 ASP B C 1
ATOM 7534 O O . ASP B 1 453 ? -23.781 53.625 20.234 1 97.56 453 ASP B O 1
ATOM 7538 N N . SER B 1 454 ? -23.109 55.625 20.953 1 96.44 454 SER B N 1
ATOM 7539 C CA . SER B 1 454 ? -24.484 56.156 20.953 1 96.44 454 SER B CA 1
ATOM 7540 C C . SER B 1 454 ? -24.969 56.406 19.531 1 96.44 454 SER B C 1
ATOM 7542 O O . SER B 1 454 ? -26.172 56.562 19.312 1 96.44 454 SER B O 1
ATOM 7544 N N . ASP B 1 455 ? -24.094 56.531 18.578 1 96 455 ASP B N 1
ATOM 7545 C CA . ASP B 1 455 ? -24.438 56.75 17.188 1 96 455 ASP B CA 1
ATOM 7546 C C . ASP B 1 455 ? -24.766 55.406 16.484 1 96 455 ASP B C 1
ATOM 7548 O O . ASP B 1 455 ? -23.875 54.625 16.172 1 96 455 ASP B O 1
ATOM 7552 N N . LYS B 1 456 ? -25.938 55.219 16.094 1 93.5 456 LYS B N 1
ATOM 7553 C CA . LYS B 1 456 ? -26.438 53.969 15.531 1 93.5 456 LYS B CA 1
ATOM 7554 C C . LYS B 1 456 ? -26 53.812 14.078 1 93.5 456 LYS B C 1
ATOM 7556 O O . LYS B 1 456 ? -26.094 52.719 13.508 1 93.5 456 LYS B O 1
ATOM 7561 N N . GLN B 1 457 ? -25.453 54.844 13.492 1 93.25 457 GLN B N 1
ATOM 7562 C CA . GLN B 1 457 ? -24.984 54.781 12.109 1 93.25 457 GLN B CA 1
ATOM 7563 C C . GLN B 1 457 ? -23.547 54.25 12.039 1 93.25 457 GLN B C 1
ATOM 7565 O O . GLN B 1 457 ? -23.016 54.062 10.945 1 93.25 457 GLN B O 1
ATOM 7570 N N . ARG B 1 458 ? -22.922 54.062 13.141 1 95.56 458 ARG B N 1
ATOM 7571 C CA . ARG B 1 458 ? -21.562 53.562 13.258 1 95.56 458 ARG B CA 1
ATOM 7572 C C . ARG B 1 458 ? -21.547 52.219 14 1 95.56 458 ARG B C 1
ATOM 7574 O O . ARG B 1 458 ? -22.578 51.812 14.555 1 95.56 458 ARG B O 1
ATOM 7581 N N . ALA B 1 459 ? -20.453 51.562 13.922 1 96.81 459 ALA B N 1
ATOM 7582 C CA . ALA B 1 459 ? -20.297 50.375 14.719 1 96.81 459 ALA B CA 1
ATOM 7583 C C . ALA B 1 459 ? -20.531 50.656 16.203 1 96.81 459 ALA B C 1
ATOM 7585 O O . ALA B 1 459 ? -19.953 51.562 16.766 1 96.81 459 ALA B O 1
ATOM 7586 N N . GLN B 1 460 ? -21.312 49.781 16.797 1 96.69 460 GLN B N 1
ATOM 7587 C CA . GLN B 1 460 ? -21.719 50.125 18.156 1 96.69 460 GLN B CA 1
ATOM 7588 C C . GLN B 1 460 ? -21.094 49.125 19.156 1 96.69 460 GLN B C 1
ATOM 7590 O O . GLN B 1 460 ? -20.641 49.531 20.234 1 96.69 460 GLN B O 1
ATOM 7595 N N . PHE B 1 461 ? -21.172 47.875 18.812 1 97.12 461 PHE B N 1
ATOM 7596 C CA . PHE B 1 461 ? -20.75 46.844 19.734 1 97.12 461 PHE B CA 1
ATOM 7597 C C . PHE B 1 461 ? -19.828 45.844 19.047 1 97.12 461 PHE B C 1
ATOM 7599 O O . PHE B 1 461 ? -20.234 45.156 18.094 1 97.12 461 PHE B O 1
ATOM 7606 N N . VAL B 1 462 ? -18.672 45.719 19.531 1 97.56 462 VAL B N 1
ATOM 7607 C CA . VAL B 1 462 ? -17.719 44.75 18.953 1 97.56 462 VAL B CA 1
ATOM 7608 C C . VAL B 1 462 ? -17.594 43.531 19.844 1 97.56 462 VAL B C 1
ATOM 7610 O O . VAL B 1 462 ? -17.219 43.656 21.016 1 97.56 462 VAL B O 1
ATOM 7613 N N . GLY B 1 463 ? -17.984 42.375 19.25 1 97.69 463 GLY B N 1
ATOM 7614 C CA . GLY B 1 463 ? -17.641 41.125 19.938 1 97.69 463 GLY B CA 1
ATOM 7615 C C . GLY B 1 463 ? -16.141 40.844 19.938 1 97.69 463 GLY B C 1
ATOM 7616 O O . GLY B 1 463 ? -15.461 41.094 18.953 1 97.69 463 GLY B O 1
ATOM 7617 N N . HIS B 1 464 ? -15.594 40.438 21.047 1 97.81 464 HIS B N 1
ATOM 7618 C CA . HIS B 1 464 ? -14.18 40.094 21.125 1 97.81 464 HIS B CA 1
ATOM 7619 C C . HIS B 1 464 ? -13.938 38.969 22.109 1 97.81 464 HIS B C 1
ATOM 7621 O O . HIS B 1 464 ? -14.805 38.625 22.922 1 97.81 464 HIS B O 1
ATOM 7627 N N . SER B 1 465 ? -12.828 38.281 21.953 1 96.56 465 SER B N 1
ATOM 7628 C CA . SER B 1 465 ? -12.43 37.156 22.797 1 96.56 465 SER B CA 1
ATOM 7629 C C . SER B 1 465 ? -10.938 36.875 22.672 1 96.56 465 SER B C 1
ATOM 7631 O O . SER B 1 465 ? -10.367 36.969 21.578 1 96.56 465 SER B O 1
ATOM 7633 N N . ALA B 1 466 ? -10.328 36.625 23.812 1 94.38 466 ALA B N 1
ATOM 7634 C CA . ALA B 1 466 ? -9.062 35.906 23.719 1 94.38 466 ALA B CA 1
ATOM 7635 C C . ALA B 1 466 ? -9.289 34.469 23.25 1 94.38 466 ALA B C 1
ATOM 7637 O O . ALA B 1 466 ? -10.391 33.938 23.391 1 94.38 466 ALA B O 1
ATOM 7638 N N . PHE B 1 467 ? -8.336 33.906 22.516 1 93.44 467 PHE B N 1
ATOM 7639 C CA . PHE B 1 467 ? -8.5 32.531 22.047 1 93.44 467 PHE B CA 1
ATOM 7640 C C . PHE B 1 467 ? -7.172 31.797 22.062 1 93.44 467 PHE B C 1
ATOM 7642 O O . PHE B 1 467 ? -6.109 32.406 22.156 1 93.44 467 PHE B O 1
ATOM 7649 N N . VAL B 1 468 ? -7.32 30.531 22.062 1 90.56 468 VAL B N 1
ATOM 7650 C CA . VAL B 1 468 ? -6.145 29.672 21.953 1 90.56 468 VAL B CA 1
ATOM 7651 C C . VAL B 1 468 ? -5.719 29.562 20.5 1 90.56 468 VAL B C 1
ATOM 7653 O O . VAL B 1 468 ? -6.367 28.875 19.703 1 90.56 468 VAL B O 1
ATOM 7656 N N . ASP B 1 469 ? -4.672 30.203 20.172 1 87.75 469 ASP B N 1
ATOM 7657 C CA . ASP B 1 469 ? -4.105 30.141 18.828 1 87.75 469 ASP B CA 1
ATOM 7658 C C . ASP B 1 469 ? -3.4 28.812 18.594 1 87.75 469 ASP B C 1
ATOM 7660 O O . ASP B 1 469 ? -2.432 28.484 19.281 1 87.75 469 ASP B O 1
ATOM 7664 N N . PRO B 1 470 ? -3.924 28.094 17.656 1 81.81 470 PRO B N 1
ATOM 7665 C CA . PRO B 1 470 ? -3.322 26.781 17.422 1 81.81 470 PRO B CA 1
ATOM 7666 C C . PRO B 1 470 ? -1.878 26.859 16.938 1 81.81 470 PRO B C 1
ATOM 7668 O O . PRO B 1 470 ? -1.145 25.875 17 1 81.81 470 PRO B O 1
ATOM 7671 N N . THR B 1 471 ? -1.47 28.062 16.562 1 78.12 471 THR B N 1
ATOM 7672 C CA . THR B 1 471 ? -0.125 28.234 16.016 1 78.12 471 THR B CA 1
ATOM 7673 C C . THR B 1 471 ? 0.839 28.688 17.109 1 78.12 471 THR B C 1
ATOM 7675 O O . THR B 1 471 ? 2.041 28.828 16.859 1 78.12 471 THR B O 1
ATOM 7678 N N . SER B 1 472 ? 0.325 28.906 18.297 1 82.25 472 SER B N 1
ATOM 7679 C CA . SER B 1 472 ? 1.187 29.297 19.406 1 82.25 472 SER B CA 1
ATOM 7680 C C . SER B 1 472 ? 2.123 28.156 19.797 1 82.25 472 SER B C 1
ATOM 7682 O O . SER B 1 472 ? 1.717 26.984 19.828 1 82.25 472 SER B O 1
ATOM 7684 N N . LYS B 1 473 ? 3.357 28.5 20.062 1 74.75 473 LYS B N 1
ATOM 7685 C CA . LYS B 1 473 ? 4.32 27.516 20.547 1 74.75 473 LYS B CA 1
ATOM 7686 C C . LYS B 1 473 ? 3.982 27.062 21.969 1 74.75 473 LYS B C 1
ATOM 7688 O O . LYS B 1 473 ? 3.445 27.828 22.766 1 74.75 473 LYS B O 1
ATOM 7693 N N . PRO B 1 474 ? 4.336 25.828 22.312 1 73.88 474 PRO B N 1
ATOM 7694 C CA . PRO B 1 474 ? 4.031 25.344 23.656 1 73.88 474 PRO B CA 1
ATOM 7695 C C . PRO B 1 474 ? 4.742 26.141 24.75 1 73.88 474 PRO B C 1
ATOM 7697 O O . PRO B 1 474 ? 4.223 26.281 25.859 1 73.88 474 PRO B O 1
ATOM 7700 N N . ASP B 1 475 ? 5.898 26.641 24.375 1 78.5 475 ASP B N 1
ATOM 7701 C CA . ASP B 1 475 ? 6.684 27.375 25.359 1 78.5 475 ASP B CA 1
ATOM 7702 C C . ASP B 1 475 ? 6.582 28.875 25.125 1 78.5 475 ASP B C 1
ATOM 7704 O O . ASP B 1 475 ? 7.461 29.641 25.547 1 78.5 475 ASP B O 1
ATOM 7708 N N . ALA B 1 476 ? 5.543 29.266 24.547 1 85.25 476 ALA B N 1
ATOM 7709 C CA . ALA B 1 476 ? 5.375 30.703 24.281 1 85.25 476 ALA B CA 1
ATOM 7710 C C . ALA B 1 476 ? 5.262 31.484 25.578 1 85.25 476 ALA B C 1
ATOM 7712 O O . ALA B 1 476 ? 4.598 31.047 26.516 1 85.25 476 ALA B O 1
ATOM 7713 N N . PRO B 1 477 ? 5.996 32.562 25.656 1 87 477 PRO B N 1
ATOM 7714 C CA . PRO B 1 477 ? 5.836 33.438 26.844 1 87 477 PRO B CA 1
ATOM 7715 C C . PRO B 1 477 ? 4.387 33.875 27.062 1 87 477 PRO B C 1
ATOM 7717 O O . PRO B 1 477 ? 3.67 34.156 26.094 1 87 477 PRO B O 1
ATOM 7720 N N . ALA B 1 478 ? 4.078 33.969 28.328 1 87 478 ALA B N 1
ATOM 7721 C CA . ALA B 1 478 ? 2.725 34.406 28.672 1 87 478 ALA B CA 1
ATOM 7722 C C . ALA B 1 478 ? 2.443 35.781 28.125 1 87 478 ALA B C 1
ATOM 7724 O O . ALA B 1 478 ? 3.305 36.688 28.203 1 87 478 ALA B O 1
ATOM 7725 N N . ARG B 1 479 ? 1.305 35.938 27.625 1 90.25 479 ARG B N 1
ATOM 7726 C CA . ARG B 1 479 ? 0.882 37.25 27.141 1 90.25 479 ARG B CA 1
ATOM 7727 C C . ARG B 1 479 ? 0.755 38.25 28.281 1 90.25 479 ARG B C 1
ATOM 7729 O O . ARG B 1 479 ? 0.193 37.938 29.328 1 90.25 479 ARG B O 1
ATOM 7736 N N . GLU B 1 480 ? 1.315 39.406 28.156 1 89.69 480 GLU B N 1
ATOM 7737 C CA . GLU B 1 480 ? 1.113 40.531 29.031 1 89.69 480 GLU B CA 1
ATOM 7738 C C . GLU B 1 480 ? 0.489 41.719 28.266 1 89.69 480 GLU B C 1
ATOM 7740 O O . GLU B 1 480 ? 0.939 42.062 27.172 1 89.69 480 GLU B O 1
ATOM 7745 N N . SER B 1 481 ? -0.55 42.188 28.828 1 93.06 481 SER B N 1
ATOM 7746 C CA . SER B 1 481 ? -1.241 43.281 28.156 1 93.06 481 SER B CA 1
ATOM 7747 C C . SER B 1 481 ? -1.943 44.188 29.156 1 93.06 481 SER B C 1
ATOM 7749 O O . SER B 1 481 ? -2.141 43.812 30.312 1 93.06 481 SER B O 1
ATOM 7751 N N . VAL B 1 482 ? -2.242 45.375 28.766 1 92.44 482 VAL B N 1
ATOM 7752 C CA . VAL B 1 482 ? -3.061 46.312 29.531 1 92.44 482 VAL B CA 1
ATOM 7753 C C . VAL B 1 482 ? -4.258 46.75 28.688 1 92.44 482 VAL B C 1
ATOM 7755 O O . VAL B 1 482 ? -4.141 46.906 27.469 1 92.44 482 VAL B O 1
ATOM 7758 N N . GLU B 1 483 ? -5.344 46.781 29.281 1 94.81 483 GLU B N 1
ATOM 7759 C CA . GLU B 1 483 ? -6.562 47.312 28.672 1 94.81 483 GLU B CA 1
ATOM 7760 C C . GLU B 1 483 ? -7.059 48.531 29.422 1 94.81 483 GLU B C 1
ATOM 7762 O O . GLU B 1 483 ? -7.355 48.469 30.625 1 94.81 483 GLU B O 1
ATOM 7767 N N . ILE B 1 484 ? -7.113 49.625 28.734 1 95.69 484 ILE B N 1
ATOM 7768 C CA . ILE B 1 484 ? -7.602 50.875 29.297 1 95.69 484 ILE B CA 1
ATOM 7769 C C . ILE B 1 484 ? -9.016 51.156 28.797 1 95.69 484 ILE B C 1
ATOM 7771 O O . ILE B 1 484 ? -9.25 51.219 27.578 1 95.69 484 ILE B O 1
ATOM 7775 N N . ARG B 1 485 ? -9.891 51.344 29.688 1 96.69 485 ARG B N 1
ATOM 7776 C CA . ARG B 1 485 ? -11.281 51.625 29.328 1 96.69 485 ARG B CA 1
ATOM 7777 C C . ARG B 1 485 ? -11.57 53.125 29.359 1 96.69 485 ARG B C 1
ATOM 7779 O O . ARG B 1 485 ? -11.273 53.781 30.359 1 96.69 485 ARG B O 1
ATOM 7786 N N . THR B 1 486 ? -12.141 53.594 28.297 1 97.81 486 THR B N 1
ATOM 7787 C CA . THR B 1 486 ? -12.328 55.031 28.156 1 97.81 486 THR B CA 1
ATOM 7788 C C . THR B 1 486 ? -13.727 55.375 27.625 1 97.81 486 THR B C 1
ATOM 7790 O O . THR B 1 486 ? -14.398 54.5 27.062 1 97.81 486 THR B O 1
ATOM 7793 N N . ILE B 1 487 ? -14.156 56.594 27.891 1 97.88 487 ILE B N 1
ATOM 7794 C CA . ILE B 1 487 ? -15.336 57.188 27.281 1 97.88 487 ILE B CA 1
ATOM 7795 C C . ILE B 1 487 ? -14.93 58.375 26.438 1 97.88 487 ILE B C 1
ATOM 7797 O O . ILE B 1 487 ? -14.305 59.312 26.953 1 97.88 487 ILE B O 1
ATOM 7801 N N . CYS B 1 488 ? -15.258 58.344 25.219 1 98 488 CYS B N 1
ATOM 7802 C CA . CYS B 1 488 ? -15 59.469 24.312 1 98 488 CYS B CA 1
ATOM 7803 C C . CYS B 1 488 ? -16.281 60.25 24.031 1 98 488 CYS B C 1
ATOM 7805 O O . CYS B 1 488 ? -17.281 59.688 23.625 1 98 488 CYS B O 1
ATOM 7807 N N . PHE B 1 489 ? -16.141 61.5 24.281 1 97.38 489 PHE B N 1
ATOM 7808 C CA . PHE B 1 489 ? -17.25 62.406 23.984 1 97.38 489 PHE B CA 1
ATOM 7809 C C . PHE B 1 489 ? -16.922 63.25 22.766 1 97.38 489 PHE B C 1
ATOM 7811 O O . PHE B 1 489 ? -15.836 63.812 22.672 1 97.38 489 PHE B O 1
ATOM 7818 N N . PHE B 1 490 ? -17.875 63.344 21.891 1 95.81 490 PHE B N 1
ATOM 7819 C CA . PHE B 1 490 ? -17.625 64 20.625 1 95.81 490 PHE B CA 1
ATOM 7820 C C . PHE B 1 490 ? -18.453 65.312 20.531 1 95.81 490 PHE B C 1
ATOM 7822 O O . PHE B 1 490 ? -19.562 65.375 21.062 1 95.81 490 PHE B O 1
#

Nearest PDB structures (foldseek):
  7emz-assembly1_A  TM=8.946E-01  e=6.221E-26  Aspergillus novofumigatus IBT 16806
  7enb-assembly2_B  TM=8.745E-01  e=6.998E-26  Aspergillus novofumigatus IBT 16806
  7enb-assembly1_A  TM=8.817E-01  e=6.936E-25  Aspergillus novofumigatus IBT 16806
  1axd-assembly1_B  TM=8.685E-01  e=1.296E-15  Zea mays
  1bye-assembly1_B  TM=8.522E-01  e=1.433E-13  Zea mays